Protein AF-A0A8B6ETT8-F1 (afdb_monomer_lite)

Sequence (1242 aa):
MSTMSLTVIFTLFSSFLASAVQCSPNITQTSPIQKQKSVGDTVWMLCQINDLNNEVVLWKFVDHNKFIARGDKLQVSDVNHYKIEVLQGETTDAPASYILHIFNLQTADQGFYECSVDKTNQTLTYQLQITEAPTLPPPPAVHSYNFTDCCVKEGVSSACQPVCDPFNQKLPASFDPLIACALDLPKLLKCGSDGKNHAPCCKRRLLPDICQDFCLGKVPSNLEDPHLECINKTMDIIECYEEGQNILPLPPTSISTVANANGFVVNWQPPIKNKDLIKGFYIHYRLSADSTYKTSQKIKREMTSSSIGGLLSNKIYVIYMSSFSEYGSSQPSELITQATLGGQAPIEQNYNIQVCCDKAKIPTNCKQSLCKSNVFEDLDPAVIFSCYGYLDEMMKCVTGERNHTGCCQRNGISDECLGFCSGNMPSLDNNLSKCMIKLPLIEACVREGLATIPGPPGNIKLTEVTTTTATLSWDPPSTSANVTQYIVSYLEHSLRDRVKTPNQNTTDNTTIQLTGLTPNTEYDLTIISANDAGQSLMSPDIAFLTFDISPSEPSITPSPGPVLPYNLTECCIQKSLRKDCLKLCNYDFIISAPTTELYTIALACSNDFDKVISCGADGRDHTQCCRERQIPDNCLNVCKGDMNNADILCAFQAPQITQCFVEGIVDQPRPPSNVRIGQITAHTVTVSWSPPTGGPKAESYYVYFNTPMKTELPQDNKIMTNKTTYILQNLDSGYTYDIYIVSANSEGFSIPSPSLSAFIAPDDHSFNCSDDFTKHSDNSIDLKSVLSVKKYTQTTVAICKEKCLSASQGDQCTGFSFNTSTCLLVIGKHGNIRQEDRTDFYSRNCDFKTLIQIPKPNITTNQSWTNQQECCTNHNISDSCMPFCQTGNAFSNPATCGNEFSTVVACASDGKNHSSCCQQAGVPRSCLPYCWGAVMDKDHPVAQLCLSYTRMFVTCFTKGARTIPSMIRGFSAIDIQATYVVLSWMKPDQNCNESDCRYDVQWLSNGQSNTEYALKTTTANITNLQPESDYHITVSATNQFGSSLPSPMLNVRTRPIYKFEVNFYIRPHKVIDSGSAVRLLCEVFGAPEATVSISFKTNVKTTDRELDIDIVSKDDAGEYTCTVKQTPNAVDTVVKTLQLMVRYKPEVLHVFGAHVEPDAAKTAYLKCIFNGLPLQVTWKKDEKPVPARYPTTAHVVFNADGSISDTLQIHNIRSEMFGTYQCNGTNKFGYDVGYLKLQSMI

pLDDT: mean 71.75, std 16.98, range [24.8, 93.94]

Organism: Mytilus galloprovincialis (NCBI:txid29158)

Structure (mmCIF, N/CA/C/O backbone):
data_AF-A0A8B6ETT8-F1
#
_entry.id   AF-A0A8B6ETT8-F1
#
loop_
_atom_site.group_PDB
_atom_site.id
_atom_site.type_symbol
_atom_site.label_atom_id
_atom_site.label_alt_id
_atom_site.label_comp_id
_atom_site.label_asym_id
_atom_site.label_entity_id
_atom_site.label_seq_id
_atom_site.pdbx_PDB_ins_code
_atom_site.Cartn_x
_atom_site.Cartn_y
_atom_site.Cartn_z
_atom_site.occupancy
_atom_site.B_iso_or_equiv
_atom_site.auth_seq_id
_atom_site.auth_comp_id
_atom_site.auth_asym_id
_atom_site.auth_atom_id
_atom_site.pdbx_PDB_model_num
ATOM 1 N N . MET A 1 1 ? -52.075 -49.818 20.348 1.00 34.38 1 MET A N 1
ATOM 2 C CA . MET A 1 1 ? -50.919 -50.592 19.843 1.00 34.38 1 MET A CA 1
ATOM 3 C C . MET A 1 1 ? -49.683 -50.075 20.573 1.00 34.38 1 MET A C 1
ATOM 5 O O . MET A 1 1 ? -49.471 -48.880 20.475 1.00 34.38 1 MET A O 1
ATOM 9 N N . SER A 1 2 ? -48.865 -50.784 21.353 1.00 33.62 2 SER A N 1
ATOM 10 C CA . SER A 1 2 ? -48.846 -52.147 21.905 1.00 33.62 2 SER A CA 1
ATOM 11 C C . SER A 1 2 ? -47.785 -52.180 23.039 1.00 33.62 2 SER A C 1
ATOM 13 O O . SER A 1 2 ? -46.687 -51.687 22.833 1.00 33.62 2 SER A O 1
ATOM 15 N N . THR A 1 3 ? -48.155 -52.715 24.214 1.00 39.94 3 THR A N 1
ATOM 16 C CA . THR A 1 3 ? -47.416 -53.598 25.167 1.00 39.94 3 THR A CA 1
ATOM 17 C C . THR A 1 3 ? -45.930 -53.420 25.590 1.00 39.94 3 THR A C 1
ATOM 19 O O . THR A 1 3 ? -45.042 -53.450 24.748 1.00 39.94 3 THR A O 1
ATOM 22 N N . MET A 1 4 ? -45.729 -53.571 26.925 1.00 33.72 4 MET A N 1
ATOM 23 C CA . MET A 1 4 ? -44.568 -54.103 27.706 1.00 33.72 4 MET A CA 1
ATOM 24 C C . MET A 1 4 ? -43.386 -53.157 28.040 1.00 33.72 4 MET A C 1
ATOM 26 O O . MET A 1 4 ? -42.953 -52.413 27.180 1.00 33.72 4 MET A O 1
ATOM 30 N N . SER A 1 5 ? -42.768 -53.124 29.237 1.00 38.25 5 SER A N 1
ATOM 31 C CA . SER A 1 5 ? -42.895 -53.890 30.496 1.00 38.25 5 SER A CA 1
ATOM 32 C C . SER A 1 5 ? -42.296 -53.102 31.685 1.00 38.25 5 SER A C 1
ATOM 34 O O . SER A 1 5 ? -41.288 -52.418 31.529 1.00 38.25 5 SER A O 1
ATOM 36 N N . LEU A 1 6 ? -42.898 -53.257 32.874 1.00 46.94 6 LEU A N 1
ATOM 37 C CA . LEU A 1 6 ? -42.294 -53.038 34.201 1.00 46.94 6 LEU A CA 1
ATOM 38 C C . LEU A 1 6 ? -41.126 -54.018 34.446 1.00 46.94 6 LEU A C 1
ATOM 40 O O . LEU A 1 6 ? -41.223 -55.129 33.932 1.00 46.94 6 LEU A O 1
ATOM 44 N N . THR A 1 7 ? -40.156 -53.610 35.296 1.00 32.22 7 THR A N 1
ATOM 45 C CA . THR A 1 7 ? -39.167 -54.348 36.153 1.00 32.22 7 THR A CA 1
ATOM 46 C C . THR A 1 7 ? -37.783 -53.680 36.015 1.00 32.22 7 THR A C 1
ATOM 48 O O . THR A 1 7 ? -37.290 -53.596 34.903 1.00 32.22 7 THR A O 1
ATOM 51 N N . VAL A 1 8 ? -37.076 -53.154 37.023 1.00 35.16 8 VAL A N 1
ATOM 52 C CA . VAL A 1 8 ? -36.895 -53.572 38.422 1.00 35.16 8 VAL A CA 1
ATOM 53 C C . VAL A 1 8 ? -36.565 -52.338 39.281 1.00 35.16 8 VAL A C 1
ATOM 55 O O . VAL A 1 8 ? -35.614 -51.611 39.009 1.00 35.16 8 VAL A O 1
ATOM 58 N N . ILE A 1 9 ? -37.351 -52.138 40.337 1.00 37.84 9 ILE A N 1
ATOM 59 C CA . ILE A 1 9 ? -37.077 -51.255 41.475 1.00 37.84 9 ILE A CA 1
ATOM 60 C C . ILE A 1 9 ? -36.532 -52.149 42.614 1.00 37.84 9 ILE A C 1
ATOM 62 O O . ILE A 1 9 ? -36.959 -53.296 42.721 1.00 37.84 9 ILE A O 1
ATOM 66 N N . PHE A 1 10 ? -35.675 -51.586 43.479 1.00 30.03 10 PHE A N 1
ATOM 67 C CA . PHE A 1 10 ? -35.282 -52.038 44.833 1.00 30.03 10 PHE A CA 1
ATOM 68 C C . PHE A 1 10 ? -34.090 -53.004 45.005 1.00 30.03 10 PHE A C 1
ATOM 70 O O . PHE A 1 10 ? -34.268 -54.181 45.290 1.00 30.03 10 PHE A O 1
ATOM 77 N N . THR A 1 11 ? -32.878 -52.436 45.074 1.00 31.84 11 THR A N 1
ATOM 78 C CA . THR A 1 11 ? -31.855 -52.824 46.074 1.00 31.84 11 THR A CA 1
ATOM 79 C C . THR A 1 11 ? -31.160 -51.566 46.618 1.00 31.84 11 THR A C 1
ATOM 81 O O . THR A 1 11 ? -29.995 -51.300 46.344 1.00 31.84 11 THR A O 1
ATOM 84 N N . LEU A 1 12 ? -31.909 -50.742 47.354 1.00 40.38 12 LEU A N 1
ATOM 85 C CA . LEU A 1 12 ? -31.383 -49.667 48.199 1.00 40.38 12 LEU A CA 1
ATOM 86 C C . LEU A 1 12 ? -31.536 -50.129 49.652 1.00 40.38 12 LEU A C 1
ATOM 88 O O . LEU A 1 12 ? -32.663 -50.159 50.134 1.00 40.38 12 LEU A O 1
ATOM 92 N N . PHE A 1 13 ? -30.440 -50.551 50.292 1.00 38.03 13 PHE A N 1
ATOM 93 C CA . PHE A 1 13 ? -29.994 -50.170 51.647 1.00 38.03 13 PHE A CA 1
ATOM 94 C C . PHE A 1 13 ? -28.931 -51.143 52.205 1.00 38.03 13 PHE A C 1
ATOM 96 O O . PHE A 1 13 ? -29.052 -52.356 52.091 1.00 38.03 13 PHE A O 1
ATOM 103 N N . SER A 1 14 ? -27.938 -50.529 52.864 1.00 31.97 14 SER A N 1
ATOM 104 C CA . SER A 1 14 ? -26.901 -51.048 53.774 1.00 31.97 14 SER A CA 1
ATOM 105 C C . SER A 1 14 ? -25.687 -51.811 53.216 1.00 31.97 14 SER A C 1
ATOM 107 O O . SER A 1 14 ? -25.635 -53.036 53.253 1.00 31.97 14 SER A O 1
ATOM 109 N N . SER A 1 15 ? -24.621 -51.063 52.918 1.00 30.61 15 SER A N 1
ATOM 110 C CA . SER A 1 15 ? -23.258 -51.433 53.335 1.00 30.61 15 SER A CA 1
ATOM 111 C C . SER A 1 15 ? -22.395 -50.171 53.472 1.00 30.61 15 SER A C 1
ATOM 113 O O . SER A 1 15 ? -21.808 -49.693 52.504 1.00 30.61 15 SER A O 1
ATOM 115 N N . PHE A 1 16 ? -22.369 -49.609 54.682 1.00 38.25 16 PHE A N 1
ATOM 116 C CA . PHE A 1 16 ? -21.410 -48.590 55.115 1.00 38.25 16 PHE A CA 1
ATOM 117 C C . PHE A 1 16 ? -20.460 -49.219 56.141 1.00 38.25 16 PHE A C 1
ATOM 119 O O . PHE A 1 16 ? -20.915 -50.013 56.965 1.00 38.25 16 PHE A O 1
ATOM 126 N N . LEU A 1 17 ? -19.203 -48.749 56.109 1.00 37.25 17 LEU A N 1
ATOM 127 C CA . LEU A 1 17 ? -18.008 -49.075 56.917 1.00 37.25 17 LEU A CA 1
ATOM 128 C C . LEU A 1 17 ? -17.122 -50.185 56.322 1.00 37.25 17 LEU A C 1
ATOM 130 O O . LEU A 1 17 ? -17.605 -51.266 56.021 1.00 37.25 17 LEU A O 1
ATOM 134 N N . ALA A 1 18 ? -15.803 -50.037 56.182 1.00 35.78 18 ALA A N 1
ATOM 135 C CA . ALA A 1 18 ? -14.870 -48.925 56.395 1.00 35.78 18 ALA A CA 1
ATOM 136 C C . ALA A 1 18 ? -13.491 -49.351 55.847 1.00 35.78 18 ALA A C 1
ATOM 138 O O . ALA A 1 18 ? -13.184 -50.541 55.900 1.00 35.78 18 ALA A O 1
ATOM 139 N N . SER A 1 19 ? -12.665 -48.396 55.395 1.00 33.94 19 SER A N 1
ATOM 140 C CA . SER A 1 19 ? -11.200 -48.306 55.614 1.00 33.94 19 SER A CA 1
ATOM 141 C C . SER A 1 19 ? -10.648 -47.087 54.859 1.00 33.94 19 SER A C 1
ATOM 143 O O . SER A 1 19 ? -10.451 -47.145 53.649 1.00 33.94 19 SER A O 1
ATOM 145 N N . ALA A 1 20 ? -10.423 -45.977 55.567 1.00 36.09 20 ALA A N 1
ATOM 146 C CA . ALA A 1 20 ? -9.673 -44.830 55.060 1.00 36.09 20 ALA A CA 1
ATOM 147 C C . ALA A 1 20 ? -8.171 -45.076 55.278 1.00 36.09 20 ALA A C 1
ATOM 149 O O . ALA A 1 20 ? -7.749 -45.335 56.405 1.00 36.09 20 ALA A O 1
ATOM 150 N N . VAL A 1 21 ? -7.382 -44.998 54.208 1.00 42.94 21 VAL A N 1
ATOM 151 C CA . VAL A 1 21 ? -5.916 -44.929 54.252 1.00 42.94 21 VAL A CA 1
ATOM 152 C C . VAL A 1 21 ? -5.537 -43.448 54.263 1.00 42.94 21 VAL A C 1
ATOM 154 O O . VAL A 1 21 ? -5.947 -42.705 53.378 1.00 42.94 21 VAL A O 1
ATOM 157 N N . GLN A 1 22 ? -4.798 -43.004 55.279 1.00 43.28 22 GLN A N 1
ATOM 158 C CA . GLN A 1 22 ? -4.239 -41.651 55.355 1.00 43.28 22 GLN A CA 1
ATOM 159 C C . GLN A 1 22 ? -2.884 -41.634 54.621 1.00 43.28 22 GLN A C 1
ATOM 161 O O . GLN A 1 22 ? -1.939 -42.277 55.078 1.00 43.28 22 GLN A O 1
ATOM 166 N N . CYS A 1 23 ? -2.789 -40.924 53.491 1.00 54.16 23 CYS A N 1
ATOM 167 C CA . CYS A 1 23 ? -1.532 -40.648 52.782 1.00 54.16 23 CYS A CA 1
ATOM 168 C C . CYS A 1 23 ? -0.807 -39.442 53.408 1.00 54.16 23 CYS A C 1
ATOM 170 O O . CYS A 1 23 ? -1.435 -38.441 53.757 1.00 54.16 23 CYS A O 1
ATOM 172 N N . SER A 1 24 ? 0.515 -39.539 53.576 1.00 61.44 24 SER A N 1
ATOM 173 C CA . SER A 1 24 ? 1.382 -38.451 54.057 1.00 61.44 24 SER A CA 1
ATOM 174 C C . SER A 1 24 ? 1.846 -37.543 52.905 1.00 61.44 24 SER A C 1
ATOM 176 O O . SER A 1 24 ? 2.162 -38.090 51.845 1.00 61.44 24 SER A O 1
ATOM 178 N N . PRO A 1 25 ? 1.978 -36.214 53.111 1.00 71.00 25 PRO A N 1
ATOM 179 C CA . PRO A 1 25 ? 2.421 -35.278 52.073 1.00 71.00 25 PRO A CA 1
ATOM 180 C C . PRO A 1 25 ? 3.799 -35.656 51.526 1.00 71.00 25 PRO A C 1
ATOM 182 O O . PRO A 1 25 ? 4.706 -35.956 52.307 1.00 71.00 25 PRO A O 1
ATOM 185 N N . ASN A 1 26 ? 3.951 -35.648 50.195 1.00 78.94 26 ASN A N 1
ATOM 186 C CA . ASN A 1 26 ? 5.187 -36.062 49.529 1.00 78.94 26 ASN A CA 1
ATOM 187 C C . ASN A 1 26 ? 5.650 -35.086 48.428 1.00 78.94 26 ASN A C 1
ATOM 189 O O . ASN A 1 26 ? 4.911 -34.869 47.467 1.00 78.94 26 ASN A O 1
ATOM 193 N N . ILE A 1 27 ? 6.876 -34.552 48.514 1.00 80.75 27 ILE A N 1
ATOM 194 C CA . ILE A 1 27 ? 7.536 -33.815 47.426 1.00 80.75 27 ILE A CA 1
ATOM 195 C C . ILE A 1 27 ? 7.892 -34.811 46.315 1.00 80.75 27 ILE A C 1
ATOM 197 O O . ILE A 1 27 ? 8.605 -35.789 46.540 1.00 80.75 27 ILE A O 1
ATOM 201 N N . THR A 1 28 ? 7.421 -34.561 45.094 1.00 76.88 28 THR A N 1
ATOM 202 C CA . THR A 1 28 ? 7.563 -35.502 43.967 1.00 76.88 28 THR A CA 1
ATOM 203 C C . THR A 1 28 ? 9.010 -35.674 43.491 1.00 76.88 28 THR A C 1
ATOM 205 O O . THR A 1 28 ? 9.347 -36.700 42.899 1.00 76.88 28 THR A O 1
ATOM 208 N N . GLN A 1 29 ? 9.881 -34.701 43.777 1.00 73.81 29 GLN A N 1
ATOM 209 C CA . GLN A 1 29 ? 11.297 -34.698 43.422 1.00 73.81 29 GLN A CA 1
ATOM 210 C C . GLN A 1 29 ? 12.150 -34.241 44.609 1.00 73.81 29 GLN A C 1
ATOM 212 O O . GLN A 1 29 ? 11.950 -33.156 45.137 1.00 73.81 29 GLN A O 1
ATOM 217 N N . THR A 1 30 ? 13.142 -35.045 44.992 1.00 71.94 30 THR A N 1
ATOM 218 C CA . THR A 1 30 ? 14.049 -34.751 46.122 1.00 71.94 30 THR A CA 1
ATOM 219 C C . THR A 1 30 ? 15.523 -34.666 45.713 1.00 71.94 30 THR A C 1
ATOM 221 O O . THR A 1 30 ? 16.392 -34.399 46.537 1.00 71.94 30 THR A O 1
ATOM 224 N N . SER A 1 31 ? 15.841 -34.886 44.432 1.00 76.75 31 SER A N 1
ATOM 225 C CA . SER A 1 31 ? 17.214 -34.761 43.926 1.00 76.75 31 SER A CA 1
ATOM 226 C C . SER A 1 31 ? 17.627 -33.290 43.777 1.00 76.75 31 SER A C 1
ATOM 228 O O . SER A 1 31 ? 16.833 -32.520 43.237 1.00 76.75 31 SER A O 1
ATOM 230 N N . PRO A 1 32 ? 18.856 -32.897 44.170 1.00 81.94 32 PRO A N 1
ATOM 231 C CA . PRO A 1 32 ? 19.328 -31.524 44.017 1.00 81.94 32 PRO A CA 1
ATOM 232 C C . PRO A 1 32 ? 19.354 -31.055 42.556 1.00 81.94 32 PRO A C 1
ATOM 234 O O . PRO A 1 32 ? 19.770 -31.802 41.669 1.00 81.94 32 PRO A O 1
ATOM 237 N N . ILE A 1 33 ? 18.958 -29.805 42.303 1.00 82.56 33 ILE A N 1
ATOM 238 C CA . ILE A 1 33 ? 18.860 -29.226 40.953 1.00 82.56 33 ILE A CA 1
ATOM 239 C C . ILE A 1 33 ? 19.824 -28.045 40.813 1.00 82.56 33 ILE A C 1
ATOM 241 O O . ILE A 1 33 ? 19.749 -27.080 41.567 1.00 82.56 33 ILE A O 1
ATOM 245 N N . GLN A 1 34 ? 20.701 -28.072 39.810 1.00 85.56 34 GLN A N 1
ATOM 246 C CA . GLN A 1 34 ? 21.603 -26.953 39.515 1.00 85.56 34 GLN A CA 1
ATOM 247 C C . GLN A 1 34 ? 20.981 -25.974 38.509 1.00 85.56 34 GLN A C 1
ATOM 249 O O . GLN A 1 34 ? 20.377 -26.377 37.512 1.00 85.56 34 GLN A O 1
ATOM 254 N N . LYS A 1 35 ? 21.140 -24.673 38.760 1.00 78.75 35 LYS A N 1
ATOM 255 C CA . LYS A 1 35 ? 20.715 -23.571 37.889 1.00 78.75 35 LYS A CA 1
ATOM 256 C C . LYS A 1 35 ? 21.882 -22.597 37.726 1.00 78.75 35 LYS A C 1
ATOM 258 O O . LYS A 1 35 ? 22.424 -22.125 38.716 1.00 78.75 35 LYS A O 1
ATOM 263 N N . GLN A 1 36 ? 22.252 -22.278 36.488 1.00 83.00 36 GLN A N 1
ATOM 264 C CA . GLN A 1 36 ? 23.283 -21.283 36.180 1.00 83.00 36 GLN A CA 1
ATOM 265 C C . GLN A 1 36 ? 22.655 -20.111 35.422 1.00 83.00 36 GLN A C 1
ATOM 267 O O . GLN A 1 36 ? 21.917 -20.331 34.457 1.00 83.00 36 GLN A O 1
ATOM 272 N N . LYS A 1 37 ? 22.904 -18.887 35.890 1.00 79.56 37 LYS A N 1
ATOM 273 C CA . LYS A 1 37 ? 22.316 -17.636 35.387 1.00 79.56 37 LYS A CA 1
ATOM 274 C C . LYS A 1 37 ? 23.327 -16.490 35.446 1.00 79.56 37 LYS A C 1
ATOM 276 O O . LYS A 1 37 ? 24.380 -16.645 36.049 1.00 79.56 37 LYS A O 1
ATOM 281 N N . SER A 1 38 ? 23.044 -15.363 34.808 1.00 74.75 38 SER A N 1
ATOM 282 C CA . SER A 1 38 ? 23.900 -14.170 34.846 1.00 74.75 38 SER A CA 1
ATOM 283 C C . SER A 1 38 ? 23.310 -13.084 35.746 1.00 74.75 38 SER A C 1
ATOM 285 O O . SER A 1 38 ? 22.120 -13.111 36.058 1.00 74.75 38 SER A O 1
ATOM 287 N N . VAL A 1 39 ? 24.134 -12.122 36.176 1.00 73.69 39 VAL A N 1
ATOM 288 C CA . VAL A 1 39 ? 23.652 -10.950 36.934 1.00 73.69 39 VAL A CA 1
ATOM 289 C C . VAL A 1 39 ? 22.578 -10.211 36.118 1.00 73.69 39 VAL A C 1
ATOM 291 O O . VAL A 1 39 ? 22.797 -9.919 34.944 1.00 73.69 39 VAL A O 1
ATOM 294 N N . GLY A 1 40 ? 21.428 -9.930 36.732 1.00 58.91 40 GLY A N 1
ATOM 295 C CA . GLY A 1 40 ? 20.247 -9.304 36.129 1.00 58.91 40 GLY A CA 1
ATOM 296 C C . GLY A 1 40 ? 19.181 -10.282 35.614 1.00 58.91 40 GLY A C 1
ATOM 297 O O . GLY A 1 40 ? 18.049 -9.866 35.375 1.00 58.91 40 GLY A O 1
ATOM 298 N N . ASP A 1 41 ? 19.492 -11.578 35.482 1.00 66.69 41 ASP A N 1
ATOM 299 C CA . ASP A 1 41 ? 18.516 -12.588 35.048 1.00 66.69 41 ASP A CA 1
ATOM 300 C C . ASP A 1 41 ? 17.388 -12.785 36.080 1.00 66.69 41 ASP A C 1
ATOM 302 O O . ASP A 1 41 ? 17.498 -12.414 37.245 1.00 66.69 41 ASP A O 1
ATOM 306 N N . THR A 1 42 ? 16.301 -13.441 35.669 1.00 70.44 42 THR A N 1
ATOM 307 C CA . THR A 1 42 ? 15.274 -13.979 36.577 1.00 70.44 42 THR A CA 1
ATOM 308 C C . THR A 1 42 ? 15.365 -15.505 36.613 1.00 70.44 42 THR A C 1
ATOM 310 O O . THR A 1 42 ? 15.568 -16.157 35.579 1.00 70.44 42 THR A O 1
ATOM 313 N N . VAL A 1 43 ? 15.205 -16.103 37.794 1.00 84.06 43 VAL A N 1
ATOM 314 C CA . VAL A 1 43 ? 15.162 -17.560 37.974 1.00 84.06 43 VAL A CA 1
ATOM 315 C C . VAL A 1 43 ? 13.913 -17.972 38.737 1.00 84.06 43 VAL A C 1
ATOM 317 O O . VAL A 1 43 ? 13.485 -17.292 39.663 1.00 84.06 43 VAL A O 1
ATOM 320 N N . TRP A 1 44 ? 13.350 -19.117 38.361 1.00 82.44 44 TRP A N 1
ATOM 321 C CA . TRP A 1 44 ? 12.255 -19.746 39.084 1.00 82.44 44 TRP A CA 1
ATOM 322 C C . TRP A 1 44 ? 12.608 -21.178 39.486 1.00 82.44 44 TRP A C 1
ATOM 324 O O . TRP A 1 44 ? 13.361 -21.881 38.797 1.00 82.44 44 TRP A O 1
ATOM 334 N N . MET A 1 45 ? 12.075 -21.595 40.628 1.00 90.25 45 MET A N 1
ATOM 335 C CA . MET A 1 45 ? 12.324 -22.885 41.264 1.00 90.25 45 MET A CA 1
ATOM 336 C C . MET A 1 45 ? 10.981 -23.502 41.654 1.00 90.25 45 MET A C 1
ATOM 338 O O . MET A 1 45 ? 10.157 -22.841 42.277 1.00 90.25 45 MET A O 1
ATOM 342 N N . LEU A 1 46 ? 10.741 -24.747 41.246 1.00 88.81 46 LEU A N 1
ATOM 343 C CA . LEU A 1 46 ? 9.438 -25.409 41.335 1.00 88.81 46 LEU A CA 1
ATOM 344 C C . LEU A 1 46 ? 9.456 -26.490 42.416 1.00 88.81 46 LEU A C 1
ATOM 346 O O . LEU A 1 46 ? 10.277 -27.396 42.382 1.00 88.81 46 LEU A O 1
ATOM 350 N N . CYS A 1 47 ? 8.486 -26.456 43.318 1.00 88.06 47 CYS A N 1
ATOM 351 C CA . CYS A 1 47 ? 8.288 -27.493 44.316 1.00 88.06 47 CYS A CA 1
ATOM 352 C C . CYS A 1 47 ? 6.900 -28.113 44.157 1.00 88.06 47 CYS A C 1
ATOM 354 O O . CYS A 1 47 ? 5.889 -27.445 44.368 1.00 88.06 47 CYS A O 1
ATOM 356 N N . GLN A 1 48 ? 6.851 -29.377 43.741 1.00 87.44 48 GLN A N 1
ATOM 357 C CA . GLN A 1 48 ? 5.607 -30.115 43.517 1.00 87.44 48 GLN A CA 1
ATOM 358 C C . GLN A 1 48 ? 5.346 -31.088 44.659 1.00 87.44 48 GLN A C 1
ATOM 360 O O . GLN A 1 48 ? 6.232 -31.866 45.018 1.00 87.44 48 GLN A O 1
ATOM 365 N N . ILE A 1 49 ? 4.137 -31.051 45.220 1.00 82.06 49 ILE A N 1
ATOM 366 C CA . ILE A 1 49 ? 3.761 -31.853 46.386 1.00 82.06 49 ILE A CA 1
ATOM 367 C C . ILE A 1 49 ? 2.439 -32.570 46.141 1.00 82.06 49 ILE A C 1
ATOM 369 O O . ILE A 1 49 ? 1.435 -31.950 45.788 1.00 82.06 49 ILE A O 1
ATOM 373 N N . ASN A 1 50 ? 2.444 -33.876 46.390 1.00 77.31 50 ASN A N 1
ATOM 374 C CA . ASN A 1 50 ? 1.246 -34.700 46.469 1.00 77.31 50 ASN A CA 1
ATOM 375 C C . ASN A 1 50 ? 0.680 -34.649 47.896 1.00 77.31 50 ASN A C 1
ATOM 377 O O . ASN A 1 50 ? 1.448 -34.729 48.857 1.00 77.31 50 ASN A O 1
ATOM 381 N N . ASP A 1 51 ? -0.647 -34.555 48.023 1.00 69.31 51 ASP A N 1
ATOM 382 C CA . ASP A 1 51 ? -1.391 -34.682 49.286 1.00 69.31 51 ASP A CA 1
ATOM 383 C C . ASP A 1 51 ? -0.897 -33.771 50.426 1.00 69.31 51 ASP A C 1
ATOM 385 O O . ASP A 1 51 ? -0.610 -34.232 51.531 1.00 69.31 51 ASP A O 1
ATOM 389 N N . LEU A 1 52 ? -0.818 -32.454 50.175 1.00 68.12 52 LEU A N 1
ATOM 390 C CA . LEU A 1 52 ? -0.330 -31.447 51.139 1.00 68.12 52 LEU A CA 1
ATOM 391 C C . LEU A 1 52 ? -1.069 -31.482 52.503 1.00 68.12 52 LEU A C 1
ATOM 393 O O . LEU A 1 52 ? -0.516 -31.065 53.524 1.00 68.12 52 LEU A O 1
ATOM 397 N N . ASN A 1 53 ? -2.293 -32.025 52.542 1.00 68.06 53 ASN A N 1
ATOM 398 C CA . ASN A 1 53 ? -3.159 -32.071 53.724 1.00 68.06 53 ASN A CA 1
ATOM 399 C C . ASN A 1 53 ? -3.248 -30.680 54.402 1.00 68.06 53 ASN A C 1
ATOM 401 O O . ASN A 1 53 ? -3.510 -29.687 53.728 1.00 68.06 53 ASN A O 1
ATOM 405 N N . ASN A 1 54 ? -3.036 -30.603 55.725 1.00 67.62 54 ASN A N 1
ATOM 406 C CA . ASN A 1 54 ? -3.007 -29.363 56.519 1.00 67.62 54 ASN A CA 1
ATOM 407 C C . ASN A 1 54 ? -1.586 -28.787 56.716 1.00 67.62 54 ASN A C 1
ATOM 409 O O . ASN A 1 54 ? -1.412 -27.871 57.524 1.00 67.62 54 ASN A O 1
ATOM 413 N N . GLU A 1 55 ? -0.563 -29.331 56.050 1.00 77.94 55 GLU A N 1
ATOM 414 C CA . GLU A 1 55 ? 0.809 -28.824 56.171 1.00 77.94 55 GLU A CA 1
ATOM 415 C C . GLU A 1 55 ? 1.090 -27.725 55.133 1.00 77.94 55 GLU A C 1
ATOM 417 O O . GLU A 1 55 ? 0.306 -27.474 54.219 1.00 77.94 55 GLU A O 1
ATOM 422 N N . VAL A 1 56 ? 2.195 -27.000 55.304 1.00 83.50 56 VAL A N 1
ATOM 423 C CA . VAL A 1 56 ? 2.536 -25.830 54.480 1.00 83.50 56 VAL A CA 1
ATOM 424 C C . VAL A 1 56 ? 3.947 -25.927 53.930 1.00 83.50 56 VAL A C 1
ATOM 426 O O . VAL A 1 56 ? 4.856 -26.428 54.585 1.00 83.50 56 VAL A O 1
ATOM 429 N N . VAL A 1 57 ? 4.130 -25.404 52.722 1.00 88.38 57 VAL A N 1
ATOM 430 C CA . VAL A 1 57 ? 5.422 -25.379 52.030 1.00 88.38 57 VAL A CA 1
ATOM 431 C C . VAL A 1 57 ? 6.259 -24.209 52.513 1.00 88.38 57 VAL A C 1
ATOM 433 O O . VAL A 1 57 ? 5.752 -23.095 52.655 1.00 88.38 57 VAL A O 1
ATOM 436 N N . LEU A 1 58 ? 7.541 -24.451 52.746 1.00 90.31 58 LEU A N 1
ATOM 437 C CA . LEU A 1 58 ? 8.513 -23.462 53.182 1.00 90.31 58 LEU A CA 1
ATOM 438 C C . LEU A 1 58 ? 9.596 -23.306 52.117 1.00 90.31 58 LEU A C 1
ATOM 440 O O . LEU A 1 58 ? 10.156 -24.295 51.652 1.00 90.31 58 LEU A O 1
ATOM 444 N N . TRP A 1 59 ? 9.919 -22.058 51.779 1.00 93.50 59 TRP A N 1
ATOM 445 C CA . TRP A 1 59 ? 11.067 -21.714 50.939 1.00 93.50 59 TRP A CA 1
ATOM 446 C C . TRP A 1 59 ? 12.126 -20.986 51.759 1.00 93.50 59 TRP A C 1
ATOM 448 O O . TRP A 1 59 ? 11.830 -19.993 52.435 1.00 93.50 59 TRP A O 1
ATOM 458 N N . LYS A 1 60 ? 13.374 -21.448 51.670 1.00 91.25 60 LYS A N 1
ATOM 459 C CA . LYS A 1 60 ? 14.507 -20.904 52.420 1.00 91.25 60 LYS A CA 1
ATOM 460 C C . LYS A 1 60 ? 15.731 -20.718 51.526 1.00 91.25 60 LYS A C 1
ATOM 462 O O . LYS A 1 60 ? 16.105 -21.624 50.793 1.00 91.25 60 LYS A O 1
ATOM 467 N N . PHE A 1 61 ? 16.396 -19.570 51.642 1.00 91.88 61 PHE A N 1
ATOM 468 C CA . PHE A 1 61 ? 17.762 -19.391 51.155 1.00 91.88 61 PHE A CA 1
ATOM 469 C C . PHE A 1 61 ? 18.726 -19.920 52.222 1.00 91.88 61 PHE A C 1
ATOM 471 O O . PHE A 1 61 ? 18.875 -19.318 53.291 1.00 91.88 61 PHE A O 1
ATOM 478 N N . VAL A 1 62 ? 19.318 -21.084 51.970 1.00 87.31 62 VAL A N 1
ATOM 479 C CA . VAL A 1 62 ? 20.081 -21.864 52.951 1.00 87.31 62 VAL A CA 1
ATOM 480 C C . VAL A 1 62 ? 21.367 -21.144 53.345 1.00 87.31 62 VAL A C 1
ATOM 482 O O . VAL A 1 62 ? 21.611 -20.971 54.538 1.00 87.31 62 VAL A O 1
ATOM 485 N N . ASP A 1 63 ? 22.123 -20.640 52.369 1.00 78.50 63 ASP A N 1
ATOM 486 C CA . ASP A 1 63 ? 23.450 -20.046 52.600 1.00 78.50 63 ASP A CA 1
ATOM 487 C C . ASP A 1 63 ? 23.404 -18.756 53.430 1.00 78.50 63 ASP A C 1
ATOM 489 O O . ASP A 1 63 ? 24.316 -18.476 54.205 1.00 78.50 63 ASP A O 1
ATOM 493 N N . HIS A 1 64 ? 22.304 -18.005 53.339 1.00 76.19 64 HIS A N 1
ATOM 494 C CA . HIS A 1 64 ? 22.075 -16.787 54.126 1.00 76.19 64 HIS A CA 1
ATOM 495 C C . HIS A 1 64 ? 21.093 -16.987 55.292 1.00 76.19 64 HIS A C 1
ATOM 497 O O . HIS A 1 64 ? 20.693 -16.017 55.935 1.00 76.19 64 HIS A O 1
ATOM 503 N N . ASN A 1 65 ? 20.682 -18.232 55.567 1.00 81.94 65 ASN A N 1
ATOM 504 C CA . ASN A 1 65 ? 19.691 -18.601 56.583 1.00 81.94 65 ASN A CA 1
ATOM 505 C C . ASN A 1 65 ? 18.401 -17.745 56.544 1.00 81.94 65 ASN A C 1
ATOM 507 O O . ASN A 1 65 ? 17.809 -17.441 57.582 1.00 81.94 65 ASN A O 1
ATOM 511 N N . LYS A 1 66 ? 17.964 -17.343 55.345 1.00 84.19 66 LYS A N 1
ATOM 512 C CA . LYS A 1 66 ? 16.852 -16.405 55.128 1.00 84.19 66 LYS A CA 1
ATOM 513 C C . LYS A 1 66 ? 15.594 -17.170 54.721 1.00 84.19 66 LYS A C 1
ATOM 515 O O . LYS A 1 66 ? 15.578 -17.833 53.688 1.00 84.19 66 LYS A O 1
ATOM 520 N N . PHE A 1 67 ? 14.530 -17.075 55.516 1.00 86.75 67 PHE A N 1
ATOM 521 C CA . PHE A 1 67 ? 13.220 -17.628 55.153 1.00 86.75 67 PHE A CA 1
ATOM 522 C C . PHE A 1 67 ? 12.522 -16.706 54.156 1.00 86.75 67 PHE A C 1
ATOM 524 O O . PHE A 1 67 ? 12.305 -15.535 54.454 1.00 86.75 67 PHE A O 1
ATOM 531 N N . ILE A 1 68 ? 12.191 -17.234 52.978 1.00 89.94 68 ILE A N 1
ATOM 532 C CA . ILE A 1 68 ? 11.644 -16.452 51.865 1.00 89.94 68 ILE A CA 1
ATOM 533 C C . ILE A 1 68 ? 10.121 -16.475 51.884 1.00 89.94 68 ILE A C 1
ATOM 535 O O . ILE A 1 68 ? 9.496 -15.426 51.745 1.00 89.94 68 ILE A O 1
ATOM 539 N N . ALA A 1 69 ? 9.513 -17.649 52.068 1.00 89.94 69 ALA A N 1
ATOM 540 C CA . ALA A 1 69 ? 8.062 -17.787 52.014 1.00 89.94 69 ALA A CA 1
ATOM 541 C C . ALA A 1 69 ? 7.514 -18.965 52.822 1.00 89.94 69 ALA A C 1
ATOM 543 O O . ALA A 1 69 ? 8.220 -19.942 53.084 1.00 89.94 69 ALA A O 1
ATOM 544 N N . ARG A 1 70 ? 6.226 -18.859 53.170 1.00 89.88 70 ARG A N 1
ATOM 545 C CA . ARG A 1 70 ? 5.411 -19.897 53.808 1.00 89.88 70 ARG A CA 1
ATOM 546 C C . ARG A 1 70 ? 4.056 -19.975 53.101 1.00 89.88 70 ARG A C 1
ATOM 548 O O . ARG A 1 70 ? 3.280 -19.024 53.164 1.00 89.88 70 ARG A O 1
ATOM 555 N N . GLY A 1 71 ? 3.768 -21.104 52.459 1.00 85.50 71 GLY A N 1
ATOM 556 C CA . GLY A 1 71 ? 2.586 -21.271 51.613 1.00 85.50 71 GLY A CA 1
ATOM 557 C C . GLY A 1 71 ? 2.614 -20.309 50.424 1.00 85.50 71 GLY A C 1
ATOM 558 O O . GLY A 1 71 ? 3.605 -20.245 49.707 1.00 85.50 71 GLY A O 1
ATOM 559 N N . ASP A 1 72 ? 1.541 -19.545 50.244 1.00 82.06 72 ASP A N 1
ATOM 560 C CA . ASP A 1 72 ? 1.374 -18.502 49.223 1.00 82.06 72 ASP A CA 1
ATOM 561 C C . ASP A 1 72 ? 1.893 -17.115 49.659 1.00 82.06 72 ASP A C 1
ATOM 563 O O . ASP A 1 72 ? 1.805 -16.150 48.902 1.00 82.06 72 ASP A O 1
ATOM 567 N N . LYS A 1 73 ? 2.449 -16.988 50.874 1.00 82.56 73 LYS A N 1
ATOM 568 C CA . LYS A 1 73 ? 2.869 -15.699 51.448 1.00 82.56 73 LYS A CA 1
ATOM 569 C C . LYS A 1 73 ? 4.382 -15.569 51.569 1.00 82.56 73 LYS A C 1
ATOM 571 O O . LYS A 1 73 ? 5.036 -16.346 52.274 1.00 82.56 73 LYS A O 1
ATOM 576 N N . LEU A 1 74 ? 4.919 -14.503 50.979 1.00 86.00 74 LEU A N 1
ATOM 577 C CA . LEU A 1 74 ? 6.292 -14.051 51.210 1.00 86.00 74 LEU A CA 1
ATOM 578 C C . LEU A 1 74 ? 6.481 -13.628 52.674 1.00 86.00 74 LEU A C 1
ATOM 580 O O . LEU A 1 74 ? 5.607 -13.011 53.278 1.00 86.00 74 LEU A O 1
ATOM 584 N N . GLN A 1 75 ? 7.636 -13.968 53.238 1.00 86.62 75 GLN A N 1
ATOM 585 C CA . GLN A 1 75 ? 8.064 -13.607 54.596 1.00 86.62 75 GLN A CA 1
ATOM 586 C C . GLN A 1 75 ? 9.189 -12.558 54.590 1.00 86.62 75 GLN A C 1
ATOM 588 O O . GLN A 1 75 ? 9.706 -12.182 55.639 1.00 86.62 75 GLN A O 1
ATOM 593 N N . VAL A 1 76 ? 9.575 -12.084 53.406 1.00 80.19 76 VAL A N 1
ATOM 594 C CA . VAL A 1 76 ? 10.628 -11.087 53.184 1.00 80.19 76 VAL A CA 1
ATOM 595 C C . VAL A 1 76 ? 10.012 -9.747 52.790 1.00 80.19 76 VAL A C 1
ATOM 597 O O . VAL A 1 76 ? 8.977 -9.706 52.134 1.00 80.19 76 VAL A O 1
ATOM 600 N N . SER A 1 77 ? 10.660 -8.646 53.174 1.00 72.81 77 SER A N 1
ATOM 601 C CA . SER A 1 77 ? 10.209 -7.282 52.852 1.00 72.81 77 SER A CA 1
ATOM 602 C C . SER A 1 77 ? 10.419 -6.893 51.386 1.00 72.81 77 SER A C 1
ATOM 604 O O . SER A 1 77 ? 9.818 -5.933 50.914 1.00 72.81 77 SER A O 1
ATOM 606 N N . ASP A 1 78 ? 11.282 -7.619 50.674 1.00 70.56 78 ASP A N 1
ATOM 607 C CA . ASP A 1 78 ? 11.660 -7.331 49.292 1.00 70.56 78 ASP A CA 1
ATOM 608 C C . ASP A 1 78 ? 10.713 -8.016 48.295 1.00 70.56 78 ASP A C 1
ATOM 610 O O . ASP A 1 78 ? 11.039 -9.017 47.654 1.00 70.56 78 ASP A O 1
ATOM 614 N N . VAL A 1 79 ? 9.486 -7.499 48.239 1.00 67.94 79 VAL A N 1
ATOM 615 C CA . VAL A 1 79 ? 8.378 -8.043 47.433 1.00 67.94 79 VAL A CA 1
ATOM 616 C C . VAL A 1 79 ? 8.547 -7.841 45.924 1.00 67.94 79 VAL A C 1
ATOM 618 O O . VAL A 1 79 ? 7.825 -8.458 45.148 1.00 67.94 79 VAL A O 1
ATOM 621 N N . ASN A 1 80 ? 9.496 -6.997 45.508 1.00 65.31 80 ASN A N 1
ATOM 622 C CA . ASN A 1 80 ? 9.826 -6.783 44.097 1.00 65.31 80 ASN A CA 1
ATOM 623 C C . ASN A 1 80 ? 10.915 -7.755 43.611 1.00 65.31 80 ASN A C 1
ATOM 625 O O . ASN A 1 80 ? 10.993 -8.029 42.416 1.00 65.31 80 ASN A O 1
ATOM 629 N N . HIS A 1 81 ? 11.737 -8.283 44.527 1.00 84.44 81 HIS A N 1
ATOM 630 C CA . HIS A 1 81 ? 12.821 -9.224 44.224 1.00 84.44 81 HIS A CA 1
ATOM 631 C C . HIS A 1 81 ? 12.378 -10.691 44.287 1.00 84.44 81 HIS A C 1
ATOM 633 O O . HIS A 1 81 ? 12.843 -11.503 43.493 1.00 84.44 81 HIS A O 1
ATOM 639 N N . TYR A 1 82 ? 11.444 -11.047 45.179 1.00 84.25 82 TYR A N 1
ATOM 640 C CA . TYR A 1 82 ? 10.903 -12.411 45.300 1.00 84.25 82 TYR A CA 1
ATOM 641 C C . TYR A 1 82 ? 9.390 -12.457 45.056 1.00 84.25 82 TYR A C 1
ATOM 643 O O . TYR A 1 82 ? 8.663 -11.599 45.546 1.00 84.25 82 TYR A O 1
ATOM 651 N N . LYS A 1 83 ? 8.890 -13.509 44.392 1.00 86.69 83 LYS A N 1
ATOM 652 C CA . LYS A 1 83 ? 7.447 -13.813 44.274 1.00 86.69 83 LYS A CA 1
ATOM 653 C C . LYS A 1 83 ? 7.183 -15.302 44.459 1.00 86.69 83 LYS A C 1
ATOM 655 O O . LYS A 1 83 ? 7.950 -16.129 43.976 1.00 86.69 83 LYS A O 1
ATOM 660 N N . ILE A 1 84 ? 6.077 -15.636 45.124 1.00 85.56 84 ILE A N 1
ATOM 661 C CA . ILE A 1 84 ? 5.554 -17.003 45.174 1.00 85.56 84 ILE A CA 1
ATOM 662 C C . ILE A 1 84 ? 4.316 -17.107 44.303 1.00 85.56 84 ILE A C 1
ATOM 664 O O . ILE A 1 84 ? 3.422 -16.266 44.366 1.00 85.56 84 ILE A O 1
ATOM 668 N N . GLU A 1 85 ? 4.271 -18.168 43.516 1.00 86.12 85 GLU A N 1
ATOM 669 C CA . GLU A 1 85 ? 3.118 -18.559 42.726 1.00 86.12 85 GLU A CA 1
ATOM 670 C C . GLU A 1 85 ? 2.686 -19.966 43.137 1.00 86.12 85 GLU A C 1
ATOM 672 O O . GLU A 1 85 ? 3.518 -20.861 43.299 1.00 86.12 85 GLU A O 1
ATOM 677 N N . VAL A 1 86 ? 1.381 -20.150 43.340 1.00 82.25 86 VAL A N 1
ATOM 678 C CA . VAL A 1 86 ? 0.797 -21.432 43.740 1.00 82.25 86 VAL A CA 1
ATOM 679 C C . VAL A 1 86 ? -0.225 -21.841 42.696 1.00 82.25 86 VAL A C 1
ATOM 681 O O . VAL A 1 86 ? -1.199 -21.127 42.467 1.00 82.25 86 VAL A O 1
ATOM 684 N N . LEU A 1 87 ? -0.011 -23.001 42.085 1.00 78.62 87 LEU A N 1
ATOM 685 C CA . LEU A 1 87 ? -0.930 -23.597 41.123 1.00 78.62 87 LEU A CA 1
ATOM 686 C C . LEU A 1 87 ? -1.574 -24.824 41.779 1.00 78.62 87 LEU A C 1
ATOM 688 O O . LEU A 1 87 ? -0.880 -25.777 42.146 1.00 78.62 87 LEU A O 1
ATOM 692 N N . GLN A 1 88 ? -2.895 -24.781 41.968 1.00 67.62 88 GLN A N 1
ATOM 693 C CA . GLN A 1 88 ? -3.678 -25.922 42.450 1.00 67.62 88 GLN A CA 1
ATOM 694 C C . GLN A 1 88 ? -4.066 -26.810 41.262 1.00 67.62 88 GLN A C 1
ATOM 696 O O . GLN A 1 88 ? -4.446 -26.299 40.211 1.00 67.62 88 GLN A O 1
ATOM 701 N N . GLY A 1 89 ? -3.947 -28.131 41.414 1.00 56.00 89 GLY A N 1
ATOM 702 C CA . GLY A 1 89 ? -4.315 -29.078 40.364 1.00 56.00 89 GLY A CA 1
ATOM 703 C C . GLY A 1 89 ? -5.826 -29.093 40.090 1.00 56.00 89 GLY A C 1
ATOM 704 O O . GLY A 1 89 ? -6.630 -28.933 41.003 1.00 56.00 89 GLY A O 1
ATOM 705 N N . GLU A 1 90 ? -6.220 -29.309 38.832 1.00 47.34 90 GLU A N 1
ATOM 706 C CA . GLU A 1 90 ? -7.620 -29.257 38.358 1.00 47.34 90 GLU A CA 1
ATOM 707 C C . GLU A 1 90 ? -8.527 -30.383 38.906 1.00 47.34 90 GLU A C 1
ATOM 709 O O . GLU A 1 90 ? -9.739 -30.373 38.693 1.00 47.34 90 GLU A O 1
ATOM 714 N N . THR A 1 91 ? -7.962 -31.363 39.621 1.00 52.06 91 THR A N 1
ATOM 715 C CA . THR A 1 91 ? -8.680 -32.498 40.226 1.00 52.06 91 THR A CA 1
ATOM 716 C C . THR A 1 91 ? -8.186 -32.742 41.654 1.00 52.06 91 THR A C 1
ATOM 718 O O . THR A 1 91 ? -7.067 -32.362 41.992 1.00 52.06 91 THR A O 1
ATOM 721 N N . THR A 1 92 ? -8.994 -33.398 42.497 1.00 51.34 92 THR A N 1
ATOM 722 C CA . THR A 1 92 ? -8.663 -33.672 43.913 1.00 51.34 92 THR A CA 1
ATOM 723 C C . THR A 1 92 ? -7.426 -34.556 44.122 1.00 51.34 92 THR A C 1
ATOM 725 O O . THR A 1 92 ? -6.951 -34.631 45.249 1.00 51.34 92 THR A O 1
ATOM 728 N N . ASP A 1 93 ? -6.891 -35.164 43.054 1.00 54.88 93 ASP A N 1
ATOM 729 C CA . ASP A 1 93 ? -5.747 -36.088 43.077 1.00 54.88 93 ASP A CA 1
ATOM 730 C C . ASP A 1 93 ? -4.472 -35.506 42.414 1.00 54.88 93 ASP A C 1
ATOM 732 O O . ASP A 1 93 ? -3.471 -36.208 42.261 1.00 54.88 93 ASP A O 1
ATOM 736 N N . ALA A 1 94 ? -4.484 -34.240 41.970 1.00 59.28 94 ALA A N 1
ATOM 737 C CA . ALA A 1 94 ? -3.364 -33.627 41.246 1.00 59.28 94 ALA A CA 1
ATOM 738 C C . ALA A 1 94 ? -2.395 -32.842 42.172 1.00 59.28 94 ALA A C 1
ATOM 740 O O . ALA A 1 94 ? -2.859 -32.083 43.028 1.00 59.28 94 ALA A O 1
ATOM 741 N N . PRO A 1 95 ? -1.055 -32.959 41.994 1.00 69.06 95 PRO A N 1
ATOM 742 C CA . PRO A 1 95 ? -0.063 -32.295 42.845 1.00 69.06 95 PRO A CA 1
ATOM 743 C C . PRO A 1 95 ? -0.188 -30.773 42.848 1.00 69.06 95 PRO A C 1
ATOM 745 O O . PRO A 1 95 ? -0.232 -30.137 41.792 1.00 69.06 95 PRO A O 1
ATOM 748 N N . ALA A 1 96 ? -0.120 -30.175 44.036 1.00 78.00 96 ALA A N 1
ATOM 749 C CA . ALA A 1 96 ? -0.000 -28.731 44.181 1.00 78.00 96 ALA A CA 1
ATOM 750 C C . ALA A 1 96 ? 1.430 -28.284 43.838 1.00 78.00 96 ALA A C 1
ATOM 752 O O . ALA A 1 96 ? 2.409 -28.886 44.288 1.00 78.00 96 ALA A O 1
ATOM 753 N N . SER A 1 97 ? 1.554 -27.217 43.046 1.00 86.06 97 SER A N 1
ATOM 754 C CA . SER A 1 97 ? 2.844 -26.669 42.613 1.00 86.06 97 SER A CA 1
ATOM 755 C C . SER A 1 97 ? 3.106 -25.316 43.271 1.00 86.06 97 SER A C 1
ATOM 757 O O . SER A 1 97 ? 2.316 -24.389 43.114 1.00 86.06 97 SER A O 1
ATOM 759 N N . TYR A 1 98 ? 4.230 -25.197 43.977 1.00 87.94 98 TYR A N 1
ATOM 760 C CA . TYR A 1 98 ? 4.697 -23.978 44.639 1.00 87.94 98 TYR A CA 1
ATOM 761 C C . TYR A 1 98 ? 5.977 -23.494 43.962 1.00 87.94 98 TYR A C 1
ATOM 763 O O . TYR A 1 98 ? 7.013 -24.156 44.040 1.00 87.94 98 TYR A O 1
ATOM 771 N N . ILE A 1 99 ? 5.912 -22.347 43.293 1.00 88.62 99 ILE A N 1
ATOM 772 C CA . ILE A 1 99 ? 7.002 -21.806 42.480 1.00 88.62 99 ILE A CA 1
ATOM 773 C C . ILE A 1 99 ? 7.561 -20.553 43.152 1.00 88.62 99 ILE A C 1
ATOM 775 O O . ILE A 1 99 ? 6.826 -19.596 43.395 1.00 88.62 99 ILE A O 1
ATOM 779 N N . LEU A 1 100 ? 8.865 -20.555 43.435 1.00 90.69 100 LEU A N 1
ATOM 780 C CA . LEU A 1 100 ? 9.603 -19.375 43.876 1.00 90.69 100 LEU A CA 1
ATOM 781 C C . LEU A 1 100 ? 10.269 -18.703 42.682 1.00 90.69 100 LEU A C 1
ATOM 783 O O . LEU A 1 100 ? 11.110 -19.313 42.028 1.00 90.69 100 LEU A O 1
ATOM 787 N N . HIS A 1 101 ? 9.936 -17.437 42.453 1.00 87.44 101 HIS A N 1
ATOM 788 C CA . HIS A 1 101 ? 10.579 -16.557 41.483 1.00 87.44 101 HIS A CA 1
ATOM 789 C C . HIS A 1 101 ? 11.534 -15.596 42.199 1.00 87.44 101 HIS A C 1
ATOM 791 O O . HIS A 1 101 ? 11.167 -15.013 43.222 1.00 87.44 101 HIS A O 1
ATOM 797 N N . ILE A 1 102 ? 12.736 -15.425 41.649 1.00 87.44 102 ILE A N 1
ATOM 798 C CA . ILE A 1 102 ? 13.739 -14.437 42.063 1.00 87.44 102 ILE A CA 1
ATOM 799 C C . ILE A 1 102 ? 14.064 -13.578 40.841 1.00 87.44 102 ILE A C 1
ATOM 801 O O . ILE A 1 102 ? 14.563 -14.097 39.838 1.00 87.44 102 ILE A O 1
ATOM 805 N N . PHE A 1 103 ? 13.748 -12.290 40.912 1.00 77.44 103 PHE A N 1
ATOM 806 C CA . PHE A 1 103 ? 13.917 -11.324 39.827 1.00 77.44 103 PHE A CA 1
ATOM 807 C C . PHE A 1 103 ? 15.242 -10.577 39.967 1.00 77.44 103 PHE A C 1
ATOM 809 O O . PHE A 1 103 ? 15.767 -10.481 41.062 1.00 77.44 103 PHE A O 1
ATOM 816 N N . ASN A 1 104 ? 15.783 -10.036 38.873 1.00 74.19 104 ASN A N 1
ATOM 817 C CA . ASN A 1 104 ? 16.971 -9.170 38.887 1.00 74.19 104 ASN A CA 1
ATOM 818 C C . ASN A 1 104 ? 18.161 -9.716 39.716 1.00 74.19 104 ASN A C 1
ATOM 820 O O . ASN A 1 104 ? 18.669 -9.048 40.622 1.00 74.19 104 ASN A O 1
ATOM 824 N N . LEU A 1 105 ? 18.597 -10.940 39.408 1.00 79.69 105 LEU A N 1
ATOM 825 C CA . LEU A 1 105 ? 19.618 -11.675 40.156 1.00 79.69 105 LEU A CA 1
ATOM 826 C C . LEU A 1 105 ? 20.899 -10.863 40.383 1.00 79.69 105 LEU A C 1
ATOM 828 O O . LEU A 1 105 ? 21.551 -10.421 39.442 1.00 79.69 105 LEU A O 1
ATOM 832 N N . GLN A 1 106 ? 21.308 -10.722 41.635 1.00 82.75 106 GLN A N 1
ATOM 833 C CA . GLN A 1 106 ? 22.574 -10.117 42.037 1.00 82.75 106 GLN A CA 1
ATOM 834 C C . GLN A 1 106 ? 23.589 -11.209 42.367 1.00 82.75 106 GLN A C 1
ATOM 836 O O . GLN A 1 106 ? 23.214 -12.323 42.716 1.00 82.75 106 GLN A O 1
ATOM 841 N N . THR A 1 107 ? 24.888 -10.908 42.352 1.00 77.44 107 THR A N 1
ATOM 842 C CA . THR A 1 107 ? 25.916 -11.879 42.788 1.00 77.44 107 THR A CA 1
ATOM 843 C C . THR A 1 107 ? 25.676 -12.400 44.213 1.00 77.44 107 THR A C 1
ATOM 845 O O . THR A 1 107 ? 26.025 -13.539 44.514 1.00 77.44 107 THR A O 1
ATOM 848 N N . ALA A 1 108 ? 25.013 -11.609 45.065 1.00 83.00 108 ALA A N 1
ATOM 849 C CA . ALA A 1 108 ? 24.592 -11.987 46.415 1.00 83.00 108 ALA A CA 1
ATOM 850 C C . ALA A 1 108 ? 23.434 -13.007 46.471 1.00 83.00 108 ALA A C 1
ATOM 852 O O . ALA A 1 108 ? 23.203 -13.593 47.524 1.00 83.00 108 ALA A O 1
ATOM 853 N N . ASP A 1 109 ? 22.712 -13.234 45.370 1.00 88.31 109 ASP A N 1
ATOM 854 C CA . ASP A 1 109 ? 21.648 -14.244 45.291 1.00 88.31 109 ASP A CA 1
ATOM 855 C C . ASP A 1 109 ? 22.192 -15.645 44.972 1.00 88.31 109 ASP A C 1
ATOM 857 O O . ASP A 1 109 ? 21.441 -16.623 45.008 1.00 88.31 109 ASP A O 1
ATOM 861 N N . GLN A 1 110 ? 23.488 -15.763 44.658 1.00 91.44 110 GLN A N 1
ATOM 862 C CA . GLN A 1 110 ? 24.151 -17.037 44.403 1.00 91.44 110 GLN A CA 1
ATOM 863 C C . GLN A 1 110 ? 24.143 -17.908 45.664 1.00 91.44 110 GLN A C 1
ATOM 865 O O . GLN A 1 110 ? 24.585 -17.471 46.723 1.00 91.44 110 GLN A O 1
ATOM 870 N N . GLY A 1 111 ? 23.721 -19.168 45.531 1.00 88.12 111 GLY A N 1
ATOM 871 C CA . GLY A 1 111 ? 23.767 -20.130 46.628 1.00 88.12 111 GLY A CA 1
ATOM 872 C C . GLY A 1 111 ? 22.667 -21.188 46.592 1.00 88.12 111 GLY A C 1
ATOM 873 O O . GLY A 1 111 ? 22.040 -21.428 45.557 1.00 88.12 111 GLY A O 1
ATOM 874 N N . PHE A 1 112 ? 22.452 -21.855 47.724 1.00 91.50 112 PHE A N 1
ATOM 875 C CA . PHE A 1 112 ? 21.515 -22.969 47.857 1.00 91.50 112 PHE A CA 1
ATOM 876 C C . PHE A 1 112 ? 20.137 -22.536 48.360 1.00 91.50 112 PHE A C 1
ATOM 878 O O . PHE A 1 112 ? 20.011 -21.941 49.427 1.00 91.50 112 PHE A O 1
ATOM 885 N N . TYR A 1 113 ? 19.088 -22.903 47.631 1.00 93.94 113 TYR A N 1
ATOM 886 C CA . TYR A 1 113 ? 17.692 -22.659 47.991 1.00 93.94 113 TYR A CA 1
ATOM 887 C C . TYR A 1 113 ? 16.999 -23.980 48.286 1.00 93.94 113 TYR A C 1
ATOM 889 O O . TYR A 1 113 ? 17.199 -24.959 47.578 1.00 93.94 113 TYR A O 1
ATOM 897 N N . GLU A 1 114 ? 16.174 -24.020 49.320 1.00 92.94 114 GLU A N 1
ATOM 898 C CA . GLU A 1 114 ? 15.497 -25.231 49.763 1.00 92.94 114 GLU A CA 1
ATOM 899 C C . GLU A 1 114 ? 13.988 -25.012 49.815 1.00 92.94 114 GLU A C 1
ATOM 901 O O . GLU A 1 114 ? 13.515 -24.047 50.422 1.00 92.94 114 GLU A O 1
ATOM 906 N N . CYS A 1 115 ? 13.254 -25.935 49.197 1.00 92.25 115 CYS A N 1
ATOM 907 C CA . CYS A 1 115 ? 11.839 -26.148 49.451 1.00 92.25 115 CYS A CA 1
ATOM 908 C C . CYS A 1 115 ? 11.670 -27.307 50.438 1.00 92.25 115 CYS A C 1
ATOM 910 O O . CYS A 1 115 ? 12.261 -28.367 50.238 1.00 92.25 115 CYS A O 1
ATOM 912 N N . SER A 1 116 ? 10.843 -27.139 51.466 1.00 89.25 116 SER A N 1
ATOM 913 C CA . SER A 1 116 ? 10.497 -28.199 52.417 1.00 89.25 116 SER A CA 1
ATOM 914 C C . SER A 1 116 ? 9.019 -28.157 52.800 1.00 89.25 116 SER A C 1
ATOM 916 O O . SER A 1 116 ? 8.368 -27.118 52.686 1.00 89.25 116 SER A O 1
ATOM 918 N N . VAL A 1 117 ? 8.467 -29.287 53.246 1.00 87.00 117 VAL A N 1
ATOM 919 C CA . VAL A 1 117 ? 7.109 -29.338 53.816 1.00 87.00 117 VAL A CA 1
ATOM 920 C C . VAL A 1 117 ? 7.212 -29.284 55.339 1.00 87.00 117 VAL A C 1
ATOM 922 O O . VAL A 1 117 ? 7.919 -30.102 55.935 1.00 87.00 117 VAL A O 1
ATOM 925 N N . ASP A 1 118 ? 6.519 -28.324 55.962 1.00 78.50 118 ASP A N 1
ATOM 926 C CA . ASP A 1 118 ? 6.556 -28.074 57.410 1.00 78.50 118 ASP A CA 1
ATOM 927 C C . ASP A 1 118 ? 6.292 -29.375 58.194 1.00 78.50 118 ASP A C 1
ATOM 929 O O . ASP A 1 118 ? 5.398 -30.151 57.859 1.00 78.50 118 ASP A O 1
ATOM 933 N N . LYS A 1 119 ? 7.116 -29.636 59.218 1.00 73.00 119 LYS A N 1
ATOM 934 C CA . LYS A 1 119 ? 7.102 -30.850 60.069 1.00 73.00 119 LYS A CA 1
ATOM 935 C C . LYS A 1 119 ? 7.367 -32.197 59.376 1.00 73.00 119 LYS A C 1
ATOM 937 O O . LYS A 1 119 ? 7.182 -33.240 60.006 1.00 73.00 119 LYS A O 1
ATOM 942 N N . THR A 1 120 ? 7.852 -32.210 58.136 1.00 77.25 120 THR A N 1
ATOM 943 C CA . THR A 1 120 ? 8.346 -33.428 57.472 1.00 77.25 120 THR A CA 1
ATOM 944 C C . THR A 1 120 ? 9.858 -33.357 57.243 1.00 77.25 120 THR A C 1
ATOM 946 O O . THR A 1 120 ? 10.442 -32.278 57.232 1.00 77.25 120 THR A O 1
ATOM 949 N N . ASN A 1 121 ? 10.504 -34.506 57.019 1.00 75.38 121 ASN A N 1
ATOM 950 C CA . ASN A 1 121 ? 11.928 -34.563 56.652 1.00 75.38 121 ASN A CA 1
ATOM 951 C C . ASN A 1 121 ? 12.160 -34.442 55.134 1.00 75.38 121 ASN A C 1
ATOM 953 O O . ASN A 1 121 ? 13.218 -34.834 54.643 1.00 75.38 121 ASN A O 1
ATOM 957 N N . GLN A 1 122 ? 11.168 -33.978 54.372 1.00 80.06 122 GLN A N 1
ATOM 958 C CA . GLN A 1 122 ? 11.265 -33.915 52.921 1.00 80.06 122 GLN A CA 1
ATOM 959 C C . GLN A 1 122 ? 11.698 -32.537 52.449 1.00 80.06 122 GLN A C 1
ATOM 961 O O . GLN A 1 122 ? 11.053 -31.533 52.760 1.00 80.06 122 GLN A O 1
ATOM 966 N N . THR A 1 123 ? 12.775 -32.513 51.667 1.00 86.56 123 THR A N 1
ATOM 967 C CA . THR A 1 123 ? 13.336 -31.288 51.107 1.00 86.56 123 THR A CA 1
ATOM 968 C C . THR A 1 123 ? 13.749 -31.478 49.645 1.00 86.56 123 THR A C 1
ATOM 970 O O . THR A 1 123 ? 14.097 -32.579 49.210 1.00 86.56 123 THR A O 1
ATOM 973 N N . LEU A 1 124 ? 13.697 -30.388 48.880 1.00 89.81 124 LEU A N 1
ATOM 974 C CA . LEU A 1 124 ? 14.242 -30.261 47.531 1.00 89.81 124 LEU A CA 1
ATOM 975 C C . LEU A 1 124 ? 15.184 -29.058 47.501 1.00 89.81 124 LEU A C 1
ATOM 977 O O . LEU A 1 124 ? 14.773 -27.936 47.800 1.00 89.81 124 LEU A O 1
ATOM 981 N N . THR A 1 125 ? 16.437 -29.286 47.115 1.00 90.56 125 THR A N 1
ATOM 982 C CA . THR A 1 125 ? 17.474 -28.248 47.099 1.00 90.56 125 THR A CA 1
ATOM 983 C C . THR A 1 125 ? 17.828 -27.820 45.675 1.00 90.56 125 THR A C 1
ATOM 985 O O . THR A 1 125 ? 18.067 -28.646 44.797 1.00 90.56 125 THR A O 1
ATOM 988 N N . TYR A 1 126 ? 17.939 -26.515 45.460 1.00 92.31 126 TYR A N 1
ATOM 989 C CA . TYR A 1 126 ? 18.432 -25.876 44.249 1.00 92.31 126 TYR A CA 1
ATOM 990 C C . TYR A 1 126 ? 19.788 -25.230 44.511 1.00 92.31 126 TYR A C 1
ATOM 992 O O . TYR A 1 126 ? 19.944 -24.530 45.502 1.00 92.31 126 TYR A O 1
ATOM 1000 N N . GLN A 1 127 ? 20.752 -25.405 43.613 1.00 90.75 127 GLN A N 1
ATOM 1001 C CA . GLN A 1 127 ? 22.020 -24.678 43.632 1.00 90.75 127 GLN A CA 1
ATOM 1002 C C . GLN A 1 127 ? 22.018 -23.642 42.508 1.00 90.75 127 GLN A C 1
ATOM 1004 O O . GLN A 1 127 ? 22.054 -24.014 41.334 1.00 90.75 127 GLN A O 1
ATOM 1009 N N . LEU A 1 128 ? 21.986 -22.357 42.857 1.00 90.62 128 LEU A N 1
ATOM 1010 C CA . LEU A 1 128 ? 22.059 -21.254 41.905 1.00 90.62 128 LEU A CA 1
ATOM 1011 C C . LEU A 1 128 ? 23.502 -20.758 41.787 1.00 90.62 128 LEU A C 1
ATOM 1013 O O . LEU A 1 128 ? 24.097 -20.397 42.797 1.00 90.62 128 LEU A O 1
ATOM 1017 N N . GLN A 1 129 ? 24.050 -20.723 40.572 1.00 84.69 129 GLN A N 1
ATOM 1018 C CA . GLN A 1 129 ? 25.341 -20.105 40.248 1.00 84.69 129 GLN A CA 1
ATOM 1019 C C . GLN A 1 129 ? 25.146 -18.893 39.336 1.00 84.69 129 GLN A C 1
ATOM 1021 O O . GLN A 1 129 ? 24.390 -18.980 38.366 1.00 84.69 129 GLN A O 1
ATOM 1026 N N . ILE A 1 130 ? 25.834 -17.787 39.638 1.00 85.19 130 ILE A N 1
ATOM 1027 C CA . ILE A 1 130 ? 25.681 -16.505 38.946 1.00 85.19 130 ILE A CA 1
ATOM 1028 C C . ILE A 1 130 ? 27.007 -16.092 38.300 1.00 85.19 130 ILE A C 1
ATOM 1030 O O . ILE A 1 130 ? 28.025 -15.968 38.975 1.00 85.19 130 ILE A O 1
ATOM 1034 N N . THR A 1 131 ? 27.008 -15.880 36.984 1.00 75.19 131 THR A N 1
ATOM 1035 C CA . THR A 1 131 ? 28.183 -15.425 36.222 1.00 75.19 131 THR A CA 1
ATOM 1036 C C . THR A 1 131 ? 28.124 -13.923 35.925 1.00 75.19 131 THR A C 1
ATOM 1038 O O . THR A 1 131 ? 27.103 -13.423 35.455 1.00 75.19 131 THR A O 1
ATOM 1041 N N . GLU A 1 132 ? 29.220 -13.194 36.169 1.00 52.47 132 GLU A N 1
ATOM 1042 C CA . GLU A 1 132 ? 29.363 -11.788 35.751 1.00 52.47 132 GLU A CA 1
ATOM 1043 C C . GLU A 1 132 ? 29.602 -11.686 34.233 1.00 52.47 132 GLU A C 1
ATOM 1045 O O . GLU A 1 132 ? 30.325 -12.493 33.643 1.00 52.47 132 GLU A O 1
ATOM 1050 N N . ALA A 1 133 ? 28.979 -10.696 33.588 1.00 43.09 133 ALA A N 1
ATOM 1051 C CA . ALA A 1 133 ? 29.111 -10.459 32.152 1.00 43.09 133 ALA A CA 1
ATOM 1052 C C . ALA A 1 133 ? 30.484 -9.844 31.791 1.00 43.09 133 ALA A C 1
ATOM 1054 O O . ALA A 1 133 ? 31.015 -9.043 32.562 1.00 43.09 133 ALA A O 1
ATOM 1055 N N . PRO A 1 134 ? 31.062 -10.157 30.611 1.00 39.22 134 PRO A N 1
ATOM 1056 C CA . PRO A 1 134 ? 32.322 -9.564 30.175 1.00 39.22 134 PRO A CA 1
ATOM 1057 C C . PRO A 1 134 ? 32.154 -8.065 29.896 1.00 39.22 134 PRO A C 1
ATOM 1059 O O . PRO A 1 134 ? 31.262 -7.649 29.156 1.00 39.22 134 PRO A O 1
ATOM 1062 N N . THR A 1 135 ? 33.035 -7.250 30.473 1.00 34.06 135 THR A N 1
ATOM 1063 C CA . THR A 1 135 ? 33.064 -5.800 30.271 1.00 34.06 135 THR A CA 1
ATOM 1064 C C . THR A 1 135 ? 33.635 -5.463 28.891 1.00 34.06 135 THR A C 1
ATOM 1066 O O . THR A 1 135 ? 34.776 -5.794 28.568 1.00 34.06 135 THR A O 1
ATOM 1069 N N . LEU A 1 136 ? 32.827 -4.806 28.055 1.00 31.92 136 LEU A N 1
ATOM 1070 C CA . LEU A 1 136 ? 33.232 -4.283 26.748 1.00 31.92 136 LEU A CA 1
ATOM 1071 C C . LEU A 1 136 ? 33.512 -2.769 26.825 1.00 31.92 136 LEU A C 1
ATOM 1073 O O . LEU A 1 136 ? 32.896 -2.075 27.636 1.00 31.92 136 LEU A O 1
ATOM 1077 N N . PRO A 1 137 ? 34.442 -2.251 26.000 1.00 36.38 137 PRO A N 1
ATOM 1078 C CA . PRO A 1 137 ? 34.806 -0.836 25.977 1.00 36.38 137 PRO A CA 1
ATOM 1079 C C . PRO A 1 137 ? 33.661 0.055 25.450 1.00 36.38 137 PRO A C 1
ATOM 1081 O O . PRO A 1 137 ? 32.794 -0.429 24.719 1.00 36.38 137 PRO A O 1
ATOM 1084 N N . PRO A 1 138 ? 33.654 1.360 25.792 1.00 34.75 138 PRO A N 1
ATOM 1085 C CA . PRO A 1 138 ? 32.591 2.283 25.402 1.00 34.75 138 PRO A CA 1
ATOM 1086 C C . PRO A 1 138 ? 32.561 2.520 23.880 1.00 34.75 138 PRO A C 1
ATOM 1088 O O . PRO A 1 138 ? 33.615 2.507 23.235 1.00 34.75 138 PRO A O 1
ATOM 1091 N N . PRO A 1 139 ? 31.371 2.748 23.292 1.00 33.56 139 PRO A N 1
ATOM 1092 C CA . PRO A 1 139 ? 31.203 2.825 21.846 1.00 33.56 139 PRO A CA 1
ATOM 1093 C C . PRO A 1 139 ? 31.762 4.135 21.249 1.00 33.56 139 PRO A C 1
ATOM 1095 O O . PRO A 1 139 ? 31.667 5.192 21.878 1.00 33.56 139 PRO A O 1
ATOM 1098 N N . PRO A 1 140 ? 32.325 4.094 20.025 1.00 37.38 140 PRO A N 1
ATOM 1099 C CA . PRO A 1 140 ? 32.682 5.287 19.258 1.00 37.38 140 PRO A CA 1
ATOM 1100 C C . PRO A 1 140 ? 31.443 6.022 18.708 1.00 37.38 140 PRO A C 1
ATOM 1102 O O . PRO A 1 140 ? 30.358 5.456 18.594 1.00 37.38 140 PRO A O 1
ATOM 1105 N N . ALA A 1 141 ? 31.629 7.307 18.388 1.00 37.56 141 ALA A N 1
ATOM 1106 C CA . ALA A 1 141 ? 30.581 8.282 18.081 1.00 37.56 141 ALA A CA 1
ATOM 1107 C C . ALA A 1 141 ? 29.674 7.950 16.872 1.00 37.56 141 ALA A C 1
ATOM 1109 O O . ALA A 1 141 ? 30.071 7.310 15.901 1.00 37.56 141 ALA A O 1
ATOM 1110 N N . VAL A 1 142 ? 28.450 8.470 16.989 1.00 39.62 142 VAL A N 1
ATOM 1111 C CA . VAL A 1 142 ? 27.215 8.283 16.210 1.00 39.62 142 VAL A CA 1
ATOM 1112 C C . VAL A 1 142 ? 27.360 8.484 14.690 1.00 39.62 142 VAL A C 1
ATOM 1114 O O . VAL A 1 142 ? 27.763 9.551 14.236 1.00 39.62 142 VAL A O 1
ATOM 1117 N N . HIS A 1 143 ? 26.889 7.503 13.907 1.00 43.97 143 HIS A N 1
ATOM 1118 C CA . HIS A 1 143 ? 26.419 7.688 12.527 1.00 43.97 143 HIS A CA 1
ATOM 1119 C C . HIS A 1 143 ? 24.903 7.431 12.471 1.00 43.97 143 HIS A C 1
ATOM 1121 O O . HIS A 1 143 ? 24.417 6.419 12.973 1.00 43.97 143 HIS A O 1
ATOM 1127 N N . SER A 1 144 ? 24.156 8.380 11.902 1.00 47.34 144 SER A N 1
ATOM 1128 C CA . SER A 1 144 ? 22.694 8.470 11.968 1.00 47.34 144 SER A CA 1
ATOM 1129 C C . SER A 1 144 ? 21.990 7.509 11.003 1.00 47.34 144 SER A C 1
ATOM 1131 O O . SER A 1 144 ? 21.999 7.714 9.787 1.00 47.34 144 SER A O 1
ATOM 1133 N N . TYR A 1 145 ? 21.322 6.487 11.541 1.00 60.31 145 TYR A N 1
ATOM 1134 C CA . TYR A 1 145 ? 20.223 5.823 10.841 1.00 60.31 145 TYR A CA 1
ATOM 1135 C C . TYR A 1 145 ? 19.076 6.827 10.687 1.00 60.31 145 TYR A C 1
ATOM 1137 O O . TYR A 1 145 ? 18.601 7.381 11.677 1.00 60.31 145 TYR A O 1
ATOM 1145 N N . ASN A 1 146 ? 18.654 7.092 9.449 1.00 63.44 146 ASN A N 1
ATOM 1146 C CA . ASN A 1 146 ? 17.575 8.037 9.182 1.00 63.44 146 ASN A CA 1
ATOM 1147 C C . ASN A 1 146 ? 16.213 7.339 9.321 1.00 63.44 146 ASN A C 1
ATOM 1149 O O . ASN A 1 146 ? 15.582 6.954 8.337 1.00 63.44 146 ASN A O 1
ATOM 1153 N N . PHE A 1 147 ? 15.795 7.134 10.571 1.00 71.81 147 PHE A N 1
ATOM 1154 C CA . PHE A 1 147 ? 14.485 6.581 10.925 1.00 71.81 147 PHE A CA 1
ATOM 1155 C C . PHE A 1 147 ? 13.333 7.386 10.296 1.00 71.81 147 PHE A C 1
ATOM 1157 O O . PHE A 1 147 ? 12.333 6.811 9.859 1.00 71.81 147 PHE A O 1
ATOM 1164 N N . THR A 1 148 ? 13.539 8.694 10.125 1.00 71.38 148 THR A N 1
ATOM 1165 C CA . THR A 1 148 ? 12.602 9.613 9.478 1.00 71.38 148 THR A CA 1
ATOM 1166 C C . THR A 1 148 ? 12.377 9.268 8.005 1.00 71.38 148 THR A C 1
ATOM 1168 O O . THR A 1 148 ? 11.228 9.178 7.572 1.00 71.38 148 THR A O 1
ATOM 1171 N N . ASP A 1 149 ? 13.432 8.962 7.240 1.00 74.44 149 ASP A N 1
ATOM 1172 C CA . ASP A 1 149 ? 13.297 8.562 5.827 1.00 74.44 149 ASP A CA 1
ATOM 1173 C C . ASP A 1 149 ? 12.502 7.257 5.665 1.00 74.44 149 ASP A C 1
ATOM 1175 O O . ASP A 1 149 ? 11.707 7.118 4.730 1.00 74.44 149 ASP A O 1
ATOM 1179 N N . CYS A 1 150 ? 12.697 6.293 6.574 1.00 77.75 150 CYS A N 1
ATOM 1180 C CA . CYS A 1 150 ? 11.934 5.045 6.557 1.00 77.75 150 CYS A CA 1
ATOM 1181 C C . CYS A 1 150 ? 10.442 5.308 6.783 1.00 77.75 150 CYS A C 1
ATOM 1183 O O . CYS A 1 150 ? 9.611 4.828 6.014 1.00 77.75 150 CYS A O 1
ATOM 1185 N N . CYS A 1 151 ? 10.098 6.121 7.783 1.00 77.12 151 CYS A N 1
ATOM 1186 C CA . CYS A 1 151 ? 8.712 6.481 8.064 1.00 77.12 151 CYS A CA 1
ATOM 1187 C C . CYS A 1 151 ? 8.019 7.195 6.900 1.00 77.12 151 CYS A C 1
ATOM 1189 O O . CYS A 1 151 ? 6.855 6.917 6.608 1.00 77.12 151 CYS A O 1
ATOM 1191 N N . VAL A 1 152 ? 8.726 8.112 6.233 1.00 78.38 152 VAL A N 1
ATOM 1192 C CA . VAL A 1 152 ? 8.217 8.803 5.041 1.00 78.38 152 VAL A CA 1
ATOM 1193 C C . VAL A 1 152 ? 7.958 7.797 3.920 1.00 78.38 152 VAL A C 1
ATOM 1195 O O . VAL A 1 152 ? 6.900 7.833 3.294 1.00 78.38 152 VAL A O 1
ATOM 1198 N N . LYS A 1 153 ? 8.880 6.852 3.701 1.00 80.44 153 LYS A N 1
ATOM 1199 C CA . LYS A 1 153 ? 8.746 5.813 2.673 1.00 80.44 153 LYS A CA 1
ATOM 1200 C C . LYS A 1 153 ? 7.604 4.829 2.952 1.00 80.44 153 LYS A C 1
ATOM 1202 O O . LYS A 1 153 ? 6.907 4.439 2.022 1.00 80.44 153 LYS A O 1
ATOM 1207 N N . GLU A 1 154 ? 7.414 4.424 4.204 1.00 80.94 154 GLU A N 1
ATOM 1208 C CA . GLU A 1 154 ? 6.339 3.507 4.618 1.00 80.94 154 GLU A CA 1
ATOM 1209 C C . GLU A 1 154 ? 4.974 4.211 4.749 1.00 80.94 154 GLU A C 1
ATOM 1211 O O . GLU A 1 154 ? 3.964 3.564 5.035 1.00 80.94 154 GLU A O 1
ATOM 1216 N N . GLY A 1 155 ? 4.920 5.531 4.534 1.00 83.25 155 GLY A N 1
ATOM 1217 C CA . GLY A 1 155 ? 3.686 6.308 4.597 1.00 83.25 155 GLY A CA 1
ATOM 1218 C C . GLY A 1 155 ? 3.091 6.346 6.003 1.00 83.25 155 GLY A C 1
ATOM 1219 O O . GLY A 1 155 ? 1.886 6.140 6.168 1.00 83.25 155 GLY A O 1
ATOM 1220 N N . VAL A 1 156 ? 3.927 6.546 7.027 1.00 79.12 156 VAL A N 1
ATOM 1221 C CA . VAL A 1 156 ? 3.466 6.826 8.397 1.00 79.12 156 VAL A CA 1
ATOM 1222 C C . VAL A 1 156 ? 2.652 8.120 8.386 1.00 79.12 156 VAL A C 1
ATOM 1224 O O . VAL A 1 156 ? 3.071 9.110 7.777 1.00 79.12 156 VAL A O 1
ATOM 1227 N N . SER A 1 157 ? 1.478 8.122 9.021 1.00 77.00 157 SER A N 1
ATOM 1228 C CA . SER A 1 157 ? 0.591 9.285 9.008 1.00 77.00 157 SER A CA 1
ATOM 1229 C C . SER A 1 157 ? 1.275 10.514 9.600 1.00 77.00 157 SER A C 1
ATOM 1231 O O . SER A 1 157 ? 2.151 10.425 10.463 1.00 77.00 157 SER A O 1
ATOM 1233 N N . SER A 1 158 ? 0.843 11.693 9.158 1.00 71.75 158 SER A N 1
ATOM 1234 C CA . SER A 1 158 ? 1.350 12.978 9.645 1.00 71.75 158 SER A CA 1
ATOM 1235 C C . SER A 1 158 ? 1.222 13.147 11.165 1.00 71.75 158 SER A C 1
ATOM 1237 O O . SER A 1 158 ? 2.057 13.825 11.758 1.00 71.75 158 SER A O 1
ATOM 1239 N N . ALA A 1 159 ? 0.237 12.496 11.799 1.00 65.00 159 ALA A N 1
ATOM 1240 C CA . ALA A 1 159 ? 0.062 12.466 13.254 1.00 65.00 159 ALA A CA 1
ATOM 1241 C C . ALA A 1 159 ? 1.198 11.724 13.985 1.00 65.00 159 ALA A C 1
ATOM 1243 O O . ALA A 1 159 ? 1.477 12.015 15.145 1.00 65.00 159 ALA A O 1
ATOM 1244 N N . CYS A 1 160 ? 1.879 10.811 13.289 1.00 70.19 160 CYS A N 1
ATOM 1245 C CA . CYS A 1 160 ? 2.912 9.926 13.826 1.00 70.19 160 CYS A CA 1
ATOM 1246 C C . CYS A 1 160 ? 4.321 10.236 13.339 1.00 70.19 160 CYS A C 1
ATOM 1248 O O . CYS A 1 160 ? 5.289 9.686 13.858 1.00 70.19 160 CYS A O 1
ATOM 1250 N N . GLN A 1 161 ? 4.457 11.178 12.407 1.00 73.12 161 GLN A N 1
ATOM 1251 C CA . GLN A 1 161 ? 5.745 11.722 11.980 1.00 73.12 161 GLN A CA 1
ATOM 1252 C C . GLN A 1 161 ? 6.610 12.277 13.133 1.00 73.12 161 GLN A C 1
ATOM 1254 O O . GLN A 1 161 ? 7.823 12.112 13.057 1.00 73.12 161 GLN A O 1
ATOM 1259 N N . PRO A 1 162 ? 6.069 12.856 14.228 1.00 68.19 162 PRO A N 1
ATOM 1260 C CA . PRO A 1 162 ? 6.892 13.249 15.379 1.00 68.19 162 PRO A CA 1
ATOM 1261 C C . PRO A 1 162 ? 7.582 12.072 16.080 1.00 68.19 162 PRO A C 1
ATOM 1263 O O . PRO A 1 162 ? 8.640 12.249 16.670 1.00 68.19 162 PRO A O 1
ATOM 1266 N N . VAL A 1 163 ? 7.007 10.866 15.999 1.00 69.19 163 VAL A N 1
ATOM 1267 C CA . VAL A 1 163 ? 7.631 9.640 16.525 1.00 69.19 163 VAL A CA 1
ATOM 1268 C C . VAL A 1 163 ? 8.792 9.207 15.634 1.00 69.19 163 VAL A C 1
ATOM 1270 O O . VAL A 1 163 ? 9.733 8.607 16.128 1.00 69.19 163 VAL A O 1
ATOM 1273 N N . CYS A 1 164 ? 8.767 9.561 14.346 1.00 69.62 164 CYS A N 1
ATOM 1274 C CA . CYS A 1 164 ? 9.754 9.186 13.333 1.00 69.62 164 CYS A CA 1
ATOM 1275 C C . CYS A 1 164 ? 11.097 9.925 13.418 1.00 69.62 164 CYS A C 1
ATOM 1277 O O . CYS A 1 164 ? 11.969 9.715 12.574 1.00 69.62 164 CYS A O 1
ATOM 1279 N N . ASP A 1 165 ? 11.288 10.761 14.434 1.00 67.19 165 ASP A N 1
ATOM 1280 C CA . ASP A 1 165 ? 12.566 11.382 14.772 1.00 67.19 165 ASP A CA 1
ATOM 1281 C C . ASP A 1 165 ? 12.766 11.357 16.302 1.00 67.19 165 ASP A C 1
ATOM 1283 O O . ASP A 1 165 ? 12.485 12.345 16.984 1.00 67.19 165 ASP A O 1
ATOM 1287 N N . PRO A 1 166 ? 13.235 10.231 16.877 1.00 51.94 166 PRO A N 1
ATOM 1288 C CA . PRO A 1 166 ? 13.432 10.083 18.319 1.00 51.94 166 PRO A CA 1
ATOM 1289 C C . PRO A 1 166 ? 14.492 11.043 18.884 1.00 51.94 166 PRO A C 1
ATOM 1291 O O . PRO A 1 166 ? 14.574 11.217 20.098 1.00 51.94 166 PRO A O 1
ATOM 1294 N N . PHE A 1 167 ? 15.281 11.707 18.028 1.00 49.00 167 PHE A N 1
ATOM 1295 C CA . PHE A 1 167 ? 16.288 12.686 18.436 1.00 49.00 167 PHE A CA 1
ATOM 1296 C C . PHE A 1 167 ? 15.739 14.119 18.529 1.00 49.00 167 PHE A C 1
ATOM 1298 O O . PHE A 1 167 ? 16.413 14.997 19.078 1.00 49.00 167 PHE A O 1
ATOM 1305 N N . ASN A 1 168 ? 14.511 14.372 18.067 1.00 49.06 168 ASN A N 1
ATOM 1306 C CA . ASN A 1 168 ? 13.851 15.665 18.218 1.00 49.06 168 ASN A CA 1
ATOM 1307 C C . ASN A 1 168 ? 13.139 15.723 19.581 1.00 49.06 168 ASN A C 1
ATOM 1309 O O . ASN A 1 168 ? 12.002 15.288 19.739 1.00 49.06 168 ASN A O 1
ATOM 1313 N N . GLN A 1 169 ? 13.832 16.238 20.600 1.00 47.00 169 GLN A N 1
ATOM 1314 C CA . GLN A 1 169 ? 13.426 16.253 22.019 1.00 47.00 169 GLN A CA 1
ATOM 1315 C C . GLN A 1 169 ? 12.197 17.130 22.369 1.00 47.00 169 GLN A C 1
ATOM 1317 O O . GLN A 1 169 ? 12.200 17.843 23.374 1.00 47.00 169 GLN A O 1
ATOM 1322 N N . LYS A 1 170 ? 11.116 17.108 21.585 1.00 47.44 170 LYS A N 1
ATOM 1323 C CA . LYS A 1 170 ? 9.858 17.793 21.924 1.00 47.44 170 LYS A CA 1
ATOM 1324 C C . LYS A 1 170 ? 8.632 16.977 21.522 1.00 47.44 170 LYS A C 1
ATOM 1326 O O . LYS A 1 170 ? 7.817 17.426 20.723 1.00 47.44 170 LYS A O 1
ATOM 1331 N N . LEU A 1 171 ? 8.461 15.807 22.134 1.00 48.50 171 LEU A N 1
ATOM 1332 C CA . LEU A 1 171 ? 7.118 15.249 22.287 1.00 48.50 171 LEU A CA 1
ATOM 1333 C C . LEU A 1 171 ? 6.439 15.972 23.468 1.00 48.50 171 LEU A C 1
ATOM 1335 O O . LEU A 1 171 ? 7.036 16.059 24.545 1.00 48.50 171 LEU A O 1
ATOM 1339 N N . PRO A 1 172 ? 5.239 16.555 23.292 1.00 47.66 172 PRO A N 1
ATOM 1340 C CA . PRO A 1 172 ? 4.490 17.130 24.402 1.00 47.66 172 PRO A CA 1
ATOM 1341 C C . PRO A 1 172 ? 4.219 16.059 25.467 1.00 47.66 172 PRO A C 1
ATOM 1343 O O . PRO A 1 172 ? 3.960 14.910 25.125 1.00 47.66 172 PRO A O 1
ATOM 1346 N N . ALA A 1 173 ? 4.204 16.431 26.751 1.00 46.91 173 ALA A N 1
ATOM 1347 C CA . ALA A 1 173 ? 3.961 15.497 27.862 1.00 46.91 173 ALA A CA 1
ATOM 1348 C C . ALA A 1 173 ? 2.601 14.757 27.790 1.00 46.91 173 ALA A C 1
ATOM 1350 O O . ALA A 1 173 ? 2.386 13.799 28.523 1.00 46.91 173 ALA A O 1
ATOM 1351 N N . SER A 1 174 ? 1.690 15.205 26.918 1.00 47.12 174 SER A N 1
ATOM 1352 C CA . SER A 1 174 ? 0.369 14.629 26.646 1.00 47.12 174 SER A CA 1
ATOM 1353 C C . SER A 1 174 ? 0.291 13.795 25.359 1.00 47.12 174 SER A C 1
ATOM 1355 O O . SER A 1 174 ? -0.790 13.314 25.018 1.00 47.12 174 SER A O 1
ATOM 1357 N N . PHE A 1 175 ? 1.384 13.666 24.600 1.00 50.41 175 PHE A N 1
ATOM 1358 C CA . PHE A 1 175 ? 1.408 12.842 23.396 1.00 50.41 175 PHE A CA 1
ATOM 1359 C C . PHE A 1 175 ? 1.528 11.378 23.806 1.00 50.41 175 PHE A C 1
ATOM 1361 O O . PHE A 1 175 ? 2.594 10.945 24.235 1.00 50.41 175 PHE A O 1
ATOM 1368 N N . ASP A 1 176 ? 0.427 10.638 23.681 1.00 54.06 176 ASP A N 1
ATOM 1369 C CA . ASP A 1 176 ? 0.408 9.189 23.849 1.00 54.06 176 ASP A CA 1
ATOM 1370 C C . ASP A 1 176 ? 0.618 8.519 22.476 1.00 54.06 176 ASP A C 1
ATOM 1372 O O . ASP A 1 176 ? -0.319 8.475 21.664 1.00 54.06 176 ASP A O 1
ATOM 1376 N N . PRO A 1 177 ? 1.826 7.994 22.183 1.00 51.22 177 PRO A N 1
ATOM 1377 C CA . PRO A 1 177 ? 2.120 7.342 20.910 1.00 51.22 177 PRO A CA 1
ATOM 1378 C C . PRO A 1 177 ? 1.229 6.117 20.670 1.00 51.22 177 PRO A C 1
ATOM 1380 O O . PRO A 1 177 ? 1.007 5.733 19.525 1.00 51.22 177 PRO A O 1
ATOM 1383 N N . LEU A 1 178 ? 0.695 5.508 21.731 1.00 49.72 178 LEU A N 1
ATOM 1384 C CA . LEU A 1 178 ? -0.097 4.282 21.666 1.00 49.72 178 LEU A CA 1
ATOM 1385 C C . LEU A 1 178 ? -1.497 4.548 21.126 1.00 49.72 178 LEU A C 1
ATOM 1387 O O . LEU A 1 178 ? -2.041 3.717 20.407 1.00 49.72 178 LEU A O 1
ATOM 1391 N N . ILE A 1 179 ? -2.052 5.726 21.416 1.00 52.81 179 ILE A N 1
ATOM 1392 C CA . ILE A 1 179 ? -3.368 6.157 20.931 1.00 52.81 179 ILE A CA 1
ATOM 1393 C C . ILE A 1 179 ? -3.226 6.923 19.614 1.00 52.81 179 ILE A C 1
ATOM 1395 O O . ILE A 1 179 ? -3.982 6.683 18.673 1.00 52.81 179 ILE A O 1
ATOM 1399 N N . ALA A 1 180 ? -2.238 7.818 19.517 1.00 55.09 180 ALA A N 1
ATOM 1400 C CA . ALA A 1 180 ? -2.026 8.644 18.330 1.00 55.09 180 ALA A CA 1
ATOM 1401 C C . ALA A 1 180 ? -1.532 7.830 17.124 1.00 55.09 180 ALA A C 1
ATOM 1403 O O . ALA A 1 180 ? -1.850 8.181 15.989 1.00 55.09 180 ALA A O 1
ATOM 1404 N N . CYS A 1 181 ? -0.790 6.742 17.372 1.00 62.62 181 CYS A N 1
ATOM 1405 C CA . CYS A 1 181 ? -0.116 5.964 16.334 1.00 62.62 181 CYS A CA 1
ATOM 1406 C C . CYS A 1 181 ? -0.493 4.496 16.272 1.00 62.62 181 CYS A C 1
ATOM 1408 O O . CYS A 1 181 ? 0.174 3.749 15.563 1.00 62.62 181 CYS A O 1
ATOM 1410 N N . ALA A 1 182 ? -1.586 4.081 16.915 1.00 62.09 182 ALA A N 1
ATOM 1411 C CA . ALA A 1 182 ? -2.070 2.700 16.873 1.00 62.09 182 ALA A CA 1
ATOM 1412 C C . ALA A 1 182 ? -2.142 2.127 15.442 1.00 62.09 182 ALA A C 1
ATOM 1414 O O . ALA A 1 182 ? -1.714 1.001 15.198 1.00 62.09 182 ALA A O 1
ATOM 1415 N N . LEU A 1 183 ? -2.632 2.921 14.479 1.00 64.94 183 LEU A N 1
ATOM 1416 C CA . LEU A 1 183 ? -2.771 2.514 13.073 1.00 64.94 183 LEU A CA 1
ATOM 1417 C C . LEU A 1 183 ? -1.438 2.479 12.305 1.00 64.94 183 LEU A C 1
ATOM 1419 O O . LEU A 1 183 ? -1.314 1.748 11.324 1.00 64.94 183 LEU A O 1
ATOM 1423 N N . ASP A 1 184 ? -0.437 3.240 12.750 1.00 77.31 184 ASP A N 1
ATOM 1424 C CA . ASP A 1 184 ? 0.905 3.269 12.155 1.00 77.31 184 ASP A CA 1
ATOM 1425 C C . ASP A 1 184 ? 1.933 2.453 12.945 1.00 77.31 184 ASP A C 1
ATOM 1427 O O . ASP A 1 184 ? 3.076 2.319 12.508 1.00 77.31 184 ASP A O 1
ATOM 1431 N N . LEU A 1 185 ? 1.540 1.859 14.073 1.00 74.00 185 LEU A N 1
ATOM 1432 C CA . LEU A 1 185 ? 2.401 1.074 14.952 1.00 74.00 185 LEU A CA 1
ATOM 1433 C C . LEU A 1 185 ? 3.164 -0.038 14.204 1.00 74.00 185 LEU A C 1
ATOM 1435 O O . LEU A 1 185 ? 4.372 -0.155 14.423 1.00 74.00 185 LEU A O 1
ATOM 1439 N N . PRO A 1 186 ? 2.560 -0.786 13.251 1.00 78.81 186 PRO A N 1
ATOM 1440 C CA . PRO A 1 186 ? 3.312 -1.743 12.439 1.00 78.81 186 PRO A CA 1
ATOM 1441 C C . PRO A 1 186 ? 4.422 -1.098 11.598 1.00 78.81 186 PRO A C 1
ATOM 1443 O O . PRO A 1 186 ? 5.509 -1.659 11.476 1.00 78.81 186 PRO A O 1
ATOM 1446 N N . LYS A 1 187 ? 4.178 0.093 11.038 1.00 82.81 187 LYS A N 1
ATOM 1447 C CA . LYS A 1 187 ? 5.152 0.828 10.216 1.00 82.81 187 LYS A CA 1
ATOM 1448 C C . LYS A 1 187 ? 6.280 1.397 11.080 1.00 82.81 187 LYS A C 1
ATOM 1450 O O . LYS A 1 187 ? 7.446 1.301 10.707 1.00 82.81 187 LYS A O 1
ATOM 1455 N N . LEU A 1 188 ? 5.937 1.930 12.254 1.00 77.50 188 LEU A N 1
ATOM 1456 C CA . LEU A 1 188 ? 6.887 2.472 13.227 1.00 77.50 188 LEU A CA 1
ATOM 1457 C C . LEU A 1 188 ? 7.824 1.387 13.767 1.00 77.50 188 LEU A C 1
ATOM 1459 O O . LEU A 1 188 ? 9.038 1.571 13.760 1.00 77.50 188 LEU A O 1
ATOM 1463 N N . LEU A 1 189 ? 7.289 0.229 14.168 1.00 79.38 189 LEU A N 1
ATOM 1464 C CA . LEU A 1 189 ? 8.090 -0.899 14.654 1.00 79.38 189 LEU A CA 1
ATOM 1465 C C . LEU A 1 189 ? 8.963 -1.501 13.544 1.00 79.38 189 LEU A C 1
ATOM 1467 O O . LEU A 1 189 ? 10.139 -1.794 13.779 1.00 79.38 189 LEU A O 1
ATOM 1471 N N . LYS A 1 190 ? 8.439 -1.610 12.316 1.00 80.75 190 LYS A N 1
ATOM 1472 C CA . LYS A 1 190 ? 9.210 -2.034 11.138 1.00 80.75 190 LYS A CA 1
ATOM 1473 C C . LYS A 1 190 ? 10.398 -1.106 10.891 1.00 80.75 190 LYS A C 1
ATOM 1475 O O . LYS A 1 190 ? 11.527 -1.582 10.783 1.00 80.75 190 LYS A O 1
ATOM 1480 N N . CYS A 1 191 ? 10.165 0.205 10.867 1.00 79.44 191 CYS A N 1
ATOM 1481 C CA . CYS A 1 191 ? 11.232 1.186 10.709 1.00 79.44 191 CYS A CA 1
ATOM 1482 C C . CYS A 1 191 ? 12.190 1.216 11.907 1.00 79.44 191 CYS A C 1
ATOM 1484 O O . CYS A 1 191 ? 13.380 1.452 11.715 1.00 79.44 191 CYS A O 1
ATOM 1486 N N . GLY A 1 192 ? 11.704 0.960 13.125 1.00 77.00 192 GLY A N 1
ATOM 1487 C CA . GLY A 1 192 ? 12.501 1.056 14.349 1.00 77.00 192 GLY A CA 1
ATOM 1488 C C . GLY A 1 192 ? 13.489 -0.096 14.442 1.00 77.00 192 GLY A C 1
ATOM 1489 O O . GLY A 1 192 ? 14.670 0.105 14.713 1.00 77.00 192 GLY A O 1
ATOM 1490 N N . SER A 1 193 ? 13.029 -1.298 14.095 1.00 79.56 193 SER A N 1
ATOM 1491 C CA . SER A 1 193 ? 13.882 -2.482 14.044 1.00 79.56 193 SER A CA 1
ATOM 1492 C C . SER A 1 193 ? 14.944 -2.428 12.933 1.00 79.56 193 SER A C 1
ATOM 1494 O O . SER A 1 193 ? 15.957 -3.118 13.054 1.00 79.56 193 SER A O 1
ATOM 1496 N N . ASP A 1 194 ? 14.739 -1.636 11.867 1.00 75.81 194 ASP A N 1
ATOM 1497 C CA . ASP A 1 194 ? 15.599 -1.554 10.664 1.00 75.81 194 ASP A CA 1
ATOM 1498 C C . ASP A 1 194 ? 15.948 -2.945 10.084 1.00 75.81 194 ASP A C 1
ATOM 1500 O O . ASP A 1 194 ? 17.056 -3.197 9.613 1.00 75.81 194 ASP A O 1
ATOM 1504 N N . GLY A 1 195 ? 15.033 -3.917 10.202 1.00 70.62 195 GLY A N 1
ATOM 1505 C CA . GLY A 1 195 ? 15.266 -5.296 9.752 1.00 70.62 195 GLY A CA 1
ATOM 1506 C C . GLY A 1 195 ? 16.366 -6.053 10.520 1.00 70.62 195 GLY A C 1
ATOM 1507 O O . GLY A 1 195 ? 16.856 -7.082 10.046 1.00 70.62 195 GLY A O 1
ATOM 1508 N N . LYS A 1 196 ? 16.768 -5.575 11.706 1.00 81.38 196 LYS A N 1
ATOM 1509 C CA . LYS A 1 196 ? 17.731 -6.226 12.617 1.00 81.38 196 LYS A CA 1
ATOM 1510 C C . LYS A 1 196 ? 16.995 -7.012 13.707 1.00 81.38 196 LYS A C 1
ATOM 1512 O O . LYS A 1 196 ? 15.848 -6.719 14.042 1.00 81.38 196 LYS A O 1
ATOM 1517 N N . ASN A 1 197 ? 17.612 -8.080 14.214 1.00 81.00 197 ASN A N 1
ATOM 1518 C CA . ASN A 1 197 ? 16.988 -8.959 15.207 1.00 81.00 197 ASN A CA 1
ATOM 1519 C C . ASN A 1 197 ? 17.336 -8.493 16.624 1.00 81.00 197 ASN A C 1
ATOM 1521 O O . ASN A 1 197 ? 18.378 -8.864 17.163 1.00 81.00 197 ASN A O 1
ATOM 1525 N N . HIS A 1 198 ? 16.443 -7.707 17.226 1.00 81.94 198 HIS A N 1
ATOM 1526 C CA . HIS A 1 198 ? 16.633 -7.159 18.574 1.00 81.94 198 HIS A CA 1
ATOM 1527 C C . HIS A 1 198 ? 16.081 -8.055 19.688 1.00 81.94 198 HIS A C 1
ATOM 1529 O O . HIS A 1 198 ? 16.228 -7.731 20.865 1.00 81.94 198 HIS A O 1
ATOM 1535 N N . ALA A 1 199 ? 15.523 -9.224 19.352 1.00 77.81 199 ALA A N 1
ATOM 1536 C CA . ALA A 1 199 ? 15.020 -10.187 20.333 1.00 77.81 199 ALA A CA 1
ATOM 1537 C C . ALA A 1 199 ? 16.056 -10.572 21.418 1.00 77.81 199 ALA A C 1
ATOM 1539 O O . ALA A 1 199 ? 15.671 -10.675 22.581 1.00 77.81 199 ALA A O 1
ATOM 1540 N N . PRO A 1 200 ? 17.370 -10.730 21.130 1.00 72.62 200 PRO A N 1
ATOM 1541 C CA . PRO A 1 200 ? 18.370 -10.968 22.175 1.00 72.62 200 PRO A CA 1
ATOM 1542 C C . PRO A 1 200 ? 18.473 -9.824 23.193 1.00 72.62 200 PRO A C 1
ATOM 1544 O O . PRO A 1 200 ? 18.577 -10.085 24.391 1.00 72.62 200 PRO A O 1
ATOM 1547 N N . CYS A 1 201 ? 18.401 -8.569 22.737 1.00 76.69 201 CYS A N 1
ATOM 1548 C CA . CYS A 1 201 ? 18.366 -7.415 23.631 1.00 76.69 201 CYS A CA 1
ATOM 1549 C C . CYS A 1 201 ? 17.076 -7.408 24.453 1.00 76.69 201 CYS A C 1
ATOM 1551 O O . CYS A 1 201 ? 17.128 -7.238 25.667 1.00 76.69 201 CYS A O 1
ATOM 1553 N N . CYS A 1 202 ? 15.936 -7.676 23.819 1.00 76.19 202 CYS A N 1
ATOM 1554 C CA . CYS A 1 202 ? 14.660 -7.683 24.515 1.00 76.19 202 CYS A CA 1
ATOM 1555 C C . CYS A 1 202 ? 14.561 -8.770 25.585 1.00 76.19 202 CYS A C 1
ATOM 1557 O O . CYS A 1 202 ? 14.055 -8.524 26.675 1.00 76.19 202 CYS A O 1
ATOM 1559 N N . LYS A 1 203 ? 15.102 -9.961 25.304 1.00 74.00 203 LYS A N 1
ATOM 1560 C CA . LYS A 1 203 ? 15.227 -11.041 26.290 1.00 74.00 203 LYS A CA 1
ATOM 1561 C C . LYS A 1 203 ? 16.137 -10.648 27.449 1.00 74.00 203 LYS A C 1
ATOM 1563 O O . LYS A 1 203 ? 15.796 -10.914 28.595 1.00 74.00 203 LYS A O 1
ATOM 1568 N N . ARG A 1 204 ? 17.256 -9.971 27.164 1.00 72.12 204 ARG A N 1
ATOM 1569 C CA . ARG A 1 204 ? 18.151 -9.413 28.192 1.00 72.12 204 ARG A CA 1
ATOM 1570 C C . ARG A 1 204 ? 17.459 -8.333 29.035 1.00 72.12 204 ARG A C 1
ATOM 1572 O O . ARG A 1 204 ? 17.750 -8.226 30.216 1.00 72.12 204 ARG A O 1
ATOM 1579 N N . ARG A 1 205 ? 16.529 -7.572 28.450 1.00 71.75 205 ARG A N 1
ATOM 1580 C CA . ARG A 1 205 ? 15.690 -6.577 29.140 1.00 71.75 205 ARG A CA 1
ATOM 1581 C C . ARG A 1 205 ? 14.411 -7.155 29.758 1.00 71.75 205 ARG A C 1
ATOM 1583 O O . ARG A 1 205 ? 13.584 -6.396 30.248 1.00 71.75 205 ARG A O 1
ATOM 1590 N N . LEU A 1 206 ? 14.261 -8.484 29.769 1.00 69.06 206 LEU A N 1
ATOM 1591 C CA . LEU A 1 206 ? 13.140 -9.200 30.392 1.00 69.06 206 LEU A CA 1
ATOM 1592 C C . LEU A 1 206 ? 11.758 -8.796 29.846 1.00 69.06 206 LEU A C 1
ATOM 1594 O O . LEU A 1 206 ? 10.759 -8.849 30.561 1.00 69.06 206 LEU A O 1
ATOM 1598 N N . LEU A 1 207 ? 11.688 -8.413 28.569 1.00 74.69 207 LEU A N 1
ATOM 1599 C CA . LEU A 1 207 ? 10.414 -8.206 27.886 1.00 74.69 207 LEU A CA 1
ATOM 1600 C C . LEU A 1 207 ? 9.658 -9.544 27.769 1.00 74.69 207 LEU A C 1
ATOM 1602 O O . LEU A 1 207 ? 10.287 -10.540 27.389 1.00 74.69 207 LEU A O 1
ATOM 1606 N N . PRO A 1 208 ? 8.337 -9.581 28.051 1.00 73.94 208 PRO A N 1
ATOM 1607 C CA . PRO A 1 208 ? 7.529 -10.794 27.942 1.00 73.94 208 PRO A CA 1
ATOM 1608 C C . PRO A 1 208 ? 7.705 -11.504 26.595 1.00 73.94 208 PRO A C 1
ATOM 1610 O O . PRO A 1 208 ? 7.902 -10.859 25.562 1.00 73.94 208 PRO A O 1
ATOM 1613 N N . ASP A 1 209 ? 7.594 -12.835 26.577 1.00 77.19 209 ASP A N 1
ATOM 1614 C CA . ASP A 1 209 ? 7.756 -13.617 25.341 1.00 77.19 209 ASP A CA 1
ATOM 1615 C C . ASP A 1 209 ? 6.733 -13.220 24.260 1.00 77.19 209 ASP A C 1
ATOM 1617 O O . ASP A 1 209 ? 7.039 -13.244 23.068 1.00 77.19 209 ASP A O 1
ATOM 1621 N N . ILE A 1 210 ? 5.554 -12.748 24.673 1.00 77.94 210 ILE A N 1
ATOM 1622 C CA . ILE A 1 210 ? 4.526 -12.212 23.773 1.00 77.94 210 ILE A CA 1
ATOM 1623 C C . ILE A 1 210 ? 4.963 -10.909 23.064 1.00 77.94 210 ILE A C 1
ATOM 1625 O O . ILE A 1 210 ? 4.451 -10.572 22.000 1.00 77.94 210 ILE A O 1
ATOM 1629 N N . CYS A 1 211 ? 5.974 -10.206 23.588 1.00 80.06 211 CYS A N 1
ATOM 1630 C CA . CYS A 1 211 ? 6.529 -8.975 23.013 1.00 80.06 211 CYS A CA 1
ATOM 1631 C C . CYS A 1 211 ? 7.699 -9.217 22.052 1.00 80.06 211 CYS A C 1
ATOM 1633 O O . CYS A 1 211 ? 8.249 -8.270 21.489 1.00 80.06 211 CYS A O 1
ATOM 1635 N N . GLN A 1 212 ? 8.106 -10.470 21.838 1.00 83.50 212 GLN A N 1
ATOM 1636 C CA . GLN A 1 212 ? 9.264 -10.777 20.994 1.00 83.50 212 GLN A CA 1
ATOM 1637 C C . GLN A 1 212 ? 9.017 -10.423 19.522 1.00 83.50 212 GLN A C 1
ATOM 1639 O O . GLN A 1 212 ? 9.951 -10.001 18.843 1.00 83.50 212 GLN A O 1
ATOM 1644 N N . ASP A 1 213 ? 7.774 -10.503 19.041 1.00 79.62 213 ASP A N 1
ATOM 1645 C CA . ASP A 1 213 ? 7.421 -10.028 17.698 1.00 79.62 213 ASP A CA 1
ATOM 1646 C C . ASP A 1 213 ? 7.591 -8.513 17.572 1.00 79.62 213 ASP A C 1
ATOM 1648 O O . ASP A 1 213 ? 8.160 -8.040 16.584 1.00 79.62 213 ASP A O 1
ATOM 1652 N N . PHE A 1 214 ? 7.224 -7.762 18.615 1.00 82.94 214 PHE A N 1
ATOM 1653 C CA . PHE A 1 214 ? 7.438 -6.319 18.655 1.00 82.94 214 PHE A CA 1
ATOM 1654 C C . PHE A 1 214 ? 8.927 -6.001 18.584 1.00 82.94 214 PHE A C 1
ATOM 1656 O O . PHE A 1 214 ? 9.289 -5.114 17.834 1.00 82.94 214 PHE A O 1
ATOM 1663 N N . CYS A 1 215 ? 9.795 -6.771 19.245 1.00 82.62 215 CYS A N 1
ATOM 1664 C CA . CYS A 1 215 ? 11.257 -6.648 19.157 1.00 82.62 215 CYS A CA 1
ATOM 1665 C C . CYS A 1 215 ? 11.860 -7.011 17.794 1.00 82.62 215 CYS A C 1
ATOM 1667 O O . CYS A 1 215 ? 13.006 -6.674 17.495 1.00 82.62 215 CYS A O 1
ATOM 1669 N N . LEU A 1 216 ? 11.109 -7.716 16.957 1.00 82.62 216 LEU A N 1
ATOM 1670 C CA . LEU A 1 216 ? 11.468 -7.996 15.570 1.00 82.62 216 LEU A CA 1
ATOM 1671 C C . LEU A 1 216 ? 10.864 -6.962 14.609 1.00 82.62 216 LEU A C 1
ATOM 1673 O O . LEU A 1 216 ? 10.941 -7.143 13.396 1.00 82.62 216 LEU A O 1
ATOM 1677 N N . GLY A 1 217 ? 10.251 -5.891 15.117 1.00 77.88 217 GLY A N 1
ATOM 1678 C CA . GLY A 1 217 ? 9.567 -4.904 14.289 1.00 77.88 217 GLY A CA 1
ATOM 1679 C C . GLY A 1 217 ? 8.273 -5.418 13.659 1.00 77.88 217 GLY A C 1
ATOM 1680 O O . GLY A 1 217 ? 7.850 -4.891 12.632 1.00 77.88 217 GLY A O 1
ATOM 1681 N N . LYS A 1 218 ? 7.669 -6.470 14.225 1.00 80.50 218 LYS A N 1
ATOM 1682 C CA . LYS A 1 218 ? 6.447 -7.109 13.728 1.00 80.50 218 LYS A CA 1
ATOM 1683 C C . LYS A 1 218 ? 5.291 -6.866 14.688 1.00 80.50 218 LYS A C 1
ATOM 1685 O O . LYS A 1 218 ? 5.472 -6.813 15.899 1.00 80.50 218 LYS A O 1
ATOM 1690 N N . VAL A 1 219 ? 4.089 -6.768 14.129 1.00 72.19 219 VAL A N 1
ATOM 1691 C CA . VAL A 1 219 ? 2.844 -6.736 14.902 1.00 72.19 219 VAL A CA 1
ATOM 1692 C C . VAL A 1 219 ? 2.099 -8.047 14.639 1.00 72.19 219 VAL A C 1
ATOM 1694 O O . VAL A 1 219 ? 1.879 -8.373 13.467 1.00 72.19 219 VAL A O 1
ATOM 1697 N N . PRO A 1 220 ? 1.754 -8.823 15.682 1.00 64.62 220 PRO A N 1
ATOM 1698 C CA . PRO A 1 220 ? 0.982 -10.053 15.544 1.00 64.62 220 PRO A CA 1
ATOM 1699 C C . PRO A 1 220 ? -0.351 -9.814 14.830 1.00 64.62 220 PRO A C 1
ATOM 1701 O O . PRO A 1 220 ? -0.969 -8.762 14.973 1.00 64.62 220 PRO A O 1
ATOM 1704 N N . SER A 1 221 ? -0.813 -10.808 14.069 1.00 53.72 221 SER A N 1
ATOM 1705 C CA . SER A 1 221 ? -2.055 -10.725 13.279 1.00 53.72 221 SER A CA 1
ATOM 1706 C C . SER A 1 221 ? -3.304 -10.540 14.146 1.00 53.72 221 SER A C 1
ATOM 1708 O O . SER A 1 221 ? -4.283 -9.962 13.685 1.00 53.72 221 SER A O 1
ATOM 1710 N N . ASN A 1 222 ? -3.248 -11.026 15.390 1.00 55.19 222 ASN A N 1
ATOM 1711 C CA . ASN A 1 222 ? -4.307 -10.946 16.387 1.00 55.19 222 ASN A CA 1
ATOM 1712 C C . ASN A 1 222 ? -3.725 -10.305 17.652 1.00 55.19 222 ASN A C 1
ATOM 1714 O O . ASN A 1 222 ? -2.965 -10.940 18.382 1.00 55.19 222 ASN A O 1
ATOM 1718 N N . LEU A 1 223 ? -4.061 -9.041 17.898 1.00 57.47 223 LEU A N 1
ATOM 1719 C CA . LEU A 1 223 ? -3.712 -8.354 19.139 1.00 57.47 223 LEU A CA 1
ATOM 1720 C C . LEU A 1 223 ? -4.690 -8.793 20.235 1.00 57.47 223 LEU A C 1
ATOM 1722 O O . LEU A 1 223 ? -5.832 -8.349 20.274 1.00 57.47 223 LEU A O 1
ATOM 1726 N N . GLU A 1 224 ? -4.245 -9.703 21.094 1.00 59.62 224 GLU A N 1
ATOM 1727 C CA . GLU A 1 224 ? -4.953 -10.096 22.321 1.00 59.62 224 GLU A CA 1
ATOM 1728 C C . GLU A 1 224 ? -4.625 -9.138 23.479 1.00 59.62 224 GLU A C 1
ATOM 1730 O O . GLU A 1 224 ? -3.544 -8.546 23.486 1.00 59.62 224 GLU A O 1
ATOM 1735 N N . ASP A 1 225 ? -5.496 -9.043 24.491 1.00 55.41 225 ASP A N 1
ATOM 1736 C CA . ASP A 1 225 ? -5.323 -8.181 25.678 1.00 55.41 225 ASP A CA 1
ATOM 1737 C C . ASP A 1 225 ? -3.921 -8.237 26.339 1.00 55.41 225 ASP A C 1
ATOM 1739 O O . ASP A 1 225 ? -3.426 -7.184 26.749 1.00 55.41 225 ASP A O 1
ATOM 1743 N N . PRO A 1 226 ? -3.203 -9.382 26.401 1.00 57.81 226 PRO A N 1
ATOM 1744 C CA . PRO A 1 226 ? -1.849 -9.427 26.963 1.00 57.81 226 PRO A CA 1
ATOM 1745 C C . PRO A 1 226 ? -0.788 -8.676 26.132 1.00 57.81 226 PRO A C 1
ATOM 1747 O O . PRO A 1 226 ? 0.257 -8.305 26.663 1.00 57.81 226 PRO A O 1
ATOM 1750 N N . HIS A 1 227 ? -1.042 -8.375 24.852 1.00 68.81 227 HIS A N 1
ATOM 1751 C CA . HIS A 1 227 ? -0.137 -7.561 24.024 1.00 68.81 227 HIS A CA 1
ATOM 1752 C C . HIS A 1 227 ? -0.125 -6.079 24.439 1.00 68.81 227 HIS A C 1
ATOM 1754 O O . HIS A 1 227 ? 0.814 -5.355 24.098 1.00 68.81 227 HIS A O 1
ATOM 1760 N N . LEU A 1 228 ? -1.119 -5.624 25.217 1.00 62.00 228 LEU A N 1
ATOM 1761 C CA . LEU A 1 228 ? -1.131 -4.285 25.820 1.00 62.00 228 LEU A CA 1
ATOM 1762 C C . LEU A 1 228 ? 0.036 -4.088 26.809 1.00 62.00 228 LEU A C 1
ATOM 1764 O O . LEU A 1 228 ? 0.471 -2.961 27.043 1.00 62.00 228 LEU A O 1
ATOM 1768 N N . GLU A 1 229 ? 0.604 -5.172 27.348 1.00 66.19 229 GLU A N 1
ATOM 1769 C CA . GLU A 1 229 ? 1.804 -5.106 28.189 1.00 66.19 229 GLU A CA 1
ATOM 1770 C C . GLU A 1 229 ? 3.049 -4.698 27.382 1.00 66.19 229 GLU A C 1
ATOM 1772 O O . GLU A 1 229 ? 3.862 -3.906 27.856 1.00 66.19 229 GLU A O 1
ATOM 1777 N N . CYS A 1 230 ? 3.164 -5.150 26.129 1.00 69.69 230 CYS A N 1
ATOM 1778 C CA . CYS A 1 230 ? 4.263 -4.784 25.226 1.00 69.69 230 CYS A CA 1
ATOM 1779 C C . CYS A 1 230 ? 4.238 -3.302 24.870 1.00 69.69 230 CYS A C 1
ATOM 1781 O O . CYS A 1 230 ? 5.274 -2.647 24.783 1.00 69.69 230 CYS A O 1
ATOM 1783 N N . ILE A 1 231 ? 3.026 -2.777 24.729 1.00 65.00 231 ILE A N 1
ATOM 1784 C CA . ILE A 1 231 ? 2.728 -1.368 24.524 1.00 65.00 231 ILE A CA 1
ATOM 1785 C C . ILE A 1 231 ? 3.263 -0.521 25.700 1.00 65.00 231 ILE A C 1
ATOM 1787 O O . ILE A 1 231 ? 3.966 0.465 25.477 1.00 65.00 231 ILE A O 1
ATOM 1791 N N . ASN A 1 232 ? 3.063 -0.956 26.946 1.00 59.91 232 ASN A N 1
ATOM 1792 C CA . ASN A 1 232 ? 3.614 -0.284 28.134 1.00 59.91 232 ASN A CA 1
ATOM 1793 C C . ASN A 1 232 ? 5.138 -0.446 28.294 1.00 59.91 232 ASN A C 1
ATOM 1795 O O . ASN A 1 232 ? 5.752 0.232 29.117 1.00 59.91 232 ASN A O 1
ATOM 1799 N N . LYS A 1 233 ? 5.756 -1.328 27.504 1.00 66.94 233 LYS A N 1
ATOM 1800 C CA . LYS A 1 233 ? 7.203 -1.573 27.458 1.00 66.94 233 LYS A CA 1
ATOM 1801 C C . LYS A 1 233 ? 7.853 -1.078 26.161 1.00 66.94 233 LYS A C 1
ATOM 1803 O O . LYS A 1 233 ? 8.989 -1.430 25.850 1.00 66.94 233 LYS A O 1
ATOM 1808 N N . THR A 1 234 ? 7.150 -0.223 25.416 1.00 68.00 234 THR A N 1
ATOM 1809 C CA . THR A 1 234 ? 7.613 0.321 24.130 1.00 68.00 234 THR A CA 1
ATOM 1810 C C . THR A 1 234 ? 8.968 1.024 24.247 1.00 68.00 234 THR A C 1
ATOM 1812 O O . THR A 1 234 ? 9.798 0.878 23.355 1.00 68.00 234 THR A O 1
ATOM 1815 N N . MET A 1 235 ? 9.242 1.718 25.357 1.00 59.16 235 MET A N 1
ATOM 1816 C CA . MET A 1 235 ? 10.540 2.374 25.570 1.00 59.16 235 MET A CA 1
ATOM 1817 C C . MET A 1 235 ? 11.697 1.372 25.694 1.00 59.16 235 MET A C 1
ATOM 1819 O O . MET A 1 235 ? 12.738 1.585 25.085 1.00 59.16 235 MET A O 1
ATOM 1823 N N . ASP A 1 236 ? 11.501 0.235 26.370 1.00 67.62 236 ASP A N 1
ATOM 1824 C CA . ASP A 1 236 ? 12.521 -0.823 26.463 1.00 67.62 236 ASP A CA 1
ATOM 1825 C C . ASP A 1 236 ? 12.820 -1.452 25.090 1.00 67.62 236 ASP A C 1
ATOM 1827 O O . ASP A 1 236 ? 13.956 -1.830 24.794 1.00 67.62 236 ASP A O 1
ATOM 1831 N N . ILE A 1 237 ? 11.798 -1.545 24.232 1.00 75.12 237 ILE A N 1
ATOM 1832 C CA . ILE A 1 237 ? 11.920 -2.040 22.855 1.00 75.12 237 ILE A CA 1
ATOM 1833 C C . ILE A 1 237 ? 12.675 -1.025 21.983 1.00 75.12 237 ILE A C 1
ATOM 1835 O O . ILE A 1 237 ? 13.557 -1.417 21.219 1.00 75.12 237 ILE A O 1
ATOM 1839 N N . ILE A 1 238 ? 12.374 0.272 22.119 1.00 70.31 238 ILE A N 1
ATOM 1840 C CA . ILE A 1 238 ? 13.071 1.355 21.408 1.00 70.31 238 ILE A CA 1
ATOM 1841 C C . ILE A 1 238 ? 14.538 1.430 21.836 1.00 70.31 238 ILE A C 1
ATOM 1843 O O . ILE A 1 238 ? 15.411 1.489 20.975 1.00 70.31 238 ILE A O 1
ATOM 1847 N N . GLU A 1 239 ? 14.839 1.338 23.130 1.00 66.69 239 GLU A N 1
ATOM 1848 C CA . GLU A 1 239 ? 16.226 1.303 23.604 1.00 66.69 239 GLU A CA 1
ATOM 1849 C C . GLU A 1 239 ? 16.980 0.089 23.041 1.00 66.69 239 GLU A C 1
ATOM 1851 O O . GLU A 1 239 ? 18.141 0.198 22.648 1.00 66.69 239 GLU A O 1
ATOM 1856 N N . CYS A 1 240 ? 16.315 -1.063 22.898 1.00 73.25 240 CYS A N 1
ATOM 1857 C CA . CYS A 1 240 ? 16.908 -2.198 22.197 1.00 73.25 240 CYS A CA 1
ATOM 1858 C C . CYS A 1 240 ? 17.188 -1.923 20.721 1.00 73.25 240 CYS A C 1
ATOM 1860 O O . CYS A 1 240 ? 18.223 -2.357 20.210 1.00 73.25 240 CYS A O 1
ATOM 1862 N N . TYR A 1 241 ? 16.300 -1.197 20.043 1.00 80.06 241 TYR A N 1
ATOM 1863 C CA . TYR A 1 241 ? 16.537 -0.764 18.673 1.00 80.06 241 TYR A CA 1
ATOM 1864 C C . TYR A 1 241 ? 17.763 0.127 18.577 1.00 80.06 241 TYR A C 1
ATOM 1866 O O . TYR A 1 241 ? 18.628 -0.144 17.744 1.00 80.06 241 TYR A O 1
ATOM 1874 N N . GLU A 1 242 ? 17.860 1.128 19.450 1.00 70.06 242 GLU A N 1
ATOM 1875 C CA . GLU A 1 242 ? 18.986 2.057 19.536 1.00 70.06 242 GLU A CA 1
ATOM 1876 C C . GLU A 1 242 ? 20.308 1.331 19.792 1.00 70.06 242 GLU A C 1
ATOM 1878 O O . GLU A 1 242 ? 21.273 1.529 19.049 1.00 70.06 242 GLU A O 1
ATOM 1883 N N . GLU A 1 243 ? 20.338 0.428 20.776 1.00 69.88 243 GLU A N 1
ATOM 1884 C CA . GLU A 1 243 ? 21.505 -0.402 21.070 1.00 69.88 243 GLU A CA 1
ATOM 1885 C C . GLU A 1 243 ? 21.929 -1.234 19.855 1.00 69.88 243 GLU A C 1
ATOM 1887 O O . GLU A 1 243 ? 23.115 -1.332 19.535 1.00 69.88 243 GLU A O 1
ATOM 1892 N N . GLY A 1 244 ? 20.960 -1.832 19.158 1.00 69.25 244 GLY A N 1
ATOM 1893 C CA . GLY A 1 244 ? 21.211 -2.727 18.038 1.00 69.25 244 GLY A CA 1
ATOM 1894 C C . GLY A 1 244 ? 21.578 -2.028 16.726 1.00 69.25 244 GLY A C 1
ATOM 1895 O O . GLY A 1 244 ? 22.142 -2.686 15.845 1.00 69.25 244 GLY A O 1
ATOM 1896 N N . GLN A 1 245 ? 21.316 -0.720 16.576 1.00 68.56 245 GLN A N 1
ATOM 1897 C CA . GLN A 1 245 ? 21.476 -0.008 15.298 1.00 68.56 245 GLN A CA 1
ATOM 1898 C C . GLN A 1 245 ? 22.894 -0.116 14.709 1.00 68.56 245 GLN A C 1
ATOM 1900 O O . GLN A 1 245 ? 23.034 -0.235 13.486 1.00 68.56 245 GLN A O 1
ATOM 1905 N N . ASN A 1 246 ? 23.926 -0.142 15.559 1.00 65.94 246 ASN A N 1
ATOM 1906 C CA . ASN A 1 246 ? 25.337 -0.097 15.149 1.00 65.94 246 ASN A CA 1
ATOM 1907 C C . ASN A 1 246 ? 26.143 -1.369 15.465 1.00 65.94 246 ASN A C 1
ATOM 1909 O O . ASN A 1 246 ? 27.339 -1.412 15.186 1.00 65.94 246 ASN A O 1
ATOM 1913 N N . ILE A 1 247 ? 25.514 -2.406 16.030 1.00 69.88 247 ILE A N 1
ATOM 1914 C CA . ILE A 1 247 ? 26.205 -3.644 16.448 1.00 69.88 247 ILE A CA 1
ATOM 1915 C C . ILE A 1 247 ? 25.593 -4.920 15.849 1.00 69.88 247 ILE A C 1
ATOM 1917 O O . ILE A 1 247 ? 26.270 -5.952 15.750 1.00 69.88 247 ILE A O 1
ATOM 1921 N N . LEU A 1 248 ? 24.331 -4.859 15.406 1.00 77.00 248 LEU A N 1
ATOM 1922 C CA . LEU A 1 248 ? 23.648 -5.984 14.774 1.00 77.00 248 LEU A CA 1
ATOM 1923 C C . LEU A 1 248 ? 23.785 -5.937 13.244 1.00 77.00 248 LEU A C 1
ATOM 1925 O O . LEU A 1 248 ? 23.672 -4.868 12.630 1.00 77.00 248 LEU A O 1
ATOM 1929 N N . PRO A 1 249 ? 24.034 -7.092 12.602 1.00 82.31 249 PRO A N 1
ATOM 1930 C CA . PRO A 1 249 ? 24.173 -7.161 11.159 1.00 82.31 249 PRO A CA 1
ATOM 1931 C C . PRO A 1 249 ? 22.799 -7.231 10.472 1.00 82.31 249 PRO A C 1
ATOM 1933 O O . PRO A 1 249 ? 21.815 -7.699 11.045 1.00 82.31 249 PRO A O 1
ATOM 1936 N N . LEU A 1 250 ? 22.742 -6.796 9.212 1.00 82.31 250 LEU A N 1
ATOM 1937 C CA . LEU A 1 250 ? 21.548 -6.892 8.364 1.00 82.31 250 LEU A CA 1
ATOM 1938 C C . LEU A 1 250 ? 21.446 -8.264 7.672 1.00 82.31 250 LEU A C 1
ATOM 1940 O O . LEU A 1 250 ? 22.476 -8.916 7.465 1.00 82.31 250 LEU A O 1
ATOM 1944 N N . PRO A 1 251 ? 20.238 -8.727 7.297 1.00 85.38 251 PRO A N 1
ATOM 1945 C CA . PRO A 1 251 ? 20.079 -9.983 6.571 1.00 85.38 251 PRO A CA 1
ATOM 1946 C C . PRO A 1 251 ? 20.670 -9.897 5.157 1.00 85.38 251 PRO A C 1
ATOM 1948 O O . PRO A 1 251 ? 20.592 -8.839 4.529 1.00 85.38 251 PRO A O 1
ATOM 1951 N N . PRO A 1 252 ? 21.257 -10.990 4.632 1.00 87.94 252 PRO A N 1
ATOM 1952 C CA . PRO A 1 252 ? 21.700 -11.040 3.242 1.00 87.94 252 PRO A CA 1
ATOM 1953 C C . PRO A 1 252 ? 20.518 -10.868 2.277 1.00 87.94 252 PRO A C 1
ATOM 1955 O O . PRO A 1 252 ? 19.397 -11.291 2.566 1.00 87.94 252 PRO A O 1
ATOM 1958 N N . THR A 1 253 ? 20.781 -10.253 1.125 1.00 84.56 253 THR A N 1
ATOM 1959 C CA . THR A 1 253 ? 19.776 -9.928 0.100 1.00 84.56 253 THR A CA 1
ATOM 1960 C C . THR A 1 253 ? 19.995 -10.757 -1.164 1.00 84.56 253 THR A C 1
ATOM 1962 O O . THR A 1 253 ? 21.018 -11.428 -1.307 1.00 84.56 253 THR A O 1
ATOM 1965 N N . SER A 1 254 ? 19.043 -10.720 -2.102 1.00 82.31 254 SER A N 1
ATOM 1966 C CA . SER A 1 254 ? 19.159 -11.394 -3.409 1.00 82.31 254 SER A CA 1
ATOM 1967 C C . SER A 1 254 ? 19.433 -12.899 -3.284 1.00 82.31 254 SER A C 1
ATOM 1969 O O . SER A 1 254 ? 20.306 -13.447 -3.962 1.00 82.31 254 SER A O 1
ATOM 1971 N N . ILE A 1 255 ? 18.735 -13.558 -2.357 1.00 83.19 255 ILE A N 1
ATOM 1972 C CA . ILE A 1 255 ? 18.940 -14.981 -2.099 1.00 83.19 255 ILE A CA 1
ATOM 1973 C C . ILE A 1 255 ? 18.273 -15.788 -3.206 1.00 83.19 255 ILE A C 1
ATOM 1975 O O . ILE A 1 255 ? 17.143 -15.518 -3.602 1.00 83.19 255 ILE A O 1
ATOM 1979 N N . SER A 1 256 ? 18.978 -16.791 -3.708 1.00 78.50 256 SER A N 1
ATOM 1980 C CA . SER A 1 256 ? 18.460 -17.737 -4.690 1.00 78.50 256 SER A CA 1
ATOM 1981 C C . SER A 1 256 ? 18.953 -19.140 -4.379 1.00 78.50 256 SER A C 1
ATOM 1983 O O . SER A 1 256 ? 20.042 -19.327 -3.836 1.00 78.50 256 SER A O 1
ATOM 1985 N N . THR A 1 257 ? 18.155 -20.144 -4.726 1.00 74.38 257 THR A N 1
ATOM 1986 C CA . THR A 1 257 ? 18.497 -21.548 -4.503 1.00 74.38 257 THR A CA 1
ATOM 1987 C C . THR A 1 257 ? 18.541 -22.301 -5.817 1.00 74.38 257 THR A C 1
ATOM 1989 O O . THR A 1 257 ? 17.680 -22.136 -6.672 1.00 74.38 257 THR A O 1
ATOM 1992 N N . VAL A 1 258 ? 19.548 -23.152 -5.964 1.00 73.12 258 VAL A N 1
ATOM 1993 C CA . VAL A 1 258 ? 19.663 -24.123 -7.048 1.00 73.12 258 VAL A CA 1
ATOM 1994 C C . VAL A 1 258 ? 19.535 -25.504 -6.427 1.00 73.12 258 VAL A C 1
ATOM 1996 O O . VAL A 1 258 ? 20.378 -25.902 -5.623 1.00 73.12 258 VAL A O 1
ATOM 1999 N N . ALA A 1 259 ? 18.462 -26.218 -6.750 1.00 65.94 259 ALA A N 1
ATOM 2000 C CA . ALA A 1 259 ? 18.233 -27.556 -6.225 1.00 65.94 259 ALA A CA 1
ATOM 2001 C C . ALA A 1 259 ? 19.014 -28.621 -6.985 1.00 65.94 259 ALA A C 1
ATOM 2003 O O . ALA A 1 259 ? 19.165 -28.563 -8.200 1.00 65.94 259 ALA A O 1
ATOM 2004 N N . ASN A 1 260 ? 19.473 -29.622 -6.243 1.00 70.50 260 ASN A N 1
ATOM 2005 C CA . ASN A 1 260 ? 19.919 -30.899 -6.775 1.00 70.50 260 ASN A CA 1
ATOM 2006 C C . ASN A 1 260 ? 19.094 -32.030 -6.129 1.00 70.50 260 ASN A C 1
ATOM 2008 O O . ASN A 1 260 ? 18.150 -31.770 -5.377 1.00 70.50 260 ASN A O 1
ATOM 2012 N N . ALA A 1 261 ? 19.415 -33.288 -6.440 1.00 64.19 261 ALA A N 1
ATOM 2013 C CA . ALA A 1 261 ? 18.638 -34.437 -5.970 1.00 64.19 261 ALA A CA 1
ATOM 2014 C C . ALA A 1 261 ? 18.621 -34.595 -4.435 1.00 64.19 261 ALA A C 1
ATOM 2016 O O . ALA A 1 261 ? 17.625 -35.046 -3.880 1.00 64.19 261 ALA A O 1
ATOM 2017 N N . ASN A 1 262 ? 19.694 -34.188 -3.744 1.00 75.38 262 ASN A N 1
ATOM 2018 C CA . ASN A 1 262 ? 19.896 -34.432 -2.308 1.00 75.38 262 ASN A CA 1
ATOM 2019 C C . ASN A 1 262 ? 20.239 -33.152 -1.521 1.00 75.38 262 ASN A C 1
ATOM 2021 O O . ASN A 1 262 ? 20.853 -33.222 -0.450 1.00 75.38 262 ASN A O 1
ATOM 2025 N N . GLY A 1 263 ? 19.903 -31.971 -2.044 1.00 77.50 263 GLY A N 1
ATOM 2026 C CA . GLY A 1 263 ? 20.426 -30.722 -1.508 1.00 77.50 263 GLY A CA 1
ATOM 2027 C C . GLY A 1 263 ? 20.103 -29.467 -2.313 1.00 77.50 263 GLY A C 1
ATOM 2028 O O . GLY A 1 263 ? 19.467 -29.513 -3.365 1.00 77.50 263 GLY A O 1
ATOM 2029 N N . PHE A 1 264 ? 20.595 -28.335 -1.812 1.00 80.25 264 PHE A N 1
ATOM 2030 C CA . PHE A 1 264 ? 20.496 -27.022 -2.451 1.00 80.25 264 PHE A CA 1
ATOM 2031 C C . PHE A 1 264 ? 21.854 -26.327 -2.445 1.00 80.25 264 PHE A C 1
ATOM 2033 O O . PHE A 1 264 ? 22.580 -26.404 -1.457 1.00 80.25 264 PHE A O 1
ATOM 2040 N N . VAL A 1 265 ? 22.173 -25.594 -3.506 1.00 81.25 265 VAL A N 1
ATOM 2041 C CA . VAL A 1 265 ? 23.181 -24.531 -3.479 1.00 81.25 265 VAL A CA 1
ATOM 2042 C C . VAL A 1 265 ? 22.443 -23.220 -3.274 1.00 81.25 265 VAL A C 1
ATOM 2044 O O . VAL A 1 265 ? 21.609 -22.838 -4.091 1.00 81.25 265 VAL A O 1
ATOM 2047 N N . VAL A 1 266 ? 22.725 -22.543 -2.171 1.00 83.06 266 VAL A N 1
ATOM 2048 C CA . VAL A 1 266 ? 22.145 -21.242 -1.846 1.00 83.06 266 VAL A CA 1
ATOM 2049 C C . VAL A 1 266 ? 23.149 -20.172 -2.247 1.00 83.06 266 VAL A C 1
ATOM 2051 O O . VAL A 1 266 ? 24.310 -20.266 -1.862 1.00 83.06 266 VAL A O 1
ATOM 2054 N N . ASN A 1 267 ? 22.716 -19.180 -3.020 1.00 83.75 267 ASN A N 1
ATOM 2055 C CA . ASN A 1 267 ? 23.501 -18.015 -3.430 1.00 83.75 267 ASN A CA 1
ATOM 2056 C C . ASN A 1 267 ? 22.879 -16.755 -2.829 1.00 83.75 267 ASN A C 1
ATOM 2058 O O . ASN A 1 267 ? 21.657 -16.680 -2.718 1.00 83.75 267 ASN A O 1
ATOM 2062 N N . TRP A 1 268 ? 23.692 -15.767 -2.467 1.00 90.88 268 TRP A N 1
ATOM 2063 C CA . TRP A 1 268 ? 23.220 -14.517 -1.871 1.00 90.88 268 TRP A CA 1
ATOM 2064 C C . TRP A 1 268 ? 24.175 -13.351 -2.132 1.00 90.88 268 TRP A C 1
ATOM 2066 O O . TRP A 1 268 ? 25.352 -13.529 -2.451 1.00 90.88 268 TRP A O 1
ATOM 2076 N N . GLN A 1 269 ? 23.674 -12.134 -1.932 1.00 85.69 269 GLN A N 1
ATOM 2077 C CA . GLN A 1 269 ? 24.479 -10.921 -1.860 1.00 85.69 269 GLN A CA 1
ATOM 2078 C C . GLN A 1 269 ? 24.666 -10.494 -0.394 1.00 85.69 269 GLN A C 1
ATOM 2080 O O . GLN A 1 269 ? 23.687 -10.373 0.350 1.00 85.69 269 GLN A O 1
ATOM 2085 N N . PRO A 1 270 ? 25.914 -10.267 0.060 1.00 81.12 270 PRO A N 1
ATOM 2086 C CA . PRO A 1 270 ? 26.171 -9.719 1.384 1.00 81.12 270 PRO A CA 1
ATOM 2087 C C . PRO A 1 270 ? 25.567 -8.312 1.539 1.00 81.12 270 PRO A C 1
ATOM 2089 O O . PRO A 1 270 ? 25.619 -7.526 0.589 1.00 81.12 270 PRO A O 1
ATOM 2092 N N . PRO A 1 271 ? 25.065 -7.953 2.731 1.00 78.50 271 PRO A N 1
ATOM 2093 C CA . PRO A 1 271 ? 24.577 -6.606 3.009 1.00 78.50 271 PRO A CA 1
ATOM 2094 C C . PRO A 1 271 ? 25.650 -5.542 2.744 1.00 78.50 271 PRO A C 1
ATOM 2096 O O . PRO A 1 271 ? 26.795 -5.673 3.183 1.00 78.50 271 PRO A O 1
ATOM 2099 N N . ILE A 1 272 ? 25.269 -4.472 2.039 1.00 68.81 272 ILE A N 1
ATOM 2100 C CA . ILE A 1 272 ? 26.165 -3.343 1.731 1.00 68.81 272 ILE A CA 1
ATOM 2101 C C . ILE A 1 272 ? 26.381 -2.475 2.980 1.00 68.81 272 ILE A C 1
ATOM 2103 O O . ILE A 1 272 ? 27.493 -2.021 3.243 1.00 68.81 272 ILE A O 1
ATOM 2107 N N . LYS A 1 273 ? 25.326 -2.275 3.777 1.00 60.84 273 LYS A N 1
ATOM 2108 C CA . LYS A 1 273 ? 25.375 -1.559 5.058 1.00 60.84 273 LYS A CA 1
ATOM 2109 C C . LYS A 1 273 ? 25.856 -2.496 6.172 1.00 60.84 273 LYS A C 1
ATOM 2111 O O . LYS A 1 273 ? 25.474 -3.663 6.201 1.00 60.84 273 LYS A O 1
ATOM 2116 N N . ASN A 1 274 ? 26.673 -1.982 7.093 1.00 65.06 274 ASN A N 1
ATOM 2117 C CA . ASN A 1 274 ? 27.231 -2.722 8.235 1.00 65.06 274 ASN A CA 1
ATOM 2118 C C . ASN A 1 274 ? 28.056 -3.971 7.853 1.00 65.06 274 ASN A C 1
ATOM 2120 O O . ASN A 1 274 ? 28.208 -4.891 8.659 1.00 65.06 274 ASN A O 1
ATOM 2124 N N . LYS A 1 275 ? 28.623 -3.999 6.637 1.00 67.19 275 LYS A N 1
ATOM 2125 C CA . LYS A 1 275 ? 29.414 -5.123 6.106 1.00 67.19 275 LYS A CA 1
ATOM 2126 C C . LYS A 1 275 ? 30.558 -5.542 7.039 1.00 67.19 275 LYS A C 1
ATOM 2128 O O . LYS A 1 275 ? 30.852 -6.730 7.154 1.00 67.19 275 LYS A O 1
ATOM 2133 N N . ASP A 1 276 ? 31.166 -4.584 7.736 1.00 71.94 276 ASP A N 1
ATOM 2134 C CA . ASP A 1 276 ? 32.302 -4.825 8.632 1.00 71.94 276 ASP A CA 1
ATOM 2135 C C . ASP A 1 276 ? 31.921 -5.537 9.939 1.00 71.94 276 ASP A C 1
ATOM 2137 O O . ASP A 1 276 ? 32.766 -6.206 10.537 1.00 71.94 276 ASP A O 1
ATOM 2141 N N . LEU A 1 277 ? 30.645 -5.479 10.343 1.00 73.31 277 LEU A N 1
ATOM 2142 C CA . LEU A 1 277 ? 30.129 -6.174 11.529 1.00 73.31 277 LEU A CA 1
ATOM 2143 C C . LEU A 1 277 ? 29.919 -7.676 11.283 1.00 73.31 277 LEU A C 1
ATOM 2145 O O . LEU A 1 277 ? 29.851 -8.460 12.230 1.00 73.31 277 LEU A O 1
ATOM 2149 N N . ILE A 1 278 ? 29.810 -8.097 10.020 1.00 83.56 278 ILE A N 1
ATOM 2150 C CA . ILE A 1 278 ? 29.453 -9.469 9.657 1.00 83.56 278 ILE A CA 1
ATOM 2151 C C . ILE A 1 278 ? 30.658 -10.392 9.844 1.00 83.56 278 ILE A C 1
ATOM 2153 O O . ILE A 1 278 ? 31.700 -10.252 9.199 1.00 83.56 278 ILE A O 1
ATOM 2157 N N . LYS A 1 279 ? 30.491 -11.393 10.708 1.00 84.88 279 LYS A N 1
ATOM 2158 C CA . LYS A 1 279 ? 31.466 -12.465 10.947 1.00 84.88 279 LYS A CA 1
ATOM 2159 C C . LYS A 1 279 ? 31.154 -13.717 10.120 1.00 84.88 279 LYS A C 1
ATOM 2161 O O . LYS A 1 279 ? 32.041 -14.545 9.924 1.00 84.88 279 LYS A O 1
ATOM 2166 N N . GLY A 1 280 ? 29.932 -13.843 9.600 1.00 86.00 280 GLY A N 1
ATOM 2167 C CA . GLY A 1 280 ? 29.534 -14.914 8.689 1.00 86.00 280 GLY A CA 1
ATOM 2168 C C . GLY A 1 280 ? 28.019 -15.065 8.546 1.00 86.00 280 GLY A C 1
ATOM 2169 O O . GLY A 1 280 ? 27.259 -14.179 8.941 1.00 86.00 280 GLY A O 1
ATOM 2170 N N . PHE A 1 281 ? 27.590 -16.205 7.999 1.00 91.50 281 PHE A N 1
ATOM 2171 C CA . PHE A 1 281 ? 26.189 -16.512 7.700 1.00 91.50 281 PHE A CA 1
ATOM 2172 C C . PHE A 1 281 ? 25.759 -17.899 8.197 1.00 91.50 281 PHE A C 1
ATOM 2174 O O . PHE A 1 281 ? 26.584 -18.796 8.381 1.00 91.50 281 PHE A O 1
ATOM 2181 N N . TYR A 1 282 ? 24.449 -18.072 8.357 1.00 90.38 282 TYR A N 1
ATOM 2182 C CA . TYR A 1 282 ? 23.773 -19.353 8.542 1.00 90.38 282 TYR A CA 1
ATOM 2183 C C . TYR A 1 282 ? 22.660 -19.504 7.509 1.00 90.38 282 TYR A C 1
ATOM 2185 O O . TYR A 1 282 ? 21.988 -18.525 7.175 1.00 90.38 282 TYR A O 1
ATOM 2193 N N . ILE A 1 283 ? 22.442 -20.735 7.050 1.00 90.12 283 ILE A N 1
ATOM 2194 C CA . ILE A 1 283 ? 21.270 -21.112 6.265 1.00 90.12 283 ILE A CA 1
ATOM 2195 C C . ILE A 1 283 ? 20.353 -21.952 7.151 1.00 90.12 283 ILE A C 1
ATOM 2197 O O . ILE A 1 283 ? 20.781 -22.938 7.751 1.00 90.12 283 ILE A O 1
ATOM 2201 N N . HIS A 1 284 ? 19.088 -21.569 7.214 1.00 89.62 284 HIS A N 1
ATOM 2202 C CA . HIS A 1 284 ? 18.041 -22.247 7.961 1.00 89.62 284 HIS A CA 1
ATOM 2203 C C . HIS A 1 284 ? 17.090 -22.913 6.981 1.00 89.62 284 HIS A C 1
ATOM 2205 O O . HIS A 1 284 ? 16.655 -22.278 6.025 1.00 89.62 284 HIS A O 1
ATOM 2211 N N . TYR A 1 285 ? 16.771 -24.185 7.196 1.00 90.25 285 TYR A N 1
ATOM 2212 C CA . TYR A 1 285 ? 15.921 -24.953 6.291 1.00 90.25 285 TYR A CA 1
ATOM 2213 C C . TYR A 1 285 ? 15.035 -25.949 7.044 1.00 90.25 285 TYR A C 1
ATOM 2215 O O . TYR A 1 285 ? 15.435 -26.521 8.056 1.00 90.25 285 TYR A O 1
ATOM 2223 N N . ARG A 1 286 ? 13.829 -26.189 6.534 1.00 91.06 286 ARG A N 1
ATOM 2224 C CA . ARG A 1 286 ? 12.901 -27.216 7.037 1.00 91.06 286 ARG A CA 1
ATOM 2225 C C . ARG A 1 286 ? 12.096 -27.821 5.903 1.00 91.06 286 ARG A C 1
ATOM 2227 O O . ARG A 1 286 ? 11.943 -27.177 4.868 1.00 91.06 286 ARG A O 1
ATOM 2234 N N . LEU A 1 287 ? 11.549 -29.019 6.096 1.00 81.75 287 LEU A N 1
ATOM 2235 C CA . LEU A 1 287 ? 10.503 -29.510 5.201 1.00 81.75 287 LEU A CA 1
ATOM 2236 C C . LEU A 1 287 ? 9.277 -28.606 5.334 1.00 81.75 287 LEU A C 1
ATOM 2238 O O . LEU A 1 287 ? 8.966 -28.137 6.427 1.00 81.75 287 LEU A O 1
ATOM 2242 N N . SER A 1 288 ? 8.563 -28.382 4.233 1.00 73.62 288 SER A N 1
ATOM 2243 C CA . SER A 1 288 ? 7.357 -27.543 4.230 1.00 73.62 288 SER A CA 1
ATOM 2244 C C . SER A 1 288 ? 6.320 -27.992 5.276 1.00 73.62 288 SER A C 1
ATOM 2246 O O . SER A 1 288 ? 5.672 -27.141 5.884 1.00 73.62 288 SER A O 1
ATOM 2248 N N . ALA A 1 289 ? 6.254 -29.300 5.560 1.00 71.06 289 ALA A N 1
ATOM 2249 C CA . ALA A 1 289 ? 5.379 -29.908 6.564 1.00 71.06 289 ALA A CA 1
ATOM 2250 C C . ALA A 1 289 ? 5.854 -29.771 8.030 1.00 71.06 289 ALA A C 1
ATOM 2252 O O . ALA A 1 289 ? 5.051 -29.976 8.936 1.00 71.06 289 ALA A O 1
ATOM 2253 N N . ASP A 1 290 ? 7.122 -29.432 8.281 1.00 78.62 290 ASP A N 1
ATOM 2254 C CA . ASP A 1 290 ? 7.690 -29.360 9.636 1.00 78.62 290 ASP A CA 1
ATOM 2255 C C . ASP A 1 290 ? 7.544 -27.950 10.226 1.00 78.62 290 ASP A C 1
ATOM 2257 O O . ASP A 1 290 ? 7.601 -26.967 9.493 1.00 78.62 290 ASP A O 1
ATOM 2261 N N . SER A 1 291 ? 7.433 -27.810 11.551 1.00 64.62 291 SER A N 1
ATOM 2262 C CA . SER A 1 291 ? 7.362 -26.496 12.219 1.00 64.62 291 SER A CA 1
ATOM 2263 C C . SER A 1 291 ? 8.726 -25.915 12.623 1.00 64.62 291 SER A C 1
ATOM 2265 O O . SER A 1 291 ? 8.833 -24.710 12.845 1.00 64.62 291 SER A O 1
ATOM 2267 N N . THR A 1 292 ? 9.783 -26.733 12.694 1.00 69.81 292 THR A N 1
ATOM 2268 C CA . THR A 1 292 ? 11.104 -26.335 13.210 1.00 69.81 292 THR A CA 1
ATOM 2269 C C . THR A 1 292 ? 12.173 -26.283 12.117 1.00 69.81 292 THR A C 1
ATOM 2271 O O . THR A 1 292 ? 12.253 -27.155 11.253 1.00 69.81 292 THR A O 1
ATOM 2274 N N . TYR A 1 293 ? 13.019 -25.246 12.149 1.00 85.25 293 TYR A N 1
ATOM 2275 C CA . TYR A 1 293 ? 14.138 -25.085 11.216 1.00 85.25 293 TYR A CA 1
ATOM 2276 C C . TYR A 1 293 ? 15.401 -25.794 11.709 1.00 85.25 293 TYR A C 1
ATOM 2278 O O . TYR A 1 293 ? 15.764 -25.715 12.881 1.00 85.25 293 TYR A O 1
ATOM 2286 N N . LYS A 1 294 ? 16.102 -26.446 10.780 1.00 84.56 294 LYS A N 1
ATOM 2287 C CA . LYS A 1 294 ? 17.484 -26.903 10.946 1.00 84.56 294 LYS A CA 1
ATOM 2288 C C . LYS A 1 294 ? 18.430 -25.796 10.498 1.00 84.56 294 LYS A C 1
ATOM 2290 O O . LYS A 1 294 ? 18.165 -25.130 9.501 1.00 84.56 294 LYS A O 1
ATOM 2295 N N . THR A 1 295 ? 19.553 -25.640 11.189 1.00 86.81 295 THR A N 1
ATOM 2296 C CA . THR A 1 295 ? 20.561 -24.616 10.878 1.00 86.81 295 THR A CA 1
ATOM 2297 C C . THR A 1 295 ? 21.823 -25.259 10.307 1.00 86.81 295 THR A C 1
ATOM 2299 O O . THR A 1 295 ? 22.285 -26.290 10.796 1.00 86.81 295 THR A O 1
ATOM 2302 N N . SER A 1 296 ? 22.379 -24.666 9.251 1.00 86.44 296 SER A N 1
ATOM 2303 C CA . SER A 1 296 ? 23.643 -25.086 8.645 1.00 86.44 296 SER A CA 1
ATOM 2304 C C . SER A 1 296 ? 24.832 -24.842 9.575 1.00 86.44 296 SER A C 1
ATOM 2306 O O . SER A 1 296 ? 24.756 -24.101 10.555 1.00 86.44 296 SER A O 1
ATOM 2308 N N . GLN A 1 297 ? 25.992 -25.389 9.210 1.00 83.88 297 GLN A N 1
ATOM 2309 C CA . GLN A 1 297 ? 27.252 -24.947 9.803 1.00 83.88 297 GLN A CA 1
ATOM 2310 C C . GLN A 1 297 ? 27.518 -23.464 9.495 1.00 83.88 297 GLN A C 1
ATOM 2312 O O . GLN A 1 297 ? 26.944 -22.887 8.566 1.00 83.88 297 GLN A O 1
ATOM 2317 N N . LYS A 1 298 ? 28.398 -22.858 10.294 1.00 86.50 298 LYS A N 1
ATOM 2318 C CA . LYS A 1 298 ? 28.801 -21.452 10.197 1.00 86.50 298 LYS A CA 1
ATOM 2319 C C . LYS A 1 298 ? 29.539 -21.198 8.878 1.00 86.50 298 LYS A C 1
ATOM 2321 O O . LYS A 1 298 ? 30.598 -21.775 8.641 1.00 86.50 298 LYS A O 1
ATOM 2326 N N . ILE A 1 299 ? 28.997 -20.320 8.039 1.00 90.69 299 ILE A N 1
ATOM 2327 C CA . ILE A 1 299 ? 29.573 -19.946 6.741 1.00 90.69 299 ILE A CA 1
ATOM 2328 C C . ILE A 1 299 ? 30.416 -18.681 6.922 1.00 90.69 299 ILE A C 1
ATOM 2330 O O . ILE A 1 299 ? 30.000 -17.758 7.621 1.00 90.69 299 ILE A O 1
ATOM 2334 N N . LYS A 1 300 ? 31.601 -18.622 6.306 1.00 85.56 300 LYS A N 1
ATOM 2335 C CA . LYS A 1 300 ? 32.509 -17.467 6.412 1.00 85.56 300 LYS A CA 1
ATOM 2336 C C . LYS A 1 300 ? 31.975 -16.235 5.667 1.00 85.56 300 LYS A C 1
ATOM 2338 O O . LYS A 1 300 ? 31.208 -16.367 4.716 1.00 85.56 300 LYS A O 1
ATOM 2343 N N . ARG A 1 301 ? 32.389 -15.035 6.090 1.00 85.31 301 ARG A N 1
ATOM 2344 C CA . ARG A 1 301 ? 31.832 -13.752 5.612 1.00 85.31 301 ARG A CA 1
ATOM 2345 C C . ARG A 1 301 ? 32.115 -13.434 4.137 1.00 85.31 301 ARG A C 1
ATOM 2347 O O . ARG A 1 301 ? 31.400 -12.641 3.539 1.00 85.31 301 ARG A O 1
ATOM 2354 N N . GLU A 1 302 ? 33.169 -14.010 3.572 1.00 83.50 302 GLU A N 1
ATOM 2355 C CA . GLU A 1 302 ? 33.610 -13.818 2.187 1.00 83.50 302 GLU A CA 1
ATOM 2356 C C . GLU A 1 302 ? 32.828 -14.660 1.170 1.00 83.50 302 GLU A C 1
ATOM 2358 O O . GLU A 1 302 ? 32.904 -14.400 -0.029 1.00 83.50 302 GLU A O 1
ATOM 2363 N N . MET A 1 303 ? 32.071 -15.654 1.637 1.00 78.94 303 MET A N 1
ATOM 2364 C CA . MET A 1 303 ? 31.298 -16.540 0.773 1.00 78.94 303 MET A CA 1
ATOM 2365 C C . MET A 1 303 ? 29.997 -15.860 0.334 1.00 78.94 303 MET A C 1
ATOM 2367 O O . MET A 1 303 ? 29.306 -15.231 1.137 1.00 78.94 303 MET A O 1
ATOM 2371 N N . THR A 1 304 ? 29.647 -16.041 -0.937 1.00 86.31 304 THR A N 1
ATOM 2372 C CA . THR A 1 304 ? 28.372 -15.611 -1.542 1.00 86.31 304 THR A CA 1
ATOM 2373 C C . THR A 1 304 ? 27.530 -16.792 -2.029 1.00 86.31 304 THR A C 1
ATOM 2375 O O . THR A 1 304 ? 26.448 -16.605 -2.580 1.00 86.31 304 THR A O 1
ATOM 2378 N N . SER A 1 305 ? 28.026 -18.016 -1.831 1.00 84.38 305 SER A N 1
ATOM 2379 C CA . SER A 1 305 ? 27.304 -19.258 -2.085 1.00 84.38 305 SER A CA 1
ATOM 2380 C C . SER A 1 305 ? 27.732 -20.359 -1.111 1.00 84.38 305 SER A C 1
ATOM 2382 O O . SER A 1 305 ? 28.846 -20.340 -0.585 1.00 84.38 305 SER A O 1
ATOM 2384 N N . SER A 1 306 ? 26.840 -21.307 -0.820 1.00 84.50 306 SER A N 1
ATOM 2385 C CA . SER A 1 306 ? 27.127 -22.496 -0.006 1.00 84.50 306 SER A CA 1
ATOM 2386 C C . SER A 1 306 ? 26.106 -23.598 -0.279 1.00 84.50 306 SER A C 1
ATOM 2388 O O . SER A 1 306 ? 24.966 -23.317 -0.645 1.00 84.50 306 SER A O 1
ATOM 2390 N N . SER A 1 307 ? 26.504 -24.858 -0.095 1.00 81.31 307 SER A N 1
ATOM 2391 C CA . SER A 1 307 ? 25.637 -26.014 -0.329 1.00 81.31 307 SER A CA 1
ATOM 2392 C C . SER A 1 307 ? 25.121 -26.633 0.972 1.00 81.31 307 SER A C 1
ATOM 2394 O O . SER A 1 307 ? 25.829 -26.707 1.976 1.00 81.31 307 SER A O 1
ATOM 2396 N N . ILE A 1 308 ? 23.872 -27.097 0.944 1.00 82.06 308 ILE A N 1
ATOM 2397 C CA . ILE A 1 308 ? 23.265 -27.947 1.970 1.00 82.06 308 ILE A CA 1
ATOM 2398 C C . ILE A 1 308 ? 22.995 -29.300 1.326 1.00 82.06 308 ILE A C 1
ATOM 2400 O O . ILE A 1 308 ? 22.234 -29.374 0.365 1.00 82.06 308 ILE A O 1
ATOM 2404 N N . GLY A 1 309 ? 23.609 -30.355 1.857 1.00 78.62 309 GLY A N 1
ATOM 2405 C CA . GLY A 1 309 ? 23.378 -31.738 1.435 1.00 78.62 309 GLY A CA 1
ATOM 2406 C C . GLY A 1 309 ? 22.584 -32.551 2.461 1.00 78.62 309 GLY A C 1
ATOM 2407 O O . GLY A 1 309 ? 22.283 -32.072 3.553 1.00 78.62 309 GLY A O 1
ATOM 2408 N N . GLY A 1 310 ? 22.279 -33.805 2.116 1.00 75.44 310 GLY A N 1
ATOM 2409 C CA . GLY A 1 310 ? 21.581 -34.750 2.999 1.00 75.44 310 GLY A CA 1
ATOM 2410 C C . GLY A 1 310 ? 20.070 -34.522 3.088 1.00 75.44 310 GLY A C 1
ATOM 2411 O O . GLY A 1 310 ? 19.442 -34.905 4.075 1.00 75.44 310 GLY A O 1
ATOM 2412 N N . LEU A 1 311 ? 19.493 -33.864 2.083 1.00 83.19 311 LEU A N 1
ATOM 2413 C CA . LEU A 1 311 ? 18.065 -33.581 2.003 1.00 83.19 311 LEU A CA 1
ATOM 2414 C C . LEU A 1 311 ? 17.333 -34.688 1.243 1.00 83.19 311 LEU A C 1
ATOM 2416 O O . LEU A 1 311 ? 17.910 -35.359 0.391 1.00 83.19 311 LEU A O 1
ATOM 2420 N N . LEU A 1 312 ? 16.056 -34.881 1.565 1.00 77.19 312 LEU A N 1
ATOM 2421 C CA . LEU A 1 312 ? 15.205 -35.871 0.912 1.00 77.19 312 LEU A CA 1
ATOM 2422 C C . LEU A 1 312 ? 14.878 -35.399 -0.505 1.00 77.19 312 LEU A C 1
ATOM 2424 O O . LEU A 1 312 ? 14.462 -34.255 -0.670 1.00 77.19 312 LEU A O 1
ATOM 2428 N N . SER A 1 313 ? 15.020 -36.268 -1.504 1.00 73.19 313 SER A N 1
ATOM 2429 C CA . SER A 1 313 ? 14.679 -35.986 -2.904 1.00 73.19 313 SER A CA 1
ATOM 2430 C C . SER A 1 313 ? 13.172 -35.809 -3.117 1.00 73.19 313 SER A C 1
ATOM 2432 O O . SER A 1 313 ? 12.376 -36.471 -2.444 1.00 73.19 313 SER A O 1
ATOM 2434 N N . ASN A 1 314 ? 12.776 -34.991 -4.096 1.00 70.81 314 ASN A N 1
ATOM 2435 C CA . ASN A 1 314 ? 11.376 -34.692 -4.425 1.00 70.81 314 ASN A CA 1
ATOM 2436 C C . ASN A 1 314 ? 10.547 -34.191 -3.220 1.00 70.81 314 ASN A C 1
ATOM 2438 O O . ASN A 1 314 ? 9.388 -34.570 -3.022 1.00 70.81 314 ASN A O 1
ATOM 2442 N N . LYS A 1 315 ? 11.163 -33.380 -2.354 1.00 76.50 315 LYS A N 1
ATOM 2443 C CA . LYS A 1 315 ? 10.515 -32.764 -1.191 1.00 76.50 315 LYS A CA 1
ATOM 2444 C C . LYS A 1 315 ? 10.678 -31.255 -1.224 1.00 76.50 315 LYS A C 1
ATOM 2446 O O . LYS A 1 315 ? 11.718 -30.735 -1.615 1.00 76.50 315 LYS A O 1
ATOM 2451 N N . ILE A 1 316 ? 9.634 -30.563 -0.780 1.00 76.94 316 ILE A N 1
ATOM 2452 C CA . ILE A 1 316 ? 9.606 -29.105 -0.700 1.00 76.94 316 ILE A CA 1
ATOM 2453 C C . ILE A 1 316 ? 10.199 -28.673 0.637 1.00 76.94 316 ILE A C 1
ATOM 2455 O O . ILE A 1 316 ? 9.729 -29.089 1.700 1.00 76.94 316 ILE A O 1
ATOM 2459 N N . TYR A 1 317 ? 11.200 -27.807 0.570 1.00 84.25 317 TYR A N 1
ATOM 2460 C CA . TYR A 1 317 ? 11.842 -27.185 1.713 1.00 84.25 317 TYR A CA 1
ATOM 2461 C C . TYR A 1 317 ? 11.571 -25.684 1.738 1.00 84.25 317 TYR A C 1
ATOM 2463 O O . TYR A 1 317 ? 11.504 -25.038 0.695 1.00 84.25 317 TYR A O 1
ATOM 2471 N N . VAL A 1 318 ? 11.445 -25.135 2.943 1.00 84.25 318 VAL A N 1
ATOM 2472 C CA . VAL A 1 318 ? 11.404 -23.692 3.202 1.00 84.25 318 VAL A CA 1
ATOM 2473 C C . VAL A 1 318 ? 12.756 -23.288 3.770 1.00 84.25 318 VAL A C 1
ATOM 2475 O O . VAL A 1 318 ? 13.227 -23.912 4.723 1.00 84.25 318 VAL A O 1
ATOM 2478 N N . ILE A 1 319 ? 13.386 -22.283 3.167 1.00 87.31 319 ILE A N 1
ATOM 2479 C CA . ILE A 1 319 ? 14.780 -21.903 3.394 1.00 87.31 319 ILE A CA 1
ATOM 2480 C C . ILE A 1 319 ? 14.864 -20.396 3.632 1.00 87.31 319 ILE A C 1
ATOM 2482 O O . ILE A 1 319 ? 14.230 -19.621 2.924 1.00 87.31 319 ILE A O 1
ATOM 2486 N N . TYR A 1 320 ? 15.679 -19.968 4.590 1.00 90.81 320 TYR A N 1
ATOM 2487 C CA . TYR A 1 320 ? 16.082 -18.569 4.739 1.00 90.81 320 TYR A CA 1
ATOM 2488 C C . TYR A 1 320 ? 17.514 -18.472 5.252 1.00 90.81 320 TYR A C 1
ATOM 2490 O O . TYR A 1 320 ? 18.091 -19.451 5.723 1.00 90.81 320 TYR A O 1
ATOM 2498 N N . MET A 1 321 ? 18.106 -17.286 5.182 1.00 90.06 321 MET A N 1
ATOM 2499 C CA . MET A 1 321 ? 19.444 -17.024 5.698 1.00 90.06 321 MET A CA 1
ATOM 2500 C C . MET A 1 321 ? 19.442 -15.940 6.767 1.00 90.06 321 MET A C 1
ATOM 2502 O O . MET A 1 321 ? 18.589 -15.056 6.790 1.00 90.06 321 MET A O 1
ATOM 2506 N N . SER A 1 322 ? 20.442 -15.996 7.639 1.00 88.19 322 SER A N 1
ATOM 2507 C CA . SER A 1 322 ? 20.741 -14.944 8.611 1.00 88.19 322 SER A CA 1
ATOM 2508 C C . SER A 1 322 ? 22.241 -14.673 8.628 1.00 88.19 322 SER A C 1
ATOM 2510 O O . SER A 1 322 ? 23.034 -15.617 8.589 1.00 88.19 322 SER A O 1
ATOM 2512 N N . SER A 1 323 ? 22.647 -13.414 8.738 1.00 88.62 323 SER A N 1
ATOM 2513 C CA . SER A 1 323 ? 24.033 -13.050 9.046 1.00 88.62 323 SER A CA 1
ATOM 2514 C C . SER A 1 323 ? 24.235 -12.986 10.566 1.00 88.62 323 SER A C 1
ATOM 2516 O O . SER A 1 323 ? 23.268 -12.918 11.327 1.00 88.62 323 SER A O 1
ATOM 2518 N N . PHE A 1 324 ? 25.480 -13.039 11.038 1.00 85.00 324 PHE A N 1
ATOM 2519 C CA . PHE A 1 324 ? 25.790 -12.846 12.459 1.00 85.00 324 PHE A CA 1
ATOM 2520 C C . PHE A 1 324 ? 27.057 -12.004 12.669 1.00 85.00 324 PHE A C 1
ATOM 2522 O O . PHE A 1 324 ? 27.972 -12.006 11.839 1.00 85.00 324 PHE A O 1
ATOM 2529 N N . SER A 1 325 ? 27.094 -11.292 13.795 1.00 79.69 325 SER A N 1
ATOM 2530 C CA . SER A 1 325 ? 28.213 -10.500 14.313 1.00 79.69 325 SER A CA 1
ATOM 2531 C C . SER A 1 325 ? 28.674 -11.060 15.667 1.00 79.69 325 SER A C 1
ATOM 2533 O O . SER A 1 325 ? 28.237 -12.131 16.091 1.00 79.69 325 SER A O 1
ATOM 2535 N N . GLU A 1 326 ? 29.574 -10.354 16.352 1.00 67.12 326 GLU A N 1
ATOM 2536 C CA . GLU A 1 326 ? 29.949 -10.658 17.745 1.00 67.12 326 GLU A CA 1
ATOM 2537 C C . GLU A 1 326 ? 28.829 -10.344 18.752 1.00 67.12 326 GLU A C 1
ATOM 2539 O O . GLU A 1 326 ? 28.864 -10.845 19.871 1.00 67.12 326 GLU A O 1
ATOM 2544 N N . TYR A 1 327 ? 27.817 -9.570 18.344 1.00 64.88 327 TYR A N 1
ATOM 2545 C CA . TYR A 1 327 ? 26.755 -9.055 19.215 1.00 64.88 327 TYR A CA 1
ATOM 2546 C C . TYR A 1 327 ? 25.390 -9.712 18.980 1.00 64.88 327 TYR A C 1
ATOM 2548 O O . TYR A 1 327 ? 24.486 -9.564 19.798 1.00 64.88 327 TYR A O 1
ATOM 2556 N N . GLY A 1 328 ? 25.212 -10.442 17.876 1.00 70.31 328 GLY A N 1
ATOM 2557 C CA . GLY A 1 328 ? 23.942 -11.093 17.571 1.00 70.31 328 GLY A CA 1
ATOM 2558 C C . GLY A 1 328 ? 23.809 -11.536 16.120 1.00 70.31 328 GLY A C 1
ATOM 2559 O O . GLY A 1 328 ? 24.785 -11.609 15.375 1.00 70.31 328 GLY A O 1
ATOM 2560 N N . SER A 1 329 ? 22.581 -11.855 15.718 1.00 77.25 329 SER A N 1
ATOM 2561 C CA . SER A 1 329 ? 22.236 -12.258 14.348 1.00 77.25 329 SER A CA 1
ATOM 2562 C C . SER A 1 329 ? 21.312 -11.236 13.694 1.00 77.25 329 SER A C 1
ATOM 2564 O O . SER A 1 329 ? 20.753 -10.382 14.375 1.00 77.25 329 SER A O 1
ATOM 2566 N N . SER A 1 330 ? 21.170 -11.296 12.373 1.00 82.56 330 SER A N 1
ATOM 2567 C CA . SER A 1 330 ? 20.154 -10.533 11.650 1.00 82.56 330 SER A CA 1
ATOM 2568 C C . SER A 1 330 ? 18.763 -11.150 11.812 1.00 82.56 330 SER A C 1
ATOM 2570 O O . SER A 1 330 ? 18.621 -12.277 12.296 1.00 82.56 330 SER A O 1
ATOM 2572 N N . GLN A 1 331 ? 17.724 -10.457 11.333 1.00 81.12 331 GLN A N 1
ATOM 2573 C CA . GLN A 1 331 ? 16.443 -11.118 11.061 1.00 81.12 331 GLN A CA 1
ATOM 2574 C C . GLN A 1 331 ? 16.587 -12.176 9.950 1.00 81.12 331 GLN A C 1
ATOM 2576 O O . GLN A 1 331 ? 17.610 -12.192 9.251 1.00 81.12 331 GLN A O 1
ATOM 2581 N N . PRO A 1 332 ? 15.596 -13.073 9.781 1.00 82.94 332 PRO A N 1
ATOM 2582 C CA . PRO A 1 332 ? 15.490 -13.904 8.591 1.00 82.94 332 PRO A CA 1
ATOM 2583 C C . PRO A 1 332 ? 15.470 -13.049 7.324 1.00 82.94 332 PRO A C 1
ATOM 2585 O O . PRO A 1 332 ? 14.800 -12.019 7.268 1.00 82.94 332 PRO A O 1
ATOM 2588 N N . SER A 1 333 ? 16.180 -13.498 6.299 1.00 86.12 333 SER A N 1
ATOM 2589 C CA . SER A 1 333 ? 15.975 -13.022 4.937 1.00 86.12 333 SER A CA 1
ATOM 2590 C C . SER A 1 333 ? 14.585 -13.390 4.406 1.00 86.12 333 SER A C 1
ATOM 2592 O O . SER A 1 333 ? 13.816 -14.094 5.064 1.00 86.12 333 SER A O 1
ATOM 2594 N N . GLU A 1 334 ? 14.302 -13.017 3.157 1.00 80.44 334 GLU A N 1
ATOM 2595 C CA . GLU A 1 334 ? 13.148 -13.556 2.435 1.00 80.44 334 GLU A CA 1
ATOM 2596 C C . GLU A 1 334 ? 13.146 -15.094 2.459 1.00 80.44 334 GLU A C 1
ATOM 2598 O O . GLU A 1 334 ? 14.199 -15.735 2.334 1.00 80.44 334 GLU A O 1
ATOM 2603 N N . LEU A 1 335 ? 11.958 -15.671 2.683 1.00 82.38 335 LEU A N 1
ATOM 2604 C CA . LEU A 1 335 ? 11.747 -17.116 2.700 1.00 82.38 335 LEU A CA 1
ATOM 2605 C C . LEU A 1 335 ? 11.697 -17.632 1.261 1.00 82.38 335 LEU A C 1
ATOM 2607 O O . LEU A 1 335 ? 10.878 -17.182 0.463 1.00 82.38 335 LEU A O 1
ATOM 2611 N N . ILE A 1 336 ? 12.510 -18.635 0.955 1.00 81.81 336 ILE A N 1
ATOM 2612 C CA . ILE A 1 336 ? 12.514 -19.325 -0.332 1.00 81.81 336 ILE A CA 1
ATOM 2613 C C . ILE A 1 336 ? 11.905 -20.705 -0.149 1.00 81.81 336 ILE A C 1
ATOM 2615 O O . ILE A 1 336 ? 12.297 -21.459 0.741 1.00 81.81 336 ILE A O 1
ATOM 2619 N N . THR A 1 337 ? 10.956 -21.050 -1.013 1.00 80.25 337 THR A N 1
ATOM 2620 C CA . THR A 1 337 ? 10.407 -22.405 -1.085 1.00 80.25 337 THR A CA 1
ATOM 2621 C C . THR A 1 337 ? 11.022 -23.119 -2.278 1.00 80.25 337 THR A C 1
ATOM 2623 O O . THR A 1 337 ? 10.875 -22.662 -3.407 1.00 80.25 337 THR A O 1
ATOM 2626 N N . GLN A 1 338 ? 11.710 -24.233 -2.035 1.00 79.44 338 GLN A N 1
ATOM 2627 C CA . GLN A 1 338 ? 12.441 -24.967 -3.062 1.00 79.44 338 GLN A CA 1
ATOM 2628 C C . GLN A 1 338 ? 12.183 -26.470 -2.950 1.00 79.44 338 GLN A C 1
ATOM 2630 O O . GLN A 1 338 ? 12.332 -27.060 -1.881 1.00 79.44 338 GLN A O 1
ATOM 2635 N N . ALA A 1 339 ? 11.836 -27.107 -4.069 1.00 74.00 339 ALA A N 1
ATOM 2636 C CA . ALA A 1 339 ? 11.787 -28.562 -4.168 1.00 74.00 339 ALA A CA 1
ATOM 2637 C C . ALA A 1 339 ? 13.177 -29.124 -4.497 1.00 74.00 339 ALA A C 1
ATOM 2639 O O . ALA A 1 339 ? 13.851 -28.603 -5.389 1.00 74.00 339 ALA A O 1
ATOM 2640 N N . THR A 1 340 ? 13.611 -30.166 -3.785 1.00 71.94 340 THR A N 1
ATOM 2641 C CA . THR A 1 340 ? 14.744 -31.005 -4.208 1.00 71.94 340 THR A CA 1
ATOM 2642 C C . THR A 1 340 ? 14.362 -31.782 -5.464 1.00 71.94 340 THR A C 1
ATOM 2644 O O . THR A 1 340 ? 13.213 -32.204 -5.615 1.00 71.94 340 THR A O 1
ATOM 2647 N N . LEU A 1 341 ? 15.322 -31.993 -6.365 1.00 69.50 341 LEU A N 1
ATOM 2648 C CA . LEU A 1 341 ? 15.069 -32.752 -7.591 1.00 69.50 341 LEU A CA 1
ATOM 2649 C C . LEU A 1 341 ? 14.836 -34.238 -7.265 1.00 69.50 341 LEU A C 1
ATOM 2651 O O . LEU A 1 341 ? 15.254 -34.738 -6.217 1.00 69.50 341 LEU A O 1
ATOM 2655 N N . GLY A 1 342 ? 14.123 -34.948 -8.140 1.00 51.22 342 GLY A N 1
ATOM 2656 C CA . GLY A 1 342 ? 13.910 -36.388 -7.997 1.00 51.22 342 GLY A CA 1
ATOM 2657 C C . GLY A 1 342 ? 15.233 -37.155 -8.050 1.00 51.22 342 GLY A C 1
ATOM 2658 O O . GLY A 1 342 ? 16.093 -36.870 -8.882 1.00 51.22 342 GLY A O 1
ATOM 2659 N N . GLY A 1 343 ? 15.412 -38.121 -7.147 1.00 44.66 343 GLY A N 1
ATOM 2660 C CA . GLY A 1 343 ? 16.532 -39.056 -7.206 1.00 44.66 343 GLY A CA 1
ATOM 2661 C C . GLY A 1 343 ? 16.476 -39.882 -8.493 1.00 44.66 343 GLY A C 1
ATOM 2662 O O . GLY A 1 343 ? 15.397 -40.310 -8.889 1.00 44.66 343 GLY A O 1
ATOM 2663 N N . GLN A 1 344 ? 17.644 -40.050 -9.125 1.00 42.56 344 GLN A N 1
ATOM 2664 C CA . GLN A 1 344 ? 17.952 -40.874 -10.306 1.00 42.56 344 GLN A CA 1
ATOM 2665 C C . GLN A 1 344 ? 16.775 -41.682 -10.891 1.00 42.56 344 GLN A C 1
ATOM 2667 O O . GLN A 1 344 ? 16.458 -42.769 -10.408 1.00 42.56 344 GLN A O 1
ATOM 2672 N N . ALA A 1 345 ? 16.210 -41.208 -12.005 1.00 37.47 345 ALA A N 1
ATOM 2673 C CA . ALA A 1 345 ? 15.578 -42.107 -12.965 1.00 37.47 345 ALA A CA 1
ATOM 2674 C C . ALA A 1 345 ? 16.686 -42.866 -13.732 1.00 37.47 345 ALA A C 1
ATOM 2676 O O . ALA A 1 345 ? 17.725 -42.266 -14.037 1.00 37.47 345 ALA A O 1
ATOM 2677 N N . PRO A 1 346 ? 16.524 -44.168 -14.030 1.00 37.91 346 PRO A N 1
ATOM 2678 C CA . PRO A 1 346 ? 17.500 -44.926 -14.808 1.00 37.91 346 PRO A CA 1
ATOM 2679 C C . PRO A 1 346 ? 17.681 -44.292 -16.193 1.00 37.91 346 PRO A C 1
ATOM 2681 O O . PRO A 1 346 ? 16.699 -43.986 -16.863 1.00 37.91 346 PRO A O 1
ATOM 2684 N N . ILE A 1 347 ? 18.931 -44.108 -16.624 1.00 42.22 347 ILE A N 1
ATOM 2685 C CA . ILE A 1 347 ? 19.268 -43.665 -17.984 1.00 42.22 347 ILE A CA 1
ATOM 2686 C C . ILE A 1 347 ? 18.693 -44.692 -18.973 1.00 42.22 347 ILE A C 1
ATOM 2688 O O . ILE A 1 347 ? 19.113 -45.851 -18.970 1.00 42.22 347 ILE A O 1
ATOM 2692 N N . GLU A 1 348 ? 17.745 -44.283 -19.815 1.00 40.94 348 GLU A N 1
ATOM 2693 C CA . GLU A 1 348 ? 17.253 -45.114 -20.915 1.00 40.94 348 GLU A CA 1
ATOM 2694 C C . GLU A 1 348 ? 18.336 -45.283 -21.994 1.00 40.94 348 GLU A C 1
ATOM 2696 O O . GLU A 1 348 ? 18.932 -44.322 -22.478 1.00 40.94 348 GLU A O 1
ATOM 2701 N N . GLN A 1 349 ? 18.593 -46.537 -22.373 1.00 50.53 349 GLN A N 1
ATOM 2702 C CA . GLN A 1 349 ? 19.755 -46.980 -23.153 1.00 50.53 349 GLN A CA 1
ATOM 2703 C C . GLN A 1 349 ? 19.679 -46.769 -24.681 1.00 50.53 349 GLN A C 1
ATOM 2705 O O . GLN A 1 349 ? 20.538 -47.289 -25.388 1.00 50.53 349 GLN A O 1
ATOM 2710 N N . ASN A 1 350 ? 18.713 -46.027 -25.234 1.00 53.47 350 ASN A N 1
ATOM 2711 C CA . ASN A 1 350 ? 18.453 -46.085 -26.687 1.00 53.47 350 ASN A CA 1
ATOM 2712 C C . ASN A 1 350 ? 18.809 -44.846 -27.523 1.00 53.47 350 ASN A C 1
ATOM 2714 O O . ASN A 1 350 ? 18.695 -44.911 -28.745 1.00 53.47 350 ASN A O 1
ATOM 2718 N N . TYR A 1 351 ? 19.293 -43.747 -26.938 1.00 68.88 351 TYR A N 1
ATOM 2719 C CA . TYR A 1 351 ? 19.823 -42.629 -27.729 1.00 68.88 351 TYR A CA 1
ATOM 2720 C C . TYR A 1 351 ? 21.357 -42.620 -27.712 1.00 68.88 351 TYR A C 1
ATOM 2722 O O . TYR A 1 351 ? 21.986 -42.354 -26.688 1.00 68.88 351 TYR A O 1
ATOM 2730 N N . ASN A 1 352 ? 21.968 -42.924 -28.859 1.00 76.62 352 ASN A N 1
ATOM 2731 C CA . ASN A 1 352 ? 23.419 -42.979 -28.995 1.00 76.62 352 ASN A CA 1
ATOM 2732 C C . ASN A 1 352 ? 23.966 -41.671 -29.588 1.00 76.62 352 ASN A C 1
ATOM 2734 O O . ASN A 1 352 ? 23.981 -41.486 -30.806 1.00 76.62 352 ASN A O 1
ATOM 2738 N N . ILE A 1 353 ? 24.478 -40.801 -28.711 1.00 81.62 353 ILE A N 1
ATOM 2739 C CA . ILE A 1 353 ? 25.107 -39.514 -29.065 1.00 81.62 353 ILE A CA 1
ATOM 2740 C C . ILE A 1 353 ? 26.209 -39.701 -30.125 1.00 81.62 353 ILE A C 1
ATOM 2742 O O . ILE A 1 353 ? 26.365 -38.861 -31.009 1.00 81.62 353 ILE A O 1
ATOM 2746 N N . GLN A 1 354 ? 26.938 -40.826 -30.103 1.00 82.38 354 GLN A N 1
ATOM 2747 C CA . GLN A 1 354 ? 28.002 -41.097 -31.077 1.00 82.38 354 GLN A CA 1
ATOM 2748 C C . GLN A 1 354 ? 27.457 -41.285 -32.494 1.00 82.38 354 GLN A C 1
ATOM 2750 O O . GLN A 1 354 ? 28.065 -40.789 -33.439 1.00 82.38 354 GLN A O 1
ATOM 2755 N N . VAL A 1 355 ? 26.311 -41.961 -32.635 1.00 83.75 355 VAL A N 1
ATOM 2756 C CA . VAL A 1 355 ? 25.659 -42.204 -33.933 1.00 83.75 355 VAL A CA 1
ATOM 2757 C C . VAL A 1 355 ? 25.111 -40.900 -34.512 1.00 83.75 355 VAL A C 1
ATOM 2759 O O . VAL A 1 355 ? 25.258 -40.659 -35.710 1.00 83.75 355 VAL A O 1
ATOM 2762 N N . CYS A 1 356 ? 24.540 -40.033 -33.669 1.00 85.00 356 CYS A N 1
ATOM 2763 C CA . CYS A 1 356 ? 24.134 -38.690 -34.090 1.00 85.00 356 CYS A CA 1
ATOM 2764 C C . CYS A 1 356 ? 25.336 -37.888 -34.601 1.00 85.00 356 CYS A C 1
ATOM 2766 O O . CYS A 1 356 ? 25.310 -37.375 -35.718 1.00 85.00 356 CYS A O 1
ATOM 2768 N N . CYS A 1 357 ? 26.433 -37.866 -33.841 1.00 87.38 357 CYS A N 1
ATOM 2769 C CA . CYS A 1 357 ? 27.639 -37.145 -34.235 1.00 87.38 357 CYS A CA 1
ATOM 2770 C C . CYS A 1 357 ? 28.276 -37.672 -35.532 1.00 87.38 357 CYS A C 1
ATOM 2772 O O . CYS A 1 357 ? 28.816 -36.884 -36.310 1.00 87.38 357 CYS A O 1
ATOM 2774 N N . ASP A 1 358 ? 28.192 -38.983 -35.789 1.00 86.25 358 ASP A N 1
ATOM 2775 C CA . ASP A 1 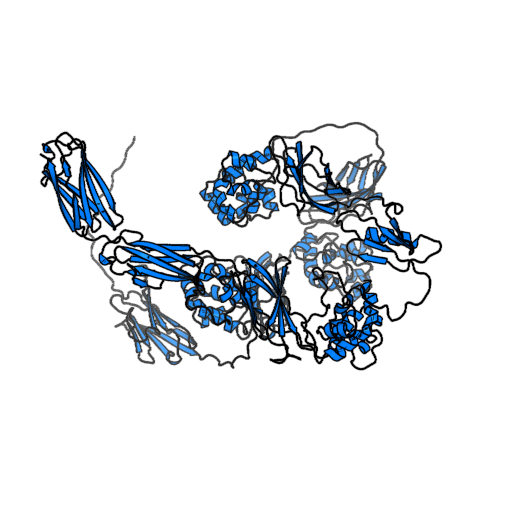358 ? 28.618 -39.583 -37.060 1.00 86.25 358 ASP A CA 1
ATOM 2776 C C . ASP A 1 358 ? 27.767 -39.094 -38.232 1.00 86.25 358 ASP A C 1
ATOM 2778 O O . ASP A 1 358 ? 28.298 -38.702 -39.274 1.00 86.25 358 ASP A O 1
ATOM 2782 N N . LYS A 1 359 ? 26.443 -39.063 -38.050 1.00 83.25 359 LYS A N 1
ATOM 2783 C CA . LYS A 1 359 ? 25.497 -38.557 -39.051 1.00 83.25 359 LYS A CA 1
ATOM 2784 C C . LYS A 1 359 ? 25.703 -37.062 -39.321 1.00 83.25 359 LYS A C 1
ATOM 2786 O O . LYS A 1 359 ? 25.647 -36.646 -40.477 1.00 83.25 359 LYS A O 1
ATOM 2791 N N . ALA A 1 360 ? 26.016 -36.289 -38.282 1.00 84.69 360 ALA A N 1
ATOM 2792 C CA . ALA A 1 360 ? 26.349 -34.866 -38.349 1.00 84.69 360 ALA A CA 1
ATOM 2793 C C . ALA A 1 360 ? 27.764 -34.575 -38.900 1.00 84.69 360 ALA A C 1
ATOM 2795 O O . ALA A 1 360 ? 28.149 -33.415 -39.029 1.00 84.69 360 ALA A O 1
ATOM 2796 N N . LYS A 1 361 ? 28.545 -35.610 -39.259 1.00 88.75 361 LYS A N 1
ATOM 2797 C CA . LYS A 1 361 ? 29.903 -35.503 -39.828 1.00 88.75 361 LYS A CA 1
ATOM 2798 C C . LYS A 1 361 ? 30.888 -34.725 -38.941 1.00 88.75 361 LYS A C 1
ATOM 2800 O O . LYS A 1 361 ? 31.774 -34.037 -39.451 1.00 88.75 361 LYS A O 1
ATOM 2805 N N . ILE A 1 362 ? 30.764 -34.851 -37.619 1.00 87.94 362 ILE A N 1
ATOM 2806 C CA . ILE A 1 362 ? 31.672 -34.191 -36.673 1.00 87.94 362 ILE A CA 1
ATOM 2807 C C . ILE A 1 362 ? 33.061 -34.861 -36.744 1.00 87.94 362 ILE A C 1
ATOM 2809 O O . ILE A 1 362 ? 33.150 -36.084 -36.596 1.00 87.94 362 ILE A O 1
ATOM 2813 N N . PRO A 1 363 ? 34.160 -34.101 -36.942 1.00 86.25 363 PRO A N 1
ATOM 2814 C CA . PRO A 1 363 ? 35.510 -34.656 -37.037 1.00 86.25 363 PRO A CA 1
ATOM 2815 C C . PRO A 1 363 ? 35.909 -35.484 -35.811 1.00 86.25 363 PRO A C 1
ATOM 2817 O O . PRO A 1 363 ? 35.586 -35.127 -34.679 1.00 86.25 363 PRO A O 1
ATOM 2820 N N . THR A 1 364 ? 36.671 -36.564 -36.012 1.00 84.44 364 THR A N 1
ATOM 2821 C CA . THR A 1 364 ? 37.026 -37.538 -34.960 1.00 84.44 364 THR A CA 1
ATOM 2822 C C . THR A 1 364 ? 37.676 -36.904 -33.724 1.00 84.44 364 THR A C 1
ATOM 2824 O O . THR A 1 364 ? 37.375 -37.307 -32.602 1.00 84.44 364 THR A O 1
ATOM 2827 N N . ASN A 1 365 ? 38.529 -35.891 -33.909 1.00 81.19 365 ASN A N 1
ATOM 2828 C CA . ASN A 1 365 ? 39.163 -35.136 -32.822 1.00 81.19 365 ASN A CA 1
ATOM 2829 C C . ASN A 1 365 ? 38.145 -34.347 -31.980 1.00 81.19 365 ASN A C 1
ATOM 2831 O O . ASN A 1 365 ? 38.280 -34.284 -30.764 1.00 81.19 365 ASN A O 1
ATOM 2835 N N . CYS A 1 366 ? 37.104 -33.798 -32.607 1.00 84.19 366 CYS A N 1
ATOM 2836 C CA . CYS A 1 366 ? 36.022 -33.101 -31.915 1.00 84.19 366 CYS A CA 1
ATOM 2837 C C . CYS A 1 366 ? 35.033 -34.085 -31.281 1.00 84.19 366 CYS A C 1
ATOM 2839 O O . CYS A 1 366 ? 34.613 -33.897 -30.142 1.00 84.19 366 CYS A O 1
ATOM 2841 N N . LYS A 1 367 ? 34.723 -35.188 -31.971 1.00 85.12 367 LYS A N 1
ATOM 2842 C CA . LYS A 1 367 ? 33.820 -36.245 -31.497 1.00 85.12 367 LYS A CA 1
ATOM 2843 C C . LYS A 1 367 ? 34.299 -36.871 -30.182 1.00 85.12 367 LYS A C 1
ATOM 2845 O O . LYS A 1 367 ? 33.500 -37.087 -29.275 1.00 85.12 367 LYS A O 1
ATOM 2850 N N . GLN A 1 368 ? 35.603 -37.121 -30.042 1.00 80.19 368 GLN A N 1
ATOM 2851 C CA . GLN A 1 368 ? 36.176 -37.718 -28.827 1.00 80.19 368 GLN A CA 1
ATOM 2852 C C . GLN A 1 368 ? 36.022 -36.846 -27.573 1.00 80.19 368 GLN A C 1
ATOM 2854 O O . GLN A 1 368 ? 35.929 -37.392 -26.471 1.00 80.19 368 GLN A O 1
ATOM 2859 N N . SER A 1 369 ? 35.973 -35.524 -27.729 1.00 77.19 369 SER A N 1
ATOM 2860 C CA . SER A 1 369 ? 35.868 -34.587 -26.607 1.00 77.19 369 SER A CA 1
ATOM 2861 C C . SER A 1 369 ? 34.445 -34.071 -26.392 1.00 77.19 369 SER A C 1
ATOM 2863 O O . SER A 1 369 ? 34.052 -33.868 -25.251 1.00 77.19 369 SER A O 1
ATOM 2865 N N . LEU A 1 370 ? 33.660 -33.904 -27.461 1.00 78.25 370 LEU A N 1
ATOM 2866 C CA . LEU A 1 370 ? 32.374 -33.203 -27.413 1.00 78.25 370 LEU A CA 1
ATOM 2867 C C . LEU A 1 370 ? 31.140 -34.102 -27.582 1.00 78.25 370 LEU A C 1
ATOM 2869 O O . LEU A 1 370 ? 30.040 -33.671 -27.272 1.00 78.25 370 LEU A O 1
ATOM 2873 N N . CYS A 1 371 ? 31.272 -35.346 -28.047 1.00 82.81 371 CYS A N 1
ATOM 2874 C CA . CYS A 1 371 ? 30.124 -36.236 -28.264 1.00 82.81 371 CYS A CA 1
ATOM 2875 C C . CYS A 1 371 ? 29.946 -37.238 -27.119 1.00 82.81 371 CYS A C 1
ATOM 2877 O O . CYS A 1 371 ? 29.966 -38.445 -27.338 1.00 82.81 371 CYS A O 1
ATOM 2879 N N . LYS A 1 372 ? 29.810 -36.765 -25.877 1.00 78.19 372 LYS A N 1
ATOM 2880 C CA . LYS A 1 372 ? 29.609 -37.606 -24.678 1.00 78.19 372 LYS A CA 1
ATOM 2881 C C . LYS A 1 372 ? 28.384 -37.141 -23.883 1.00 78.19 372 LYS A C 1
ATOM 2883 O O . LYS A 1 372 ? 27.854 -36.065 -24.119 1.00 78.19 372 LYS A O 1
ATOM 2888 N N . SER A 1 373 ? 27.908 -37.956 -22.946 1.00 65.62 373 SER A N 1
ATOM 2889 C CA . SER A 1 373 ? 26.709 -37.649 -22.148 1.00 65.62 373 SER A CA 1
ATOM 2890 C C . SER A 1 373 ? 26.944 -36.670 -20.990 1.00 65.62 373 SER A C 1
ATOM 2892 O O . SER A 1 373 ? 25.975 -36.204 -20.407 1.00 65.62 373 SER A O 1
ATOM 2894 N N . ASN A 1 374 ? 28.203 -36.384 -20.642 1.00 65.75 374 ASN A N 1
ATOM 2895 C CA . ASN A 1 374 ? 28.628 -35.526 -19.526 1.00 65.75 374 ASN A CA 1
ATOM 2896 C C . ASN A 1 374 ? 29.483 -34.332 -20.004 1.00 65.75 374 ASN A C 1
ATOM 2898 O O . ASN A 1 374 ? 30.374 -33.857 -19.307 1.00 65.75 374 ASN A O 1
ATOM 2902 N N . VAL A 1 375 ? 29.249 -33.869 -21.233 1.00 68.94 375 VAL A N 1
ATOM 2903 C CA . VAL A 1 375 ? 30.072 -32.849 -21.913 1.00 68.94 375 VAL A CA 1
ATOM 2904 C C . VAL A 1 375 ? 30.178 -31.541 -21.122 1.00 68.94 375 VAL A C 1
ATOM 2906 O O . VAL A 1 375 ? 31.178 -30.842 -21.237 1.00 68.94 375 VAL A O 1
ATOM 2909 N N . PHE A 1 376 ? 29.195 -31.230 -20.279 1.00 67.31 376 PHE A N 1
ATOM 2910 C CA . PHE A 1 376 ? 29.153 -30.001 -19.491 1.00 67.31 376 PHE A CA 1
ATOM 2911 C C . PHE A 1 376 ? 30.013 -30.021 -18.217 1.00 67.31 376 PHE A C 1
ATOM 2913 O O . PHE A 1 376 ? 30.297 -28.950 -17.681 1.00 67.31 376 PHE A O 1
ATOM 2920 N N . GLU A 1 377 ? 30.455 -31.195 -17.752 1.00 57.81 377 GLU A N 1
ATOM 2921 C CA . GLU A 1 377 ? 31.355 -31.329 -16.594 1.00 57.81 377 GLU A CA 1
ATOM 2922 C C . GLU A 1 377 ? 32.835 -31.124 -16.980 1.00 57.81 377 GLU A C 1
ATOM 2924 O O . GLU A 1 377 ? 33.601 -30.575 -16.190 1.00 57.81 377 GLU A O 1
ATOM 2929 N N . ASP A 1 378 ? 33.217 -31.493 -18.211 1.00 58.72 378 ASP A N 1
ATOM 2930 C CA . ASP A 1 378 ? 34.617 -31.610 -18.664 1.00 58.72 378 ASP A CA 1
ATOM 2931 C C . ASP A 1 378 ? 34.983 -30.657 -19.830 1.00 58.72 378 ASP A C 1
ATOM 2933 O O . ASP A 1 378 ? 35.943 -30.894 -20.572 1.00 58.72 378 ASP A O 1
ATOM 2937 N N . LEU A 1 379 ? 34.208 -29.589 -20.053 1.00 61.12 379 LEU A N 1
ATOM 2938 C CA . LEU A 1 379 ? 34.349 -28.736 -21.240 1.00 61.12 379 LEU A CA 1
ATOM 2939 C C . LEU A 1 379 ? 35.611 -27.844 -21.180 1.00 61.12 379 LEU A C 1
ATOM 2941 O O . LEU A 1 379 ? 35.596 -26.754 -20.607 1.00 61.12 379 LEU A O 1
ATOM 2945 N N . ASP A 1 380 ? 36.707 -28.287 -21.804 1.00 64.75 380 ASP A N 1
ATOM 2946 C CA . ASP A 1 380 ? 37.948 -27.507 -21.942 1.00 64.75 380 ASP A CA 1
ATOM 2947 C C . ASP A 1 380 ? 37.764 -26.348 -22.950 1.00 64.75 380 ASP A C 1
ATOM 2949 O O . ASP A 1 380 ? 37.468 -26.596 -24.128 1.00 64.75 380 ASP A O 1
ATOM 2953 N N . PRO A 1 381 ? 37.987 -25.080 -22.546 1.00 62.75 381 PRO A N 1
ATOM 2954 C CA . PRO A 1 381 ? 37.923 -23.925 -23.440 1.00 62.75 381 PRO A CA 1
ATOM 2955 C C . PRO A 1 381 ? 38.748 -24.070 -24.730 1.00 62.75 381 PRO A C 1
ATOM 2957 O O . PRO A 1 381 ? 38.322 -23.596 -25.782 1.00 62.75 381 PRO A O 1
ATOM 2960 N N . ALA A 1 382 ? 39.892 -24.761 -24.703 1.00 66.94 382 ALA A N 1
ATOM 2961 C CA . ALA A 1 382 ? 40.727 -24.986 -25.887 1.00 66.94 382 ALA A CA 1
ATOM 2962 C C . ALA A 1 382 ? 40.058 -25.910 -26.929 1.00 66.94 382 ALA A C 1
ATOM 2964 O O . ALA A 1 382 ? 40.259 -25.761 -28.141 1.00 66.94 382 ALA A O 1
ATOM 2965 N N . VAL A 1 383 ? 39.218 -26.843 -26.477 1.00 69.38 383 VAL A N 1
ATOM 2966 C CA . VAL A 1 383 ? 38.431 -27.735 -27.342 1.00 69.38 383 VAL A CA 1
ATOM 2967 C C . VAL A 1 383 ? 37.277 -26.969 -27.992 1.00 69.38 383 VAL A C 1
ATOM 2969 O O . VAL A 1 383 ? 37.013 -27.153 -29.178 1.00 69.38 383 VAL A O 1
ATOM 2972 N N . ILE A 1 384 ? 36.647 -26.041 -27.262 1.00 68.38 384 ILE A N 1
ATOM 2973 C CA . ILE A 1 384 ? 35.592 -25.160 -27.793 1.00 68.38 384 ILE A CA 1
ATOM 2974 C C . ILE A 1 384 ? 36.129 -24.330 -28.967 1.00 68.38 384 ILE A C 1
ATOM 2976 O O . ILE A 1 384 ? 35.501 -24.282 -30.022 1.00 68.38 384 ILE A O 1
ATOM 2980 N N . PHE A 1 385 ? 37.318 -23.731 -28.823 1.00 71.69 385 PHE A N 1
ATOM 2981 C CA . PHE A 1 385 ? 37.932 -22.927 -29.887 1.00 71.69 385 PHE A CA 1
ATOM 2982 C C . PHE A 1 385 ? 38.345 -23.754 -31.113 1.00 71.69 385 PHE A C 1
ATOM 2984 O O . PHE A 1 385 ? 38.156 -23.308 -32.243 1.00 71.69 385 PHE A O 1
ATOM 2991 N N . SER A 1 386 ? 38.887 -24.959 -30.918 1.00 76.88 386 SER A N 1
ATOM 2992 C CA . SER A 1 386 ? 39.336 -25.817 -32.030 1.00 76.88 386 SER A CA 1
ATOM 2993 C C . SER A 1 386 ? 38.195 -26.529 -32.768 1.00 76.88 386 SER A C 1
ATOM 2995 O O . SER A 1 386 ? 38.360 -26.903 -33.929 1.00 76.88 386 SER A O 1
ATOM 2997 N N . CYS A 1 387 ? 37.032 -26.673 -32.132 1.00 79.94 387 CYS A N 1
ATOM 2998 C CA . CYS A 1 387 ? 35.853 -27.343 -32.683 1.00 79.94 387 CYS A CA 1
ATOM 2999 C C . CYS A 1 387 ? 34.656 -26.404 -32.890 1.00 79.94 387 CYS A C 1
ATOM 3001 O O . CYS A 1 387 ? 33.544 -26.881 -33.114 1.00 79.94 387 CYS A O 1
ATOM 3003 N N . TYR A 1 388 ? 34.885 -25.086 -32.859 1.00 80.44 388 TYR A N 1
ATOM 3004 C CA . TYR A 1 388 ? 33.844 -24.055 -32.864 1.00 80.44 388 TYR A CA 1
ATOM 3005 C C . TYR A 1 388 ? 32.798 -24.232 -33.977 1.00 80.44 388 TYR A C 1
ATOM 3007 O O . TYR A 1 388 ? 31.599 -24.191 -33.719 1.00 80.44 388 TYR A O 1
ATOM 3015 N N . GLY A 1 389 ? 33.244 -24.524 -35.204 1.00 78.81 389 GLY A N 1
ATOM 3016 C CA . GLY A 1 389 ? 32.362 -24.705 -36.365 1.00 78.81 389 GLY A CA 1
ATOM 3017 C C . GLY A 1 389 ? 31.440 -25.931 -36.313 1.00 78.81 389 GLY A C 1
ATOM 3018 O O . GLY A 1 389 ? 30.607 -26.086 -37.198 1.00 78.81 389 GLY A O 1
ATOM 3019 N N . TYR A 1 390 ? 31.581 -26.797 -35.306 1.00 85.50 390 TYR A N 1
ATOM 3020 C CA . TYR A 1 390 ? 30.767 -28.002 -35.123 1.00 85.50 390 TYR A CA 1
ATOM 3021 C C . TYR A 1 390 ? 29.939 -27.966 -33.831 1.00 85.50 390 TYR A C 1
ATOM 3023 O O . TYR A 1 390 ? 29.287 -28.958 -33.507 1.00 85.50 390 TYR A O 1
ATOM 3031 N N . LEU A 1 391 ? 29.975 -26.861 -33.073 1.00 80.50 391 LEU A N 1
ATOM 3032 C CA . LEU A 1 391 ? 29.327 -26.787 -31.763 1.00 80.50 391 LEU A CA 1
ATOM 3033 C C . LEU A 1 391 ? 27.803 -26.848 -31.852 1.00 80.50 391 LEU A C 1
ATOM 3035 O O . LEU A 1 391 ? 27.210 -27.534 -31.033 1.00 80.50 391 LEU A O 1
ATOM 3039 N N . ASP A 1 392 ? 27.174 -26.217 -32.844 1.00 81.62 392 ASP A N 1
ATOM 3040 C CA . ASP A 1 392 ? 25.712 -26.269 -33.001 1.00 81.62 392 ASP A CA 1
ATOM 3041 C C . ASP A 1 392 ? 25.217 -27.689 -33.289 1.00 81.62 392 ASP A C 1
ATOM 3043 O O . ASP A 1 392 ? 24.343 -28.207 -32.599 1.00 81.62 392 ASP A O 1
ATOM 3047 N N . GLU A 1 393 ? 25.822 -28.367 -34.264 1.00 84.94 393 GLU A N 1
ATOM 3048 C CA . GLU A 1 393 ? 25.456 -29.747 -34.602 1.00 84.94 393 GLU A CA 1
ATOM 3049 C C . GLU A 1 393 ? 25.758 -30.722 -33.456 1.00 84.94 393 GLU A C 1
ATOM 3051 O O . GLU A 1 393 ? 25.001 -31.656 -33.192 1.00 84.94 393 GLU A O 1
ATOM 3056 N N . MET A 1 394 ? 26.826 -30.467 -32.700 1.00 85.19 394 MET A N 1
ATOM 3057 C CA . MET A 1 394 ? 27.128 -31.221 -31.491 1.00 85.19 394 MET A CA 1
ATOM 3058 C C . MET A 1 394 ? 26.091 -30.990 -30.389 1.00 85.19 394 MET A C 1
ATOM 3060 O O . MET A 1 394 ? 25.622 -31.956 -29.788 1.00 85.19 394 MET A O 1
ATOM 3064 N N . MET A 1 395 ? 25.704 -29.740 -30.133 1.00 84.50 395 MET A N 1
ATOM 3065 C CA . MET A 1 395 ? 24.737 -29.394 -29.095 1.00 84.50 395 MET A CA 1
ATOM 3066 C C . MET A 1 395 ? 23.358 -29.995 -29.391 1.00 84.50 395 MET A C 1
ATOM 3068 O O . MET A 1 395 ? 22.711 -30.500 -28.469 1.00 84.50 395 MET A O 1
ATOM 3072 N N . LYS A 1 396 ? 22.939 -30.060 -30.663 1.00 85.81 396 LYS A N 1
ATOM 3073 C CA . LYS A 1 396 ? 21.752 -30.826 -31.094 1.00 85.81 396 LYS A CA 1
ATOM 3074 C C . LYS A 1 396 ? 21.885 -32.313 -30.760 1.00 85.81 396 LYS A C 1
ATOM 3076 O O . LYS A 1 396 ? 20.951 -32.910 -30.226 1.00 85.81 396 LYS A O 1
ATOM 3081 N N . CYS A 1 397 ? 23.060 -32.902 -30.985 1.00 85.62 397 CYS A N 1
ATOM 3082 C CA . CYS A 1 397 ? 23.307 -34.298 -30.635 1.00 85.62 397 CYS A CA 1
ATOM 3083 C C . CYS A 1 397 ? 23.339 -34.547 -29.120 1.00 85.62 397 CYS A C 1
ATOM 3085 O O . CYS A 1 397 ? 22.799 -35.556 -28.675 1.00 85.62 397 CYS A O 1
ATOM 3087 N N . VAL A 1 398 ? 23.925 -33.664 -28.308 1.00 83.75 398 VAL A N 1
ATOM 3088 C CA . VAL A 1 398 ? 23.992 -33.822 -26.840 1.00 83.75 398 VAL A CA 1
ATOM 3089 C C . VAL A 1 398 ? 22.618 -33.638 -26.191 1.00 83.75 398 VAL A C 1
ATOM 3091 O O . VAL A 1 398 ? 22.262 -34.381 -25.279 1.00 83.75 398 VAL A O 1
ATOM 3094 N N . THR A 1 399 ? 21.809 -32.709 -26.703 1.00 83.19 399 THR A N 1
ATOM 3095 C CA . THR A 1 399 ? 20.407 -32.524 -26.281 1.00 83.19 399 THR A CA 1
ATOM 3096 C C . THR A 1 399 ? 19.465 -33.601 -26.825 1.00 83.19 399 THR A C 1
ATOM 3098 O O . THR A 1 399 ? 18.291 -33.655 -26.460 1.00 83.19 399 THR A O 1
ATOM 3101 N N . GLY A 1 400 ? 19.972 -34.498 -27.668 1.00 80.06 400 GLY A N 1
ATOM 3102 C CA . GLY A 1 400 ? 19.219 -35.606 -28.232 1.00 80.06 400 GLY A CA 1
ATOM 3103 C C . GLY A 1 400 ? 18.127 -35.205 -29.203 1.00 80.06 400 GLY A C 1
ATOM 3104 O O . GLY A 1 400 ? 17.091 -35.866 -29.219 1.00 80.06 400 GLY A O 1
ATOM 3105 N N . GLU A 1 401 ? 18.352 -34.129 -29.958 1.00 82.56 401 GLU A N 1
ATOM 3106 C CA . GLU A 1 401 ? 17.414 -33.554 -30.926 1.00 82.56 401 GLU A CA 1
ATOM 3107 C C . GLU A 1 401 ? 16.045 -33.193 -30.306 1.00 82.56 401 GLU A C 1
ATOM 3109 O O . GLU A 1 401 ? 14.995 -33.275 -30.946 1.00 82.56 401 GLU A O 1
ATOM 3114 N N . ARG A 1 402 ? 16.046 -32.786 -29.029 1.00 85.31 402 ARG A N 1
ATOM 3115 C CA . ARG A 1 402 ? 14.848 -32.443 -28.244 1.00 85.31 402 ARG A CA 1
ATOM 3116 C C . ARG A 1 402 ? 14.923 -31.020 -27.704 1.00 85.31 402 ARG A C 1
ATOM 3118 O O . ARG A 1 402 ? 16.008 -30.510 -27.432 1.00 85.31 402 ARG A O 1
ATOM 3125 N N . ASN A 1 403 ? 13.761 -30.398 -27.511 1.00 85.25 403 ASN A N 1
ATOM 3126 C CA . ASN A 1 403 ? 13.668 -29.047 -26.978 1.00 85.25 403 ASN A CA 1
ATOM 3127 C C . ASN A 1 403 ? 13.376 -29.059 -25.468 1.00 85.25 403 ASN A C 1
ATOM 3129 O O . ASN A 1 403 ? 12.238 -29.251 -25.041 1.00 85.25 403 ASN A O 1
ATOM 3133 N N . HIS A 1 404 ? 14.402 -28.814 -24.650 1.00 86.06 404 HIS A N 1
ATOM 3134 C CA . HIS A 1 404 ? 14.312 -28.851 -23.182 1.00 86.06 404 HIS A CA 1
ATOM 3135 C C . HIS A 1 404 ? 13.972 -27.494 -22.555 1.00 86.06 404 HIS A C 1
ATOM 3137 O O . HIS A 1 404 ? 14.022 -27.348 -21.331 1.00 86.06 404 HIS A O 1
ATOM 3143 N N . THR A 1 405 ? 13.636 -26.479 -23.361 1.00 84.31 405 THR A N 1
ATOM 3144 C CA . THR A 1 405 ? 13.390 -25.109 -22.875 1.00 84.31 405 THR A CA 1
ATOM 3145 C C . THR A 1 405 ? 12.290 -25.044 -21.826 1.00 84.31 405 THR A C 1
ATOM 3147 O O . THR A 1 405 ? 12.440 -24.294 -20.871 1.00 84.31 405 THR A O 1
ATOM 3150 N N . GLY A 1 406 ? 11.260 -25.891 -21.906 1.00 79.12 406 GLY A N 1
ATOM 3151 C CA . GLY A 1 406 ? 10.223 -25.978 -20.876 1.00 79.12 406 GLY A CA 1
ATOM 3152 C C . GLY A 1 406 ? 10.772 -26.371 -19.499 1.00 79.12 406 GLY A C 1
ATOM 3153 O O . GLY A 1 406 ? 10.433 -25.740 -18.500 1.00 79.12 406 GLY A O 1
ATOM 3154 N N . CYS A 1 407 ? 11.666 -27.364 -19.423 1.00 79.19 407 CYS A N 1
ATOM 3155 C CA . CYS A 1 407 ? 12.356 -27.693 -18.171 1.00 79.19 407 CYS A CA 1
ATOM 3156 C C . CYS A 1 407 ? 13.280 -26.553 -17.740 1.00 79.19 407 CYS A C 1
ATOM 3158 O O . CYS A 1 407 ? 13.292 -26.168 -16.572 1.00 79.19 407 CYS A O 1
ATOM 3160 N N . CYS A 1 408 ? 14.028 -25.979 -18.679 1.00 80.75 408 CYS A N 1
ATOM 3161 C CA . CYS A 1 408 ? 15.004 -24.946 -18.372 1.00 80.75 408 CYS A CA 1
ATOM 3162 C C . CYS A 1 408 ? 14.378 -23.643 -17.862 1.00 80.75 408 CYS A C 1
ATOM 3164 O O . CYS A 1 408 ? 14.859 -23.077 -16.883 1.00 80.75 408 CYS A O 1
ATOM 3166 N N . GLN A 1 409 ? 13.269 -23.207 -18.459 1.00 81.25 409 GLN A N 1
ATOM 3167 C CA . GLN A 1 409 ? 12.489 -22.057 -18.007 1.00 81.25 409 GLN A CA 1
ATOM 3168 C C . GLN A 1 409 ? 11.891 -22.316 -16.618 1.00 81.25 409 GLN A C 1
ATOM 3170 O O . GLN A 1 409 ? 12.013 -21.468 -15.736 1.00 81.25 409 GLN A O 1
ATOM 3175 N N . ARG A 1 410 ? 11.343 -23.521 -16.370 1.00 74.25 410 ARG A N 1
ATOM 3176 C CA . ARG A 1 410 ? 10.880 -23.929 -15.026 1.00 74.25 410 ARG A CA 1
ATOM 3177 C C . ARG A 1 410 ? 12.004 -23.932 -13.985 1.00 74.25 410 ARG A C 1
ATOM 3179 O O . ARG A 1 410 ? 11.740 -23.684 -12.813 1.00 74.25 410 ARG A O 1
ATOM 3186 N N . ASN A 1 411 ? 13.243 -24.183 -14.406 1.00 65.38 411 ASN A N 1
ATOM 3187 C CA . ASN A 1 411 ? 14.434 -24.190 -13.555 1.00 65.38 411 ASN A CA 1
ATOM 3188 C C . ASN A 1 411 ? 15.218 -22.857 -13.575 1.00 65.38 411 ASN A C 1
ATOM 3190 O O . ASN A 1 411 ? 16.358 -22.800 -13.108 1.00 65.38 411 ASN A O 1
ATOM 3194 N N . GLY A 1 412 ? 14.612 -21.770 -14.075 1.00 70.94 412 GLY A N 1
ATOM 3195 C CA . GLY A 1 412 ? 15.148 -20.409 -13.959 1.00 70.94 412 GLY A CA 1
ATOM 3196 C C . GLY A 1 412 ? 16.364 -20.114 -14.843 1.00 70.94 412 GLY A C 1
ATOM 3197 O O . GLY A 1 412 ? 17.203 -19.285 -14.481 1.00 70.94 412 GLY A O 1
ATOM 3198 N N . ILE A 1 413 ? 16.493 -20.805 -15.977 1.00 79.56 413 ILE A N 1
ATOM 3199 C CA . ILE A 1 413 ? 17.480 -20.486 -17.015 1.00 79.56 413 ILE A CA 1
ATOM 3200 C C . ILE A 1 413 ? 16.919 -19.338 -17.861 1.00 79.56 413 ILE A C 1
ATOM 3202 O O . ILE A 1 413 ? 15.808 -19.435 -18.378 1.00 79.56 413 ILE A O 1
ATOM 3206 N N . SER A 1 414 ? 17.676 -18.240 -17.961 1.00 78.50 414 SER A N 1
ATOM 3207 C CA . SER A 1 414 ? 17.284 -17.037 -18.705 1.00 78.50 414 SER A CA 1
ATOM 3208 C C . SER A 1 414 ? 17.184 -17.298 -20.206 1.00 78.50 414 SER A C 1
ATOM 3210 O O . SER A 1 414 ? 17.882 -18.167 -20.731 1.00 78.50 414 SER A O 1
ATOM 3212 N N . ASP A 1 415 ? 16.375 -16.493 -20.903 1.00 80.88 415 ASP A N 1
ATOM 3213 C CA . ASP A 1 415 ? 16.136 -16.613 -22.350 1.00 80.88 415 ASP A CA 1
ATOM 3214 C C . ASP A 1 415 ? 17.432 -16.606 -23.175 1.00 80.88 415 ASP A C 1
ATOM 3216 O O . ASP A 1 415 ? 17.584 -17.390 -24.109 1.00 80.88 415 ASP A O 1
ATOM 3220 N N . GLU A 1 416 ? 18.417 -15.806 -22.756 1.00 79.88 416 GLU A N 1
ATOM 3221 C CA . GLU A 1 416 ? 19.766 -15.739 -23.340 1.00 79.88 416 GLU A CA 1
ATOM 3222 C C . GLU A 1 416 ? 20.504 -17.095 -23.320 1.00 79.88 416 GLU A C 1
ATOM 3224 O O . GLU A 1 416 ? 21.320 -17.379 -24.193 1.00 79.88 416 GLU A O 1
ATOM 3229 N N . CYS A 1 417 ? 20.207 -17.955 -22.340 1.00 81.25 417 CYS A N 1
ATOM 3230 C CA . CYS A 1 417 ? 20.853 -19.254 -22.142 1.00 81.25 417 CYS A CA 1
ATOM 3231 C C . CYS A 1 417 ? 20.009 -20.439 -22.644 1.00 81.25 417 CYS A C 1
ATOM 3233 O O . CYS A 1 417 ? 20.488 -21.576 -22.631 1.00 81.25 417 CYS A O 1
ATOM 3235 N N . LEU A 1 418 ? 18.773 -20.208 -23.108 1.00 85.62 418 LEU A N 1
ATOM 3236 C CA . LEU A 1 418 ? 17.865 -21.266 -23.576 1.00 85.62 418 LEU A CA 1
ATOM 3237 C C . LEU A 1 418 ? 18.346 -21.977 -24.846 1.00 85.62 418 LEU A C 1
ATOM 3239 O O . LEU A 1 418 ? 17.903 -23.095 -25.124 1.00 85.62 418 LEU A O 1
ATOM 3243 N N . GLY A 1 419 ? 19.292 -21.383 -25.578 1.00 82.31 419 GLY A N 1
ATOM 3244 C CA . GLY A 1 419 ? 19.982 -22.053 -26.680 1.00 82.31 419 GLY A CA 1
ATOM 3245 C C . GLY A 1 419 ? 20.554 -23.407 -26.249 1.00 82.31 419 GLY A C 1
ATOM 3246 O O . GLY A 1 419 ? 20.256 -24.427 -26.868 1.00 82.31 419 GLY A O 1
ATOM 3247 N N . PHE A 1 420 ? 21.254 -23.462 -25.110 1.00 83.00 420 PHE A N 1
ATOM 3248 C CA . PHE A 1 420 ? 21.847 -24.706 -24.607 1.00 83.00 420 PHE A CA 1
ATOM 3249 C C . PHE A 1 420 ? 20.814 -25.808 -24.335 1.00 83.00 420 PHE A C 1
ATOM 3251 O O . PHE A 1 420 ? 21.116 -26.990 -24.476 1.00 83.00 420 PHE A O 1
ATOM 3258 N N . CYS A 1 421 ? 19.587 -25.424 -23.982 1.00 85.06 421 CYS A N 1
ATOM 3259 C CA . CYS A 1 421 ? 18.478 -26.339 -23.727 1.00 85.06 421 CYS A CA 1
ATOM 3260 C C . CYS A 1 421 ? 17.761 -26.798 -24.998 1.00 85.06 421 CYS A C 1
ATOM 3262 O O . CYS A 1 421 ? 17.103 -27.831 -24.990 1.00 85.06 421 CYS A O 1
ATOM 3264 N N . SER A 1 422 ? 17.861 -26.032 -26.081 1.00 82.81 422 SER A N 1
ATOM 3265 C CA . SER A 1 422 ? 17.257 -26.351 -27.381 1.00 82.81 422 SER A CA 1
ATOM 3266 C C . SER A 1 422 ? 18.270 -26.913 -28.384 1.00 82.81 422 SER A C 1
ATOM 3268 O O . SER A 1 422 ? 17.925 -27.145 -29.537 1.00 82.81 422 SER A O 1
ATOM 3270 N N . GLY A 1 423 ? 19.517 -27.138 -27.959 1.00 80.56 423 GLY A N 1
ATOM 3271 C CA . GLY A 1 423 ? 20.578 -27.673 -28.811 1.00 80.56 423 GLY A CA 1
ATOM 3272 C C . GLY A 1 423 ? 21.237 -26.642 -29.729 1.00 80.56 423 GLY A C 1
ATOM 3273 O O . GLY A 1 423 ? 21.989 -27.038 -30.609 1.00 80.56 423 GLY A O 1
ATOM 3274 N N . ASN A 1 424 ? 21.002 -25.343 -29.522 1.00 82.38 424 ASN A N 1
ATOM 3275 C CA . ASN A 1 424 ? 21.606 -24.258 -30.302 1.00 82.38 424 ASN A CA 1
ATOM 3276 C C . ASN A 1 424 ? 22.641 -23.507 -29.455 1.00 82.38 424 ASN A C 1
ATOM 3278 O O . ASN A 1 424 ? 22.348 -23.107 -28.330 1.00 82.38 424 ASN A O 1
ATOM 3282 N N . MET A 1 425 ? 23.851 -23.279 -29.958 1.00 75.38 425 MET A N 1
ATOM 3283 C CA . MET A 1 425 ? 24.868 -22.559 -29.194 1.00 75.38 425 MET A CA 1
ATOM 3284 C C . MET A 1 425 ? 24.527 -21.052 -29.148 1.00 75.38 425 MET A C 1
ATOM 3286 O O . MET A 1 425 ? 24.309 -20.444 -30.197 1.00 75.38 425 MET A O 1
ATOM 3290 N N . PRO A 1 426 ? 24.436 -20.414 -27.961 1.00 69.00 426 PRO A N 1
ATOM 3291 C CA . PRO A 1 426 ? 24.240 -18.964 -27.875 1.00 69.00 426 PRO A CA 1
ATOM 3292 C C . PRO A 1 426 ? 25.452 -18.196 -28.420 1.00 69.00 426 PRO A C 1
ATOM 3294 O O . PRO A 1 426 ? 26.578 -18.679 -28.340 1.00 69.00 426 PRO A O 1
ATOM 3297 N N . SER A 1 427 ? 25.251 -16.973 -28.922 1.00 64.50 427 SER A N 1
ATOM 3298 C CA . SER A 1 427 ? 26.342 -16.141 -29.453 1.00 64.50 427 SER A CA 1
ATOM 3299 C C . SER A 1 427 ? 27.487 -15.959 -28.445 1.00 64.50 427 SER A C 1
ATOM 3301 O O . SER A 1 427 ? 27.229 -15.675 -27.277 1.00 64.50 427 SER A O 1
ATOM 3303 N N . LEU A 1 428 ? 28.747 -16.055 -28.898 1.00 58.19 428 LEU A N 1
ATOM 3304 C CA . LEU A 1 428 ? 29.932 -15.727 -28.088 1.00 58.19 428 LEU A CA 1
ATOM 3305 C C . LEU A 1 428 ? 29.981 -14.231 -27.756 1.00 58.19 428 LEU A C 1
ATOM 3307 O O . LEU A 1 428 ? 30.624 -13.441 -28.447 1.00 58.19 428 LEU A O 1
ATOM 3311 N N . ASP A 1 429 ? 29.316 -13.848 -26.677 1.00 62.00 429 ASP A N 1
ATOM 3312 C CA . ASP A 1 429 ? 29.368 -12.520 -26.083 1.00 62.00 429 ASP A CA 1
ATOM 3313 C C . ASP A 1 429 ? 29.756 -12.601 -24.591 1.00 62.00 429 ASP A C 1
ATOM 3315 O O . ASP A 1 429 ? 30.035 -13.669 -24.034 1.00 62.00 429 ASP A O 1
ATOM 3319 N N . ASN A 1 430 ? 29.764 -11.454 -23.907 1.00 54.34 430 ASN A N 1
ATOM 3320 C CA . ASN A 1 430 ? 30.045 -11.382 -22.470 1.00 54.34 430 ASN A CA 1
ATOM 3321 C C . ASN A 1 430 ? 28.989 -12.099 -21.594 1.00 54.34 430 ASN A C 1
ATOM 3323 O O . ASN A 1 430 ? 29.198 -12.214 -20.384 1.00 54.34 430 ASN A O 1
ATOM 3327 N N . ASN A 1 431 ? 27.879 -12.587 -22.161 1.00 55.41 431 ASN A N 1
ATOM 3328 C CA . ASN A 1 431 ? 26.828 -13.323 -21.459 1.00 55.41 431 ASN A CA 1
ATOM 3329 C C . ASN A 1 431 ? 27.060 -14.843 -21.460 1.00 55.41 431 ASN A C 1
ATOM 3331 O O . ASN A 1 431 ? 26.525 -15.523 -20.584 1.00 55.41 431 ASN A O 1
ATOM 3335 N N . LEU A 1 432 ? 27.935 -15.380 -22.325 1.00 61.41 432 LEU A N 1
ATOM 3336 C CA . LEU A 1 432 ? 28.291 -16.808 -22.332 1.00 61.41 432 LEU A CA 1
ATOM 3337 C C . LEU A 1 432 ? 28.786 -17.281 -20.951 1.00 61.41 432 LEU A C 1
ATOM 3339 O O . LEU A 1 432 ? 28.371 -18.328 -20.461 1.00 61.41 432 LEU A O 1
ATOM 3343 N N . SER A 1 433 ? 29.587 -16.463 -20.262 1.00 61.00 433 SER A N 1
ATOM 3344 C CA . SER A 1 433 ? 30.079 -16.740 -18.902 1.00 61.00 433 SER A CA 1
ATOM 3345 C C . SER A 1 433 ? 28.964 -16.816 -17.843 1.00 61.00 433 SER A C 1
ATOM 3347 O O . SER A 1 433 ? 29.077 -17.593 -16.894 1.00 61.00 433 SER A O 1
ATOM 3349 N N . LYS A 1 434 ? 27.856 -16.080 -18.023 1.00 62.97 434 LYS A N 1
ATOM 3350 C CA . LYS A 1 434 ? 26.664 -16.160 -17.159 1.00 62.97 434 LYS A CA 1
ATOM 3351 C C . LYS A 1 434 ? 25.906 -17.474 -17.372 1.00 62.97 434 LYS A C 1
ATOM 3353 O O . LYS A 1 434 ? 25.400 -18.042 -16.405 1.00 62.97 434 LYS A O 1
ATOM 3358 N N . CYS A 1 435 ? 25.876 -17.979 -18.607 1.00 69.75 435 CYS A N 1
ATOM 3359 C CA . CYS A 1 435 ? 25.255 -19.262 -18.942 1.00 69.75 435 CYS A CA 1
ATOM 3360 C C . CYS A 1 435 ? 26.096 -20.463 -18.490 1.00 69.75 435 CYS A C 1
ATOM 3362 O O . CYS A 1 435 ? 25.528 -21.457 -18.039 1.00 69.75 435 CYS A O 1
ATOM 3364 N N . MET A 1 436 ? 27.432 -20.356 -18.516 1.00 65.38 436 MET A N 1
ATOM 3365 C CA . MET A 1 436 ? 28.341 -21.420 -18.057 1.00 65.38 436 MET A CA 1
ATOM 3366 C C . MET A 1 436 ? 28.054 -21.858 -16.606 1.00 65.38 436 MET A C 1
ATOM 3368 O O . MET A 1 436 ? 28.099 -23.043 -16.291 1.00 65.38 436 MET A O 1
ATOM 3372 N N . ILE A 1 437 ? 27.672 -20.924 -15.725 1.00 62.97 437 ILE A N 1
ATOM 3373 C CA . ILE A 1 437 ? 27.318 -21.203 -14.315 1.00 62.97 437 ILE A CA 1
ATOM 3374 C C . ILE A 1 437 ? 26.033 -22.050 -14.199 1.00 62.97 437 ILE A C 1
ATOM 3376 O O . ILE A 1 437 ? 25.804 -22.716 -13.189 1.00 62.97 437 ILE A O 1
ATOM 3380 N N . LYS A 1 438 ? 25.180 -22.037 -15.228 1.00 72.25 438 LYS A N 1
ATOM 3381 C CA . LYS A 1 438 ? 23.900 -22.755 -15.278 1.00 72.25 438 LYS A CA 1
ATOM 3382 C C . LYS A 1 438 ? 23.997 -24.109 -15.990 1.00 72.25 438 LYS A C 1
ATOM 3384 O O . LYS A 1 438 ? 22.999 -24.824 -16.033 1.00 72.25 438 LYS A O 1
ATOM 3389 N N . LEU A 1 439 ? 25.172 -24.497 -16.491 1.00 71.62 439 LEU A N 1
ATOM 3390 C CA . LEU A 1 439 ? 25.372 -25.758 -17.213 1.00 71.62 439 LEU A CA 1
ATOM 3391 C C . LEU A 1 439 ? 24.942 -27.024 -16.448 1.00 71.62 439 LEU A C 1
ATOM 3393 O O . LEU A 1 439 ? 24.305 -27.868 -17.070 1.00 71.62 439 LEU A O 1
ATOM 3397 N N . PRO A 1 440 ? 25.161 -27.162 -15.125 1.00 68.69 440 PRO A N 1
ATOM 3398 C CA . PRO A 1 440 ? 24.685 -28.343 -14.399 1.00 68.69 440 PRO A CA 1
ATOM 3399 C C . PRO A 1 440 ? 23.150 -28.469 -14.364 1.00 68.69 440 PRO A C 1
ATOM 3401 O O . PRO A 1 440 ? 22.610 -29.572 -14.387 1.00 68.69 440 PRO A O 1
ATOM 3404 N N . LEU A 1 441 ? 22.429 -27.338 -14.332 1.00 67.75 441 LEU A N 1
ATOM 3405 C CA . LEU A 1 441 ? 20.961 -27.305 -14.425 1.00 67.75 441 LEU A CA 1
ATOM 3406 C C . LEU A 1 441 ? 20.487 -27.658 -15.838 1.00 67.75 441 LEU A C 1
ATOM 3408 O O . LEU A 1 441 ? 19.513 -28.390 -15.996 1.00 67.75 441 LEU A O 1
ATOM 3412 N N . ILE A 1 442 ? 21.190 -27.153 -16.856 1.00 76.62 442 ILE A N 1
ATOM 3413 C CA . ILE A 1 442 ? 20.939 -27.495 -18.258 1.00 76.62 442 ILE A CA 1
ATOM 3414 C C . ILE A 1 442 ? 21.133 -29.002 -18.463 1.00 76.62 442 ILE A C 1
ATOM 3416 O O . ILE A 1 442 ? 20.253 -29.645 -19.024 1.00 76.62 442 ILE A O 1
ATOM 3420 N N . GLU A 1 443 ? 22.223 -29.590 -17.957 1.00 74.75 443 GLU A N 1
ATOM 3421 C CA . GLU A 1 443 ? 22.478 -31.033 -18.054 1.00 74.75 443 GLU A CA 1
ATOM 3422 C C . GLU A 1 443 ? 21.378 -31.858 -17.374 1.00 74.75 443 GLU A C 1
ATOM 3424 O O . GLU A 1 443 ? 20.923 -32.860 -17.931 1.00 74.75 443 GLU A O 1
ATOM 3429 N N . ALA A 1 444 ? 20.911 -31.427 -16.199 1.00 69.50 444 ALA A N 1
ATOM 3430 C CA . ALA A 1 444 ? 19.814 -32.088 -15.499 1.00 69.50 444 ALA A CA 1
ATOM 3431 C C . ALA A 1 444 ? 18.519 -32.071 -16.328 1.00 69.50 444 ALA A C 1
ATOM 3433 O O . ALA A 1 444 ? 17.886 -33.115 -16.488 1.00 69.50 444 ALA A O 1
ATOM 3434 N N . CYS A 1 445 ? 18.174 -30.922 -16.916 1.00 78.00 445 CYS A N 1
ATOM 3435 C CA . CYS A 1 445 ? 17.014 -30.798 -17.797 1.00 78.00 445 CYS A CA 1
ATOM 3436 C C . CYS A 1 445 ? 17.148 -31.625 -19.075 1.00 78.00 445 CYS A C 1
ATOM 3438 O O . CYS A 1 445 ? 16.191 -32.276 -19.484 1.00 78.00 445 CYS A O 1
ATOM 3440 N N . VAL A 1 446 ? 18.337 -31.644 -19.682 1.00 80.81 446 VAL A N 1
ATOM 3441 C CA . VAL A 1 446 ? 18.618 -32.474 -20.855 1.00 80.81 446 VAL A CA 1
ATOM 3442 C C . VAL A 1 446 ? 18.454 -33.953 -20.507 1.00 80.81 446 VAL A C 1
ATOM 3444 O O . VAL A 1 446 ? 17.781 -34.673 -21.236 1.00 80.81 446 VAL A O 1
ATOM 3447 N N . ARG A 1 447 ? 18.981 -34.425 -19.369 1.00 74.69 447 ARG A N 1
ATOM 3448 C CA . ARG A 1 447 ? 18.793 -35.821 -18.931 1.00 74.69 447 ARG A CA 1
ATOM 3449 C C . ARG A 1 447 ? 17.337 -36.175 -18.658 1.00 74.69 447 ARG A C 1
ATOM 3451 O O . ARG A 1 447 ? 16.908 -37.255 -19.053 1.00 74.69 447 ARG A O 1
ATOM 3458 N N . GLU A 1 448 ? 16.594 -35.295 -17.992 1.00 72.81 448 GLU A N 1
ATOM 3459 C CA . GLU A 1 448 ? 15.162 -35.486 -17.739 1.00 72.81 448 GLU A CA 1
ATOM 3460 C C . GLU A 1 448 ? 14.385 -35.591 -19.057 1.00 72.81 448 GLU A C 1
ATOM 3462 O O . GLU A 1 448 ? 13.603 -36.524 -19.260 1.00 72.81 448 GLU A O 1
ATOM 3467 N N . GLY A 1 449 ? 14.640 -34.670 -19.986 1.00 73.19 449 GLY A N 1
ATOM 3468 C CA . GLY A 1 449 ? 13.954 -34.635 -21.269 1.00 73.19 449 GLY A CA 1
ATOM 3469 C C . GLY A 1 449 ? 14.355 -35.770 -22.210 1.00 73.19 449 GLY A C 1
ATOM 3470 O O . GLY A 1 449 ? 13.519 -36.246 -22.969 1.00 73.19 449 GLY A O 1
ATOM 3471 N N . LEU A 1 450 ? 15.589 -36.283 -22.140 1.00 73.06 450 LEU A N 1
ATOM 3472 C CA . LEU A 1 450 ? 16.007 -37.456 -22.920 1.00 73.06 450 LEU A CA 1
ATOM 3473 C C . LEU A 1 450 ? 15.159 -38.705 -22.609 1.00 73.06 450 LEU A C 1
ATOM 3475 O O . LEU A 1 450 ? 14.963 -39.522 -23.509 1.00 73.06 450 LEU A O 1
ATOM 3479 N N . ALA A 1 451 ? 14.643 -38.830 -21.380 1.00 66.00 451 ALA A N 1
ATOM 3480 C CA . ALA A 1 451 ? 13.787 -39.939 -20.949 1.00 66.00 451 ALA A CA 1
ATOM 3481 C C . ALA A 1 451 ? 12.282 -39.686 -21.161 1.00 66.00 451 ALA A C 1
ATOM 3483 O O . ALA A 1 451 ? 11.489 -40.622 -21.128 1.00 66.00 451 ALA A O 1
ATOM 3484 N N . THR A 1 452 ? 11.864 -38.428 -21.332 1.00 71.56 452 THR A N 1
ATOM 3485 C CA . THR A 1 452 ? 10.440 -38.050 -21.273 1.00 71.56 452 THR A CA 1
ATOM 3486 C C . THR A 1 452 ? 9.913 -37.392 -22.546 1.00 71.56 452 THR A C 1
ATOM 3488 O O . THR A 1 452 ? 8.732 -37.547 -22.846 1.00 71.56 452 THR A O 1
ATOM 3491 N N . ILE A 1 453 ? 10.757 -36.718 -23.331 1.00 81.88 453 ILE A N 1
ATOM 3492 C CA . ILE A 1 453 ? 10.387 -36.007 -24.565 1.00 81.88 453 ILE A CA 1
ATOM 3493 C C . ILE A 1 453 ? 10.661 -36.912 -25.784 1.00 81.88 453 ILE A C 1
ATOM 3495 O O . ILE A 1 453 ? 11.739 -37.516 -25.864 1.00 81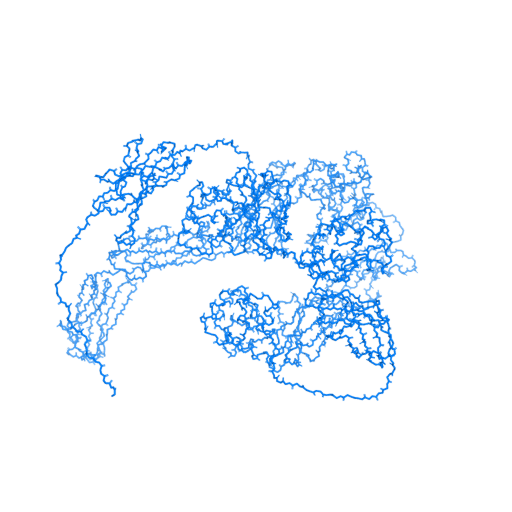.88 453 ILE A O 1
ATOM 3499 N N . PRO A 1 454 ? 9.740 -37.018 -26.761 1.00 84.56 454 PRO A N 1
ATOM 3500 C CA . PRO A 1 454 ? 9.969 -37.795 -27.976 1.00 84.56 454 PRO A CA 1
ATOM 3501 C C . PRO A 1 454 ? 11.003 -37.133 -28.898 1.00 84.56 454 PRO A C 1
ATOM 3503 O O . PRO A 1 454 ? 11.116 -35.910 -28.948 1.00 84.56 454 PRO A O 1
ATOM 3506 N N . GLY A 1 455 ? 11.754 -37.943 -29.651 1.00 82.94 455 GLY A N 1
ATOM 3507 C CA . GLY A 1 455 ? 12.614 -37.447 -30.734 1.00 82.94 455 GLY A CA 1
ATOM 3508 C C . GLY A 1 455 ? 11.820 -36.954 -31.959 1.00 82.94 455 GLY A C 1
ATOM 3509 O O . GLY A 1 455 ? 10.600 -37.139 -32.023 1.00 82.94 455 GLY A O 1
ATOM 3510 N N . PRO A 1 456 ? 12.481 -36.335 -32.954 1.00 84.25 456 PRO A N 1
ATOM 3511 C CA . PRO A 1 456 ? 11.824 -35.921 -34.192 1.00 84.25 456 PRO A CA 1
ATOM 3512 C C . PRO A 1 456 ? 11.348 -37.135 -35.018 1.00 84.25 456 PRO A C 1
ATOM 3514 O O . PRO A 1 456 ? 11.927 -38.223 -34.914 1.00 84.25 456 PRO A O 1
ATOM 3517 N N . PRO A 1 457 ? 10.287 -36.982 -35.831 1.00 86.62 457 PRO A N 1
ATOM 3518 C CA . PRO A 1 457 ? 9.781 -38.056 -36.682 1.00 86.62 457 PRO A CA 1
ATOM 3519 C C . PRO A 1 457 ? 10.749 -38.371 -37.833 1.00 86.62 457 PRO A C 1
ATOM 3521 O O . PRO A 1 457 ? 11.473 -37.501 -38.323 1.00 86.62 457 PRO A O 1
ATOM 3524 N N . GLY A 1 458 ? 10.761 -39.632 -38.272 1.00 82.44 458 GLY A N 1
ATOM 3525 C CA . GLY A 1 458 ? 11.643 -40.127 -39.333 1.00 82.44 458 GLY A CA 1
ATOM 3526 C C . GLY A 1 458 ? 10.923 -40.327 -40.669 1.00 82.44 458 GLY A C 1
ATOM 3527 O O . GLY A 1 458 ? 9.702 -40.389 -40.719 1.00 82.44 458 GLY A O 1
ATOM 3528 N N . ASN A 1 459 ? 11.682 -40.468 -41.764 1.00 82.38 459 ASN A N 1
ATOM 3529 C CA . ASN A 1 459 ? 11.193 -40.934 -43.076 1.00 82.38 459 ASN A CA 1
ATOM 3530 C C . ASN A 1 459 ? 9.882 -40.288 -43.565 1.00 82.38 459 ASN A C 1
ATOM 3532 O O . ASN A 1 459 ? 8.952 -40.979 -43.983 1.00 82.38 459 ASN A O 1
ATOM 3536 N N . ILE A 1 460 ? 9.814 -38.960 -43.528 1.00 86.56 460 ILE A N 1
ATOM 3537 C CA . ILE A 1 460 ? 8.640 -38.214 -43.980 1.00 86.56 460 ILE A CA 1
ATOM 3538 C C . ILE A 1 460 ? 8.477 -38.375 -45.503 1.00 86.56 460 ILE A C 1
ATOM 3540 O O . ILE A 1 460 ? 9.429 -38.222 -46.269 1.00 86.56 460 ILE A O 1
ATOM 3544 N N . LYS A 1 461 ? 7.258 -38.693 -45.939 1.00 83.00 461 LYS A N 1
ATOM 3545 C CA . LYS A 1 461 ? 6.864 -38.958 -47.326 1.00 83.00 461 LYS A CA 1
ATOM 3546 C C . LYS A 1 461 ? 5.621 -38.155 -47.684 1.00 83.00 461 LYS A C 1
ATOM 3548 O O . LYS A 1 461 ? 4.654 -38.115 -46.924 1.00 83.00 461 LYS A O 1
ATOM 3553 N N . LEU A 1 462 ? 5.633 -37.591 -48.885 1.00 83.56 462 LEU A N 1
ATOM 3554 C CA . LEU A 1 462 ? 4.471 -36.981 -49.517 1.00 83.56 462 LEU A CA 1
ATOM 3555 C C . LEU A 1 462 ? 3.736 -38.057 -50.323 1.00 83.56 462 LEU A C 1
ATOM 3557 O O . LEU A 1 462 ? 4.339 -38.704 -51.178 1.00 83.56 462 LEU A O 1
ATOM 3561 N N . THR A 1 463 ? 2.465 -38.290 -50.007 1.00 79.44 463 THR A N 1
ATOM 3562 C CA . THR A 1 463 ? 1.684 -39.406 -50.575 1.00 79.44 463 THR A CA 1
ATOM 3563 C C . THR A 1 463 ? 0.725 -38.953 -51.666 1.00 79.44 463 THR A C 1
ATOM 3565 O O . THR A 1 463 ? 0.617 -39.617 -52.692 1.00 79.44 463 THR A O 1
ATOM 3568 N N . GLU A 1 464 ? 0.079 -37.804 -51.482 1.00 77.62 464 GLU A N 1
ATOM 3569 C CA . GLU A 1 464 ? -0.863 -37.235 -52.444 1.00 77.62 464 GLU A CA 1
ATOM 3570 C C . GLU A 1 464 ? -0.810 -35.708 -52.372 1.00 77.62 464 GLU A C 1
ATOM 3572 O O . GLU A 1 464 ? -0.677 -35.140 -51.292 1.00 77.62 464 GLU A O 1
ATOM 3577 N N . VAL A 1 465 ? -0.916 -35.030 -53.510 1.00 85.00 465 VAL A N 1
ATOM 3578 C CA . VAL A 1 465 ? -1.034 -33.569 -53.586 1.00 85.00 465 VAL A CA 1
ATOM 3579 C C . VAL A 1 465 ? -2.178 -33.257 -54.535 1.00 85.00 465 VAL A C 1
ATOM 3581 O O . VAL A 1 465 ? -2.338 -33.938 -55.541 1.00 85.00 465 VAL A O 1
ATOM 3584 N N . THR A 1 466 ? -2.996 -32.264 -54.210 1.00 82.19 466 THR A N 1
ATOM 3585 C CA . THR A 1 466 ? -4.081 -31.761 -55.058 1.00 82.19 466 THR A CA 1
ATOM 3586 C C . THR A 1 466 ? -3.898 -30.261 -55.295 1.00 82.19 466 THR A C 1
ATOM 3588 O O . THR A 1 466 ? -2.833 -29.695 -55.043 1.00 82.19 466 THR A O 1
ATOM 3591 N N . THR A 1 467 ? -4.935 -29.590 -55.793 1.00 81.44 467 THR A N 1
ATOM 3592 C CA . THR A 1 467 ? -4.918 -28.147 -56.037 1.00 81.44 467 THR A CA 1
ATOM 3593 C C . THR A 1 467 ? -4.929 -27.328 -54.754 1.00 81.44 467 THR A C 1
ATOM 3595 O O . THR A 1 467 ? -4.459 -26.201 -54.738 1.00 81.44 467 THR A O 1
ATOM 3598 N N . THR A 1 468 ? -5.483 -27.878 -53.673 1.00 85.12 468 THR A N 1
ATOM 3599 C CA . THR A 1 468 ? -5.616 -27.175 -52.388 1.00 85.12 468 THR A CA 1
ATOM 3600 C C . THR A 1 468 ? -5.301 -28.060 -51.184 1.00 85.12 468 THR A C 1
ATOM 3602 O O . THR A 1 468 ? -5.491 -27.634 -50.042 1.00 85.12 468 THR A O 1
ATOM 3605 N N . THR A 1 469 ? -4.815 -29.288 -51.400 1.00 86.44 469 THR A N 1
ATOM 3606 C CA . THR A 1 469 ? -4.492 -30.227 -50.318 1.00 86.44 469 THR A CA 1
ATOM 3607 C C . THR A 1 469 ? -3.175 -30.963 -50.543 1.00 86.44 469 THR A C 1
ATOM 3609 O O . THR A 1 469 ? -2.761 -31.159 -51.681 1.00 86.44 469 THR A O 1
ATOM 3612 N N . ALA A 1 470 ? -2.548 -31.443 -49.471 1.00 88.31 470 ALA A N 1
ATOM 3613 C CA . ALA A 1 470 ? -1.389 -32.337 -49.528 1.00 88.31 470 ALA A CA 1
ATOM 3614 C C . ALA A 1 470 ? -1.403 -33.333 -48.365 1.00 88.31 470 ALA A C 1
ATOM 3616 O O . ALA A 1 470 ? -1.580 -32.938 -47.217 1.00 88.31 470 ALA A O 1
ATOM 3617 N N . THR A 1 471 ? -1.204 -34.616 -48.651 1.00 87.44 471 THR A N 1
ATOM 3618 C CA . THR A 1 471 ? -1.224 -35.709 -47.676 1.00 87.44 471 THR A CA 1
ATOM 3619 C C . THR A 1 471 ? 0.190 -36.192 -47.385 1.00 87.44 471 THR A C 1
ATOM 3621 O O . THR A 1 471 ? 0.934 -36.610 -48.279 1.00 87.44 471 THR A O 1
ATOM 3624 N N . LEU A 1 472 ? 0.551 -36.173 -46.109 1.00 91.00 472 LEU A N 1
ATOM 3625 C CA . LEU A 1 472 ? 1.865 -36.513 -45.579 1.00 91.00 472 LEU A CA 1
ATOM 3626 C C . LEU A 1 472 ? 1.779 -37.777 -44.725 1.00 91.00 472 LEU A C 1
ATOM 3628 O O . LEU A 1 472 ? 0.781 -38.000 -44.042 1.00 91.00 472 LEU A O 1
ATOM 3632 N N . SER A 1 473 ? 2.849 -38.566 -44.726 1.00 88.75 473 SER A N 1
ATOM 3633 C CA . SER A 1 473 ? 3.036 -39.716 -43.836 1.00 88.75 473 SER A CA 1
ATOM 3634 C C . SER A 1 473 ? 4.473 -39.760 -43.329 1.00 88.75 473 SER A C 1
ATOM 3636 O O . SER A 1 473 ? 5.379 -39.426 -44.087 1.00 88.75 473 SER A O 1
ATOM 3638 N N . TRP A 1 474 ? 4.706 -40.187 -42.095 1.00 91.75 474 TRP A N 1
ATOM 3639 C CA . TRP A 1 474 ? 6.049 -40.318 -41.523 1.00 91.75 474 TRP A CA 1
ATOM 3640 C C . TRP A 1 474 ? 6.155 -41.543 -40.620 1.00 91.75 474 TRP A C 1
ATOM 3642 O O . TRP A 1 474 ? 5.153 -42.136 -40.225 1.00 91.75 474 TRP A O 1
ATOM 3652 N N . ASP A 1 475 ? 7.384 -41.917 -40.286 1.00 86.38 475 ASP A N 1
ATOM 3653 C CA . ASP A 1 475 ? 7.648 -42.929 -39.275 1.00 86.38 475 ASP A CA 1
ATOM 3654 C C . ASP A 1 475 ? 7.687 -42.261 -37.886 1.00 86.38 475 ASP A C 1
ATOM 3656 O O . ASP A 1 475 ? 8.232 -41.156 -37.734 1.00 86.38 475 ASP A O 1
ATOM 3660 N N . PRO A 1 476 ? 7.131 -42.909 -36.847 1.00 81.00 476 PRO A N 1
ATOM 3661 C CA . PRO A 1 476 ? 7.244 -42.411 -35.485 1.00 81.00 476 PRO A CA 1
ATOM 3662 C C . PRO A 1 476 ? 8.720 -42.382 -35.030 1.00 81.00 476 PRO A C 1
ATOM 3664 O O . PRO A 1 476 ? 9.555 -43.106 -35.582 1.00 81.00 476 PRO A O 1
ATOM 3667 N N . PRO A 1 477 ? 9.067 -41.561 -34.022 1.00 80.25 477 PRO A N 1
ATOM 3668 C CA . PRO A 1 477 ? 10.436 -41.459 -33.521 1.00 80.25 477 PRO A CA 1
ATOM 3669 C C . PRO A 1 477 ? 10.973 -42.813 -33.047 1.00 80.25 477 PRO A C 1
ATOM 3671 O O . PRO A 1 477 ? 10.254 -43.595 -32.432 1.00 80.25 477 PRO A O 1
ATOM 3674 N N . SER A 1 478 ? 12.263 -43.077 -33.256 1.00 64.69 478 SER A N 1
ATOM 3675 C CA . SER A 1 478 ? 12.910 -44.347 -32.879 1.00 64.69 478 SER A CA 1
ATOM 3676 C C . SER A 1 478 ? 13.119 -44.540 -31.363 1.00 64.69 478 SER A C 1
ATOM 3678 O O . SER A 1 478 ? 13.854 -45.437 -30.954 1.00 64.69 478 SER A O 1
ATOM 3680 N N . THR A 1 479 ? 12.533 -43.684 -30.523 1.00 61.97 479 THR A N 1
ATOM 3681 C CA . THR A 1 479 ? 12.720 -43.624 -29.062 1.00 61.97 479 THR A CA 1
ATOM 3682 C C . THR A 1 479 ? 11.438 -44.007 -28.317 1.00 61.97 479 THR A C 1
ATOM 3684 O O . THR A 1 479 ? 10.348 -43.796 -28.830 1.00 61.97 479 THR A O 1
ATOM 3687 N N . SER A 1 480 ? 11.562 -44.514 -27.090 1.00 57.22 480 SER A N 1
ATOM 3688 C CA . SER A 1 480 ? 10.489 -45.074 -26.243 1.00 57.22 480 SER A CA 1
ATOM 3689 C C . SER A 1 480 ? 9.506 -44.067 -25.628 1.00 57.22 480 SER A C 1
ATOM 3691 O O . SER A 1 480 ? 8.486 -44.487 -25.083 1.00 57.22 480 SER A O 1
ATOM 3693 N N . ALA A 1 481 ? 9.769 -42.759 -25.700 1.00 63.34 481 ALA A N 1
ATOM 3694 C CA . ALA A 1 481 ? 8.830 -41.754 -25.209 1.00 63.34 481 ALA A CA 1
ATOM 3695 C C . ALA A 1 481 ? 7.579 -41.710 -26.108 1.00 63.34 481 ALA A C 1
ATOM 3697 O O . ALA A 1 481 ? 7.672 -41.387 -27.294 1.00 63.34 481 ALA A O 1
ATOM 3698 N N . ASN A 1 482 ? 6.411 -42.030 -25.538 1.00 76.25 482 ASN A N 1
ATOM 3699 C CA . ASN A 1 482 ? 5.140 -42.022 -26.264 1.00 76.25 482 ASN A CA 1
ATOM 3700 C C . ASN A 1 482 ? 4.842 -40.621 -26.810 1.00 76.25 482 ASN A C 1
ATOM 3702 O O . ASN A 1 482 ? 4.820 -39.648 -26.052 1.00 76.25 482 ASN A O 1
ATOM 3706 N N . VAL A 1 483 ? 4.589 -40.539 -28.115 1.00 81.75 483 VAL A N 1
ATOM 3707 C CA . VAL A 1 483 ? 4.099 -39.328 -28.781 1.00 81.75 483 VAL A CA 1
ATOM 3708 C C . VAL A 1 483 ? 2.590 -39.246 -28.572 1.00 81.75 483 VAL A C 1
ATOM 3710 O O . VAL A 1 483 ? 1.895 -40.228 -28.825 1.00 81.75 483 VAL A O 1
ATOM 3713 N N . THR A 1 484 ? 2.081 -38.100 -28.114 1.00 85.00 484 THR A N 1
ATOM 3714 C CA . THR A 1 484 ? 0.628 -37.858 -28.032 1.00 85.00 484 THR A CA 1
ATOM 3715 C C . THR A 1 484 ? 0.122 -37.014 -29.196 1.00 85.00 484 THR A C 1
ATOM 3717 O O . THR A 1 484 ? -1.048 -37.114 -29.549 1.00 85.00 484 THR A O 1
ATOM 3720 N N . GLN A 1 485 ? 0.990 -36.205 -29.812 1.00 89.44 485 GLN A N 1
ATOM 3721 C CA . GLN A 1 485 ? 0.647 -35.383 -30.970 1.00 89.44 485 GLN A CA 1
ATOM 3722 C C . GLN A 1 485 ? 1.875 -35.055 -31.834 1.00 89.44 485 GLN A C 1
ATOM 3724 O O . GLN A 1 485 ? 3.004 -34.992 -31.356 1.00 89.44 485 GLN A O 1
ATOM 3729 N N . TYR A 1 486 ? 1.637 -34.769 -33.105 1.00 91.31 486 TYR A N 1
ATOM 3730 C CA . TYR A 1 486 ? 2.571 -34.226 -34.077 1.00 91.31 486 TYR A CA 1
ATOM 3731 C C . TYR A 1 486 ? 2.103 -32.831 -34.487 1.00 91.31 486 TYR A C 1
ATOM 3733 O O . TYR A 1 486 ? 0.915 -32.617 -34.725 1.00 91.31 486 TYR A O 1
ATOM 3741 N N . ILE A 1 487 ? 3.037 -31.889 -34.585 1.00 91.12 487 ILE A N 1
ATOM 3742 C CA . ILE A 1 487 ? 2.797 -30.512 -35.017 1.00 91.12 487 ILE A CA 1
ATOM 3743 C C . ILE A 1 487 ? 3.464 -30.335 -36.375 1.00 91.12 487 ILE A C 1
ATOM 3745 O O . ILE A 1 487 ? 4.683 -30.435 -36.500 1.00 91.12 487 ILE A O 1
ATOM 3749 N N . VAL A 1 488 ? 2.658 -30.075 -37.394 1.00 91.50 488 VAL A N 1
ATOM 3750 C CA . VAL A 1 488 ? 3.080 -29.945 -38.785 1.00 91.50 488 VAL A CA 1
ATOM 3751 C C . VAL A 1 488 ? 3.069 -28.470 -39.156 1.00 91.50 488 VAL A C 1
ATOM 3753 O O . VAL A 1 488 ? 2.002 -27.863 -39.218 1.00 91.50 488 VAL A O 1
ATOM 3756 N N . SER A 1 489 ? 4.252 -27.896 -39.373 1.00 88.81 489 SER A N 1
ATOM 3757 C CA . SER A 1 489 ? 4.437 -26.489 -39.739 1.00 88.81 489 SER A CA 1
ATOM 3758 C C . SER A 1 489 ? 4.709 -26.361 -41.234 1.00 88.81 489 SER A C 1
ATOM 3760 O O . SER A 1 489 ? 5.584 -27.051 -41.746 1.00 88.81 489 SER A O 1
ATOM 3762 N N . TYR A 1 490 ? 3.990 -25.485 -41.936 1.00 90.94 490 TYR A N 1
ATOM 3763 C CA . TYR A 1 490 ? 4.157 -25.270 -43.375 1.00 90.94 490 TYR A CA 1
ATOM 3764 C C . TYR A 1 490 ? 3.989 -23.799 -43.775 1.00 90.94 490 TYR A C 1
ATOM 3766 O O . TYR A 1 490 ? 3.215 -23.049 -43.178 1.00 90.94 490 TYR A O 1
ATOM 3774 N N . LEU A 1 491 ? 4.724 -23.370 -44.796 1.00 89.56 491 LEU A N 1
ATOM 3775 C CA . LEU A 1 491 ? 4.761 -21.987 -45.274 1.00 89.56 491 LEU A CA 1
ATOM 3776 C C . LEU A 1 491 ? 5.005 -21.962 -46.781 1.00 89.56 491 LEU A C 1
ATOM 3778 O O . LEU A 1 491 ? 5.739 -22.794 -47.296 1.00 89.56 491 LEU A O 1
ATOM 3782 N N . GLU A 1 492 ? 4.403 -21.010 -47.489 1.00 88.38 492 GLU A N 1
ATOM 3783 C CA . GLU A 1 492 ? 4.706 -20.784 -48.904 1.00 88.38 492 GLU A CA 1
ATOM 3784 C C . GLU A 1 492 ? 6.184 -20.408 -49.075 1.00 88.38 492 GLU A C 1
ATOM 3786 O O . GLU A 1 492 ? 6.684 -19.507 -48.398 1.00 88.38 492 GLU A O 1
ATOM 3791 N N . HIS A 1 493 ? 6.877 -21.064 -50.002 1.00 84.75 493 HIS A N 1
ATOM 3792 C CA . HIS A 1 493 ? 8.323 -20.934 -50.175 1.00 84.75 493 HIS A CA 1
ATOM 3793 C C . HIS A 1 493 ? 8.757 -19.472 -50.393 1.00 84.75 493 HIS A C 1
ATOM 3795 O O . HIS A 1 493 ? 9.724 -19.001 -49.794 1.00 84.75 493 HIS A O 1
ATOM 3801 N N . SER A 1 494 ? 7.984 -18.684 -51.153 1.00 77.88 494 SER A N 1
ATOM 3802 C CA . SER A 1 494 ? 8.266 -17.256 -51.376 1.00 77.88 494 SER A CA 1
ATOM 3803 C C . SER A 1 494 ? 8.098 -16.368 -50.139 1.00 77.88 494 SER A C 1
ATOM 3805 O O . SER A 1 494 ? 8.528 -15.211 -50.140 1.00 77.88 494 SER A O 1
ATOM 3807 N N . LEU A 1 495 ? 7.449 -16.871 -49.089 1.00 80.75 495 LEU A N 1
ATOM 3808 C CA . LEU A 1 495 ? 7.197 -16.156 -47.841 1.00 80.75 495 LEU A CA 1
ATOM 3809 C C . LEU A 1 495 ? 8.190 -16.510 -46.726 1.00 80.75 495 LEU A C 1
ATOM 3811 O O . LEU A 1 495 ? 8.125 -15.876 -45.669 1.00 80.75 495 LEU A O 1
ATOM 3815 N N . ARG A 1 496 ? 9.130 -17.437 -46.973 1.00 74.00 496 ARG A N 1
ATOM 3816 C CA . ARG A 1 496 ? 10.149 -17.909 -46.016 1.00 74.00 496 ARG A CA 1
ATOM 3817 C C . ARG A 1 496 ? 10.866 -16.772 -45.272 1.00 74.00 496 ARG A C 1
ATOM 3819 O O . ARG A 1 496 ? 11.014 -16.846 -44.058 1.00 74.00 496 ARG A O 1
ATOM 3826 N N . ASP A 1 497 ? 11.207 -15.686 -45.968 1.00 70.62 497 ASP A N 1
ATOM 3827 C CA . ASP A 1 497 ? 11.936 -14.540 -45.391 1.00 70.62 497 ASP A CA 1
ATOM 3828 C C . ASP A 1 497 ? 11.036 -13.376 -44.924 1.00 70.62 497 ASP A C 1
ATOM 3830 O O . ASP A 1 497 ? 11.523 -12.382 -44.379 1.00 70.62 497 ASP A O 1
ATOM 3834 N N . ARG A 1 498 ? 9.720 -13.440 -45.174 1.00 66.62 498 ARG A N 1
ATOM 3835 C CA . ARG A 1 498 ? 8.783 -12.314 -44.965 1.00 66.62 498 ARG A CA 1
ATOM 3836 C C . ARG A 1 498 ? 7.777 -12.544 -43.843 1.00 66.62 498 ARG A C 1
ATOM 3838 O O . ARG A 1 498 ? 7.259 -11.573 -43.290 1.00 66.62 498 ARG A O 1
ATOM 3845 N N . VAL A 1 499 ? 7.485 -13.798 -43.508 1.00 66.00 499 VAL A N 1
ATOM 3846 C CA . VAL A 1 499 ? 6.476 -14.174 -42.510 1.00 66.00 499 VAL A CA 1
ATOM 3847 C C . VAL A 1 499 ? 7.161 -14.720 -41.257 1.00 66.00 499 VAL A C 1
ATOM 3849 O O . VAL A 1 499 ? 7.976 -15.628 -41.339 1.00 66.00 499 VAL A O 1
ATOM 3852 N N . LYS A 1 500 ? 6.825 -14.171 -40.078 1.00 57.91 500 LYS A N 1
ATOM 3853 C CA . LYS A 1 500 ? 7.438 -14.577 -38.795 1.00 57.91 500 LYS A CA 1
ATOM 3854 C C . LYS A 1 500 ? 6.915 -15.910 -38.236 1.00 57.91 500 LYS A C 1
ATOM 3856 O O . LYS A 1 500 ? 7.611 -16.509 -37.424 1.00 57.91 500 LYS A O 1
ATOM 3861 N N . THR A 1 501 ? 5.718 -16.362 -38.620 1.00 71.25 501 THR A N 1
ATOM 3862 C CA . THR A 1 501 ? 5.107 -17.606 -38.106 1.00 71.25 501 THR A CA 1
ATOM 3863 C C . THR A 1 501 ? 4.499 -18.449 -39.235 1.00 71.25 501 THR A C 1
ATOM 3865 O O . THR A 1 501 ? 3.590 -17.952 -39.904 1.00 71.25 501 THR A O 1
ATOM 3868 N N . PRO A 1 502 ? 4.958 -19.697 -39.448 1.00 81.00 502 PRO A N 1
ATOM 3869 C CA . PRO A 1 502 ? 4.373 -20.616 -40.425 1.00 81.00 502 PRO A CA 1
ATOM 3870 C C . PRO A 1 502 ? 2.974 -21.089 -39.992 1.00 81.00 502 PRO A C 1
ATOM 3872 O O . PRO A 1 502 ? 2.624 -21.013 -38.813 1.00 81.00 502 PRO A O 1
ATOM 3875 N N . ASN A 1 503 ? 2.179 -21.602 -40.935 1.00 83.00 503 ASN A N 1
ATOM 3876 C CA . ASN A 1 503 ? 0.904 -22.250 -40.618 1.00 83.00 503 ASN A CA 1
ATOM 3877 C C . ASN A 1 503 ? 1.165 -23.561 -39.868 1.00 83.00 503 ASN A C 1
ATOM 3879 O O . ASN A 1 503 ? 2.130 -24.254 -40.185 1.00 83.00 503 ASN A O 1
ATOM 3883 N N . GLN A 1 504 ? 0.313 -23.917 -38.902 1.00 88.38 504 GLN A N 1
ATOM 3884 C CA . GLN A 1 504 ? 0.482 -25.126 -38.090 1.00 88.38 504 GLN A CA 1
ATOM 3885 C C . GLN A 1 504 ? -0.808 -25.939 -37.994 1.00 88.38 504 GLN A C 1
ATOM 3887 O O . GLN A 1 504 ? -1.857 -25.400 -37.649 1.00 88.38 504 GLN A O 1
ATOM 3892 N N . ASN A 1 505 ? -0.698 -27.248 -38.225 1.00 87.62 505 ASN A N 1
ATOM 3893 C CA . ASN A 1 505 ? -1.756 -28.226 -37.973 1.00 87.62 505 ASN A CA 1
ATOM 3894 C C . ASN A 1 505 ? -1.252 -29.280 -36.978 1.00 87.62 505 ASN A C 1
ATOM 3896 O O . ASN A 1 505 ? -0.070 -29.621 -36.987 1.00 87.62 505 ASN A O 1
ATOM 3900 N N . THR A 1 506 ? -2.139 -29.835 -36.153 1.00 88.19 506 THR A N 1
ATOM 3901 C CA . THR A 1 506 ? -1.796 -30.899 -35.197 1.00 88.19 506 THR A CA 1
ATOM 3902 C C . THR A 1 506 ? -2.548 -32.196 -35.494 1.00 88.19 506 THR A C 1
ATOM 3904 O O . THR A 1 506 ? -3.673 -32.173 -35.992 1.00 88.19 506 THR A O 1
ATOM 3907 N N . THR A 1 507 ? -1.922 -33.343 -35.222 1.00 87.75 507 THR A N 1
ATOM 3908 C CA . THR A 1 507 ? -2.542 -34.674 -35.353 1.00 87.75 507 THR A CA 1
ATOM 3909 C C . THR A 1 507 ? -1.932 -35.662 -34.363 1.00 87.75 507 THR A C 1
ATOM 3911 O O . THR A 1 507 ? -0.766 -35.544 -34.024 1.00 87.75 507 THR A O 1
ATOM 3914 N N . ASP A 1 508 ? -2.688 -36.649 -33.901 1.00 86.88 508 ASP A N 1
ATOM 3915 C CA . ASP A 1 508 ? -2.213 -37.781 -33.094 1.00 86.88 508 ASP A CA 1
ATOM 3916 C C . ASP A 1 508 ? -1.748 -38.981 -33.946 1.00 86.88 508 ASP A C 1
ATOM 3918 O O . ASP A 1 508 ? -1.130 -39.912 -33.430 1.00 86.88 508 ASP A O 1
ATOM 3922 N N . ASN A 1 509 ? -1.989 -38.950 -35.262 1.00 87.25 509 ASN A N 1
ATOM 3923 C CA . ASN A 1 509 ? -1.603 -40.001 -36.203 1.00 87.25 509 ASN A CA 1
ATOM 3924 C C . ASN A 1 509 ? -0.281 -39.685 -36.918 1.00 87.25 509 ASN A C 1
ATOM 3926 O O . ASN A 1 509 ? 0.134 -38.536 -37.027 1.00 87.25 509 ASN A O 1
ATOM 3930 N N . THR A 1 510 ? 0.356 -40.702 -37.505 1.00 89.06 510 THR A N 1
ATOM 3931 C CA . THR A 1 510 ? 1.567 -40.534 -38.335 1.00 89.06 510 THR A CA 1
ATOM 3932 C C . THR A 1 510 ? 1.267 -40.137 -39.787 1.00 89.06 510 THR A C 1
ATOM 3934 O O . THR A 1 510 ? 2.103 -40.295 -40.681 1.00 89.06 510 THR A O 1
ATOM 3937 N N . THR A 1 511 ? 0.055 -39.637 -40.033 1.00 87.56 511 THR A N 1
ATOM 3938 C CA . THR A 1 511 ? -0.424 -39.171 -41.334 1.00 87.56 511 THR A CA 1
ATOM 3939 C C . THR A 1 511 ? -1.318 -37.952 -41.156 1.00 87.56 511 THR A C 1
ATOM 3941 O O . THR A 1 511 ? -2.199 -37.974 -40.297 1.00 87.56 511 THR A O 1
ATOM 3944 N N . ILE A 1 512 ? -1.163 -36.928 -41.996 1.00 90.06 512 ILE A N 1
ATOM 3945 C CA . ILE A 1 512 ? -2.055 -35.760 -42.009 1.00 90.06 512 ILE A CA 1
ATOM 3946 C C . ILE A 1 512 ? -2.349 -35.314 -43.438 1.00 90.06 512 ILE A C 1
ATOM 3948 O O . ILE A 1 512 ? -1.472 -35.363 -44.299 1.00 90.06 512 ILE A O 1
ATOM 3952 N N . GLN A 1 513 ? -3.564 -34.825 -43.673 1.00 90.69 513 GLN A N 1
ATOM 3953 C CA . GLN A 1 513 ? -3.910 -34.091 -44.884 1.00 90.69 513 GLN A CA 1
ATOM 3954 C C . GLN A 1 513 ? -3.954 -32.592 -44.568 1.00 90.69 513 GLN A C 1
ATOM 3956 O O . GLN A 1 513 ? -4.774 -32.131 -43.776 1.00 90.69 513 GLN A O 1
ATOM 3961 N N . LEU A 1 514 ? -3.058 -31.828 -45.184 1.00 90.44 514 LEU A N 1
ATOM 3962 C CA . LEU A 1 514 ? -3.089 -30.371 -45.200 1.00 90.44 514 LEU A CA 1
ATOM 3963 C C . LEU A 1 514 ? -4.161 -29.915 -46.189 1.00 90.44 514 LEU A C 1
ATOM 3965 O O . LEU A 1 514 ? -4.249 -30.455 -47.290 1.00 90.44 514 LEU A O 1
ATOM 3969 N N . THR A 1 515 ? -4.966 -28.925 -45.811 1.00 87.19 515 THR A N 1
ATOM 3970 C CA . THR A 1 515 ? -6.086 -28.401 -46.609 1.00 87.19 515 THR A CA 1
ATOM 3971 C C . THR A 1 515 ? -6.038 -26.880 -46.678 1.00 87.19 515 THR A C 1
ATOM 3973 O O . THR A 1 515 ? -5.534 -26.248 -45.755 1.00 87.19 515 THR A O 1
ATOM 3976 N N . GLY A 1 516 ? -6.624 -26.286 -47.719 1.00 82.75 516 GLY A N 1
ATOM 3977 C CA . GLY A 1 516 ? -6.652 -24.827 -47.889 1.00 82.75 516 GLY A CA 1
ATOM 3978 C C . GLY A 1 516 ? -5.345 -24.253 -48.436 1.00 82.75 516 GLY A C 1
ATOM 3979 O O . GLY A 1 516 ? -5.078 -23.068 -48.264 1.00 82.75 516 GLY A O 1
ATOM 3980 N N . LEU A 1 517 ? -4.530 -25.089 -49.082 1.00 89.12 517 LEU A N 1
ATOM 3981 C CA . LEU A 1 517 ? -3.323 -24.653 -49.768 1.00 89.12 517 LEU A CA 1
ATOM 3982 C C . LEU A 1 517 ? -3.688 -23.846 -51.014 1.00 89.12 517 LEU A C 1
ATOM 3984 O O . LEU A 1 517 ? -4.696 -24.108 -51.674 1.00 89.12 517 LEU A O 1
ATOM 3988 N N . THR A 1 518 ? -2.854 -22.870 -51.337 1.00 86.44 518 THR A N 1
ATOM 3989 C CA . THR A 1 518 ? -2.997 -22.071 -52.543 1.00 86.44 518 THR A CA 1
ATOM 3990 C C . THR A 1 518 ? -2.634 -22.952 -53.745 1.00 86.44 518 THR A C 1
ATOM 3992 O O . THR A 1 518 ? -1.634 -23.666 -53.679 1.00 86.44 518 THR A O 1
ATOM 3995 N N . PRO A 1 519 ? -3.416 -22.948 -54.831 1.00 82.44 519 PRO A N 1
ATOM 3996 C CA . PRO A 1 519 ? -3.104 -23.689 -56.054 1.00 82.44 519 PRO A CA 1
ATOM 3997 C C . PRO A 1 519 ? -1.828 -23.189 -56.724 1.00 82.44 519 PRO A C 1
ATOM 3999 O O . PRO A 1 519 ? -1.485 -22.014 -56.594 1.00 82.44 519 PRO A O 1
ATOM 4002 N N . ASN A 1 520 ? -1.144 -24.069 -57.457 1.00 83.81 520 ASN A N 1
ATOM 4003 C CA . ASN A 1 520 ? 0.102 -23.769 -58.169 1.00 83.81 520 ASN A CA 1
ATOM 4004 C C . ASN A 1 520 ? 1.153 -23.037 -57.301 1.00 83.81 520 ASN A C 1
ATOM 4006 O O . ASN A 1 520 ? 1.807 -22.097 -57.750 1.00 83.81 520 ASN A O 1
ATOM 4010 N N . THR A 1 521 ? 1.272 -23.438 -56.033 1.00 86.94 521 THR A N 1
ATOM 4011 C CA . THR A 1 521 ? 2.088 -22.755 -55.021 1.00 86.94 521 THR A CA 1
ATOM 4012 C C . THR A 1 521 ? 3.033 -23.740 -54.333 1.00 86.94 521 THR A C 1
ATOM 4014 O O . THR A 1 521 ? 2.625 -24.841 -53.955 1.00 86.94 521 THR A O 1
ATOM 4017 N N . GLU A 1 522 ? 4.307 -23.361 -54.202 1.00 89.44 522 GLU A N 1
ATOM 4018 C CA . GLU A 1 522 ? 5.344 -24.160 -53.540 1.00 89.44 522 GLU A CA 1
ATOM 4019 C C . GLU A 1 522 ? 5.349 -23.899 -52.029 1.00 89.44 522 GLU A C 1
ATOM 4021 O O . GLU A 1 522 ? 5.271 -22.752 -51.589 1.00 89.44 522 GLU A O 1
ATOM 4026 N N . TYR A 1 523 ? 5.456 -24.958 -51.232 1.00 88.00 523 TYR A N 1
ATOM 4027 C CA . TYR A 1 523 ? 5.425 -24.925 -49.773 1.00 88.00 523 TYR A CA 1
ATOM 4028 C C . TYR A 1 523 ? 6.639 -25.624 -49.170 1.00 88.00 523 TYR A C 1
ATOM 4030 O O . TYR A 1 523 ? 6.983 -26.720 -49.602 1.00 88.00 523 TYR A O 1
ATOM 4038 N N . ASP A 1 524 ? 7.206 -25.026 -48.123 1.00 88.25 524 ASP A N 1
ATOM 4039 C CA . ASP A 1 524 ? 8.174 -25.624 -47.205 1.00 88.25 524 ASP A CA 1
ATOM 4040 C C . ASP A 1 524 ? 7.466 -26.175 -45.961 1.00 88.25 524 ASP A C 1
ATOM 4042 O O . ASP A 1 524 ? 6.533 -25.554 -45.449 1.00 88.25 524 ASP A O 1
ATOM 4046 N N . LEU A 1 525 ? 7.925 -27.319 -45.457 1.00 89.38 525 LEU A N 1
ATOM 4047 C CA . LEU A 1 525 ? 7.284 -28.107 -44.404 1.00 89.38 525 LEU A CA 1
ATOM 4048 C C . LEU A 1 525 ? 8.306 -28.648 -43.393 1.00 89.38 525 LEU A C 1
ATOM 4050 O O . LEU A 1 525 ? 9.324 -29.213 -43.791 1.00 89.38 525 LEU A O 1
ATOM 4054 N N . THR A 1 526 ? 7.955 -28.610 -42.104 1.00 90.00 526 THR A N 1
ATOM 4055 C CA . THR A 1 526 ? 8.629 -29.337 -41.013 1.00 90.00 526 THR A CA 1
ATOM 4056 C C . THR A 1 526 ? 7.626 -29.983 -40.050 1.00 90.00 526 THR A C 1
ATOM 4058 O O . THR A 1 526 ? 6.475 -29.554 -39.939 1.00 90.00 526 THR A O 1
ATOM 4061 N N . ILE A 1 527 ? 8.044 -31.037 -39.342 1.00 91.06 527 ILE A N 1
ATOM 4062 C CA . ILE A 1 527 ? 7.208 -31.778 -38.385 1.00 91.06 527 ILE A CA 1
ATOM 4063 C C . ILE A 1 527 ? 7.923 -31.892 -37.034 1.00 91.06 527 ILE A C 1
ATOM 4065 O O . ILE A 1 527 ? 9.115 -32.193 -36.975 1.00 91.06 527 ILE A O 1
ATOM 4069 N N . ILE A 1 528 ? 7.182 -31.673 -35.949 1.00 90.00 528 ILE A N 1
ATOM 4070 C CA . ILE A 1 528 ? 7.623 -31.804 -34.555 1.00 90.00 528 ILE A CA 1
ATOM 4071 C C . ILE A 1 528 ? 6.799 -32.908 -33.885 1.00 90.00 528 ILE A C 1
ATOM 4073 O O . ILE A 1 528 ? 5.576 -32.921 -34.008 1.00 90.00 528 ILE A O 1
ATOM 4077 N N . SER A 1 529 ? 7.442 -33.809 -33.146 1.00 88.69 529 SER A N 1
ATOM 4078 C CA . SER A 1 529 ? 6.755 -34.748 -32.247 1.00 88.69 529 SER A CA 1
ATOM 4079 C C . SER A 1 529 ? 6.568 -34.101 -30.878 1.00 88.69 529 SER A C 1
ATOM 4081 O O . SER A 1 529 ? 7.476 -33.434 -30.384 1.00 88.69 529 SER A O 1
ATOM 4083 N N . ALA A 1 530 ? 5.438 -34.328 -30.219 1.00 87.56 530 ALA A N 1
ATOM 4084 C CA . ALA A 1 530 ? 5.174 -33.777 -28.899 1.00 87.56 530 ALA A CA 1
ATOM 4085 C C . ALA A 1 530 ? 4.408 -34.745 -27.995 1.00 87.56 530 ALA A C 1
ATOM 4087 O O . ALA A 1 530 ? 3.630 -35.594 -28.440 1.00 87.56 530 ALA A O 1
ATOM 4088 N N . ASN A 1 531 ? 4.638 -34.595 -26.697 1.00 83.88 531 ASN A N 1
ATOM 4089 C CA . ASN A 1 531 ? 3.844 -35.216 -25.650 1.00 83.88 531 ASN A CA 1
ATOM 4090 C C . ASN A 1 531 ? 3.662 -34.260 -24.463 1.00 83.88 531 ASN A C 1
ATOM 4092 O O . ASN A 1 531 ? 4.069 -33.100 -24.527 1.00 83.88 531 ASN A O 1
ATOM 4096 N N . ASP A 1 532 ? 3.070 -34.747 -23.373 1.00 79.00 532 ASP A N 1
ATOM 4097 C CA . ASP A 1 532 ? 2.819 -33.943 -22.170 1.00 79.00 532 ASP A CA 1
ATOM 4098 C C . ASP A 1 532 ? 4.110 -33.419 -21.505 1.00 79.00 532 ASP A C 1
ATOM 4100 O O . ASP A 1 532 ? 4.065 -32.453 -20.742 1.00 79.00 532 ASP A O 1
ATOM 4104 N N . ALA A 1 533 ? 5.266 -34.033 -21.788 1.00 71.69 533 ALA A N 1
ATOM 4105 C CA . ALA A 1 533 ? 6.559 -33.632 -21.238 1.00 71.69 533 ALA A CA 1
ATOM 4106 C C . ALA A 1 533 ? 7.265 -32.546 -22.070 1.00 71.69 533 ALA A C 1
ATOM 4108 O O . ALA A 1 533 ? 8.030 -31.754 -21.512 1.00 71.69 533 ALA A O 1
ATOM 4109 N N . GLY A 1 534 ? 7.019 -32.477 -23.383 1.00 77.75 534 GLY A N 1
ATOM 4110 C CA . GLY A 1 534 ? 7.636 -31.476 -24.252 1.00 77.75 534 GLY A CA 1
ATOM 4111 C C . GLY A 1 534 ? 7.593 -31.805 -25.744 1.00 77.75 534 GLY A C 1
ATOM 4112 O O . GLY A 1 534 ? 6.881 -32.703 -26.191 1.00 77.75 534 GLY A O 1
ATOM 4113 N N . GLN A 1 535 ? 8.374 -31.049 -26.520 1.00 84.94 535 GLN A N 1
ATOM 4114 C CA . GLN A 1 535 ? 8.427 -31.111 -27.984 1.00 84.94 535 GLN A CA 1
ATOM 4115 C C . GLN A 1 535 ? 9.829 -31.508 -28.478 1.00 84.94 535 GLN A C 1
ATOM 4117 O O . GLN A 1 535 ? 10.842 -31.124 -27.885 1.00 84.94 535 GLN A O 1
ATOM 4122 N N . SER A 1 536 ? 9.901 -32.246 -29.585 1.00 85.88 536 SER A N 1
ATOM 4123 C CA . SER A 1 536 ? 11.154 -32.503 -30.300 1.00 85.88 536 SER A CA 1
ATOM 4124 C C . SER A 1 536 ? 11.687 -31.231 -30.977 1.00 85.88 536 SER A C 1
ATOM 4126 O O . SER A 1 536 ? 10.991 -30.217 -31.065 1.00 85.88 536 SER A O 1
ATOM 4128 N N . LEU A 1 537 ? 12.911 -31.275 -31.512 1.00 83.88 537 LEU A N 1
ATOM 4129 C CA . LEU A 1 537 ? 13.316 -30.310 -32.541 1.00 83.88 537 LEU A CA 1
ATOM 4130 C C . LEU A 1 537 ? 12.568 -30.573 -33.862 1.00 83.88 537 LEU A C 1
ATOM 4132 O O . LEU A 1 537 ? 11.912 -31.608 -34.021 1.00 83.88 537 LEU A O 1
ATOM 4136 N N . MET A 1 538 ? 12.639 -29.613 -34.791 1.00 82.94 538 MET A N 1
ATOM 4137 C CA . MET A 1 538 ? 12.025 -29.721 -36.120 1.00 82.94 538 MET A CA 1
ATOM 4138 C C . MET A 1 538 ? 12.692 -30.829 -36.944 1.00 82.94 538 MET A C 1
ATOM 4140 O O . MET A 1 538 ? 13.912 -30.991 -36.907 1.00 82.94 538 MET A O 1
ATOM 4144 N N . SER A 1 539 ? 11.896 -31.564 -37.722 1.00 85.81 539 SER A N 1
ATOM 4145 C CA . SER A 1 539 ? 12.411 -32.436 -38.781 1.00 85.81 539 SER A CA 1
ATOM 4146 C C . SER A 1 539 ? 13.175 -31.639 -39.853 1.00 85.81 539 SER A C 1
ATOM 4148 O O . SER A 1 539 ? 13.011 -30.422 -39.937 1.00 85.81 539 SER A O 1
ATOM 4150 N N . PRO A 1 540 ? 13.945 -32.302 -40.739 1.00 79.81 540 PRO A N 1
ATOM 4151 C CA . PRO A 1 540 ? 14.462 -31.659 -41.947 1.00 79.81 540 PRO A CA 1
ATOM 4152 C C . PRO A 1 540 ? 13.347 -31.012 -42.789 1.00 79.81 540 PRO A C 1
ATOM 4154 O O . PRO A 1 540 ? 12.239 -31.557 -42.844 1.00 79.81 540 PRO A O 1
ATOM 4157 N N . ASP A 1 541 ? 13.667 -29.895 -43.452 1.00 78.38 541 ASP A N 1
ATOM 4158 C CA . ASP A 1 541 ? 12.773 -29.182 -44.377 1.00 78.38 541 ASP A CA 1
ATOM 4159 C C . ASP A 1 541 ? 12.395 -30.064 -45.578 1.00 78.38 541 ASP A C 1
ATOM 4161 O O . ASP A 1 541 ? 13.247 -30.720 -46.187 1.00 78.38 541 ASP A O 1
ATOM 4165 N N . ILE A 1 542 ? 11.119 -30.032 -45.961 1.00 83.25 542 ILE A N 1
ATOM 4166 C CA . ILE A 1 542 ? 10.585 -30.705 -47.150 1.00 83.25 542 ILE A CA 1
ATOM 4167 C C . ILE A 1 542 ? 9.821 -29.687 -47.985 1.00 83.25 542 ILE A C 1
ATOM 4169 O O . ILE A 1 542 ? 9.005 -28.950 -47.442 1.00 83.25 542 ILE A O 1
ATOM 4173 N N . ALA A 1 543 ? 10.048 -29.675 -49.298 1.00 84.31 543 ALA A N 1
ATOM 4174 C CA . ALA A 1 543 ? 9.351 -28.788 -50.226 1.00 84.31 543 ALA A CA 1
ATOM 4175 C C . ALA A 1 543 ? 8.384 -29.560 -51.146 1.00 84.31 543 ALA A C 1
ATOM 4177 O O . ALA A 1 543 ? 8.700 -30.678 -51.569 1.00 84.31 543 ALA A O 1
ATOM 4178 N N . PHE A 1 544 ? 7.218 -28.984 -51.467 1.00 85.19 544 PHE A N 1
ATOM 4179 C CA . PHE A 1 544 ? 6.259 -29.539 -52.440 1.00 85.19 544 PHE A CA 1
ATOM 4180 C C . PHE A 1 544 ? 5.407 -28.465 -53.148 1.00 85.19 544 PHE A C 1
ATOM 4182 O O . PHE A 1 544 ? 5.264 -27.361 -52.639 1.00 85.19 544 PHE A O 1
ATOM 4189 N N . LEU A 1 545 ? 4.809 -28.794 -54.304 1.00 82.56 545 LEU A N 1
ATOM 4190 C CA . LEU A 1 545 ? 4.033 -27.880 -55.168 1.00 82.56 545 LEU A CA 1
ATOM 4191 C C . LEU A 1 545 ? 2.592 -28.386 -55.387 1.00 82.56 545 LEU A C 1
ATOM 4193 O O . LEU A 1 545 ? 2.411 -29.547 -55.754 1.00 82.56 545 LEU A O 1
ATOM 4197 N N . THR A 1 546 ? 1.581 -27.529 -55.201 1.00 85.19 546 THR A N 1
ATOM 4198 C CA . THR A 1 546 ? 0.144 -27.834 -55.414 1.00 85.19 546 THR A CA 1
ATOM 4199 C C . THR A 1 546 ? -0.308 -27.723 -56.881 1.00 85.19 546 THR A C 1
ATOM 4201 O O . THR A 1 546 ? 0.310 -27.033 -57.688 1.00 85.19 546 THR A O 1
ATOM 4204 N N . PHE A 1 547 ? -1.413 -28.389 -57.246 1.00 71.25 547 PHE A N 1
ATOM 4205 C CA . PHE A 1 547 ? -2.016 -28.343 -58.599 1.00 71.25 547 PHE A CA 1
ATOM 4206 C C . PHE A 1 547 ? -2.934 -27.105 -58.816 1.00 71.25 547 PHE A C 1
ATOM 4208 O O . PHE A 1 547 ? -3.101 -26.309 -57.901 1.00 71.25 547 PHE A O 1
ATOM 4215 N N . ASP A 1 548 ? -3.541 -26.908 -59.997 1.00 65.69 548 ASP A N 1
ATOM 4216 C CA . ASP A 1 548 ? -4.354 -25.715 -60.371 1.00 65.69 548 ASP A CA 1
ATOM 4217 C C . ASP A 1 548 ? -5.896 -25.951 -60.350 1.00 65.69 548 ASP A C 1
ATOM 4219 O O . ASP A 1 548 ? -6.345 -27.055 -60.652 1.00 65.69 548 ASP A O 1
ATOM 4223 N N . ILE A 1 549 ? -6.721 -24.945 -59.999 1.00 61.69 549 ILE A N 1
ATOM 4224 C CA . ILE A 1 549 ? -8.169 -25.074 -59.664 1.00 61.69 549 ILE A CA 1
ATOM 4225 C C . ILE A 1 549 ? -9.053 -25.469 -60.861 1.00 61.69 549 ILE A C 1
ATOM 4227 O O . ILE A 1 549 ? -9.077 -24.797 -61.891 1.00 61.69 549 ILE A O 1
ATOM 4231 N N . SER A 1 550 ? -9.937 -26.455 -60.639 1.00 44.12 550 SER A N 1
ATOM 4232 C CA . SER A 1 550 ? -11.178 -26.681 -61.406 1.00 44.12 550 SER A CA 1
ATOM 4233 C C . SER A 1 550 ? -12.413 -26.627 -60.465 1.00 44.12 550 SER A C 1
ATOM 4235 O O . SER A 1 550 ? -12.283 -27.080 -59.327 1.00 44.12 550 SER A O 1
ATOM 4237 N N . PRO A 1 551 ? -13.585 -26.056 -60.841 1.00 39.66 551 PRO A N 1
ATOM 4238 C CA . PRO A 1 551 ? -14.560 -25.531 -59.864 1.00 39.66 551 PRO A CA 1
ATOM 4239 C C . PRO A 1 551 ? -15.814 -26.404 -59.592 1.00 39.66 551 PRO A C 1
ATOM 4241 O O . PRO A 1 551 ? -16.500 -26.778 -60.541 1.00 39.66 551 PRO A O 1
ATOM 4244 N N . SER A 1 552 ? -16.194 -26.601 -58.309 1.00 30.89 552 SER A N 1
ATOM 4245 C CA . SER A 1 552 ? -17.604 -26.739 -57.832 1.00 30.89 552 SER A CA 1
ATOM 4246 C C . SER A 1 552 ? -17.782 -26.711 -56.281 1.00 30.89 552 SER A C 1
ATOM 4248 O O . SER A 1 552 ? -16.855 -27.042 -55.552 1.00 30.89 552 SER A O 1
ATOM 4250 N N . GLU A 1 553 ? -18.988 -26.305 -55.836 1.00 30.69 553 GLU A N 1
ATOM 4251 C CA . GLU A 1 553 ? -19.509 -25.688 -54.573 1.00 30.69 553 GLU A CA 1
ATOM 4252 C C . GLU A 1 553 ? -19.753 -26.526 -53.258 1.00 30.69 553 GLU A C 1
ATOM 4254 O O . GLU A 1 553 ? -19.616 -27.747 -53.290 1.00 30.69 553 GLU A O 1
ATOM 4259 N N . PRO A 1 554 ? -20.148 -25.881 -52.106 1.00 42.53 554 PRO A N 1
ATOM 4260 C CA . PRO A 1 554 ? -20.086 -26.382 -50.704 1.00 42.53 554 PRO A CA 1
ATOM 4261 C C . PRO A 1 554 ? -21.435 -26.684 -49.971 1.00 42.53 554 PRO A C 1
ATOM 4263 O O . PRO A 1 554 ? -22.508 -26.334 -50.459 1.00 42.53 554 PRO A O 1
ATOM 4266 N N . SER A 1 555 ? -21.390 -27.233 -48.730 1.00 28.45 555 SER A N 1
ATOM 4267 C CA . SER A 1 555 ? -22.574 -27.434 -47.841 1.00 28.45 555 SER A CA 1
ATOM 4268 C C . SER A 1 555 ? -22.327 -27.474 -46.293 1.00 28.45 555 SER A C 1
ATOM 4270 O O . SER A 1 555 ? -21.742 -28.422 -45.783 1.00 28.45 555 SER A O 1
ATOM 4272 N N . ILE A 1 556 ? -22.774 -26.424 -45.574 1.00 32.12 556 ILE A N 1
ATOM 4273 C CA . ILE A 1 556 ? -23.698 -26.259 -44.394 1.00 32.12 556 ILE A CA 1
ATOM 4274 C C . ILE A 1 556 ? -23.789 -27.263 -43.171 1.00 32.12 556 ILE A C 1
ATOM 4276 O O . ILE A 1 556 ? -24.328 -28.348 -43.337 1.00 32.12 556 ILE A O 1
ATOM 4280 N N . THR A 1 557 ? -23.422 -26.765 -41.946 1.00 33.03 557 THR A N 1
ATOM 4281 C CA . THR A 1 557 ? -23.948 -26.798 -40.500 1.00 33.03 557 THR A CA 1
ATOM 4282 C C . THR A 1 557 ? -24.542 -28.081 -39.816 1.00 33.03 557 THR A C 1
ATOM 4284 O O . THR A 1 557 ? -24.909 -28.958 -40.589 1.00 33.03 557 THR A O 1
ATOM 4287 N N . PRO A 1 558 ? -24.749 -28.248 -38.447 1.00 39.91 558 PRO A N 1
ATOM 4288 C CA . PRO A 1 558 ? -25.194 -27.281 -37.382 1.00 39.91 558 PRO A CA 1
ATOM 4289 C C . PRO A 1 558 ? -24.772 -27.475 -35.872 1.00 39.91 558 PRO A C 1
ATOM 4291 O O . PRO A 1 558 ? -23.964 -28.329 -35.529 1.00 39.91 558 PRO A O 1
ATOM 4294 N N . SER A 1 559 ? -25.336 -26.625 -34.979 1.00 28.41 559 SER A N 1
ATOM 4295 C CA . SER A 1 559 ? -25.057 -26.334 -33.536 1.00 28.41 559 SER A CA 1
ATOM 4296 C C . SER A 1 559 ? -26.207 -26.732 -32.558 1.00 28.41 559 SER A C 1
ATOM 4298 O O . SER A 1 559 ? -27.333 -26.905 -33.029 1.00 28.41 559 SER A O 1
ATOM 4300 N N . PRO A 1 560 ? -25.982 -26.788 -31.212 1.00 38.12 560 PRO A N 1
ATOM 4301 C CA . PRO A 1 560 ? -27.043 -26.666 -30.188 1.00 38.12 560 PRO A CA 1
ATOM 4302 C C . PRO A 1 560 ? -26.816 -25.603 -29.060 1.00 38.12 560 PRO A C 1
ATOM 4304 O O . PRO A 1 560 ? -25.726 -25.520 -28.505 1.00 38.12 560 PRO A O 1
ATOM 4307 N N . GLY A 1 561 ? -27.895 -24.897 -28.650 1.00 30.28 561 GLY A N 1
ATOM 4308 C CA . GLY A 1 561 ? -28.183 -24.343 -27.292 1.00 30.28 561 GLY A CA 1
ATOM 4309 C C . GLY A 1 561 ? -27.599 -22.970 -26.849 1.00 30.28 561 GLY A C 1
ATOM 4310 O O . GLY A 1 561 ? -26.434 -22.704 -27.126 1.00 30.28 561 GLY A O 1
ATOM 4311 N N . PRO A 1 562 ? -28.353 -22.094 -26.124 1.00 41.84 562 PRO A N 1
ATOM 4312 C CA . PRO A 1 562 ? -27.895 -20.750 -25.747 1.00 41.84 562 PRO A CA 1
ATOM 4313 C C . PRO A 1 562 ? -26.976 -20.783 -24.515 1.00 41.84 562 PRO A C 1
ATOM 4315 O O . PRO A 1 562 ? -27.419 -20.932 -23.379 1.00 41.84 562 PRO A O 1
ATOM 4318 N N . VAL A 1 563 ? -25.679 -20.628 -24.759 1.00 46.03 563 VAL A N 1
ATOM 4319 C CA . VAL A 1 563 ? -24.651 -20.353 -23.750 1.00 46.03 563 VAL A CA 1
ATOM 4320 C C . VAL A 1 563 ? -24.629 -18.838 -23.509 1.00 46.03 563 VAL A C 1
ATOM 4322 O O . VAL A 1 563 ? -24.625 -18.075 -24.477 1.00 46.03 563 VAL A O 1
ATOM 4325 N N . LEU A 1 564 ? -24.625 -18.383 -22.247 1.00 53.78 564 LEU A N 1
ATOM 4326 C CA . LEU A 1 564 ? -24.387 -16.967 -21.938 1.00 53.78 564 LEU A CA 1
ATOM 4327 C C . LEU A 1 564 ? -23.043 -16.547 -22.568 1.00 53.78 564 LEU A C 1
ATOM 4329 O O . LEU A 1 564 ? -22.038 -17.220 -22.344 1.00 53.78 564 LEU A O 1
ATOM 4333 N N . PRO A 1 565 ? -22.985 -15.457 -23.351 1.00 57.81 565 PRO A N 1
ATOM 4334 C CA . PRO A 1 565 ? -21.813 -15.127 -24.164 1.00 57.81 565 PRO A CA 1
ATOM 4335 C C . PRO A 1 565 ? -20.583 -14.678 -23.354 1.00 57.81 565 PRO A C 1
ATOM 4337 O O . PRO A 1 565 ? -19.518 -14.495 -23.940 1.00 57.81 565 PRO A O 1
ATOM 4340 N N . TYR A 1 566 ? -20.712 -14.482 -22.035 1.00 75.25 566 TYR A N 1
ATOM 4341 C CA . TYR A 1 566 ? -19.648 -14.006 -21.150 1.00 75.25 566 TYR A CA 1
ATOM 4342 C C . TYR A 1 566 ? -19.398 -14.958 -19.975 1.00 75.25 566 TYR A C 1
ATOM 4344 O O . TYR A 1 566 ? -20.318 -15.307 -19.235 1.00 75.25 566 TYR A O 1
ATOM 4352 N N . ASN A 1 567 ? -18.133 -15.332 -19.779 1.00 79.88 567 ASN A N 1
ATOM 4353 C CA . ASN A 1 567 ? -17.686 -16.172 -18.675 1.00 79.88 567 ASN A CA 1
ATOM 4354 C C . ASN A 1 567 ? -17.049 -15.314 -17.566 1.00 79.88 567 ASN A C 1
ATOM 4356 O O . ASN A 1 567 ? -15.864 -14.975 -17.621 1.00 79.88 567 ASN A O 1
ATOM 4360 N N . LEU A 1 568 ? -17.841 -14.986 -16.538 1.00 84.94 568 LEU A N 1
ATOM 4361 C CA . LEU A 1 568 ? -17.391 -14.207 -15.376 1.00 84.94 568 LEU A CA 1
ATOM 4362 C C . LEU A 1 568 ? -16.196 -14.859 -14.662 1.00 84.94 568 LEU A C 1
ATOM 4364 O O . LEU A 1 568 ? -15.245 -14.180 -14.270 1.00 84.94 568 LEU A O 1
ATOM 4368 N N . THR A 1 569 ? -16.225 -16.183 -14.513 1.00 84.75 569 THR A N 1
ATOM 4369 C CA . THR A 1 569 ? -15.171 -16.934 -13.825 1.00 84.75 569 THR A CA 1
ATOM 4370 C C . THR A 1 569 ? -13.839 -16.829 -14.566 1.00 84.75 569 THR A C 1
ATOM 4372 O O . THR A 1 569 ? -12.796 -16.651 -13.938 1.00 84.75 569 THR A O 1
ATOM 4375 N N . GLU A 1 570 ? -13.863 -16.866 -15.897 1.00 85.19 570 GLU A N 1
ATOM 4376 C CA . GLU A 1 570 ? -12.665 -16.700 -16.721 1.00 85.19 570 GLU A CA 1
ATOM 4377 C C . GLU A 1 570 ? -12.055 -15.297 -16.580 1.00 85.19 570 GLU A C 1
ATOM 4379 O O . GLU A 1 570 ? -10.843 -15.181 -16.398 1.00 85.19 570 GLU A O 1
ATOM 4384 N N . CYS A 1 571 ? -12.875 -14.238 -16.551 1.00 86.81 571 CYS A N 1
ATOM 4385 C CA . CYS A 1 571 ? -12.388 -12.874 -16.305 1.00 86.81 571 CYS A CA 1
ATOM 4386 C C . CYS A 1 571 ? -11.703 -12.743 -14.941 1.00 86.81 571 CYS A C 1
ATOM 4388 O O . CYS A 1 571 ? -10.612 -12.177 -14.838 1.00 86.81 571 CYS A O 1
ATOM 4390 N N . CYS A 1 572 ? -12.303 -13.305 -13.890 1.00 89.31 572 CYS A N 1
ATOM 4391 C CA . CYS A 1 572 ? -11.704 -13.283 -12.560 1.00 89.31 572 CYS A CA 1
ATOM 4392 C C . CYS A 1 572 ? -10.370 -14.032 -12.495 1.00 89.31 572 CYS A C 1
ATOM 4394 O O . CYS A 1 572 ? -9.440 -13.581 -11.822 1.00 89.31 572 CYS A O 1
ATOM 4396 N N . ILE A 1 573 ? -10.253 -15.158 -13.207 1.00 85.50 573 ILE A N 1
ATOM 4397 C CA . ILE A 1 573 ? -8.994 -15.903 -13.308 1.00 85.50 573 ILE A CA 1
ATOM 4398 C C . ILE A 1 573 ? -7.940 -15.060 -14.038 1.00 85.50 573 ILE A C 1
ATOM 4400 O O . ILE A 1 573 ? -6.820 -14.934 -13.545 1.00 85.50 573 ILE A O 1
ATOM 4404 N N . GLN A 1 574 ? -8.301 -14.411 -15.150 1.00 87.69 574 GLN A N 1
ATOM 4405 C CA . GLN A 1 574 ? -7.398 -13.520 -15.889 1.00 87.69 574 GLN A CA 1
ATOM 4406 C C . GLN A 1 574 ? -6.933 -12.325 -15.040 1.00 87.69 574 GLN A C 1
ATOM 4408 O O . GLN A 1 574 ? -5.756 -11.969 -15.069 1.00 87.69 574 GLN A O 1
ATOM 4413 N N . LYS A 1 575 ? -7.816 -11.743 -14.216 1.00 87.56 575 LYS A N 1
ATOM 4414 C CA . LYS A 1 575 ? -7.466 -10.682 -13.251 1.00 87.56 575 LYS A CA 1
ATOM 4415 C C . LYS A 1 575 ? -6.779 -11.189 -11.973 1.00 87.56 575 LYS A C 1
ATOM 4417 O O . LYS A 1 575 ? -6.548 -10.401 -11.055 1.00 87.56 575 LYS A O 1
ATOM 4422 N N . SER A 1 576 ? -6.396 -12.469 -11.922 1.00 88.12 576 SER A N 1
ATOM 4423 C CA . SER A 1 576 ? -5.610 -13.073 -10.836 1.00 88.12 576 SER A CA 1
ATOM 4424 C C . SER A 1 576 ? -6.282 -12.961 -9.463 1.00 88.12 576 SER A C 1
ATOM 4426 O O . SER A 1 576 ? -5.652 -12.587 -8.472 1.00 88.12 576 SER A O 1
ATOM 4428 N N . LEU A 1 577 ? -7.581 -13.267 -9.396 1.00 86.06 577 LEU A N 1
ATOM 4429 C CA . LEU A 1 577 ? -8.311 -13.327 -8.132 1.00 86.06 577 LEU A CA 1
ATOM 4430 C C . LEU A 1 577 ? -7.807 -14.481 -7.248 1.00 86.06 577 LEU A C 1
ATOM 4432 O O . LEU A 1 577 ? -7.522 -15.578 -7.738 1.00 86.06 577 LEU A O 1
ATOM 4436 N N . ARG A 1 578 ? -7.737 -14.265 -5.927 1.00 85.75 578 ARG A N 1
ATOM 4437 C CA . ARG A 1 578 ? -7.401 -15.335 -4.973 1.00 85.75 578 ARG A CA 1
ATOM 4438 C C . ARG A 1 578 ? -8.401 -16.488 -5.080 1.00 85.75 578 ARG A C 1
ATOM 4440 O O . ARG A 1 578 ? -9.606 -16.266 -5.178 1.00 85.75 578 ARG A O 1
ATOM 4447 N N . LYS A 1 579 ? -7.903 -17.728 -4.997 1.00 79.81 579 LYS A N 1
ATOM 4448 C CA . LYS A 1 579 ? -8.715 -18.949 -5.166 1.00 79.81 579 LYS A CA 1
ATOM 4449 C C . LYS A 1 579 ? -9.897 -19.024 -4.197 1.00 79.81 579 LYS A C 1
ATOM 4451 O O . LYS A 1 579 ? -10.986 -19.405 -4.612 1.00 79.81 579 LYS A O 1
ATOM 4456 N N . ASP A 1 580 ? -9.708 -18.589 -2.954 1.00 80.75 580 ASP A N 1
ATOM 4457 C CA . ASP A 1 580 ? -10.770 -18.572 -1.939 1.00 80.75 580 ASP A CA 1
ATOM 4458 C C . ASP A 1 580 ? -11.877 -17.546 -2.252 1.00 80.75 580 ASP A C 1
ATOM 4460 O O . ASP A 1 580 ? -13.014 -17.705 -1.814 1.00 80.75 580 ASP A O 1
ATOM 4464 N N . CYS A 1 581 ? -11.570 -16.537 -3.075 1.00 84.94 581 CYS A N 1
ATOM 4465 C CA . CYS A 1 581 ? -12.492 -15.487 -3.507 1.00 84.94 581 CYS A CA 1
ATOM 4466 C C . CYS A 1 581 ? -13.203 -15.806 -4.834 1.00 84.94 581 CYS A C 1
ATOM 4468 O O . CYS A 1 581 ? -14.164 -15.124 -5.181 1.00 84.94 581 CYS A O 1
ATOM 4470 N N . LEU A 1 582 ? -12.803 -16.862 -5.563 1.00 85.75 582 LEU A N 1
ATOM 4471 C CA . LEU A 1 582 ? -13.413 -17.244 -6.850 1.00 85.75 582 LEU A CA 1
ATOM 4472 C C . LEU A 1 582 ? -14.896 -17.614 -6.741 1.00 85.75 582 LEU A C 1
ATOM 4474 O O . LEU A 1 582 ? -15.607 -17.559 -7.740 1.00 85.75 582 LEU A O 1
ATOM 4478 N N . LYS A 1 583 ? -15.384 -17.944 -5.540 1.00 83.00 583 LYS A N 1
ATOM 4479 C CA . LYS A 1 583 ? -16.816 -18.166 -5.293 1.00 83.00 583 LYS A CA 1
ATOM 4480 C C . LYS A 1 583 ? -17.661 -16.930 -5.609 1.00 83.00 583 LYS A C 1
ATOM 4482 O O . LYS A 1 583 ? -18.792 -17.079 -6.049 1.00 83.00 583 LYS A O 1
ATOM 4487 N N . LEU A 1 584 ? -17.095 -15.729 -5.454 1.00 85.38 584 LEU A N 1
ATOM 4488 C CA . LEU A 1 584 ? -17.745 -14.474 -5.833 1.00 85.38 584 LEU A CA 1
ATOM 4489 C C . LEU A 1 584 ? -17.796 -14.265 -7.359 1.00 85.38 584 LEU A C 1
ATOM 4491 O O . LEU A 1 584 ? -18.498 -13.384 -7.829 1.00 85.38 584 LEU A O 1
ATOM 4495 N N . CYS A 1 585 ? -17.106 -15.077 -8.164 1.00 88.00 585 CYS A N 1
ATOM 4496 C CA . CYS A 1 585 ? -17.115 -14.981 -9.629 1.00 88.00 585 CYS A CA 1
ATOM 4497 C C . CYS A 1 585 ? -18.158 -15.891 -10.269 1.00 88.00 585 CYS A C 1
ATOM 4499 O O . CYS A 1 585 ? -17.896 -16.583 -11.258 1.00 88.00 585 CYS A O 1
ATOM 4501 N N . ASN A 1 586 ? -19.339 -15.896 -9.661 1.00 87.50 586 ASN A N 1
ATOM 4502 C CA . ASN A 1 586 ? -20.508 -16.630 -10.094 1.00 87.50 586 ASN A CA 1
ATOM 4503 C C . ASN A 1 586 ? -21.749 -15.778 -9.778 1.00 87.50 586 ASN A C 1
ATOM 4505 O O . ASN A 1 586 ? -22.016 -15.480 -8.612 1.00 87.50 586 ASN A O 1
ATOM 4509 N N . TYR A 1 587 ? -22.481 -15.373 -10.821 1.00 85.69 587 TYR A N 1
ATOM 4510 C CA . TYR A 1 587 ? -23.667 -14.525 -10.674 1.00 85.69 587 TYR A CA 1
ATOM 4511 C C . TYR A 1 587 ? -24.738 -15.193 -9.802 1.00 85.69 587 TYR A C 1
ATOM 4513 O O . TYR A 1 587 ? -25.257 -14.557 -8.886 1.00 85.69 587 TYR A O 1
ATOM 4521 N N . ASP A 1 588 ? -25.002 -16.486 -10.015 1.00 82.50 588 ASP A N 1
ATOM 4522 C CA . ASP A 1 588 ? -26.002 -17.240 -9.254 1.00 82.50 588 ASP A CA 1
ATOM 4523 C C . ASP A 1 588 ? -25.649 -17.293 -7.767 1.00 82.50 588 ASP A C 1
ATOM 4525 O O . ASP A 1 588 ? -26.527 -17.145 -6.919 1.00 82.50 588 ASP A O 1
ATOM 4529 N N . PHE A 1 589 ? -24.366 -17.449 -7.427 1.00 83.94 589 PHE A N 1
ATOM 4530 C CA . PHE A 1 589 ? -23.908 -17.430 -6.038 1.00 83.94 589 PHE A CA 1
ATOM 4531 C C . PHE A 1 589 ? -24.167 -16.073 -5.373 1.00 83.94 589 PHE A C 1
ATOM 4533 O O . PHE A 1 589 ? -24.734 -16.037 -4.285 1.00 83.94 589 PHE A O 1
ATOM 4540 N N . ILE A 1 590 ? -23.815 -14.954 -6.018 1.00 80.94 590 ILE A N 1
ATOM 4541 C CA . ILE A 1 590 ? -24.035 -13.619 -5.435 1.00 80.94 590 ILE A CA 1
ATOM 4542 C C . ILE A 1 590 ? -25.531 -13.292 -5.301 1.00 80.94 590 ILE A C 1
ATOM 4544 O O . ILE A 1 590 ? -25.935 -12.644 -4.337 1.00 80.94 590 ILE A O 1
ATOM 4548 N N . ILE A 1 591 ? -26.361 -13.749 -6.241 1.00 81.00 591 ILE A N 1
ATOM 4549 C CA . ILE A 1 591 ? -27.811 -13.513 -6.218 1.00 81.00 591 ILE A CA 1
ATOM 4550 C C . ILE A 1 591 ? -28.507 -14.383 -5.155 1.00 81.00 591 ILE A C 1
ATOM 4552 O O . ILE A 1 591 ? -29.469 -13.930 -4.535 1.00 81.00 591 ILE A O 1
ATOM 4556 N N . SER A 1 592 ? -28.041 -15.618 -4.933 1.00 75.56 592 SER A N 1
ATOM 4557 C CA . SER A 1 592 ? -28.735 -16.613 -4.094 1.00 75.56 592 SER A CA 1
ATOM 4558 C C . SER A 1 592 ? -28.168 -16.805 -2.684 1.00 75.56 592 SER A C 1
ATOM 4560 O O . SER A 1 592 ? -28.856 -17.377 -1.834 1.00 75.56 592 SER A O 1
ATOM 4562 N N . ALA A 1 593 ? -26.942 -16.353 -2.406 1.00 73.62 593 ALA A N 1
ATOM 4563 C CA . ALA A 1 593 ? -26.314 -16.559 -1.106 1.00 73.62 593 ALA A CA 1
ATOM 4564 C C . ALA A 1 593 ? -26.950 -15.692 0.007 1.00 73.62 593 ALA A C 1
ATOM 4566 O O . ALA A 1 593 ? -27.371 -14.556 -0.235 1.00 73.62 593 ALA A O 1
ATOM 4567 N N . PRO A 1 594 ? -27.001 -16.183 1.261 1.00 73.50 594 PRO A N 1
ATOM 4568 C CA . PRO A 1 594 ? -27.446 -15.390 2.404 1.00 73.50 594 PRO A CA 1
ATOM 4569 C C . PRO A 1 594 ? -26.573 -14.142 2.602 1.00 73.50 594 PRO A C 1
ATOM 4571 O O . PRO A 1 594 ? -25.345 -14.212 2.525 1.00 73.50 594 PRO A O 1
ATOM 4574 N N . THR A 1 595 ? -27.185 -13.006 2.952 1.00 64.19 595 THR A N 1
ATOM 4575 C CA . THR A 1 595 ? -26.484 -11.719 3.149 1.00 64.19 595 THR A CA 1
ATOM 4576 C C . THR A 1 595 ? -25.332 -11.797 4.154 1.00 64.19 595 THR A C 1
ATOM 4578 O O . THR A 1 595 ? -24.311 -11.142 3.964 1.00 64.19 595 THR A O 1
ATOM 4581 N N . THR A 1 596 ? -25.450 -12.625 5.195 1.00 63.06 596 THR A N 1
ATOM 4582 C CA . THR A 1 596 ? -24.384 -12.847 6.185 1.00 63.06 596 THR A CA 1
ATOM 4583 C C . THR A 1 596 ? -23.169 -13.563 5.588 1.00 63.06 596 THR A C 1
ATOM 4585 O O . THR A 1 596 ? -22.041 -13.171 5.867 1.00 63.06 596 THR A O 1
ATOM 4588 N N . GLU A 1 597 ? -23.381 -14.567 4.735 1.00 68.19 597 GLU A N 1
ATOM 4589 C CA . GLU A 1 597 ? -22.309 -15.339 4.091 1.00 68.19 597 GLU A CA 1
ATOM 4590 C C . GLU A 1 597 ? -21.585 -14.502 3.027 1.00 68.19 597 GLU A C 1
ATOM 4592 O O . GLU A 1 597 ? -20.353 -14.468 2.991 1.00 68.19 597 GLU A O 1
ATOM 4597 N N . LEU A 1 598 ? -22.343 -13.735 2.235 1.00 66.31 598 LEU A N 1
ATOM 4598 C CA . LEU A 1 598 ? -21.798 -12.768 1.278 1.00 66.31 598 LEU A CA 1
ATOM 4599 C C . LEU A 1 598 ? -20.940 -11.706 1.962 1.00 66.31 598 LEU A C 1
ATOM 4601 O O . LEU A 1 598 ? -19.852 -11.404 1.481 1.00 66.31 598 LEU A O 1
ATOM 4605 N N . TYR A 1 599 ? -21.391 -11.175 3.098 1.00 65.94 599 TYR A N 1
ATOM 4606 C CA . TYR A 1 599 ? -20.660 -10.155 3.846 1.00 65.94 599 TYR A CA 1
ATOM 4607 C C . TYR A 1 599 ? -19.346 -10.691 4.432 1.00 65.94 599 TYR A C 1
ATOM 4609 O O . TYR A 1 599 ? -18.311 -10.034 4.335 1.00 65.94 599 TYR A O 1
ATOM 4617 N N . THR A 1 600 ? -19.348 -11.907 4.988 1.00 69.56 600 THR A N 1
ATOM 4618 C CA . THR A 1 600 ? -18.129 -12.544 5.513 1.00 69.56 600 THR A CA 1
ATOM 4619 C C . THR A 1 600 ? -17.098 -12.795 4.412 1.00 69.56 600 THR A C 1
ATOM 4621 O O . THR A 1 600 ? -15.917 -12.495 4.597 1.00 69.56 600 THR A O 1
ATOM 4624 N N . ILE A 1 601 ? -17.534 -13.299 3.254 1.00 67.44 601 ILE A N 1
ATOM 4625 C CA . ILE A 1 601 ? -16.641 -13.548 2.116 1.00 67.44 601 ILE A CA 1
ATOM 4626 C C . ILE A 1 601 ? -16.162 -12.217 1.514 1.00 67.44 601 ILE A C 1
ATOM 4628 O O . ILE A 1 601 ? -14.974 -12.078 1.238 1.00 67.44 601 ILE A O 1
ATOM 4632 N N . ALA A 1 602 ? -17.034 -11.211 1.383 1.00 65.56 602 ALA A N 1
ATOM 4633 C CA . ALA A 1 602 ? -16.672 -9.883 0.883 1.00 65.56 602 ALA A CA 1
ATOM 4634 C C . ALA A 1 602 ? -15.650 -9.168 1.786 1.00 65.56 602 ALA A C 1
ATOM 4636 O O . ALA A 1 602 ? -14.724 -8.548 1.274 1.00 65.56 602 ALA A O 1
ATOM 4637 N N . LEU A 1 603 ? -15.746 -9.305 3.114 1.00 66.38 603 LEU A N 1
ATOM 4638 C CA . LEU A 1 603 ? -14.753 -8.760 4.048 1.00 66.38 603 LEU A CA 1
ATOM 4639 C C . LEU A 1 603 ? -13.401 -9.483 3.961 1.00 66.38 603 LEU A C 1
ATOM 4641 O O . LEU A 1 603 ? -12.357 -8.830 3.949 1.00 66.38 603 LEU A O 1
ATOM 4645 N N . ALA A 1 604 ? -13.406 -10.815 3.851 1.00 75.25 604 ALA A N 1
ATOM 4646 C CA . ALA A 1 604 ? -12.187 -11.608 3.661 1.00 75.25 604 ALA A CA 1
ATOM 4647 C C . ALA A 1 604 ? -11.522 -11.361 2.286 1.00 75.25 604 ALA A C 1
ATOM 4649 O O . ALA A 1 604 ? -10.303 -11.511 2.123 1.00 75.25 604 ALA A O 1
ATOM 4650 N N . CYS A 1 605 ? -12.325 -10.957 1.299 1.00 76.31 605 CYS A N 1
ATOM 4651 C CA . CYS A 1 605 ? -11.934 -10.687 -0.084 1.00 76.31 605 CYS A CA 1
ATOM 4652 C C . CYS A 1 605 ? -11.895 -9.193 -0.443 1.00 76.31 605 CYS A C 1
ATOM 4654 O O . CYS A 1 605 ? -11.829 -8.863 -1.623 1.00 76.31 605 CYS A O 1
ATOM 4656 N N . SER A 1 606 ? -11.888 -8.296 0.548 1.00 75.31 606 SER A N 1
ATOM 4657 C CA . SER A 1 606 ? -12.047 -6.844 0.362 1.00 75.31 606 SER A CA 1
ATOM 4658 C C . SER A 1 606 ? -11.034 -6.219 -0.607 1.00 75.31 606 SER A C 1
ATOM 4660 O O . SER A 1 606 ? -11.418 -5.411 -1.445 1.00 75.31 606 SER A O 1
ATOM 4662 N N . ASN A 1 607 ? -9.773 -6.661 -0.568 1.00 77.62 607 ASN A N 1
ATOM 4663 C CA . ASN A 1 607 ? -8.701 -6.195 -1.463 1.00 77.62 607 ASN A CA 1
ATOM 4664 C C . ASN A 1 607 ? -8.821 -6.675 -2.924 1.00 77.62 607 ASN A C 1
ATOM 4666 O O . ASN A 1 607 ? -8.019 -6.270 -3.760 1.00 77.62 607 ASN A O 1
ATOM 4670 N N . ASP A 1 608 ? -9.746 -7.589 -3.216 1.00 82.88 608 ASP A N 1
ATOM 4671 C CA . ASP A 1 608 ? -9.956 -8.176 -4.544 1.00 82.88 608 ASP A CA 1
ATOM 4672 C C . ASP A 1 608 ? -11.378 -7.915 -5.078 1.00 82.88 608 ASP A C 1
ATOM 4674 O O . ASP A 1 608 ? -11.759 -8.416 -6.137 1.00 82.88 608 ASP A O 1
ATOM 4678 N N . PHE A 1 609 ? -12.203 -7.179 -4.331 1.00 82.50 609 PHE A N 1
ATOM 4679 C CA . PHE A 1 609 ? -13.625 -7.022 -4.626 1.00 82.50 609 PHE A CA 1
ATOM 4680 C C . PHE A 1 609 ? -13.881 -6.090 -5.827 1.00 82.50 609 PHE A C 1
ATOM 4682 O O . PHE A 1 609 ? -14.802 -6.327 -6.608 1.00 82.50 609 PHE A O 1
ATOM 4689 N N . ASP A 1 610 ? -12.998 -5.117 -6.060 1.00 85.38 610 ASP A N 1
ATOM 4690 C CA . ASP A 1 610 ? -12.938 -4.278 -7.266 1.00 85.38 610 ASP A CA 1
ATOM 4691 C C . ASP A 1 610 ? -12.819 -5.117 -8.557 1.00 85.38 610 ASP A C 1
ATOM 4693 O O . ASP A 1 610 ? -13.468 -4.844 -9.573 1.00 85.38 610 ASP A O 1
ATOM 4697 N N . LYS A 1 611 ? -12.048 -6.210 -8.518 1.00 89.31 611 LYS A N 1
ATOM 4698 C CA . LYS A 1 611 ? -11.890 -7.143 -9.646 1.00 89.31 611 LYS A CA 1
ATOM 4699 C C . LYS A 1 611 ? -13.168 -7.938 -9.913 1.00 89.31 611 LYS A C 1
ATOM 4701 O O . LYS A 1 611 ? -13.518 -8.144 -11.073 1.00 89.31 611 LYS A O 1
ATOM 4706 N N . VAL A 1 612 ? -13.867 -8.369 -8.859 1.00 88.44 612 VAL A N 1
ATOM 4707 C CA . VAL A 1 612 ? -15.145 -9.096 -8.972 1.00 88.44 612 VAL A CA 1
ATOM 4708 C C . VAL A 1 612 ? -16.215 -8.197 -9.583 1.00 88.44 612 VAL A C 1
ATOM 4710 O O . VAL A 1 612 ? -16.891 -8.605 -10.521 1.00 88.44 612 VAL A O 1
ATOM 4713 N N . ILE A 1 613 ? -16.337 -6.965 -9.089 1.00 89.56 613 ILE A N 1
ATOM 4714 C CA . ILE A 1 613 ? -17.327 -5.991 -9.558 1.00 89.56 613 ILE A CA 1
ATOM 4715 C C . ILE A 1 613 ? -17.038 -5.543 -10.999 1.00 89.56 613 ILE A C 1
ATOM 4717 O O . ILE A 1 613 ? -17.954 -5.518 -11.822 1.00 89.56 613 ILE A O 1
ATOM 4721 N N . SER A 1 614 ? -15.776 -5.272 -11.348 1.00 88.69 614 SER A N 1
ATOM 4722 C CA . SER A 1 614 ? -15.399 -4.890 -12.719 1.00 88.69 614 SER A CA 1
ATOM 4723 C C . SER A 1 614 ? -15.589 -6.020 -13.738 1.00 88.69 614 SER A C 1
ATOM 4725 O O . SER A 1 614 ? -16.059 -5.764 -14.848 1.00 88.69 614 SER A O 1
ATOM 4727 N N . CYS A 1 615 ? -15.287 -7.273 -13.377 1.00 89.06 615 CYS A N 1
ATOM 4728 C CA . CYS A 1 615 ? -15.640 -8.428 -14.207 1.00 89.06 615 CYS A CA 1
ATOM 4729 C C . CYS A 1 615 ? -17.164 -8.636 -14.255 1.00 89.06 615 CYS A C 1
ATOM 4731 O O . CYS A 1 615 ? -17.715 -8.895 -15.318 1.00 89.06 615 CYS A O 1
ATOM 4733 N N . GLY A 1 616 ? -17.867 -8.450 -13.134 1.00 88.38 616 GLY A N 1
ATOM 4734 C CA . GLY A 1 616 ? -19.322 -8.558 -13.041 1.00 88.38 616 GLY A CA 1
ATOM 4735 C C . GLY A 1 616 ? -20.051 -7.640 -14.023 1.00 88.38 616 GLY A C 1
ATOM 4736 O O . GLY A 1 616 ? -20.924 -8.105 -14.750 1.00 88.38 616 GLY A O 1
ATOM 4737 N N . ALA A 1 617 ? -19.654 -6.368 -14.092 1.00 88.56 617 ALA A N 1
ATOM 4738 C CA . ALA A 1 617 ? -20.260 -5.382 -14.985 1.00 88.56 617 ALA A CA 1
ATOM 4739 C C . ALA A 1 617 ? -19.901 -5.589 -16.471 1.00 88.56 617 ALA A C 1
ATOM 4741 O O . ALA A 1 617 ? -20.605 -5.088 -17.352 1.00 88.56 617 ALA A O 1
ATOM 4742 N N . ASP A 1 618 ? -18.809 -6.307 -16.755 1.00 86.94 618 ASP A N 1
ATOM 4743 C CA . ASP A 1 618 ? -18.324 -6.665 -18.091 1.00 86.94 618 ASP A CA 1
ATOM 4744 C C . ASP A 1 618 ? -18.246 -5.492 -19.096 1.00 86.94 618 ASP A C 1
ATOM 4746 O O . ASP A 1 618 ? -18.557 -5.614 -20.286 1.00 86.94 618 ASP A O 1
ATOM 4750 N N . GLY A 1 619 ? -17.871 -4.310 -18.601 1.00 81.88 619 GLY A N 1
ATOM 4751 C CA . GLY A 1 619 ? -17.747 -3.098 -19.411 1.00 81.88 619 GLY A CA 1
ATOM 4752 C C . GLY A 1 619 ? -19.074 -2.476 -19.871 1.00 81.88 619 GLY A C 1
ATOM 4753 O O . GLY A 1 619 ? -19.088 -1.686 -20.814 1.00 81.88 619 GLY A O 1
ATOM 4754 N N . ARG A 1 620 ? -20.206 -2.812 -19.254 1.00 87.56 620 ARG A N 1
ATOM 4755 C CA . ARG A 1 620 ? -21.518 -2.216 -19.567 1.00 87.56 620 ARG A CA 1
ATOM 4756 C C . ARG A 1 620 ? -21.951 -1.227 -18.484 1.00 87.56 620 ARG A C 1
ATOM 4758 O O . ARG A 1 620 ? -21.532 -1.350 -17.334 1.00 87.56 620 ARG A O 1
ATOM 4765 N N . ASP A 1 621 ? -22.759 -0.234 -18.856 1.00 87.38 621 ASP A N 1
ATOM 4766 C CA . ASP A 1 621 ? -23.284 0.756 -17.910 1.00 87.38 621 ASP A CA 1
ATOM 4767 C C . ASP A 1 621 ? -24.674 0.334 -17.407 1.00 87.38 621 ASP A C 1
ATOM 4769 O O . ASP A 1 621 ? -25.699 0.596 -18.039 1.00 87.38 621 ASP A O 1
ATOM 4773 N N . HIS A 1 622 ? -24.713 -0.286 -16.224 1.00 89.50 622 HIS A N 1
ATOM 4774 C CA . HIS A 1 622 ? -25.957 -0.775 -15.617 1.00 89.50 622 HIS A CA 1
ATOM 4775 C C . HIS A 1 622 ? -26.664 0.271 -14.747 1.00 89.50 622 HIS A C 1
ATOM 4777 O O . HIS A 1 622 ? -27.612 -0.050 -14.027 1.00 89.50 622 HIS A O 1
ATOM 4783 N N . THR A 1 623 ? -26.239 1.539 -14.795 1.00 88.56 623 THR A N 1
ATOM 4784 C CA . THR A 1 623 ? -26.781 2.608 -13.937 1.00 88.56 623 THR A CA 1
ATOM 4785 C C . THR A 1 623 ? -28.291 2.770 -14.106 1.00 88.56 623 THR A C 1
ATOM 4787 O O . THR A 1 623 ? -28.987 3.038 -13.128 1.00 88.56 623 THR A O 1
ATOM 4790 N N . GLN A 1 624 ? -28.820 2.593 -15.321 1.00 84.81 624 GLN A N 1
ATOM 4791 C CA . GLN A 1 624 ? -30.261 2.679 -15.571 1.00 84.81 624 GLN A CA 1
ATOM 4792 C C . GLN A 1 624 ? -31.027 1.584 -14.815 1.00 84.81 624 GLN A C 1
ATOM 4794 O O . GLN A 1 624 ? -31.918 1.901 -14.028 1.00 84.81 624 GLN A O 1
ATOM 4799 N N . CYS A 1 625 ? -30.611 0.325 -14.969 1.00 88.50 625 CYS A N 1
ATOM 4800 C CA . CYS A 1 625 ? -31.187 -0.811 -14.250 1.00 88.50 625 CYS A CA 1
ATOM 4801 C C . CYS A 1 625 ? -31.103 -0.630 -12.723 1.00 88.50 625 CYS A C 1
ATOM 4803 O O . CYS A 1 625 ? -32.070 -0.890 -12.002 1.00 88.50 625 CYS A O 1
ATOM 4805 N N . CYS A 1 626 ? -29.970 -0.125 -12.223 1.00 90.81 626 CYS A N 1
ATOM 4806 C CA . CYS A 1 626 ? -29.777 0.158 -10.802 1.00 90.81 626 CYS A CA 1
ATOM 4807 C C . CYS A 1 626 ? -30.698 1.270 -10.276 1.00 90.81 626 CYS A C 1
ATOM 4809 O O . CYS A 1 626 ? -31.252 1.138 -9.184 1.00 90.81 626 CYS A O 1
ATOM 4811 N N . ARG A 1 627 ? -30.903 2.354 -11.037 1.00 89.38 627 ARG A N 1
ATOM 4812 C CA . ARG A 1 627 ? -31.835 3.430 -10.654 1.00 89.38 627 ARG A CA 1
ATOM 4813 C C . ARG A 1 627 ? -33.278 2.945 -10.624 1.00 89.38 627 ARG A C 1
ATOM 4815 O O . ARG A 1 627 ? -34.007 3.277 -9.694 1.00 89.38 627 ARG A O 1
ATOM 4822 N N . GLU A 1 628 ? -33.679 2.137 -11.603 1.00 87.50 628 GLU A N 1
ATOM 4823 C CA . GLU A 1 628 ? -35.013 1.523 -11.642 1.00 87.50 628 GLU A CA 1
ATOM 4824 C C . GLU A 1 628 ? -35.257 0.614 -10.425 1.00 87.50 628 GLU A C 1
ATOM 4826 O O . GLU A 1 628 ? -36.369 0.560 -9.901 1.00 87.50 628 GLU A O 1
ATOM 4831 N N . ARG A 1 629 ? -34.197 -0.023 -9.912 1.00 86.81 629 ARG A N 1
ATOM 4832 C CA . ARG A 1 629 ? -34.205 -0.839 -8.685 1.00 86.81 629 ARG A CA 1
ATOM 4833 C C . ARG A 1 629 ? -33.930 -0.058 -7.396 1.00 86.81 629 ARG A C 1
ATOM 4835 O O . ARG A 1 629 ? -33.799 -0.672 -6.344 1.00 86.81 629 ARG A O 1
ATOM 4842 N N . GLN A 1 630 ? -33.899 1.276 -7.455 1.00 88.62 630 GLN A N 1
ATOM 4843 C CA . GLN A 1 630 ? -33.733 2.167 -6.298 1.00 88.62 630 GLN A CA 1
ATOM 4844 C C . GLN A 1 630 ? -32.417 1.962 -5.527 1.00 88.62 630 GLN A C 1
ATOM 4846 O O . GLN A 1 630 ? -32.354 2.187 -4.316 1.00 88.62 630 GLN A O 1
ATOM 4851 N N . ILE A 1 631 ? -31.348 1.569 -6.226 1.00 87.50 631 ILE A N 1
ATOM 4852 C CA . ILE A 1 631 ? -30.002 1.547 -5.646 1.00 87.50 631 ILE A CA 1
ATOM 4853 C C . ILE A 1 631 ? -29.584 2.987 -5.291 1.00 87.50 631 ILE A C 1
ATOM 4855 O O . ILE A 1 631 ? -29.721 3.870 -6.142 1.00 87.50 631 ILE A O 1
ATOM 4859 N N . PRO A 1 632 ? -29.075 3.246 -4.067 1.00 82.88 632 PRO A N 1
ATOM 4860 C CA . PRO A 1 632 ? -28.659 4.581 -3.640 1.00 82.88 632 PRO A CA 1
ATOM 4861 C C . PRO A 1 632 ? -27.647 5.239 -4.585 1.00 82.88 632 PRO A C 1
ATOM 4863 O O . PRO A 1 632 ? -26.754 4.570 -5.105 1.00 82.88 632 PRO A O 1
ATOM 4866 N N . ASP A 1 633 ? -27.735 6.564 -4.742 1.00 84.75 633 ASP A N 1
ATOM 4867 C CA . ASP A 1 633 ? -26.885 7.328 -5.668 1.00 84.75 633 ASP A CA 1
ATOM 4868 C C . ASP A 1 633 ? -25.383 7.144 -5.400 1.00 84.75 633 ASP A C 1
ATOM 4870 O O . ASP A 1 633 ? -24.586 7.053 -6.334 1.00 84.75 633 ASP A O 1
ATOM 4874 N N . ASN A 1 634 ? -24.992 7.012 -4.129 1.00 81.44 634 ASN A N 1
ATOM 4875 C CA . ASN A 1 634 ? -23.607 6.758 -3.730 1.00 81.44 634 ASN A CA 1
ATOM 4876 C C . ASN A 1 634 ? -23.097 5.357 -4.120 1.00 81.44 634 ASN A C 1
ATOM 4878 O O . ASN A 1 634 ? -21.899 5.125 -4.055 1.00 81.44 634 ASN A O 1
ATOM 4882 N N . CYS A 1 635 ? -23.975 4.443 -4.543 1.00 85.00 635 CYS A N 1
ATOM 4883 C CA . CYS A 1 635 ? -23.626 3.100 -5.009 1.00 85.00 635 CYS A CA 1
ATOM 4884 C C . CYS A 1 635 ? -23.688 2.951 -6.539 1.00 85.00 635 CYS A C 1
ATOM 4886 O O . CYS A 1 635 ? -23.392 1.877 -7.061 1.00 85.00 635 CYS A O 1
ATOM 4888 N N . LEU A 1 636 ? -24.037 4.005 -7.288 1.00 87.25 636 LEU A N 1
ATOM 4889 C CA . LEU A 1 636 ? -24.172 3.926 -8.749 1.00 87.25 636 LEU A CA 1
ATOM 4890 C C . LEU A 1 636 ? -22.839 3.726 -9.484 1.00 87.25 636 LEU A C 1
ATOM 4892 O O . LEU A 1 636 ? -22.846 3.213 -10.601 1.00 87.25 636 LEU A O 1
ATOM 4896 N N . ASN A 1 637 ? -21.700 4.072 -8.878 1.00 84.12 637 ASN A N 1
ATOM 4897 C CA . ASN A 1 637 ? -20.385 3.775 -9.461 1.00 84.12 637 ASN A CA 1
ATOM 4898 C C . ASN A 1 637 ? -20.139 2.258 -9.537 1.00 84.12 637 ASN A C 1
ATOM 4900 O O . ASN A 1 637 ? -19.707 1.752 -10.574 1.00 84.12 637 ASN A O 1
ATOM 4904 N N . VAL A 1 638 ? -20.565 1.513 -8.509 1.00 88.88 638 VAL A N 1
ATOM 4905 C CA . VAL A 1 638 ? -20.488 0.043 -8.468 1.00 88.88 638 VAL A CA 1
ATOM 4906 C C . VAL A 1 638 ? -21.289 -0.577 -9.619 1.00 88.88 638 VAL A C 1
ATOM 4908 O O . VAL A 1 638 ? -20.846 -1.546 -10.230 1.00 88.88 638 VAL A O 1
ATOM 4911 N N . CYS A 1 639 ? -22.420 0.028 -10.000 1.00 89.38 639 CYS A N 1
ATOM 4912 C CA . CYS A 1 639 ? -23.230 -0.398 -11.149 1.00 89.38 639 CYS A CA 1
ATOM 4913 C C . CYS A 1 639 ? -22.533 -0.234 -12.510 1.00 89.38 639 CYS A C 1
ATOM 4915 O O . CYS A 1 639 ? -22.972 -0.818 -13.498 1.00 89.38 639 CYS A O 1
ATOM 4917 N N . LYS A 1 640 ? -21.441 0.531 -12.581 1.00 87.12 640 LYS A N 1
ATOM 4918 C CA . LYS A 1 640 ? -20.596 0.661 -13.778 1.00 87.12 640 LYS A CA 1
ATOM 4919 C C . LYS A 1 640 ? -19.376 -0.257 -13.751 1.00 87.12 640 LYS A C 1
ATOM 4921 O O . LYS A 1 640 ? -18.584 -0.241 -14.690 1.00 87.12 640 LYS A O 1
ATOM 4926 N N . GLY A 1 641 ? -19.208 -1.037 -12.683 1.00 84.62 641 GLY A N 1
ATOM 4927 C CA . GLY A 1 641 ? -18.011 -1.840 -12.462 1.00 84.62 641 GLY A CA 1
ATOM 4928 C C . GLY A 1 641 ? -16.827 -1.056 -11.885 1.00 84.62 641 GLY A C 1
ATOM 4929 O O . GLY A 1 641 ? -15.714 -1.572 -11.932 1.00 84.62 641 GLY A O 1
ATOM 4930 N N . ASP A 1 642 ? -17.047 0.164 -11.377 1.00 83.62 642 ASP A N 1
ATOM 4931 C CA . ASP A 1 642 ? -16.015 1.046 -10.817 1.00 83.62 642 ASP A CA 1
ATOM 4932 C C . ASP A 1 642 ? -16.227 1.208 -9.305 1.00 83.62 642 ASP A C 1
ATOM 4934 O O . ASP A 1 642 ? -17.300 1.620 -8.861 1.00 83.62 642 ASP A O 1
ATOM 4938 N N . MET A 1 643 ? -15.240 0.817 -8.501 1.00 77.25 643 MET A N 1
ATOM 4939 C CA . MET A 1 643 ? -15.397 0.698 -7.053 1.00 77.25 643 MET A CA 1
ATOM 4940 C C . MET A 1 643 ? -14.151 1.166 -6.299 1.00 77.25 643 MET A C 1
ATOM 4942 O O . MET A 1 643 ? -13.050 0.678 -6.544 1.00 77.25 643 MET A O 1
ATOM 4946 N N . ASN A 1 644 ? -14.353 2.045 -5.313 1.00 72.12 644 ASN A N 1
ATOM 4947 C CA . ASN A 1 644 ? -13.326 2.549 -4.402 1.00 72.12 644 ASN A CA 1
ATOM 4948 C C . ASN A 1 644 ? -13.507 2.000 -2.972 1.00 72.12 644 ASN A C 1
ATOM 4950 O O . ASN A 1 644 ? -14.555 1.464 -2.614 1.00 72.12 644 ASN A O 1
ATOM 4954 N N . ASN A 1 645 ? -12.519 2.212 -2.093 1.00 61.00 645 ASN A N 1
ATOM 4955 C CA . ASN A 1 645 ? -12.565 1.735 -0.697 1.00 61.00 645 ASN A CA 1
ATOM 4956 C C . ASN A 1 645 ? -13.773 2.257 0.112 1.00 61.00 645 ASN A C 1
ATOM 4958 O O . ASN A 1 645 ? -14.217 1.589 1.043 1.00 61.00 645 ASN A O 1
ATOM 4962 N N . ALA A 1 646 ? -14.318 3.429 -0.234 1.00 57.94 646 ALA A N 1
ATOM 4963 C CA . ALA A 1 646 ? -15.513 3.990 0.406 1.00 57.94 646 ALA A CA 1
ATOM 4964 C C . ALA A 1 646 ? -16.818 3.278 -0.014 1.00 57.94 646 ALA A C 1
ATOM 4966 O O . ALA A 1 646 ? -17.806 3.319 0.720 1.00 57.94 646 ALA A O 1
ATOM 4967 N N . ASP A 1 647 ? -16.807 2.580 -1.153 1.00 66.19 647 ASP A N 1
ATOM 4968 C CA . ASP A 1 647 ? -17.983 1.945 -1.755 1.00 66.19 647 ASP A CA 1
ATOM 4969 C C . ASP A 1 647 ? -18.223 0.528 -1.210 1.00 66.19 647 ASP A C 1
ATOM 4971 O O . ASP A 1 647 ? -19.217 -0.114 -1.545 1.00 66.19 647 ASP A O 1
ATOM 4975 N N . ILE A 1 648 ? -17.351 0.021 -0.325 1.00 67.12 648 ILE A N 1
ATOM 4976 C CA . ILE A 1 648 ? -17.496 -1.306 0.305 1.00 67.12 648 ILE A CA 1
ATOM 4977 C C . ILE A 1 648 ? -18.802 -1.440 1.101 1.00 67.12 648 ILE A C 1
ATOM 4979 O O . ILE A 1 648 ? -19.358 -2.530 1.229 1.00 67.12 648 ILE A O 1
ATOM 4983 N N . LEU A 1 649 ? -19.353 -0.313 1.562 1.00 65.50 649 LEU A N 1
ATOM 4984 C CA . LEU A 1 649 ? -20.655 -0.233 2.224 1.00 65.50 649 LEU A CA 1
ATOM 4985 C C . LEU A 1 649 ? -21.832 -0.547 1.277 1.00 65.50 649 LEU A C 1
ATOM 4987 O O . LEU A 1 649 ? -22.921 -0.871 1.746 1.00 65.50 649 LEU A O 1
ATOM 4991 N N . CYS A 1 650 ? -21.621 -0.523 -0.043 1.00 76.19 650 CYS A N 1
ATOM 4992 C CA . CYS A 1 650 ? -22.606 -0.918 -1.052 1.00 76.19 650 CYS A CA 1
ATOM 4993 C C . CYS A 1 650 ? -22.709 -2.441 -1.237 1.00 76.19 650 CYS A C 1
ATOM 4995 O O . CYS A 1 650 ? -23.575 -2.903 -1.979 1.00 76.19 650 CYS A O 1
ATOM 4997 N N . ALA A 1 651 ? -21.896 -3.241 -0.532 1.00 69.06 651 ALA A N 1
ATOM 4998 C CA . ALA A 1 651 ? -21.962 -4.705 -0.571 1.00 69.06 651 ALA A CA 1
ATOM 4999 C C . ALA A 1 651 ? -23.346 -5.261 -0.177 1.00 69.06 651 ALA A C 1
ATOM 5001 O O . ALA A 1 651 ? -23.754 -6.307 -0.676 1.00 69.06 651 ALA A O 1
ATOM 5002 N N . PHE A 1 652 ? -24.119 -4.540 0.647 1.00 69.69 652 PHE A N 1
ATOM 5003 C CA . PHE A 1 652 ? -25.502 -4.914 0.977 1.00 69.69 652 PHE A CA 1
ATOM 5004 C C . PHE A 1 652 ? -26.454 -4.880 -0.230 1.00 69.69 652 PHE A C 1
ATOM 5006 O O . PHE A 1 652 ? -27.485 -5.545 -0.209 1.00 69.69 652 PHE A O 1
ATOM 5013 N N . GLN A 1 653 ? -26.100 -4.141 -1.284 1.00 82.81 653 GLN A N 1
ATOM 5014 C CA . GLN A 1 653 ? -26.853 -4.052 -2.537 1.00 82.81 653 GLN A CA 1
ATOM 5015 C C . GLN A 1 653 ? -26.340 -5.028 -3.610 1.00 82.81 653 GLN A C 1
ATOM 5017 O O . GLN A 1 653 ? -26.886 -5.077 -4.714 1.00 82.81 653 GLN A O 1
ATOM 5022 N N . ALA A 1 654 ? -25.310 -5.829 -3.302 1.00 82.00 654 ALA A N 1
ATOM 5023 C CA . ALA A 1 654 ? -24.639 -6.694 -4.270 1.00 82.00 654 ALA A CA 1
ATOM 5024 C C . ALA A 1 654 ? -25.585 -7.646 -5.030 1.00 82.00 654 ALA A C 1
ATOM 5026 O O . ALA A 1 654 ? -25.434 -7.721 -6.248 1.00 82.00 654 ALA A O 1
ATOM 5027 N N . PRO A 1 655 ? -26.592 -8.307 -4.420 1.00 83.56 655 PRO A N 1
ATOM 5028 C CA . PRO A 1 655 ? -27.508 -9.177 -5.168 1.00 83.56 655 PRO A CA 1
ATOM 5029 C C . PRO A 1 655 ? -28.315 -8.428 -6.238 1.00 83.56 655 PRO A C 1
ATOM 5031 O O . PRO A 1 655 ? -28.475 -8.909 -7.355 1.00 83.56 655 PRO A O 1
ATOM 5034 N N . GLN A 1 656 ? -28.783 -7.218 -5.923 1.00 84.81 656 GLN A N 1
ATOM 5035 C CA . GLN A 1 656 ? -29.610 -6.403 -6.819 1.00 84.81 656 GLN A CA 1
ATOM 5036 C C . GLN A 1 656 ? -28.779 -5.789 -7.954 1.00 84.81 656 GLN A C 1
ATOM 5038 O O . GLN A 1 656 ? -29.223 -5.758 -9.099 1.00 84.81 656 GLN A O 1
ATOM 5043 N N . ILE A 1 657 ? -27.549 -5.363 -7.650 1.00 90.50 657 ILE A N 1
ATOM 5044 C CA . ILE A 1 657 ? -26.580 -4.885 -8.646 1.00 90.50 657 ILE A CA 1
ATOM 5045 C C . ILE A 1 657 ? -26.156 -6.036 -9.573 1.00 90.50 657 ILE A C 1
ATOM 5047 O O . ILE A 1 657 ? -26.111 -5.881 -10.790 1.00 90.50 657 ILE A O 1
ATOM 5051 N N . THR A 1 658 ? -25.916 -7.222 -9.015 1.00 89.62 658 THR A N 1
ATOM 5052 C CA . THR A 1 658 ? -25.540 -8.428 -9.771 1.00 89.62 658 THR A CA 1
ATOM 5053 C C . THR A 1 658 ? -26.668 -8.895 -10.690 1.00 89.62 658 THR A C 1
ATOM 5055 O O . THR A 1 658 ? -26.413 -9.302 -11.819 1.00 89.62 658 THR A O 1
ATOM 5058 N N . GLN A 1 659 ? -27.922 -8.774 -10.254 1.00 86.69 659 GLN A N 1
ATOM 5059 C CA . GLN A 1 659 ? -29.081 -9.037 -11.103 1.00 86.69 659 GLN A CA 1
ATOM 5060 C C . GLN A 1 659 ? -29.112 -8.102 -12.324 1.00 86.69 659 GLN A C 1
ATOM 5062 O O . GLN A 1 659 ? -29.355 -8.560 -13.439 1.00 86.69 659 GLN A O 1
ATOM 5067 N N . CYS A 1 660 ? -28.782 -6.818 -12.141 1.00 88.69 660 CYS A N 1
ATOM 5068 C CA . CYS A 1 660 ? -28.618 -5.894 -13.263 1.00 88.69 660 CYS A CA 1
ATOM 5069 C C . CYS A 1 660 ? -27.494 -6.310 -14.214 1.00 88.69 660 CYS A C 1
ATOM 5071 O O . CYS A 1 660 ? -27.664 -6.210 -15.425 1.00 88.69 660 CYS A O 1
ATOM 5073 N N . PHE A 1 661 ? -26.380 -6.830 -13.692 1.00 91.00 661 PHE A N 1
ATOM 5074 C CA . PHE A 1 661 ? -25.282 -7.317 -14.527 1.00 91.00 661 PHE A CA 1
ATOM 5075 C C . PHE A 1 661 ? -25.711 -8.454 -15.454 1.00 91.00 661 PHE A C 1
ATOM 5077 O O . PHE A 1 661 ? -25.397 -8.422 -16.644 1.00 91.00 661 PHE A O 1
ATOM 5084 N N . VAL A 1 662 ? -26.454 -9.430 -14.928 1.00 86.31 662 VAL A N 1
ATOM 5085 C CA . VAL A 1 662 ? -26.958 -10.568 -15.712 1.00 86.31 662 VAL A CA 1
ATOM 5086 C C . VAL A 1 662 ? -27.899 -10.099 -16.821 1.00 86.31 662 VAL A C 1
ATOM 5088 O O . VAL A 1 662 ? -27.743 -10.523 -17.964 1.00 86.31 662 VAL A O 1
ATOM 5091 N N . GLU A 1 663 ? -28.827 -9.197 -16.502 1.00 83.06 663 GLU A N 1
ATOM 5092 C CA . GLU A 1 663 ? -29.769 -8.625 -17.473 1.00 83.06 663 GLU A CA 1
ATOM 5093 C C . GLU A 1 663 ? -29.027 -7.838 -18.566 1.00 83.06 663 GLU A C 1
ATOM 5095 O O . GLU A 1 663 ? -29.189 -8.100 -19.758 1.00 83.06 663 GLU A O 1
ATOM 5100 N N . GLY A 1 664 ? -28.100 -6.954 -18.187 1.00 80.62 664 GLY A N 1
ATOM 5101 C CA . GLY A 1 664 ? -27.356 -6.157 -19.160 1.00 80.62 664 GLY A CA 1
ATOM 5102 C C . GLY A 1 664 ? -26.401 -6.973 -20.041 1.00 80.62 664 GLY A C 1
ATOM 5103 O O . GLY A 1 664 ? -26.133 -6.572 -21.172 1.00 80.62 664 GLY A O 1
ATOM 5104 N N . ILE A 1 665 ? -25.900 -8.134 -19.596 1.00 79.62 665 ILE A N 1
ATOM 5105 C CA . ILE A 1 665 ? -25.034 -8.999 -20.425 1.00 79.62 665 ILE A CA 1
ATOM 5106 C C . ILE A 1 665 ? -25.757 -9.530 -21.663 1.00 79.62 665 ILE A C 1
ATOM 5108 O O . ILE A 1 665 ? -25.126 -9.679 -22.720 1.00 79.62 665 ILE A O 1
ATOM 5112 N N . VAL A 1 666 ? -27.053 -9.808 -21.523 1.00 72.12 666 VAL A N 1
ATOM 5113 C CA . VAL A 1 666 ? -27.898 -10.375 -22.577 1.00 72.12 666 VAL A CA 1
ATOM 5114 C C . VAL A 1 666 ? -28.394 -9.304 -23.539 1.00 72.12 666 VAL A C 1
ATOM 5116 O O . VAL A 1 666 ? -28.541 -9.608 -24.718 1.00 72.12 666 VAL A O 1
ATOM 5119 N N . ASP A 1 667 ? -28.566 -8.069 -23.066 1.00 76.88 667 ASP A N 1
ATOM 5120 C CA . ASP A 1 667 ? -29.323 -7.053 -23.801 1.00 76.88 667 ASP A CA 1
ATOM 5121 C C . ASP A 1 667 ? -28.483 -5.842 -24.244 1.00 76.88 667 ASP A C 1
ATOM 5123 O O . ASP A 1 667 ? -28.728 -5.287 -25.313 1.00 76.88 667 ASP A O 1
ATOM 5127 N N . GLN A 1 668 ? -27.424 -5.463 -23.518 1.00 83.44 668 GLN A N 1
ATOM 5128 C CA . GLN A 1 668 ? -26.635 -4.253 -23.798 1.00 83.44 668 GLN A CA 1
ATOM 5129 C C . GLN A 1 668 ? -25.294 -4.545 -24.503 1.00 83.44 668 GLN A C 1
ATOM 5131 O O . GLN A 1 668 ? -24.664 -5.585 -24.262 1.00 83.44 668 GLN A O 1
ATOM 5136 N N . PRO A 1 669 ? -24.792 -3.624 -25.350 1.00 86.81 669 PRO A N 1
ATOM 5137 C CA . PRO A 1 669 ? -23.560 -3.829 -26.094 1.00 86.81 669 PRO A CA 1
ATOM 5138 C C . PRO A 1 669 ? -22.327 -3.526 -25.237 1.00 86.81 669 PRO A C 1
ATOM 5140 O O . PRO A 1 669 ? -22.328 -2.661 -24.362 1.00 86.81 669 PRO A O 1
ATOM 5143 N N . ARG A 1 670 ? -21.222 -4.202 -25.549 1.00 85.38 670 ARG A N 1
ATOM 5144 C CA . ARG A 1 670 ? -19.894 -3.924 -24.983 1.00 85.38 670 ARG A CA 1
ATOM 5145 C C . ARG A 1 670 ? -19.262 -2.644 -25.560 1.00 85.38 670 ARG A C 1
ATOM 5147 O O . ARG A 1 670 ? -19.704 -2.160 -26.608 1.00 85.38 670 ARG A O 1
ATOM 5154 N N . PRO A 1 671 ? -18.205 -2.092 -24.933 1.00 85.69 671 PRO A N 1
ATOM 5155 C CA . PRO A 1 671 ? -17.487 -0.953 -25.490 1.00 85.69 671 PRO A CA 1
ATOM 5156 C C . PRO A 1 671 ? -16.781 -1.345 -26.798 1.00 85.69 671 PRO A C 1
ATOM 5158 O O . PRO A 1 671 ? -16.415 -2.511 -26.987 1.00 85.69 671 PRO A O 1
ATOM 5161 N N . PRO A 1 672 ? -16.607 -0.398 -27.733 1.00 86.94 672 PRO A N 1
ATOM 5162 C CA . PRO A 1 672 ? -15.916 -0.663 -28.987 1.00 86.94 672 PRO A CA 1
ATOM 5163 C C . PRO A 1 672 ? -14.423 -0.919 -28.737 1.00 86.94 672 PRO A C 1
ATOM 5165 O O . PRO A 1 672 ? -13.826 -0.363 -27.814 1.00 86.94 672 PRO A O 1
ATOM 5168 N N . SER A 1 673 ? -13.805 -1.753 -29.573 1.00 84.38 673 SER A N 1
ATOM 5169 C CA . SER A 1 673 ? -12.389 -2.130 -29.459 1.00 84.38 673 SER A CA 1
ATOM 5170 C C . SER A 1 673 ? -11.541 -1.452 -30.540 1.00 84.38 673 SER A C 1
ATOM 5172 O O . SER A 1 673 ? -12.069 -0.918 -31.515 1.00 84.38 673 SER A O 1
ATOM 5174 N N . ASN A 1 674 ? -10.212 -1.451 -30.387 1.00 82.88 674 ASN A N 1
ATOM 5175 C CA . ASN A 1 674 ? -9.267 -0.900 -31.373 1.00 82.88 674 ASN A CA 1
ATOM 5176 C C . ASN A 1 674 ? -9.591 0.533 -31.829 1.00 82.88 674 ASN A C 1
ATOM 5178 O O . ASN A 1 674 ? -9.548 0.840 -33.025 1.00 82.88 674 ASN A O 1
ATOM 5182 N N . VAL A 1 675 ? -9.936 1.407 -30.881 1.00 83.62 675 VAL A N 1
ATOM 5183 C CA . VAL A 1 675 ? -10.096 2.836 -31.160 1.00 83.62 675 VAL A CA 1
ATOM 5184 C C . VAL A 1 675 ? -8.756 3.395 -31.638 1.00 83.62 675 VAL A C 1
ATOM 5186 O O . VAL A 1 675 ? -7.722 3.152 -31.019 1.00 83.62 675 VAL A O 1
ATOM 5189 N N . ARG A 1 676 ? -8.762 4.118 -32.758 1.00 79.88 676 ARG A N 1
ATOM 5190 C CA . ARG A 1 676 ? -7.560 4.665 -33.391 1.00 79.88 676 ARG A CA 1
ATOM 5191 C C . ARG A 1 676 ? -7.821 6.026 -34.025 1.00 79.88 676 ARG A C 1
ATOM 5193 O O . ARG A 1 676 ? -8.873 6.258 -34.631 1.00 79.88 676 ARG A O 1
ATOM 5200 N N . ILE A 1 677 ? -6.817 6.891 -33.925 1.00 77.88 677 ILE A N 1
ATOM 5201 C CA . ILE A 1 677 ? -6.766 8.183 -34.608 1.00 77.88 677 ILE A CA 1
ATOM 5202 C C . ILE A 1 677 ? -6.144 7.983 -35.994 1.00 77.88 677 ILE A C 1
ATOM 5204 O O . ILE A 1 677 ? -5.089 7.370 -36.133 1.00 77.88 677 ILE A O 1
ATOM 5208 N N . GLY A 1 678 ? -6.843 8.454 -37.020 1.00 72.06 678 GLY A N 1
ATOM 5209 C CA . GLY A 1 678 ? -6.424 8.448 -38.417 1.00 72.06 678 GLY A CA 1
ATOM 5210 C C . GLY A 1 678 ? -5.919 9.820 -38.863 1.00 72.06 678 GLY A C 1
ATOM 5211 O O . GLY A 1 678 ? -5.206 10.502 -38.132 1.00 72.06 678 GLY A O 1
ATOM 5212 N N . GLN A 1 679 ? -6.286 10.235 -40.078 1.00 68.19 679 GLN A N 1
ATOM 5213 C CA . GLN A 1 679 ? -5.857 11.512 -40.650 1.00 68.19 679 GLN A CA 1
ATOM 5214 C C . GLN A 1 679 ? -6.355 12.707 -39.818 1.00 68.19 679 GLN A C 1
ATOM 5216 O O . GLN A 1 679 ? -7.544 12.796 -39.499 1.00 68.19 679 GLN A O 1
ATOM 5221 N N . ILE A 1 680 ? -5.438 13.631 -39.520 1.00 70.62 680 ILE A N 1
ATOM 5222 C CA . ILE A 1 680 ? -5.682 14.896 -38.818 1.00 70.62 680 ILE A CA 1
ATOM 5223 C C . ILE A 1 680 ? -5.475 16.049 -39.811 1.00 70.62 680 ILE A C 1
ATOM 5225 O O . ILE A 1 680 ? -4.485 16.064 -40.542 1.00 70.62 680 ILE A O 1
ATOM 5229 N N . THR A 1 681 ? -6.397 17.011 -39.842 1.00 68.88 681 THR A N 1
ATOM 5230 C CA . THR A 1 681 ? -6.280 18.270 -40.600 1.00 68.88 681 THR A CA 1
ATOM 5231 C C . THR A 1 681 ? -6.389 19.473 -39.664 1.00 68.88 681 THR A C 1
ATOM 5233 O O . THR A 1 681 ? -6.408 19.310 -38.444 1.00 68.88 681 THR A O 1
ATOM 5236 N N . ALA A 1 682 ? -6.468 20.684 -40.225 1.00 66.44 682 ALA A N 1
ATOM 5237 C CA . ALA A 1 682 ? -6.572 21.915 -39.449 1.00 66.44 682 ALA A CA 1
ATOM 5238 C C . ALA A 1 682 ? -7.839 22.031 -38.581 1.00 66.44 682 ALA A C 1
ATOM 5240 O O . ALA A 1 682 ? -7.859 22.750 -37.586 1.00 66.44 682 ALA A O 1
ATOM 5241 N N . HIS A 1 683 ? -8.888 21.294 -38.952 1.00 73.56 683 HIS A N 1
ATOM 5242 C CA . HIS A 1 683 ? -10.199 21.355 -38.302 1.00 73.56 683 HIS A CA 1
ATOM 5243 C C . HIS A 1 683 ? -10.887 20.002 -38.170 1.00 73.56 683 HIS A C 1
ATOM 5245 O O . HIS A 1 683 ? -12.052 19.935 -37.769 1.00 73.56 683 HIS A O 1
ATOM 5251 N N . THR A 1 684 ? -10.218 18.919 -38.563 1.00 72.50 684 THR A N 1
ATOM 5252 C CA . THR A 1 684 ? -10.838 17.597 -38.558 1.00 72.50 684 THR A CA 1
ATOM 5253 C C . THR A 1 684 ? -9.899 16.534 -38.020 1.00 72.50 684 THR A C 1
ATOM 5255 O O . THR A 1 684 ? -8.686 16.611 -38.213 1.00 72.50 684 THR A O 1
ATOM 5258 N N . VAL A 1 685 ? -10.462 15.517 -37.374 1.00 81.50 685 VAL A N 1
ATOM 5259 C CA . VAL A 1 685 ? -9.748 14.281 -37.045 1.00 81.50 685 VAL A CA 1
ATOM 5260 C C . VAL A 1 685 ? -10.612 13.086 -37.401 1.00 81.50 685 VAL A C 1
ATOM 5262 O O . VAL A 1 685 ? -11.788 13.010 -37.047 1.00 81.50 685 VAL A O 1
ATOM 5265 N N . THR A 1 686 ? -10.025 12.138 -38.122 1.00 79.25 686 THR A N 1
ATOM 5266 C CA . THR A 1 686 ? -10.678 10.863 -38.411 1.00 79.25 686 THR A CA 1
ATOM 5267 C C . THR A 1 686 ? -10.453 9.918 -37.244 1.00 79.25 686 THR A C 1
ATOM 5269 O O . THR A 1 686 ? -9.315 9.646 -36.879 1.00 79.25 686 THR A O 1
ATOM 5272 N N . VAL A 1 687 ? -11.524 9.379 -36.681 1.00 84.50 687 VAL A N 1
ATOM 5273 C CA . VAL A 1 687 ? -11.486 8.388 -35.605 1.00 84.50 687 VAL A CA 1
ATOM 5274 C C . VAL A 1 687 ? -12.140 7.123 -36.125 1.00 84.50 687 VAL A C 1
ATOM 5276 O O . VAL A 1 687 ? -13.194 7.175 -36.754 1.00 84.50 687 VAL A O 1
ATOM 5279 N N . SER A 1 688 ? -11.514 5.976 -35.897 1.00 84.94 688 SER A N 1
ATOM 5280 C CA . SER A 1 688 ? -12.084 4.684 -36.278 1.00 84.94 688 SER A CA 1
ATOM 5281 C C . SER A 1 688 ? -11.929 3.671 -35.161 1.00 84.94 688 SER A C 1
ATOM 5283 O O . SER A 1 688 ? -11.064 3.812 -34.305 1.00 84.94 688 SER A O 1
ATOM 5285 N N . TRP A 1 689 ? -12.802 2.677 -35.145 1.00 92.00 689 TRP A N 1
ATOM 5286 C CA . TRP A 1 689 ? -12.826 1.619 -34.146 1.00 92.00 689 TRP A CA 1
ATOM 5287 C C . TRP A 1 689 ? -13.324 0.322 -34.774 1.00 92.00 689 TRP A C 1
ATOM 5289 O O . TRP A 1 689 ? -13.750 0.281 -35.929 1.00 92.00 689 TRP A O 1
ATOM 5299 N N . SER A 1 690 ? -13.239 -0.760 -34.018 1.00 88.44 690 SER A N 1
ATOM 5300 C CA . SER A 1 690 ? -13.867 -2.036 -34.338 1.00 88.44 690 SER A CA 1
ATOM 5301 C C . SER A 1 690 ? -15.159 -2.182 -33.525 1.00 88.44 690 SER A C 1
ATOM 5303 O O . SER A 1 690 ? -15.220 -1.708 -32.385 1.00 88.44 690 SER A O 1
ATOM 5305 N N . PRO A 1 691 ? -16.213 -2.811 -34.081 1.00 85.00 691 PRO A N 1
ATOM 5306 C CA . PRO A 1 691 ? -17.394 -3.165 -33.306 1.00 85.00 691 PRO A CA 1
ATOM 5307 C C . PRO A 1 691 ? -17.036 -3.982 -32.055 1.00 85.00 691 PRO A C 1
ATOM 5309 O O . PRO A 1 691 ? -16.012 -4.671 -32.054 1.00 85.00 691 PRO A O 1
ATOM 5312 N N . PRO A 1 692 ? -17.880 -3.953 -31.011 1.00 82.56 692 PRO A N 1
ATOM 5313 C CA . PRO A 1 692 ? -17.655 -4.743 -29.807 1.00 82.56 692 PRO A CA 1
ATOM 5314 C C . PRO A 1 692 ? -17.549 -6.236 -30.129 1.00 82.56 692 PRO A C 1
ATOM 5316 O O . PRO A 1 692 ? -18.350 -6.780 -30.891 1.00 82.56 692 PRO A O 1
ATOM 5319 N N . THR A 1 693 ? -16.551 -6.899 -29.551 1.00 74.62 693 THR A N 1
ATOM 5320 C CA . THR A 1 693 ? -16.341 -8.343 -29.685 1.00 74.62 693 THR A CA 1
ATOM 5321 C C . THR A 1 693 ? -17.063 -9.074 -28.551 1.00 74.62 693 THR A C 1
ATOM 5323 O O . THR A 1 693 ? -16.652 -8.974 -27.391 1.00 74.62 693 THR A O 1
ATOM 5326 N N . GLY A 1 694 ? -18.125 -9.809 -28.895 1.00 67.00 694 GLY A N 1
ATOM 5327 C CA . GLY A 1 694 ? -18.969 -10.554 -27.952 1.00 67.00 694 GLY A CA 1
ATOM 5328 C C . GLY A 1 694 ? -20.151 -9.744 -27.397 1.00 67.00 694 GLY A C 1
ATOM 5329 O O . GLY A 1 694 ? -20.055 -8.531 -27.216 1.00 67.00 694 GLY A O 1
ATOM 5330 N N . GLY A 1 695 ? -21.263 -10.434 -27.116 1.00 70.31 695 GLY A N 1
ATOM 5331 C CA . GLY A 1 695 ? -22.523 -9.836 -26.652 1.00 70.31 695 GLY A CA 1
ATOM 5332 C C . GLY A 1 695 ? -23.419 -9.280 -27.776 1.00 70.31 695 GLY A C 1
ATOM 5333 O O . GLY A 1 695 ? -23.118 -9.463 -28.959 1.00 70.31 695 GLY A O 1
ATOM 5334 N N . PRO A 1 696 ? -24.536 -8.624 -27.417 1.00 77.50 696 PRO A N 1
ATOM 5335 C CA . PRO A 1 696 ? -25.455 -7.983 -28.357 1.00 77.50 696 PRO A CA 1
ATOM 5336 C C . PRO A 1 696 ? -24.772 -6.944 -29.240 1.00 77.50 696 PRO A C 1
ATOM 5338 O O . PRO A 1 696 ? -23.887 -6.199 -28.810 1.00 77.50 696 PRO A O 1
ATOM 5341 N N . LYS A 1 697 ? -25.195 -6.883 -30.504 1.00 81.00 697 LYS A N 1
ATOM 5342 C CA . LYS A 1 697 ? -24.606 -5.981 -31.492 1.00 81.00 697 LYS A CA 1
ATOM 5343 C C . LYS A 1 697 ? -24.958 -4.529 -31.159 1.00 81.00 697 LYS A C 1
ATOM 5345 O O . LYS A 1 697 ? -26.125 -4.193 -30.988 1.00 81.00 697 LYS A O 1
ATOM 5350 N N . ALA A 1 698 ? -23.947 -3.663 -31.146 1.00 84.56 698 ALA A N 1
ATOM 5351 C CA . ALA A 1 698 ? -24.158 -2.221 -31.098 1.00 84.56 698 ALA A CA 1
ATOM 5352 C C . ALA A 1 698 ? -24.840 -1.743 -32.391 1.00 84.56 698 ALA A C 1
ATOM 5354 O O . ALA A 1 698 ? -24.364 -2.021 -33.495 1.00 84.56 698 ALA A O 1
ATOM 5355 N N . GLU A 1 699 ? -25.943 -1.017 -32.248 1.00 88.00 699 GLU A N 1
ATOM 5356 C CA . GLU A 1 699 ? -26.694 -0.427 -33.363 1.00 88.00 699 GLU A CA 1
ATOM 5357 C C . GLU A 1 699 ? -26.203 0.990 -33.681 1.00 88.00 699 GLU A C 1
ATOM 5359 O O . GLU A 1 699 ? -26.292 1.456 -34.819 1.00 88.00 699 GLU A O 1
ATOM 5364 N N . SER A 1 700 ? -25.647 1.669 -32.677 1.00 85.81 700 SER A N 1
ATOM 5365 C CA . SER A 1 700 ? -25.107 3.019 -32.770 1.00 85.81 700 SER A CA 1
ATOM 5366 C C . SER A 1 700 ? -23.886 3.200 -31.864 1.00 85.81 700 SER A C 1
ATOM 5368 O O . SER A 1 700 ? -23.629 2.419 -30.949 1.00 85.81 700 SER A O 1
ATOM 5370 N N . TYR A 1 701 ? -23.111 4.239 -32.145 1.00 90.06 701 TYR A N 1
ATOM 5371 C CA . TYR A 1 701 ? -21.924 4.642 -31.409 1.00 90.06 701 TYR A CA 1
ATOM 5372 C C . TYR A 1 701 ? -21.997 6.133 -31.119 1.00 90.06 701 TYR A C 1
ATOM 5374 O O . TYR A 1 701 ? -22.381 6.923 -31.981 1.00 90.06 701 TYR A O 1
ATOM 5382 N N . TYR A 1 702 ? -21.571 6.514 -29.925 1.00 88.06 702 TYR A N 1
ATOM 5383 C CA . TYR A 1 702 ? -21.493 7.889 -29.472 1.00 88.06 702 TYR A CA 1
ATOM 5384 C C . TYR A 1 702 ? -20.034 8.281 -29.276 1.00 88.06 702 TYR A C 1
ATOM 5386 O O . TYR A 1 702 ? -19.359 7.734 -28.409 1.00 88.06 702 TYR A O 1
ATOM 5394 N N . VAL A 1 703 ? -19.553 9.218 -30.086 1.00 87.44 703 VAL A N 1
ATOM 5395 C CA . VAL A 1 703 ? -18.192 9.757 -30.039 1.00 87.44 703 VAL A CA 1
ATOM 5396 C C . VAL A 1 703 ? -18.203 11.042 -29.224 1.00 87.44 703 VAL A C 1
ATOM 5398 O O . VAL A 1 703 ? -18.897 11.993 -29.581 1.00 87.44 703 VAL A O 1
ATOM 5401 N N . TYR A 1 704 ? -17.430 11.068 -28.148 1.00 85.44 704 TYR A N 1
ATOM 5402 C CA . TYR A 1 704 ? -17.255 12.222 -27.272 1.00 85.44 704 TYR A CA 1
ATOM 5403 C C . TYR A 1 704 ? -15.879 12.842 -27.499 1.00 85.44 704 TYR A C 1
ATOM 5405 O O . TYR A 1 704 ? -14.918 12.101 -27.704 1.00 85.44 704 TYR A O 1
ATOM 5413 N N . PHE A 1 705 ? -15.775 14.175 -27.469 1.00 82.94 705 PHE A N 1
ATOM 5414 C CA . PHE A 1 705 ? -14.509 14.885 -27.694 1.00 82.94 705 PHE A CA 1
ATOM 5415 C C . PHE A 1 705 ? -14.438 16.218 -26.927 1.00 82.94 705 PHE A C 1
ATOM 5417 O O . PHE A 1 705 ? -15.282 17.082 -27.126 1.00 82.94 705 PHE A O 1
ATOM 5424 N N . ASN A 1 706 ? -13.425 16.421 -26.074 1.00 76.94 706 ASN A N 1
ATOM 5425 C CA . ASN A 1 706 ? -13.305 17.623 -25.221 1.00 76.94 706 ASN A CA 1
ATOM 5426 C C . ASN A 1 706 ? -11.887 18.226 -25.221 1.00 76.94 706 ASN A C 1
ATOM 5428 O O . ASN A 1 706 ? -10.920 17.499 -25.425 1.00 76.94 706 ASN A O 1
ATOM 5432 N N . THR A 1 707 ? -11.755 19.537 -24.947 1.00 67.06 707 THR A N 1
ATOM 5433 C CA . THR A 1 707 ? -10.452 20.208 -24.742 1.00 67.06 707 THR A CA 1
ATOM 5434 C C . THR A 1 707 ? -10.197 20.522 -23.259 1.00 67.06 707 THR A C 1
ATOM 5436 O O . THR A 1 707 ? -11.132 20.914 -22.558 1.00 67.06 707 THR A O 1
ATOM 5439 N N . PRO A 1 708 ? -8.944 20.452 -22.763 1.00 54.09 708 PRO A N 1
ATOM 5440 C CA . PRO A 1 708 ? -8.624 20.693 -21.347 1.00 54.09 708 PRO A CA 1
ATOM 5441 C C . PRO A 1 708 ? -8.888 22.122 -20.829 1.00 54.09 708 PRO A C 1
ATOM 5443 O O . PRO A 1 708 ? -8.807 22.354 -19.627 1.00 54.09 708 PRO A O 1
ATOM 5446 N N . MET A 1 709 ? -9.143 23.101 -21.710 1.00 49.56 709 MET A N 1
ATOM 5447 C CA . MET A 1 709 ? -9.198 24.536 -21.368 1.00 49.56 709 MET A CA 1
ATOM 5448 C C . MET A 1 709 ? -10.607 25.163 -21.364 1.00 49.56 709 MET A C 1
ATOM 5450 O O . MET A 1 709 ? -10.717 26.357 -21.091 1.00 49.56 709 MET A O 1
ATOM 5454 N N . LYS A 1 710 ? -11.684 24.420 -21.659 1.00 50.31 710 LYS A N 1
ATOM 5455 C CA . LYS A 1 710 ? -13.068 24.938 -21.584 1.00 50.31 710 LYS A CA 1
ATOM 5456 C C . LYS A 1 710 ? -13.741 24.431 -20.297 1.00 50.31 710 LYS A C 1
ATOM 5458 O O . LYS A 1 710 ? -13.970 23.238 -20.148 1.00 50.31 710 LYS A O 1
ATOM 5463 N N . THR A 1 711 ? -14.030 25.341 -19.363 1.00 38.22 711 THR A N 1
ATOM 5464 C CA . THR A 1 711 ? -14.601 25.069 -18.024 1.00 38.22 711 THR A CA 1
ATOM 5465 C C . THR A 1 711 ? -16.127 24.910 -17.986 1.00 38.22 711 THR A C 1
ATOM 5467 O O . THR A 1 711 ? -16.672 24.629 -16.923 1.00 38.22 711 THR A O 1
ATOM 5470 N N . GLU A 1 712 ? -16.826 25.029 -19.115 1.00 38.81 712 GLU A N 1
ATOM 5471 C CA . GLU A 1 712 ? -18.251 24.693 -19.229 1.00 38.81 712 GLU A CA 1
ATOM 5472 C C . GLU A 1 712 ? -18.424 23.511 -20.190 1.00 38.81 712 GLU A C 1
ATOM 5474 O O . GLU A 1 712 ? -17.874 23.536 -21.290 1.00 38.81 712 GLU A O 1
ATOM 5479 N N . LEU A 1 713 ? -19.174 22.480 -19.774 1.00 38.03 713 LEU A N 1
ATOM 5480 C CA . LEU A 1 713 ? -19.575 21.345 -20.615 1.00 38.03 713 LEU A CA 1
ATOM 5481 C C . LEU A 1 713 ? -20.662 21.805 -21.604 1.00 38.03 713 LEU A C 1
ATOM 5483 O O . LEU A 1 713 ? -21.796 22.020 -21.170 1.00 38.03 713 LEU A O 1
ATOM 5487 N N . PRO A 1 714 ? -20.398 21.908 -22.920 1.00 42.81 714 PRO A N 1
ATOM 5488 C CA . PRO A 1 714 ? -21.468 22.067 -23.890 1.00 42.81 714 PRO A CA 1
ATOM 5489 C C . PRO A 1 714 ? -22.115 20.693 -24.095 1.00 42.81 714 PRO A C 1
ATOM 5491 O O . PRO A 1 714 ? -21.421 19.696 -24.302 1.00 42.81 714 PRO A O 1
ATOM 5494 N N . GLN A 1 715 ? -23.446 20.631 -24.098 1.00 44.62 715 GLN A N 1
ATOM 5495 C CA . GLN A 1 715 ? -24.204 19.424 -24.461 1.00 44.62 715 GLN A CA 1
ATOM 5496 C C . GLN A 1 715 ? -23.907 18.916 -25.898 1.00 44.62 715 GLN A C 1
ATOM 5498 O O . GLN A 1 715 ? -24.325 17.812 -26.239 1.00 44.62 715 GLN A O 1
ATOM 5503 N N . ASP A 1 716 ? -23.136 19.670 -26.696 1.00 49.06 716 ASP A N 1
ATOM 5504 C CA . ASP A 1 716 ? -22.871 19.457 -28.128 1.00 49.06 716 ASP A CA 1
ATOM 5505 C C . ASP A 1 716 ? -21.571 18.690 -28.472 1.00 49.06 716 ASP A C 1
ATOM 5507 O O . ASP A 1 716 ? -21.334 18.373 -29.637 1.00 49.06 716 ASP A O 1
ATOM 5511 N N . ASN A 1 717 ? -20.736 18.312 -27.497 1.00 66.25 717 ASN A N 1
ATOM 5512 C CA . ASN A 1 717 ? -19.486 17.562 -27.740 1.00 66.25 717 ASN A CA 1
ATOM 5513 C C . ASN A 1 717 ? -19.695 16.032 -27.818 1.00 66.25 717 ASN A C 1
ATOM 5515 O O . ASN A 1 717 ? -18.892 15.236 -27.318 1.00 66.25 717 ASN A O 1
ATOM 5519 N N . LYS A 1 718 ? -20.816 15.612 -28.412 1.00 74.75 718 LYS A N 1
ATOM 5520 C CA . LYS A 1 718 ? -21.243 14.214 -28.538 1.00 74.75 718 LYS A CA 1
ATOM 5521 C C . LYS A 1 718 ? -21.853 13.990 -29.916 1.00 74.75 718 LYS A C 1
ATOM 5523 O O . LYS A 1 718 ? -22.819 14.648 -30.286 1.00 74.75 718 LYS A O 1
ATOM 5528 N N . ILE A 1 719 ? -21.341 13.011 -30.653 1.00 81.81 719 ILE A N 1
ATOM 5529 C CA . ILE A 1 719 ? -21.820 12.675 -31.997 1.00 81.81 719 ILE A CA 1
ATOM 5530 C C . ILE A 1 719 ? -22.304 11.234 -32.037 1.00 81.81 719 ILE A C 1
ATOM 5532 O O . ILE A 1 719 ? -21.570 10.330 -31.655 1.00 81.81 719 ILE A O 1
ATOM 5536 N N . MET A 1 720 ? -23.514 11.010 -32.548 1.00 85.56 720 MET A N 1
ATOM 5537 C CA . MET A 1 720 ? -24.055 9.671 -32.785 1.00 85.56 720 MET A CA 1
ATOM 5538 C C . MET A 1 720 ? -23.800 9.226 -34.232 1.00 85.56 720 MET A C 1
ATOM 5540 O O . MET A 1 720 ? -24.070 9.968 -35.174 1.00 85.56 720 MET A O 1
ATOM 5544 N N . THR A 1 721 ? -23.318 8.001 -34.425 1.00 83.19 721 THR A N 1
ATOM 5545 C CA . THR A 1 721 ? -23.085 7.393 -35.742 1.00 83.19 721 THR A CA 1
ATOM 5546 C C . THR A 1 721 ? -23.345 5.889 -35.702 1.00 83.19 721 THR A C 1
ATOM 5548 O O . THR A 1 721 ? -23.118 5.245 -34.688 1.00 83.19 721 THR A O 1
ATOM 5551 N N . ASN A 1 722 ? -23.791 5.298 -36.808 1.00 84.19 722 ASN A N 1
ATOM 5552 C CA . ASN A 1 722 ? -23.910 3.841 -36.970 1.00 84.19 722 ASN A CA 1
ATOM 5553 C C . ASN A 1 722 ? -22.720 3.223 -37.732 1.00 84.19 722 ASN A C 1
ATOM 5555 O O . ASN A 1 722 ? -22.702 2.026 -38.013 1.00 84.19 722 ASN A O 1
ATOM 5559 N N . LYS A 1 723 ? -21.724 4.042 -38.090 1.00 80.94 723 LYS A N 1
ATOM 5560 C CA . LYS A 1 723 ? -20.480 3.619 -38.744 1.00 80.94 723 LYS A CA 1
ATOM 5561 C C . LYS A 1 723 ? -19.365 3.487 -37.716 1.00 80.94 723 LYS A C 1
ATOM 5563 O O . LYS A 1 723 ? -19.331 4.230 -36.745 1.00 80.94 723 LYS A O 1
ATOM 5568 N N . THR A 1 724 ? -18.397 2.619 -37.989 1.00 85.81 724 THR A N 1
ATOM 5569 C CA . THR A 1 724 ? -17.211 2.390 -37.141 1.00 85.81 724 THR A CA 1
ATOM 5570 C C . THR A 1 724 ? -16.045 3.331 -37.456 1.00 85.81 724 THR A C 1
ATOM 5572 O O . THR A 1 724 ? -14.892 3.099 -37.095 1.00 85.81 724 THR A O 1
ATOM 5575 N N . THR A 1 725 ? -16.314 4.384 -38.219 1.00 81.81 725 THR A N 1
ATOM 5576 C CA . THR A 1 725 ? -15.366 5.443 -38.550 1.00 81.81 725 THR A CA 1
ATOM 5577 C C . THR A 1 725 ? -16.144 6.735 -38.678 1.00 81.81 725 THR A C 1
ATOM 5579 O O . THR A 1 725 ? -17.212 6.764 -39.296 1.00 81.81 725 THR A O 1
ATOM 5582 N N . TYR A 1 726 ? -15.609 7.797 -38.092 1.00 83.06 726 TYR A N 1
ATOM 5583 C CA . TYR A 1 726 ? -16.211 9.113 -38.111 1.00 83.06 726 TYR A CA 1
ATOM 5584 C C . TYR A 1 726 ? -15.139 10.192 -38.241 1.00 83.06 726 TYR A C 1
ATOM 5586 O O . TYR A 1 726 ? -14.063 10.084 -37.659 1.00 83.06 726 TYR A O 1
ATOM 5594 N N . ILE A 1 727 ? -15.434 11.235 -39.012 1.00 80.69 727 ILE A N 1
ATOM 5595 C CA . ILE A 1 727 ? -14.566 12.404 -39.147 1.00 80.69 727 ILE A CA 1
ATOM 5596 C C . ILE A 1 727 ? -15.154 13.480 -38.242 1.00 80.69 727 ILE A C 1
ATOM 5598 O O . ILE A 1 727 ? -16.191 14.052 -38.568 1.00 80.69 727 ILE A O 1
ATOM 5602 N N . LEU A 1 728 ? -14.520 13.726 -37.096 1.00 80.62 728 LEU A N 1
ATOM 5603 C CA . LEU A 1 728 ? -14.835 14.883 -36.262 1.00 80.62 728 LEU A CA 1
ATOM 5604 C C . LEU A 1 728 ? -14.449 16.135 -37.048 1.00 80.62 728 LEU A C 1
ATOM 5606 O O . LEU A 1 728 ? -13.354 16.188 -37.600 1.00 80.62 728 LEU A O 1
ATOM 5610 N N . GLN A 1 729 ? -15.354 17.103 -37.141 1.00 77.06 729 GLN A N 1
ATOM 5611 C CA . GLN A 1 729 ? -15.201 18.323 -37.938 1.00 77.06 729 GLN A CA 1
ATOM 5612 C C . GLN A 1 729 ? -15.422 19.555 -37.057 1.00 77.06 729 GLN A C 1
ATOM 5614 O O . GLN A 1 729 ? -15.931 19.428 -35.945 1.00 77.06 729 GLN A O 1
ATOM 5619 N N . ASN A 1 730 ? -15.074 20.741 -37.567 1.00 72.00 730 ASN A N 1
ATOM 5620 C CA . ASN A 1 730 ? -15.182 22.024 -36.858 1.00 72.00 730 ASN A CA 1
ATOM 5621 C C . ASN A 1 730 ? -14.376 22.071 -35.551 1.00 72.00 730 ASN A C 1
ATOM 5623 O O . ASN A 1 730 ? -14.795 22.690 -34.575 1.00 72.00 730 ASN A O 1
ATOM 5627 N N . LEU A 1 731 ? -13.229 21.391 -35.520 1.00 75.94 731 LEU A N 1
ATOM 5628 C CA . LEU A 1 731 ? -12.333 21.420 -34.372 1.00 75.94 731 LEU A CA 1
ATOM 5629 C C . LEU A 1 731 ? -11.441 22.660 -34.412 1.00 75.94 731 LEU A C 1
ATOM 5631 O O . LEU A 1 731 ? -10.973 23.080 -35.473 1.00 75.94 731 LEU A O 1
ATOM 5635 N N . ASP A 1 732 ? -11.186 23.231 -33.239 1.00 75.81 732 ASP A N 1
ATOM 5636 C CA . ASP A 1 732 ? -10.341 24.404 -33.082 1.00 75.81 732 ASP A CA 1
ATOM 5637 C C . ASP A 1 732 ? -8.885 24.020 -33.409 1.00 75.81 732 ASP A C 1
ATOM 5639 O O . ASP A 1 732 ? -8.274 23.163 -32.761 1.00 75.81 732 ASP A O 1
ATOM 5643 N N . SER A 1 733 ? -8.325 24.664 -34.434 1.00 69.94 733 SER A N 1
ATOM 5644 C CA . SER A 1 733 ? -6.962 24.425 -34.917 1.00 69.94 733 SER A CA 1
ATOM 5645 C C . SER A 1 733 ? -5.929 24.691 -33.808 1.00 69.94 733 SER A C 1
ATOM 5647 O O . SER A 1 733 ? -5.980 25.755 -33.183 1.00 69.94 733 SER A O 1
ATOM 5649 N N . GLY A 1 734 ? -4.960 23.796 -33.593 1.00 61.03 734 GLY A N 1
ATOM 5650 C CA . GLY A 1 734 ? -3.891 23.971 -32.598 1.00 61.03 734 GLY A CA 1
ATOM 5651 C C . GLY A 1 734 ? -4.252 23.597 -31.153 1.00 61.03 734 GLY A C 1
ATOM 5652 O O . GLY A 1 734 ? -3.495 23.936 -30.241 1.00 61.03 734 GLY A O 1
ATOM 5653 N N . TYR A 1 735 ? -5.374 22.904 -30.935 1.00 70.12 735 TYR A N 1
ATOM 5654 C CA . TYR A 1 735 ? -5.778 22.359 -29.634 1.00 70.12 735 TYR A CA 1
ATOM 5655 C C . TYR A 1 735 ? -5.661 20.830 -29.587 1.00 70.12 735 TYR A C 1
ATOM 5657 O O . TYR A 1 735 ? -5.792 20.147 -30.603 1.00 70.12 735 TYR A O 1
ATOM 5665 N N . THR A 1 736 ? -5.445 20.294 -28.382 1.00 76.75 736 THR A N 1
ATOM 5666 C CA . THR A 1 736 ? -5.526 18.854 -28.102 1.00 76.75 736 THR A CA 1
ATOM 5667 C C . THR A 1 736 ? -6.932 18.499 -27.629 1.00 76.75 736 THR A C 1
ATOM 5669 O O . THR A 1 736 ? -7.452 19.141 -26.714 1.00 76.75 736 THR A O 1
ATOM 5672 N N . TYR A 1 737 ? -7.523 17.475 -28.242 1.00 77.62 737 TYR A N 1
ATOM 5673 C CA . TYR A 1 737 ? -8.836 16.934 -27.902 1.00 77.62 737 TYR A CA 1
ATOM 5674 C C . TYR A 1 737 ? -8.713 15.512 -27.356 1.00 77.62 737 TYR A C 1
ATOM 5676 O O . TYR A 1 737 ? -8.061 14.683 -27.988 1.00 77.62 737 TYR A O 1
ATOM 5684 N N . ASP A 1 738 ? -9.378 15.222 -26.240 1.00 81.19 738 ASP A N 1
ATOM 5685 C CA . ASP A 1 738 ? -9.520 13.874 -25.682 1.00 81.19 738 ASP A CA 1
ATOM 5686 C C . ASP A 1 738 ? -10.804 13.230 -26.198 1.00 81.19 738 ASP A C 1
ATOM 5688 O O . ASP A 1 738 ? -11.882 13.813 -26.065 1.00 81.19 738 ASP A O 1
ATOM 5692 N N . ILE A 1 739 ? -10.681 12.049 -26.806 1.00 83.62 739 ILE A N 1
ATOM 5693 C CA . ILE A 1 739 ? -11.740 11.396 -27.575 1.00 83.62 739 ILE A CA 1
ATOM 5694 C C . ILE A 1 739 ? -11.996 9.983 -27.048 1.00 83.62 739 ILE A C 1
ATOM 5696 O O . ILE A 1 739 ? -11.074 9.172 -26.972 1.00 83.62 739 ILE A O 1
ATOM 5700 N N . TYR A 1 740 ? -13.259 9.652 -26.779 1.00 87.06 740 TYR A N 1
ATOM 5701 C CA . TYR A 1 740 ? -13.693 8.297 -26.422 1.00 87.06 740 TYR A CA 1
ATOM 5702 C C . TYR A 1 740 ? -15.030 7.943 -27.084 1.00 87.06 740 TYR A C 1
ATOM 5704 O O . TYR A 1 740 ? -15.790 8.822 -27.494 1.00 87.06 740 TYR A O 1
ATOM 5712 N N . ILE A 1 741 ? -15.320 6.645 -27.211 1.00 88.94 741 ILE A N 1
ATOM 5713 C CA . ILE A 1 741 ? -16.516 6.139 -27.892 1.00 88.94 741 ILE A CA 1
ATOM 5714 C C . ILE A 1 741 ? -17.307 5.218 -26.965 1.00 88.94 741 ILE A C 1
ATOM 5716 O O . ILE A 1 741 ? -16.742 4.372 -26.275 1.00 88.94 741 ILE A O 1
ATOM 5720 N N . VAL A 1 742 ? -18.626 5.374 -26.983 1.00 89.50 742 VAL A N 1
ATOM 5721 C CA . VAL A 1 742 ? -19.602 4.540 -26.275 1.00 89.50 742 VAL A CA 1
ATOM 5722 C C . VAL A 1 742 ? -20.456 3.800 -27.304 1.00 89.50 742 VAL A C 1
ATOM 5724 O O . VAL A 1 742 ? -20.966 4.417 -28.235 1.00 89.50 742 VAL A O 1
ATOM 5727 N N . SER A 1 743 ? -20.626 2.490 -27.157 1.00 89.56 743 SER A N 1
ATOM 5728 C CA . SER A 1 743 ? -21.567 1.705 -27.967 1.00 89.56 743 SER A CA 1
ATOM 5729 C C . SER A 1 743 ? -22.980 1.809 -27.403 1.00 89.56 743 SER A C 1
ATOM 5731 O O . SER A 1 743 ? -23.147 1.916 -26.191 1.00 89.56 743 SER A O 1
ATOM 5733 N N . ALA A 1 744 ? -23.996 1.706 -28.255 1.00 87.00 744 ALA A N 1
ATOM 5734 C CA . ALA A 1 744 ? -25.388 1.664 -27.824 1.00 87.00 744 ALA A CA 1
ATOM 5735 C C . ALA A 1 744 ? -26.285 0.848 -28.763 1.00 87.00 744 ALA A C 1
ATOM 5737 O O . ALA A 1 744 ? -26.041 0.758 -29.969 1.00 87.00 744 ALA A O 1
ATOM 5738 N N . ASN A 1 745 ? -27.344 0.277 -28.203 1.00 84.94 745 ASN A N 1
ATOM 5739 C CA . ASN A 1 745 ? -28.472 -0.329 -28.914 1.00 84.94 745 ASN A CA 1
ATOM 5740 C C . ASN A 1 745 ? -29.790 0.123 -28.254 1.00 84.94 745 ASN A C 1
ATOM 5742 O O . ASN A 1 745 ? -29.769 1.026 -27.415 1.00 84.94 745 ASN A O 1
ATOM 5746 N N . SER A 1 746 ? -30.923 -0.472 -28.632 1.00 81.81 746 SER A N 1
ATOM 5747 C CA . SER A 1 746 ? -32.234 -0.163 -28.040 1.00 81.81 746 SER A CA 1
ATOM 5748 C C . SER A 1 746 ? -32.307 -0.336 -26.516 1.00 81.81 746 SER A C 1
ATOM 5750 O O . SER A 1 746 ? -33.093 0.360 -25.879 1.00 81.81 746 SER A O 1
ATOM 5752 N N . GLU A 1 747 ? -31.474 -1.206 -25.937 1.00 80.94 747 GLU A N 1
ATOM 5753 C CA . GLU A 1 747 ? -31.549 -1.624 -24.530 1.00 80.94 747 GLU A CA 1
ATOM 5754 C C . GLU A 1 747 ? -30.562 -0.885 -23.610 1.00 80.94 747 GLU A C 1
ATOM 5756 O O . GLU A 1 747 ? -30.670 -0.949 -22.383 1.00 80.94 747 GLU A O 1
ATOM 5761 N N . GLY A 1 748 ? -29.579 -0.168 -24.163 1.00 79.75 748 GLY A N 1
ATOM 5762 C CA . GLY A 1 748 ? -28.690 0.663 -23.353 1.00 79.75 748 GLY A CA 1
ATOM 5763 C C . GLY A 1 748 ? -27.325 0.964 -23.958 1.00 79.75 748 GLY A C 1
ATOM 5764 O O . GLY A 1 748 ? -27.096 0.847 -25.164 1.00 79.75 748 GLY A O 1
ATOM 5765 N N . PHE A 1 749 ? -26.412 1.394 -23.083 1.00 83.56 749 PHE A N 1
ATOM 5766 C CA . PHE A 1 749 ? -25.091 1.919 -23.425 1.00 83.56 749 PHE A CA 1
ATOM 5767 C C . PHE A 1 749 ? -23.973 1.076 -22.802 1.00 83.56 749 PHE A C 1
ATOM 5769 O O . PHE A 1 749 ? -24.106 0.545 -21.700 1.00 83.56 749 PHE A O 1
ATOM 5776 N N . SER A 1 750 ? -22.828 1.010 -23.479 1.00 86.12 750 SER A N 1
ATOM 5777 C CA . SER A 1 750 ? -21.590 0.525 -22.866 1.00 86.12 750 SER A CA 1
ATOM 5778 C C . SER A 1 750 ? -20.973 1.580 -21.940 1.00 86.12 750 SER A C 1
ATOM 5780 O O . SER A 1 750 ? -21.328 2.758 -21.999 1.00 86.12 750 SER A O 1
ATOM 5782 N N . ILE A 1 751 ? -19.950 1.206 -21.166 1.00 84.50 751 ILE A N 1
ATOM 5783 C CA . ILE A 1 751 ? -19.039 2.215 -20.598 1.00 84.50 751 ILE A CA 1
ATOM 5784 C C . ILE A 1 751 ? -18.204 2.890 -21.715 1.00 84.50 751 ILE A C 1
ATOM 5786 O O . ILE A 1 751 ? -18.147 2.367 -22.839 1.00 84.50 751 ILE A O 1
ATOM 5790 N N . PRO A 1 752 ? -17.545 4.036 -21.446 1.00 85.44 752 PRO A N 1
ATOM 5791 C CA . PRO A 1 752 ? -16.596 4.657 -22.373 1.00 85.44 752 PRO A CA 1
ATOM 5792 C C . PRO A 1 752 ? -15.417 3.751 -22.754 1.00 85.44 752 PRO A C 1
ATOM 5794 O O . PRO A 1 752 ? -14.851 3.064 -21.907 1.00 85.44 752 PRO A O 1
ATOM 5797 N N . SER A 1 753 ? -14.991 3.796 -24.020 1.00 84.56 753 SER A N 1
ATOM 5798 C CA . SER A 1 753 ? -13.687 3.260 -24.430 1.00 84.56 753 SER A CA 1
ATOM 5799 C C . SER A 1 753 ? -12.532 4.002 -23.736 1.00 84.56 753 SER A C 1
ATOM 5801 O O . SER A 1 753 ? -12.725 5.129 -23.270 1.00 84.56 753 SER A O 1
ATOM 5803 N N . PRO A 1 754 ? -11.297 3.460 -23.750 1.00 82.19 754 PRO A N 1
ATOM 5804 C CA . PRO A 1 754 ? -10.114 4.245 -23.407 1.00 82.19 754 PRO A CA 1
ATOM 5805 C C . PRO A 1 754 ? -10.069 5.555 -24.207 1.00 82.19 754 PRO A C 1
ATOM 5807 O O . PRO A 1 754 ? -10.374 5.558 -25.404 1.00 82.19 754 PRO A O 1
ATOM 5810 N N . SER A 1 755 ? -9.715 6.653 -23.536 1.00 80.94 755 SER A N 1
ATOM 5811 C CA . SER A 1 755 ? -9.618 7.978 -24.156 1.00 80.94 755 SER A CA 1
ATOM 5812 C C . SER A 1 755 ? -8.316 8.115 -24.950 1.00 80.94 755 SER A C 1
ATOM 5814 O O . SER A 1 755 ? -7.256 7.704 -24.474 1.00 80.94 755 SER A O 1
ATOM 5816 N N . LEU A 1 756 ? -8.383 8.702 -26.146 1.00 79.19 756 LEU A N 1
ATOM 5817 C CA . LEU A 1 756 ? -7.229 9.037 -26.982 1.00 79.19 756 LEU A CA 1
ATOM 5818 C C . LEU A 1 756 ? -7.124 10.547 -27.183 1.00 79.19 756 LEU A C 1
ATOM 5820 O O . LEU A 1 756 ? -8.102 11.188 -27.560 1.00 79.19 756 LEU A O 1
ATOM 5824 N N . SER A 1 757 ? -5.920 11.094 -27.021 1.00 80.06 757 SER A N 1
ATOM 5825 C CA . SER A 1 757 ? -5.649 12.514 -27.255 1.00 80.06 757 SER A CA 1
ATOM 5826 C C . SER A 1 757 ? -5.183 12.768 -28.696 1.00 80.06 757 SER A C 1
ATOM 5828 O O . SER A 1 757 ? -4.234 12.138 -29.168 1.00 80.06 757 SER A O 1
ATOM 5830 N N . ALA A 1 758 ? -5.811 13.717 -29.395 1.00 72.56 758 ALA A N 1
ATOM 5831 C CA . ALA A 1 758 ? -5.453 14.136 -30.752 1.00 72.56 758 ALA A CA 1
ATOM 5832 C C . ALA A 1 758 ? -5.182 15.649 -30.821 1.00 72.56 758 ALA A C 1
ATOM 5834 O O . ALA A 1 758 ? -6.038 16.455 -30.463 1.00 72.56 758 ALA A O 1
ATOM 5835 N N . PHE A 1 759 ? -3.999 16.039 -31.305 1.00 75.44 759 PHE A N 1
ATOM 5836 C CA . PHE A 1 759 ? -3.636 17.442 -31.547 1.00 75.44 759 PHE A CA 1
ATOM 5837 C C . PHE A 1 759 ? -4.053 17.870 -32.960 1.00 75.44 759 PHE A C 1
ATOM 5839 O O . PHE A 1 759 ? -3.564 17.299 -33.932 1.00 75.44 759 PHE A O 1
ATOM 5846 N N . ILE A 1 760 ? -4.938 18.863 -33.079 1.00 75.75 760 ILE A N 1
ATOM 5847 C CA . ILE A 1 760 ? -5.486 19.335 -34.361 1.00 75.75 760 ILE A CA 1
ATOM 5848 C C . ILE A 1 760 ? -4.503 20.284 -35.043 1.00 75.75 760 ILE A C 1
ATOM 5850 O O . ILE A 1 760 ? -3.955 21.186 -34.404 1.00 75.75 760 ILE A O 1
ATOM 5854 N N . ALA A 1 761 ? -4.274 20.088 -36.344 1.00 55.03 761 ALA A N 1
ATOM 5855 C CA . ALA A 1 761 ? -3.300 20.888 -37.077 1.00 55.03 761 ALA A CA 1
ATOM 5856 C C . ALA A 1 761 ? -3.712 22.384 -37.109 1.00 55.03 761 ALA A C 1
ATOM 5858 O O . ALA A 1 761 ? -4.877 22.713 -36.904 1.00 55.03 761 ALA A O 1
ATOM 5859 N N . PRO A 1 762 ? -2.787 23.329 -37.317 1.00 58.06 762 PRO A N 1
ATOM 5860 C CA . PRO A 1 762 ? -3.123 24.733 -37.580 1.00 58.06 762 PRO A CA 1
ATOM 5861 C C . PRO A 1 762 ? -3.683 24.931 -39.006 1.00 58.06 762 PRO A C 1
A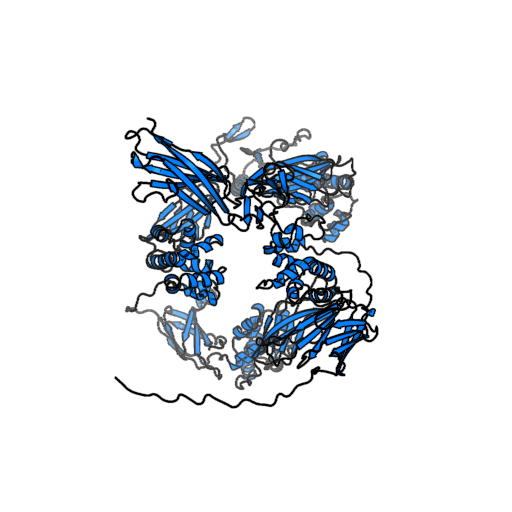TOM 5863 O O . PRO A 1 762 ? -3.320 24.168 -39.899 1.00 58.06 762 PRO A O 1
ATOM 5866 N N . ASP A 1 763 ? -4.510 25.960 -39.242 1.00 46.25 763 ASP A N 1
ATOM 5867 C CA . ASP A 1 763 ? -4.991 26.319 -40.591 1.00 46.25 763 ASP A CA 1
ATOM 5868 C C . ASP A 1 763 ? -3.865 26.679 -41.558 1.00 46.25 763 ASP A C 1
ATOM 5870 O O . ASP A 1 763 ? -3.074 27.592 -41.310 1.00 46.25 763 ASP A O 1
ATOM 5874 N N . ASP A 1 764 ? -3.849 25.982 -42.693 1.00 42.28 764 ASP A N 1
ATOM 5875 C CA . ASP A 1 764 ? -2.909 26.189 -43.788 1.00 42.28 764 ASP A CA 1
ATOM 5876 C C . ASP A 1 764 ? -3.480 27.262 -44.732 1.00 42.28 764 ASP A C 1
ATOM 5878 O O . ASP A 1 764 ? -4.117 26.978 -45.749 1.00 42.28 764 ASP A O 1
ATOM 5882 N N . HIS A 1 765 ? -3.319 28.538 -44.372 1.00 39.09 765 HIS A N 1
ATOM 5883 C CA . HIS A 1 765 ? -3.538 29.621 -45.326 1.00 39.09 765 HIS A CA 1
ATOM 5884 C C . HIS A 1 765 ? -2.311 29.768 -46.229 1.00 39.09 765 HIS A C 1
ATOM 5886 O O . HIS A 1 765 ? -1.216 30.113 -45.786 1.00 39.09 765 HIS A O 1
ATOM 5892 N N . SER A 1 766 ? -2.525 29.552 -47.528 1.00 35.16 766 SER A N 1
ATOM 5893 C CA . SER A 1 766 ? -1.618 29.934 -48.606 1.00 35.16 766 SER A CA 1
ATOM 5894 C C . SER A 1 766 ? -1.296 31.433 -48.524 1.00 35.16 766 SER A C 1
ATOM 5896 O O . SER A 1 766 ? -2.068 32.270 -48.991 1.00 35.16 766 SER A O 1
ATOM 5898 N N . PHE A 1 767 ? -0.161 31.788 -47.924 1.00 33.22 767 PHE A N 1
ATOM 5899 C CA . PHE A 1 767 ? 0.303 33.172 -47.851 1.00 33.22 767 PHE A CA 1
ATOM 5900 C C . PHE A 1 767 ? 0.873 33.620 -49.207 1.00 33.22 767 PHE A C 1
ATOM 5902 O O . PHE A 1 767 ? 1.920 33.137 -49.646 1.00 33.22 767 PHE A O 1
ATOM 5909 N N . ASN A 1 768 ? 0.195 34.566 -49.865 1.00 31.39 768 ASN A N 1
ATOM 5910 C CA . ASN A 1 768 ? 0.737 35.324 -50.991 1.00 31.39 768 ASN A CA 1
ATOM 5911 C C . ASN A 1 768 ? 1.347 36.631 -50.455 1.00 31.39 768 ASN A C 1
ATOM 5913 O O . ASN A 1 768 ? 0.636 37.494 -49.953 1.00 31.39 768 ASN A O 1
ATOM 5917 N N . CYS A 1 769 ? 2.672 36.771 -50.525 1.00 31.92 769 CYS A N 1
ATOM 5918 C CA . CYS A 1 769 ? 3.428 37.818 -49.825 1.00 31.92 769 CYS A CA 1
ATOM 5919 C C . CYS A 1 769 ? 3.340 39.234 -50.436 1.00 31.92 769 CYS A C 1
ATOM 5921 O O . CYS A 1 769 ? 4.138 40.082 -50.051 1.00 31.92 769 CYS A O 1
ATOM 5923 N N . SER A 1 770 ? 2.455 39.511 -51.400 1.00 36.00 770 SER A N 1
ATOM 5924 C CA . SER A 1 770 ? 2.536 40.761 -52.178 1.00 36.00 770 SER A CA 1
ATOM 5925 C C . SER A 1 770 ? 1.591 41.886 -51.734 1.00 36.00 770 SER A C 1
ATOM 5927 O O . SER A 1 770 ? 1.897 43.039 -52.027 1.00 36.00 770 SER A O 1
ATOM 5929 N N . ASP A 1 771 ? 0.488 41.600 -51.032 1.00 37.06 771 ASP A N 1
ATOM 5930 C CA . ASP A 1 771 ? -0.599 42.587 -50.854 1.00 37.06 771 ASP A CA 1
ATOM 5931 C C . ASP A 1 771 ? -0.687 43.235 -49.453 1.00 37.06 771 ASP A C 1
ATOM 5933 O O . ASP A 1 771 ? -1.400 44.226 -49.278 1.00 37.06 771 ASP A O 1
ATOM 5937 N N . ASP A 1 772 ? 0.082 42.757 -48.468 1.00 34.59 772 ASP A N 1
ATOM 5938 C CA . ASP A 1 772 ? -0.025 43.190 -47.057 1.00 34.59 772 ASP A CA 1
ATOM 5939 C C . ASP A 1 772 ? 1.047 44.188 -46.587 1.00 34.59 772 ASP A C 1
ATOM 5941 O O . ASP A 1 772 ? 1.153 44.510 -45.399 1.00 34.59 772 ASP A O 1
ATOM 5945 N N . PHE A 1 773 ? 1.824 44.724 -47.523 1.00 37.62 773 PHE A N 1
ATOM 5946 C CA . PHE A 1 773 ? 2.993 45.542 -47.236 1.00 37.62 773 PHE A CA 1
ATOM 5947 C C . PHE A 1 773 ? 2.824 46.992 -47.699 1.00 37.62 773 PHE A C 1
ATOM 5949 O O . PHE A 1 773 ? 2.453 47.260 -48.842 1.00 37.62 773 PHE A O 1
ATOM 5956 N N . THR A 1 774 ? 3.157 47.949 -46.831 1.00 38.84 774 THR A N 1
ATOM 5957 C CA . THR A 1 774 ? 3.228 49.373 -47.192 1.00 38.84 774 THR A CA 1
ATOM 5958 C C . THR A 1 774 ? 4.687 49.811 -47.209 1.00 38.84 774 THR A C 1
ATOM 5960 O O . THR A 1 774 ? 5.406 49.621 -46.232 1.00 38.84 774 THR A O 1
ATOM 5963 N N . LYS A 1 775 ? 5.141 50.371 -4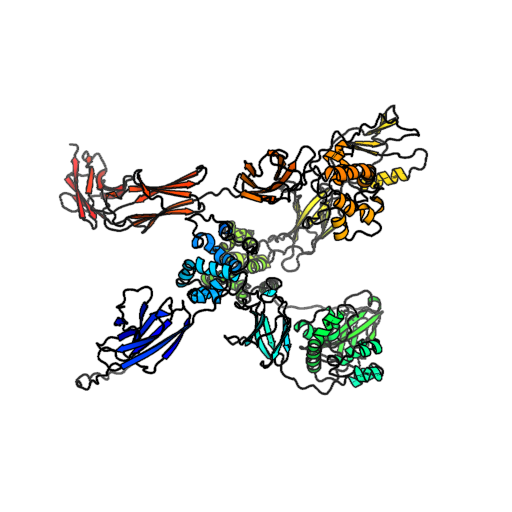8.334 1.00 36.66 775 LYS A N 1
ATOM 5964 C CA . LYS A 1 775 ? 6.528 50.815 -48.522 1.00 36.66 775 LYS A CA 1
ATOM 5965 C C . LYS A 1 775 ? 6.684 52.273 -48.088 1.00 36.66 775 LYS A C 1
ATOM 5967 O O . LYS A 1 775 ? 6.005 53.147 -48.627 1.00 36.66 775 LYS A O 1
ATOM 5972 N N . HIS A 1 776 ? 7.585 52.531 -47.146 1.00 42.34 776 HIS A N 1
ATOM 5973 C CA . HIS A 1 776 ? 7.939 53.874 -46.694 1.00 42.34 776 HIS A CA 1
ATOM 5974 C C . HIS A 1 776 ? 9.104 54.462 -47.513 1.00 42.34 776 HIS A C 1
ATOM 5976 O O . HIS A 1 776 ? 9.822 53.765 -48.233 1.00 42.34 776 HIS A O 1
ATOM 5982 N N . SER A 1 777 ? 9.267 55.787 -47.446 1.00 36.81 777 SER A N 1
ATOM 5983 C CA . SER A 1 777 ? 10.211 56.572 -48.262 1.00 36.81 777 SER A CA 1
ATOM 5984 C C . SER A 1 777 ? 11.694 56.299 -47.980 1.00 36.81 777 SER A C 1
ATOM 5986 O O . SER A 1 777 ? 12.548 56.726 -48.750 1.00 36.81 777 SER A O 1
ATOM 5988 N N . ASP A 1 778 ? 12.001 55.595 -46.894 1.00 39.66 778 ASP A N 1
ATOM 5989 C CA . ASP A 1 778 ? 13.338 55.139 -46.496 1.00 39.66 778 ASP A CA 1
ATOM 5990 C C . ASP A 1 778 ? 13.652 53.709 -46.980 1.00 39.66 778 ASP A C 1
ATOM 5992 O O . ASP A 1 778 ? 14.645 53.114 -46.567 1.00 39.66 778 ASP A O 1
ATOM 5996 N N . ASN A 1 779 ? 12.819 53.168 -47.880 1.00 39.34 779 ASN A N 1
ATOM 5997 C CA . ASN A 1 779 ? 12.850 51.786 -48.366 1.00 39.34 779 ASN A CA 1
ATOM 5998 C C . ASN A 1 779 ? 12.575 50.709 -47.297 1.00 39.34 779 ASN A C 1
ATOM 6000 O O . ASN A 1 779 ? 12.772 49.527 -47.587 1.00 39.34 779 ASN A O 1
ATOM 6004 N N . SER A 1 780 ? 12.052 51.067 -46.120 1.00 34.84 780 SER A N 1
ATOM 6005 C CA . SER A 1 780 ? 11.457 50.091 -45.200 1.00 34.84 780 SER A CA 1
ATOM 6006 C C . SER A 1 780 ? 10.053 49.680 -45.666 1.00 34.84 780 SER A C 1
ATOM 6008 O O . SER A 1 780 ? 9.350 50.431 -46.352 1.00 34.84 780 SER A O 1
ATOM 6010 N N . ILE A 1 781 ? 9.657 48.446 -45.357 1.00 37.56 781 ILE A N 1
ATOM 6011 C CA . ILE A 1 781 ? 8.359 47.877 -45.728 1.00 37.56 781 ILE A CA 1
ATOM 6012 C C . ILE A 1 781 ? 7.702 47.331 -44.454 1.00 37.56 781 ILE A C 1
ATOM 6014 O O . ILE A 1 781 ? 8.313 46.503 -43.782 1.00 37.56 781 ILE A O 1
ATOM 6018 N N . ASP A 1 782 ? 6.477 47.771 -44.146 1.00 38.03 782 ASP A N 1
ATOM 6019 C CA . ASP A 1 782 ? 5.745 47.410 -42.918 1.00 38.03 782 ASP A CA 1
ATOM 6020 C C . ASP A 1 782 ? 4.419 46.682 -43.210 1.00 38.03 782 ASP A C 1
ATOM 6022 O O . ASP A 1 782 ? 3.744 46.965 -44.206 1.00 38.03 782 ASP A O 1
ATOM 6026 N N . LEU A 1 783 ? 4.038 45.754 -42.325 1.00 36.81 783 LEU A N 1
ATOM 6027 C CA . LEU A 1 783 ? 2.792 44.974 -42.392 1.00 36.81 783 LEU A CA 1
ATOM 6028 C C . LEU A 1 783 ? 1.592 45.791 -41.889 1.00 36.81 783 LEU A C 1
ATOM 6030 O O . LEU A 1 783 ? 1.656 46.400 -40.819 1.00 36.81 783 LEU A O 1
ATOM 6034 N N . LYS A 1 784 ? 0.468 45.778 -42.618 1.00 38.09 784 LYS A N 1
ATOM 6035 C CA . LYS A 1 784 ? -0.759 46.464 -42.170 1.00 38.09 784 LYS A CA 1
ATOM 6036 C C . LYS A 1 784 ? -1.310 45.828 -40.886 1.00 38.09 784 LYS A C 1
ATOM 6038 O O . LYS A 1 784 ? -1.643 44.650 -40.833 1.00 38.09 784 LYS A O 1
ATOM 6043 N N . SER A 1 785 ? -1.422 46.632 -39.833 1.00 41.59 785 SER A N 1
ATOM 6044 C CA . SER A 1 785 ? -1.792 46.214 -38.480 1.00 41.59 785 SER A CA 1
ATOM 6045 C C . SER A 1 785 ? -3.277 45.832 -38.344 1.00 41.59 785 SER A C 1
ATOM 6047 O O . SER A 1 785 ? -4.100 46.719 -38.114 1.00 41.59 785 SER A O 1
ATOM 6049 N N . VAL A 1 786 ? -3.634 44.540 -38.420 1.00 28.30 786 VAL A N 1
ATOM 6050 C CA . VAL A 1 786 ? -4.963 44.036 -37.998 1.00 28.30 786 VAL A CA 1
ATOM 6051 C C . VAL A 1 786 ? -4.899 42.638 -37.323 1.00 28.30 786 VAL A C 1
ATOM 6053 O O . VAL A 1 786 ? -4.772 41.622 -37.987 1.00 28.30 786 VAL A O 1
ATOM 6056 N N . LEU A 1 787 ? -5.050 42.644 -35.984 1.00 27.67 787 LEU A N 1
ATOM 6057 C CA . LEU A 1 787 ? -5.725 41.698 -35.053 1.00 27.67 787 LEU A CA 1
ATOM 6058 C C . LEU A 1 787 ? -5.252 40.228 -34.784 1.00 27.67 787 LEU A C 1
ATOM 6060 O O . LEU A 1 787 ? -5.511 39.305 -35.541 1.00 27.67 787 LEU A O 1
ATOM 6064 N N . SER A 1 788 ? -4.805 40.044 -33.523 1.00 26.28 788 SER A N 1
ATOM 6065 C CA . SER A 1 788 ? -5.000 38.933 -32.541 1.00 26.28 788 SER A CA 1
ATOM 6066 C C . SER A 1 788 ? -4.299 37.558 -32.672 1.00 26.28 788 SER A C 1
ATOM 6068 O O . SER A 1 788 ? -4.785 36.635 -33.310 1.00 26.28 788 SER A O 1
ATOM 6070 N N . VAL A 1 789 ? -3.212 37.411 -31.897 1.00 31.47 789 VAL A N 1
ATOM 6071 C CA . VAL A 1 789 ? -2.684 36.224 -31.172 1.00 31.47 789 VAL A CA 1
ATOM 6072 C C . VAL A 1 789 ? -2.993 34.813 -31.737 1.00 31.47 789 VAL A C 1
ATOM 6074 O O . VAL A 1 789 ? -3.903 34.131 -31.273 1.00 31.47 789 VAL A O 1
ATOM 6077 N N . LYS A 1 790 ? -2.111 34.296 -32.606 1.00 27.52 790 LYS A N 1
ATOM 6078 C CA . LYS A 1 790 ? -1.814 32.852 -32.771 1.00 27.52 790 LYS A CA 1
ATOM 6079 C C . LYS A 1 790 ? -0.283 32.646 -32.763 1.00 27.52 790 LYS A C 1
ATOM 6081 O O . LYS A 1 790 ? 0.453 33.457 -33.319 1.00 27.52 790 LYS A O 1
ATOM 6086 N N . LYS A 1 791 ? 0.207 31.593 -32.088 1.00 29.91 791 LYS A N 1
ATOM 6087 C CA . LYS A 1 791 ? 1.635 31.202 -32.021 1.00 29.91 791 LYS A CA 1
ATOM 6088 C C . LYS A 1 791 ? 2.079 30.578 -33.353 1.00 29.91 791 LYS A C 1
ATOM 6090 O O . LYS A 1 791 ? 1.461 29.620 -33.803 1.00 29.91 791 LYS A O 1
ATOM 6095 N N . TYR A 1 792 ? 3.171 31.072 -33.933 1.00 33.75 792 TYR A N 1
ATOM 6096 C CA . TYR A 1 792 ? 3.794 30.512 -35.141 1.00 33.75 792 TYR A CA 1
ATOM 6097 C C . TYR A 1 792 ? 4.712 29.318 -34.808 1.00 33.75 792 TYR A C 1
ATOM 6099 O O . TYR A 1 792 ? 5.370 29.315 -33.766 1.00 33.75 792 TYR A O 1
ATOM 6107 N N . THR A 1 793 ? 4.781 28.311 -35.687 1.00 34.28 793 THR A N 1
ATOM 6108 C CA . THR A 1 793 ? 5.656 27.128 -35.551 1.00 34.28 793 THR A CA 1
ATOM 6109 C C . THR A 1 793 ? 6.989 27.305 -36.296 1.00 34.28 793 THR A C 1
ATOM 6111 O O . THR A 1 793 ? 7.111 28.123 -37.210 1.00 34.28 793 THR A O 1
ATOM 6114 N N . GLN A 1 794 ? 8.008 26.511 -35.927 1.00 33.19 794 GLN A N 1
ATOM 6115 C CA . GLN A 1 794 ? 9.335 26.476 -36.578 1.00 33.19 794 GLN A CA 1
ATOM 6116 C C . GLN A 1 794 ? 9.267 26.250 -38.104 1.00 33.19 794 GLN A C 1
ATOM 6118 O O . GLN A 1 794 ? 10.157 26.688 -38.833 1.00 33.19 794 GLN A O 1
ATOM 6123 N N . THR A 1 795 ? 8.196 25.625 -38.597 1.00 34.94 795 THR A N 1
ATOM 6124 C CA . THR A 1 795 ? 7.970 25.310 -40.013 1.00 34.94 795 THR A CA 1
ATOM 6125 C C . THR A 1 795 ? 7.741 26.564 -40.867 1.00 34.94 795 THR A C 1
ATOM 6127 O O . THR A 1 795 ? 8.279 26.663 -41.967 1.00 34.94 795 THR A O 1
ATOM 6130 N N . THR A 1 796 ? 7.037 27.580 -40.349 1.00 37.19 796 THR A N 1
ATOM 6131 C CA . THR A 1 796 ? 6.797 28.855 -41.057 1.00 37.19 796 THR A CA 1
ATOM 6132 C C . THR A 1 796 ? 8.090 29.661 -41.232 1.00 37.19 796 THR A C 1
ATOM 6134 O O . THR A 1 796 ? 8.325 30.276 -42.272 1.00 37.19 796 THR A O 1
ATOM 6137 N N . VAL A 1 797 ? 8.980 29.605 -40.236 1.00 40.44 797 VAL A N 1
ATOM 6138 C CA . VAL A 1 797 ? 10.301 30.255 -40.270 1.00 40.44 797 VAL A CA 1
ATOM 6139 C C . VAL A 1 797 ? 11.238 29.553 -41.261 1.00 40.44 797 VAL A C 1
ATOM 6141 O O . VAL A 1 797 ? 12.001 30.219 -41.960 1.00 40.44 797 VAL A O 1
ATOM 6144 N N . ALA A 1 798 ? 11.154 28.223 -41.370 1.00 40.34 798 ALA A N 1
ATOM 6145 C CA . ALA A 1 798 ? 11.934 27.438 -42.325 1.00 40.34 798 ALA A CA 1
ATOM 6146 C C . ALA A 1 798 ? 11.551 27.738 -43.788 1.00 40.34 798 ALA A C 1
ATOM 6148 O O . ALA A 1 798 ? 12.439 27.938 -44.614 1.00 40.34 798 ALA A O 1
ATOM 6149 N N . ILE A 1 799 ? 10.254 27.881 -44.085 1.00 40.81 799 ILE A N 1
ATOM 6150 C CA . ILE A 1 799 ? 9.741 28.171 -45.438 1.00 40.81 799 ILE A CA 1
ATOM 6151 C C . ILE A 1 799 ? 10.121 29.593 -45.905 1.00 40.81 799 ILE A C 1
ATOM 6153 O O . ILE A 1 799 ? 10.531 29.790 -47.051 1.00 40.81 799 ILE A O 1
ATOM 6157 N N . CYS A 1 800 ? 10.063 30.597 -45.018 1.00 39.47 800 CYS A N 1
ATOM 6158 C CA . CYS A 1 800 ? 10.518 31.963 -45.329 1.00 39.47 800 CYS A CA 1
ATOM 6159 C C . CYS A 1 800 ? 12.043 32.052 -45.515 1.00 39.47 800 CYS A C 1
ATOM 6161 O O . CYS A 1 800 ? 12.530 32.809 -46.359 1.00 39.47 800 CYS A O 1
ATOM 6163 N N . LYS A 1 801 ? 12.802 31.246 -44.762 1.00 42.94 801 LYS A N 1
ATOM 6164 C CA . LYS A 1 801 ? 14.260 31.122 -44.892 1.00 42.94 801 LYS A CA 1
ATOM 6165 C C . LYS A 1 801 ? 14.652 30.480 -46.227 1.00 42.94 801 LYS A C 1
ATOM 6167 O O . LYS A 1 801 ? 15.560 30.981 -46.883 1.00 42.94 801 LYS A O 1
ATOM 6172 N N . GLU A 1 802 ? 13.940 29.442 -46.664 1.00 42.22 802 GLU A N 1
ATOM 6173 C CA . GLU A 1 802 ? 14.147 28.801 -47.971 1.00 42.22 802 GLU A CA 1
ATOM 6174 C C . GLU A 1 802 ? 13.867 29.755 -49.141 1.00 42.22 802 GLU A C 1
ATOM 6176 O O . GLU A 1 802 ? 14.653 29.822 -50.087 1.00 42.22 802 GLU A O 1
ATOM 6181 N N . LYS A 1 803 ? 12.812 30.579 -49.053 1.00 40.91 803 LYS A N 1
ATOM 6182 C CA . LYS A 1 803 ? 12.508 31.562 -50.103 1.00 40.91 803 LYS A CA 1
ATOM 6183 C C . LYS A 1 803 ? 13.500 32.740 -50.163 1.00 40.91 803 LYS A C 1
ATOM 6185 O O . LYS A 1 803 ? 13.868 33.086 -51.287 1.00 40.91 803 LYS A O 1
ATOM 6190 N N . CYS A 1 804 ? 14.015 33.292 -49.040 1.00 41.00 804 CYS A N 1
ATOM 6191 C CA . CYS A 1 804 ? 15.097 34.319 -49.098 1.00 41.00 804 CYS A CA 1
ATOM 6192 C C . CYS A 1 804 ? 16.395 33.736 -49.694 1.00 41.00 804 CYS A C 1
ATOM 6194 O O . CYS A 1 804 ? 17.141 34.453 -50.353 1.00 41.00 804 CYS A O 1
ATOM 6196 N N . LEU A 1 805 ? 16.652 32.434 -49.512 1.00 41.91 805 LEU A N 1
ATOM 6197 C CA . LEU A 1 805 ? 17.823 31.747 -50.075 1.00 41.91 805 LEU A CA 1
ATOM 6198 C C . LEU A 1 805 ? 17.682 31.420 -51.576 1.00 41.91 805 LEU A C 1
ATOM 6200 O O . LEU A 1 805 ? 18.693 31.260 -52.255 1.00 41.91 805 LEU A O 1
ATOM 6204 N N . SER A 1 806 ? 16.454 31.347 -52.103 1.00 38.78 806 SER A N 1
ATOM 6205 C CA . SER A 1 806 ? 16.172 30.991 -53.507 1.00 38.78 806 SER A CA 1
ATOM 6206 C C . SER A 1 806 ? 16.064 32.177 -54.483 1.00 38.78 806 SER A C 1
ATOM 6208 O O . SER A 1 806 ? 16.052 31.975 -55.697 1.00 38.78 806 SER A O 1
ATOM 6210 N N . ALA A 1 807 ? 16.005 33.421 -53.992 1.00 39.12 807 ALA A N 1
ATOM 6211 C CA . ALA A 1 807 ? 15.894 34.617 -54.828 1.00 39.12 807 ALA A CA 1
ATOM 6212 C C . ALA A 1 807 ? 17.267 35.053 -55.375 1.00 39.12 807 ALA A C 1
ATOM 6214 O O . ALA A 1 807 ? 17.942 35.931 -54.842 1.00 39.12 807 ALA A O 1
ATOM 6215 N N . SER A 1 808 ? 17.701 34.436 -56.471 1.00 43.00 808 SER A N 1
ATOM 6216 C CA . SER A 1 808 ? 18.883 34.870 -57.213 1.00 43.00 808 SER A CA 1
ATOM 6217 C C . SER A 1 808 ? 18.568 36.104 -58.068 1.00 43.00 808 SER A C 1
ATOM 6219 O O . SER A 1 808 ? 18.144 35.952 -59.210 1.00 43.00 808 SER A O 1
ATOM 6221 N N . GLN A 1 809 ? 18.775 37.308 -57.520 1.00 40.81 809 GLN A N 1
ATOM 6222 C CA . GLN A 1 809 ? 19.283 38.503 -58.222 1.00 40.81 809 GLN A CA 1
ATOM 6223 C C . GLN A 1 809 ? 19.373 39.704 -57.255 1.00 40.81 809 GLN A C 1
ATOM 6225 O O . GLN A 1 809 ? 18.362 40.258 -56.840 1.00 40.81 809 GLN A O 1
ATOM 6230 N N . GLY A 1 810 ? 20.595 40.157 -56.956 1.00 43.94 810 GLY A N 1
ATOM 6231 C CA . GLY A 1 810 ? 20.860 41.584 -56.721 1.00 43.94 810 GLY A CA 1
ATOM 6232 C C . GLY A 1 810 ? 21.210 42.062 -55.310 1.00 43.94 810 GLY A C 1
ATOM 6233 O O . GLY A 1 810 ? 22.183 42.799 -55.199 1.00 43.94 810 GLY A O 1
ATOM 6234 N N . ASP A 1 811 ? 20.505 41.663 -54.249 1.00 40.12 811 ASP A N 1
ATOM 6235 C CA . ASP A 1 811 ? 20.721 42.225 -52.901 1.00 40.12 811 ASP A CA 1
ATOM 6236 C C . ASP A 1 811 ? 20.757 41.122 -51.821 1.00 40.12 811 ASP A C 1
ATOM 6238 O O . ASP A 1 811 ? 19.874 40.269 -51.748 1.00 40.12 811 ASP A O 1
ATOM 6242 N N . GLN A 1 812 ? 21.809 41.102 -50.992 1.00 42.03 812 GLN A N 1
ATOM 6243 C CA . GLN A 1 812 ? 22.019 40.077 -49.960 1.00 42.03 812 GLN A CA 1
ATOM 6244 C C . GLN A 1 812 ? 21.217 40.386 -48.678 1.00 42.03 812 GLN A C 1
ATOM 6246 O O . GLN A 1 812 ? 21.351 41.456 -48.090 1.00 42.03 812 GLN A O 1
ATOM 6251 N N . CYS A 1 813 ? 20.408 39.417 -48.238 1.00 37.81 813 CYS A N 1
ATOM 6252 C CA . CYS A 1 813 ? 19.628 39.385 -46.987 1.00 37.81 813 CYS A CA 1
ATOM 6253 C C . CYS A 1 813 ? 20.609 39.539 -45.778 1.00 37.81 813 CYS A C 1
ATOM 6255 O O . CYS A 1 813 ? 21.320 38.588 -45.459 1.00 37.81 813 CYS A O 1
ATOM 6257 N N . THR A 1 814 ? 20.708 40.711 -45.120 1.00 39.88 814 THR A N 1
ATOM 6258 C CA . THR A 1 814 ? 21.696 40.969 -44.031 1.00 39.88 814 THR A CA 1
ATOM 6259 C C . THR A 1 814 ? 21.202 40.682 -42.606 1.00 39.88 814 THR A C 1
ATOM 6261 O O . THR A 1 814 ? 22.013 40.643 -41.682 1.00 39.88 814 THR A O 1
ATOM 6264 N N . GLY A 1 815 ? 19.902 40.450 -42.397 1.00 39.66 815 GLY A N 1
ATOM 6265 C CA . GLY A 1 815 ? 19.358 40.041 -41.095 1.00 39.66 815 GLY A CA 1
ATOM 6266 C C . GLY A 1 815 ? 17.856 40.298 -40.930 1.00 39.66 815 GLY A C 1
ATOM 6267 O O . GLY A 1 815 ? 17.248 41.011 -41.725 1.00 39.66 815 GLY A O 1
ATOM 6268 N N . PHE A 1 816 ? 17.266 39.712 -39.882 1.00 35.81 816 PHE A N 1
ATOM 6269 C CA . PHE A 1 816 ? 15.854 39.852 -39.492 1.00 35.81 816 PHE A CA 1
ATOM 6270 C C . PHE A 1 816 ? 15.722 40.361 -38.047 1.00 35.81 816 PHE A C 1
ATOM 6272 O O . PHE A 1 816 ? 16.570 40.061 -37.206 1.00 35.81 816 PHE A O 1
ATOM 6279 N N . SER A 1 817 ? 14.649 41.107 -37.754 1.00 36.91 817 SER A N 1
ATOM 6280 C CA . SER A 1 817 ? 14.282 41.562 -36.402 1.00 36.91 817 SER A CA 1
ATOM 6281 C C . SER A 1 817 ? 12.844 41.153 -36.055 1.00 36.91 817 SER A C 1
ATOM 6283 O O . SER A 1 817 ? 11.963 41.175 -36.919 1.00 36.91 817 SER A O 1
ATOM 6285 N N . PHE A 1 818 ? 12.602 40.792 -34.789 1.00 34.22 818 PHE A N 1
ATOM 6286 C CA . PHE A 1 818 ? 11.289 40.394 -34.271 1.00 34.22 818 PHE A CA 1
ATOM 6287 C C . PHE A 1 818 ? 10.881 41.224 -33.048 1.00 34.22 818 PHE A C 1
ATOM 6289 O O . PHE A 1 818 ? 11.687 41.477 -32.154 1.00 34.22 818 PHE A O 1
ATOM 6296 N N . ASN A 1 819 ? 9.592 41.552 -32.975 1.00 34.16 819 ASN A N 1
ATOM 6297 C CA . ASN A 1 819 ? 8.868 41.952 -31.765 1.00 34.16 819 ASN A CA 1
ATOM 6298 C C . ASN A 1 819 ? 7.676 40.984 -31.578 1.00 34.16 819 ASN A C 1
ATOM 6300 O O . ASN A 1 819 ? 7.270 40.301 -32.512 1.00 34.16 819 ASN A O 1
ATOM 6304 N N . THR A 1 820 ? 7.083 40.955 -30.385 1.00 30.17 820 THR A N 1
ATOM 6305 C CA . THR A 1 820 ? 5.850 40.249 -29.986 1.00 30.17 820 THR A CA 1
ATOM 6306 C C . THR A 1 820 ? 4.646 40.379 -30.935 1.00 30.17 820 THR A C 1
ATOM 6308 O O . THR A 1 820 ? 3.685 39.634 -30.762 1.00 30.17 820 THR A O 1
ATOM 6311 N N . SER A 1 821 ? 4.653 41.287 -31.920 1.00 30.94 821 SER A N 1
ATOM 6312 C CA . SER A 1 821 ? 3.522 41.482 -32.846 1.00 30.94 821 SER A CA 1
ATOM 6313 C C . SER A 1 821 ? 3.857 41.889 -34.296 1.00 30.94 821 SER A C 1
ATOM 6315 O O . SER A 1 821 ? 2.929 41.968 -35.095 1.00 30.94 821 SER A O 1
ATOM 6317 N N . THR A 1 822 ? 5.124 42.080 -34.697 1.00 31.22 822 THR A N 1
ATOM 6318 C CA . THR A 1 822 ? 5.503 42.388 -36.101 1.00 31.22 822 THR A CA 1
ATOM 6319 C C . THR A 1 822 ? 6.896 41.855 -36.473 1.00 31.22 822 THR A C 1
ATOM 6321 O O . THR A 1 822 ? 7.756 41.669 -35.606 1.00 31.22 822 THR A O 1
ATOM 6324 N N . CYS A 1 823 ? 7.119 41.606 -37.772 1.00 34.03 823 CYS A N 1
ATOM 6325 C CA . CYS A 1 823 ? 8.401 41.178 -38.348 1.00 34.03 823 CYS A CA 1
ATOM 6326 C C . CYS A 1 823 ? 8.903 42.232 -39.348 1.00 34.03 823 CYS A C 1
ATOM 6328 O O . CYS A 1 823 ? 8.149 42.628 -40.234 1.00 34.03 823 CYS A O 1
ATOM 6330 N N . LEU A 1 824 ? 10.158 42.676 -39.204 1.00 35.66 824 LEU A N 1
ATOM 6331 C CA . LEU A 1 824 ? 10.772 43.712 -40.047 1.00 35.66 824 LEU A CA 1
ATOM 6332 C C . LEU A 1 824 ? 12.011 43.162 -40.770 1.00 35.66 824 LEU A C 1
ATOM 6334 O O . LEU A 1 824 ? 12.902 42.575 -40.146 1.00 35.66 824 LEU A O 1
ATOM 6338 N N . LEU A 1 825 ? 12.063 43.379 -42.089 1.00 34.50 825 LEU A N 1
ATOM 6339 C CA . LEU A 1 825 ? 13.173 43.009 -42.972 1.00 34.50 825 LEU A CA 1
ATOM 6340 C C . LEU A 1 825 ? 14.038 44.248 -43.257 1.00 34.50 825 LEU A C 1
ATOM 6342 O O . LEU A 1 825 ? 13.518 45.258 -43.725 1.00 34.50 825 LEU A O 1
ATOM 6346 N N . VAL A 1 826 ? 15.352 44.176 -43.012 1.00 38.47 826 VAL A N 1
ATOM 6347 C CA . VAL A 1 826 ? 16.286 45.284 -43.295 1.00 38.47 826 VAL A CA 1
ATOM 6348 C C . VAL A 1 826 ? 17.339 44.839 -44.310 1.00 38.47 826 VAL A C 1
ATOM 6350 O O . VAL A 1 826 ? 18.072 43.876 -44.077 1.00 38.47 826 VAL A O 1
ATOM 6353 N N . ILE A 1 827 ? 17.435 45.565 -45.428 1.00 36.00 827 ILE A N 1
ATOM 6354 C CA . ILE A 1 827 ? 18.426 45.342 -46.490 1.00 36.00 827 ILE A CA 1
ATOM 6355 C C . ILE A 1 827 ? 19.442 46.491 -46.452 1.00 36.00 827 ILE A C 1
ATOM 6357 O O . ILE A 1 827 ? 19.072 47.645 -46.665 1.00 36.00 827 ILE A O 1
ATOM 6361 N N . GLY A 1 828 ? 20.719 46.197 -46.182 1.00 35.44 828 GLY A N 1
ATOM 6362 C CA . GLY A 1 828 ? 21.791 47.200 -46.146 1.00 35.44 828 GLY A CA 1
ATOM 6363 C C . GLY A 1 828 ? 22.825 47.025 -47.264 1.00 35.44 828 GLY A C 1
ATOM 6364 O O . GLY A 1 828 ? 23.384 45.943 -47.424 1.00 35.44 828 GLY A O 1
ATOM 6365 N N . LYS A 1 829 ? 23.144 48.103 -48.000 1.00 35.22 829 LYS A N 1
ATOM 6366 C CA . LYS A 1 829 ? 24.309 48.174 -48.906 1.00 35.22 829 LYS A CA 1
ATOM 6367 C C . LYS A 1 829 ? 25.537 48.721 -48.170 1.00 35.22 829 LYS A C 1
ATOM 6369 O O . LYS A 1 829 ? 25.450 49.764 -47.537 1.00 35.22 829 LYS A O 1
ATOM 6374 N N . HIS A 1 830 ? 26.657 48.004 -48.304 1.00 39.94 830 HIS A N 1
ATOM 6375 C CA . HIS A 1 830 ? 28.052 48.351 -47.978 1.00 39.94 830 HIS A CA 1
ATOM 6376 C C . HIS A 1 830 ? 28.327 49.646 -47.178 1.00 39.94 830 HIS A C 1
ATOM 6378 O O . HIS A 1 830 ? 28.238 50.743 -47.721 1.00 39.94 830 HIS A O 1
ATOM 6384 N N . GLY A 1 831 ? 28.869 49.508 -45.960 1.00 32.91 831 GLY A N 1
ATOM 6385 C CA . GLY A 1 831 ? 29.649 50.572 -45.307 1.00 32.91 831 GLY A CA 1
ATOM 6386 C C . GLY A 1 831 ? 29.562 50.590 -43.778 1.00 32.91 831 GLY A C 1
ATOM 6387 O O . GLY A 1 831 ? 28.479 50.525 -43.215 1.00 32.91 831 GLY A O 1
ATOM 6388 N N . ASN A 1 832 ? 30.724 50.681 -43.124 1.00 38.53 832 ASN A N 1
ATOM 6389 C CA . ASN A 1 832 ? 30.958 50.724 -41.672 1.00 38.53 832 ASN A CA 1
ATOM 6390 C C . ASN A 1 832 ? 29.927 51.526 -40.847 1.00 38.53 832 ASN A C 1
ATOM 6392 O O . ASN A 1 832 ? 29.776 52.731 -41.049 1.00 38.53 832 ASN A O 1
ATOM 6396 N N . ILE A 1 833 ? 29.340 50.892 -39.824 1.00 29.52 833 ILE A N 1
ATOM 6397 C CA . ILE A 1 833 ? 28.550 51.562 -38.776 1.00 29.52 833 ILE A CA 1
ATOM 6398 C C . ILE A 1 833 ? 29.504 52.043 -37.665 1.00 29.52 833 ILE A C 1
ATOM 6400 O O . ILE A 1 833 ? 30.369 51.291 -37.210 1.00 29.52 833 ILE A O 1
ATOM 6404 N N . ARG A 1 834 ? 29.388 53.319 -37.270 1.00 30.19 834 ARG A N 1
ATOM 6405 C CA . ARG A 1 834 ? 30.270 54.004 -36.305 1.00 30.19 834 ARG A CA 1
ATOM 6406 C C . ARG A 1 834 ? 30.028 53.546 -34.860 1.00 30.19 834 ARG A C 1
ATOM 6408 O O . ARG A 1 834 ? 28.952 53.089 -34.496 1.00 30.19 834 ARG A O 1
ATOM 6415 N N . GLN A 1 835 ? 31.055 53.715 -34.026 1.00 31.78 835 GLN A N 1
ATOM 6416 C CA . GLN A 1 835 ? 31.184 53.208 -32.650 1.00 31.78 835 GLN A CA 1
ATOM 6417 C C . GLN A 1 835 ? 30.223 53.852 -31.621 1.00 31.78 835 GLN A C 1
ATOM 6419 O O . GLN A 1 835 ? 30.255 53.490 -30.448 1.00 31.78 835 GLN A O 1
ATOM 6424 N N . GLU A 1 836 ? 29.357 54.766 -32.057 1.00 30.75 836 GLU A N 1
ATOM 6425 C CA . GLU A 1 836 ? 28.509 55.621 -31.213 1.00 30.75 836 GLU A CA 1
ATOM 6426 C C . GLU A 1 836 ? 27.026 55.192 -31.235 1.00 30.75 836 GLU A C 1
ATOM 6428 O O . GLU A 1 836 ? 26.269 55.562 -30.345 1.00 30.75 836 GLU A O 1
ATOM 6433 N N . ASP A 1 837 ? 26.636 54.303 -32.162 1.00 30.97 837 ASP A N 1
ATOM 6434 C CA . ASP A 1 837 ? 25.271 53.759 -32.284 1.00 30.97 837 ASP A CA 1
ATOM 6435 C C . ASP A 1 837 ? 25.080 52.394 -31.584 1.00 30.97 837 ASP A C 1
ATOM 6437 O O . ASP A 1 837 ? 24.081 51.705 -31.787 1.00 30.97 837 ASP A O 1
ATOM 6441 N N . ARG A 1 838 ? 26.010 51.977 -30.708 1.00 32.50 838 ARG A N 1
ATOM 6442 C CA . ARG A 1 838 ? 25.866 50.767 -29.864 1.00 32.50 838 ARG A CA 1
ATOM 6443 C C . ARG A 1 838 ? 24.924 50.995 -28.675 1.00 32.50 838 ARG A C 1
ATOM 6445 O O . ARG A 1 838 ? 25.307 50.805 -27.522 1.00 32.50 838 ARG A O 1
ATOM 6452 N N . THR A 1 839 ? 23.683 51.389 -28.938 1.00 29.91 839 THR A N 1
ATOM 6453 C CA . THR A 1 839 ? 22.622 51.312 -27.927 1.00 29.91 839 THR A CA 1
ATOM 6454 C C . THR A 1 839 ? 21.793 50.052 -28.168 1.00 29.91 839 THR A C 1
ATOM 6456 O O . THR A 1 839 ? 20.974 49.972 -29.077 1.00 29.91 839 THR A O 1
ATOM 6459 N N . ASP A 1 840 ? 22.066 49.022 -27.362 1.00 30.52 840 ASP A N 1
ATOM 6460 C CA . ASP A 1 840 ? 21.405 47.717 -27.415 1.00 30.52 840 ASP A CA 1
ATOM 6461 C C . ASP A 1 840 ? 19.878 47.836 -27.251 1.00 30.52 840 ASP A C 1
ATOM 6463 O O . ASP A 1 840 ? 19.350 48.208 -26.195 1.00 30.52 840 ASP A O 1
ATOM 6467 N N . PHE A 1 841 ? 19.159 47.422 -28.296 1.00 29.95 841 PHE A N 1
ATOM 6468 C CA . PHE A 1 841 ? 17.694 47.376 -28.360 1.00 29.95 841 PHE A CA 1
ATOM 6469 C C . PHE A 1 841 ? 17.072 46.304 -27.432 1.00 29.95 841 PHE A C 1
ATOM 6471 O O . PHE A 1 841 ? 15.866 46.299 -27.197 1.00 29.95 841 PHE A O 1
ATOM 6478 N N . TYR A 1 842 ? 17.881 45.427 -26.821 1.00 31.38 842 TYR A N 1
ATOM 6479 C CA . TYR A 1 842 ? 17.420 44.385 -25.887 1.00 31.38 842 TYR A CA 1
ATOM 6480 C C . TYR A 1 842 ? 17.112 44.885 -24.466 1.00 31.38 842 TYR A C 1
ATOM 6482 O O . TYR A 1 842 ? 16.721 44.096 -23.603 1.00 31.38 842 TYR A O 1
ATOM 6490 N N . SER A 1 843 ? 17.272 46.181 -24.179 1.00 30.42 843 SER A N 1
ATOM 6491 C CA . SER A 1 843 ? 17.062 46.688 -22.816 1.00 30.42 843 SER A CA 1
ATOM 6492 C C . SER A 1 843 ? 15.601 46.941 -22.430 1.00 30.42 843 SER A C 1
ATOM 6494 O O . SER A 1 843 ? 15.369 47.179 -21.244 1.00 30.42 843 SER A O 1
ATOM 6496 N N . ARG A 1 844 ? 14.618 46.893 -23.354 1.00 30.22 844 ARG A N 1
ATOM 6497 C CA . ARG A 1 844 ? 13.302 47.489 -23.049 1.00 30.22 844 ARG A CA 1
ATOM 6498 C C . ARG A 1 844 ? 12.039 46.646 -23.004 1.00 30.22 844 ARG A C 1
ATOM 6500 O O . ARG A 1 844 ? 11.154 47.158 -22.347 1.00 30.22 844 ARG A O 1
ATOM 6507 N N . ASN A 1 845 ? 11.888 45.443 -23.565 1.00 28.95 845 ASN A N 1
ATOM 6508 C CA . ASN A 1 845 ? 10.609 44.711 -23.394 1.00 28.95 845 ASN A CA 1
ATOM 6509 C C . ASN A 1 845 ? 10.683 43.209 -23.732 1.00 28.95 845 ASN A C 1
ATOM 6511 O O . ASN A 1 845 ? 10.141 42.746 -24.730 1.00 28.95 845 ASN A O 1
ATOM 6515 N N . CYS A 1 846 ? 11.312 42.420 -22.865 1.00 24.80 846 CYS A N 1
ATOM 6516 C CA . CYS A 1 846 ? 10.977 41.002 -22.732 1.00 24.80 846 CYS A CA 1
ATOM 6517 C C . CYS A 1 846 ? 10.647 40.757 -21.262 1.00 24.80 846 CYS A C 1
ATOM 6519 O O . CYS A 1 846 ? 11.494 40.970 -20.396 1.00 24.80 846 CYS A O 1
ATOM 6521 N N . ASP A 1 847 ? 9.404 40.370 -20.985 1.00 28.20 847 ASP A N 1
ATOM 6522 C CA . ASP A 1 847 ? 8.978 39.943 -19.658 1.00 28.20 847 ASP A CA 1
ATOM 6523 C C . ASP A 1 847 ? 9.565 38.545 -19.401 1.00 28.20 847 ASP A C 1
ATOM 6525 O O . ASP A 1 847 ? 9.184 37.557 -20.027 1.00 28.20 847 ASP A O 1
ATOM 6529 N N . PHE A 1 848 ? 10.572 38.473 -18.529 1.00 30.92 848 PHE A N 1
ATOM 6530 C CA . PHE A 1 848 ? 11.412 37.292 -18.280 1.00 30.92 848 PHE A CA 1
ATOM 6531 C C . PHE A 1 848 ? 10.724 36.192 -17.441 1.00 30.92 848 PHE A C 1
ATOM 6533 O O . PHE A 1 848 ? 11.386 35.282 -16.945 1.00 30.92 848 PHE A O 1
ATOM 6540 N N . LYS A 1 849 ? 9.397 36.232 -17.273 1.00 29.75 849 LYS A N 1
ATOM 6541 C CA . LYS A 1 849 ? 8.664 35.362 -16.334 1.00 29.75 849 LYS A CA 1
ATOM 6542 C C . LYS A 1 849 ? 8.495 33.892 -16.747 1.00 29.75 849 LYS A C 1
ATOM 6544 O O . LYS A 1 849 ? 8.038 33.108 -15.924 1.00 29.75 849 LYS A O 1
ATOM 6549 N N . THR A 1 850 ? 8.867 33.476 -17.961 1.00 29.38 850 THR A N 1
ATOM 6550 C CA . THR A 1 850 ? 8.607 32.099 -18.457 1.00 29.38 850 THR A CA 1
ATOM 6551 C C . THR A 1 850 ? 9.842 31.252 -18.794 1.00 29.38 850 THR A C 1
ATOM 6553 O O . THR A 1 850 ? 9.696 30.169 -19.348 1.00 29.38 850 THR A O 1
ATOM 6556 N N . LEU A 1 851 ? 11.054 31.653 -18.391 1.00 30.16 851 LEU A N 1
ATOM 6557 C CA . LEU A 1 851 ? 12.277 30.844 -18.568 1.00 30.16 851 LEU A CA 1
ATOM 6558 C C . LEU A 1 851 ? 12.823 30.263 -17.247 1.00 30.16 851 LEU A C 1
ATOM 6560 O O . LEU A 1 851 ? 14.016 30.348 -16.971 1.00 30.16 851 LEU A O 1
ATOM 6564 N N . ILE A 1 852 ? 11.972 29.619 -16.438 1.00 29.45 852 ILE A N 1
ATOM 6565 C CA . ILE A 1 852 ? 12.399 28.850 -15.241 1.00 29.45 852 ILE A CA 1
ATOM 6566 C C . ILE A 1 852 ? 12.738 27.389 -15.607 1.00 29.45 852 ILE A C 1
ATOM 6568 O O . ILE A 1 852 ? 12.555 26.476 -14.816 1.00 29.45 852 ILE A O 1
ATOM 6572 N N . GLN A 1 853 ? 13.250 27.133 -16.813 1.00 32.78 853 GLN A N 1
ATOM 6573 C CA . GLN A 1 853 ? 13.941 25.875 -17.127 1.00 32.78 853 GLN A CA 1
ATOM 6574 C C . GLN A 1 853 ? 15.130 26.147 -18.052 1.00 32.78 853 GLN A C 1
ATOM 6576 O O . GLN A 1 853 ? 15.150 25.767 -19.216 1.00 32.78 853 GLN A O 1
ATOM 6581 N N . ILE A 1 854 ? 16.140 26.839 -17.520 1.00 37.72 854 ILE A N 1
ATOM 6582 C CA . ILE A 1 854 ? 17.505 26.730 -18.045 1.00 37.72 854 ILE A CA 1
ATOM 6583 C C . ILE A 1 854 ? 18.146 25.548 -17.297 1.00 37.72 854 ILE A C 1
ATOM 6585 O O . ILE A 1 854 ? 18.099 25.549 -16.062 1.00 37.72 854 ILE A O 1
ATOM 6589 N N . PRO A 1 855 ? 18.712 24.535 -17.981 1.00 35.97 855 PRO A N 1
ATOM 6590 C CA . PRO A 1 855 ? 19.380 23.422 -17.313 1.00 35.97 855 PRO A CA 1
ATOM 6591 C C . PRO A 1 855 ? 20.478 23.941 -16.377 1.00 35.97 855 PRO A C 1
ATOM 6593 O O . PRO A 1 855 ? 21.304 24.767 -16.774 1.00 35.97 855 PRO A O 1
ATOM 6596 N N . LYS A 1 856 ? 20.493 23.467 -15.124 1.00 39.38 856 LYS A N 1
ATOM 6597 C CA . LYS A 1 856 ? 21.638 23.676 -14.226 1.00 39.38 856 LYS A CA 1
ATOM 6598 C C . LYS A 1 856 ? 22.881 23.034 -14.863 1.00 39.38 856 LYS A C 1
ATOM 6600 O O . LYS A 1 856 ? 22.727 22.022 -15.551 1.00 39.38 856 LYS A O 1
ATOM 6605 N N . PRO A 1 857 ? 24.094 23.581 -14.654 1.00 42.44 857 PRO A N 1
ATOM 6606 C CA . PRO A 1 857 ? 25.315 22.921 -15.105 1.00 42.44 857 PRO A CA 1
ATOM 6607 C C . PRO A 1 857 ? 25.314 21.466 -14.630 1.00 42.44 857 PRO A C 1
ATOM 6609 O O . PRO A 1 857 ? 25.012 21.190 -13.469 1.00 42.44 857 PRO A O 1
ATOM 6612 N N . ASN A 1 858 ? 25.615 20.541 -15.542 1.00 42.62 858 ASN A N 1
ATOM 6613 C CA . ASN A 1 858 ? 25.547 19.091 -15.333 1.00 42.62 858 ASN A CA 1
ATOM 6614 C C . ASN A 1 858 ? 26.747 18.578 -14.505 1.00 42.62 858 ASN A C 1
ATOM 6616 O O . ASN A 1 858 ? 27.371 17.571 -14.826 1.00 42.62 858 ASN A O 1
ATOM 6620 N N . ILE A 1 859 ? 27.109 19.331 -13.467 1.00 48.09 859 ILE A N 1
ATOM 6621 C CA . ILE A 1 859 ? 28.099 18.993 -12.455 1.00 48.09 859 ILE A CA 1
ATOM 6622 C C . ILE A 1 859 ? 27.316 18.861 -11.149 1.00 48.09 859 ILE A C 1
ATOM 6624 O O . ILE A 1 859 ? 26.802 19.839 -10.608 1.00 48.09 859 ILE A O 1
ATOM 6628 N N . THR A 1 860 ? 27.163 17.634 -10.659 1.00 38.62 860 THR A N 1
ATOM 6629 C CA . THR A 1 860 ? 26.478 17.348 -9.395 1.00 38.62 860 THR A CA 1
ATOM 6630 C C . THR A 1 860 ? 27.182 18.057 -8.235 1.00 38.62 860 THR A C 1
ATOM 6632 O O . THR A 1 860 ? 28.315 17.725 -7.899 1.00 38.62 860 THR A O 1
ATOM 6635 N N . THR A 1 861 ? 26.494 18.991 -7.577 1.00 41.88 861 THR A N 1
ATOM 6636 C CA . THR A 1 861 ? 26.982 19.836 -6.464 1.00 41.88 861 THR A CA 1
ATOM 6637 C C . THR A 1 861 ? 27.238 19.092 -5.142 1.00 41.88 861 THR A C 1
ATOM 6639 O O . THR A 1 861 ? 27.300 19.718 -4.089 1.00 41.88 861 THR A O 1
ATOM 6642 N N . ASN A 1 862 ? 27.381 17.763 -5.164 1.00 37.91 862 ASN A N 1
ATOM 6643 C CA . ASN A 1 862 ? 27.671 16.950 -3.974 1.00 37.91 862 ASN A CA 1
ATOM 6644 C C . ASN A 1 862 ? 29.169 16.714 -3.737 1.00 37.91 862 ASN A C 1
ATOM 6646 O O . ASN A 1 862 ? 29.532 16.007 -2.801 1.00 37.91 862 ASN A O 1
ATOM 6650 N N . GLN A 1 863 ? 30.046 17.310 -4.546 1.00 43.06 863 GLN A N 1
ATOM 6651 C CA . GLN A 1 863 ? 31.481 17.331 -4.281 1.00 43.06 863 GLN A CA 1
ATOM 6652 C C . GLN A 1 863 ? 31.938 18.776 -4.105 1.00 43.06 863 GLN A C 1
ATOM 6654 O O . GLN A 1 863 ? 31.837 19.587 -5.017 1.00 43.06 863 GLN A O 1
ATOM 6659 N N . SER A 1 864 ? 32.422 19.110 -2.911 1.00 44.62 864 SER A N 1
ATOM 6660 C CA . SER A 1 864 ? 33.116 20.369 -2.656 1.00 44.62 864 SER A CA 1
ATOM 6661 C C . SER A 1 864 ? 34.502 20.305 -3.297 1.00 44.62 864 SER A C 1
ATOM 6663 O O . SER A 1 864 ? 35.351 19.569 -2.799 1.00 44.62 864 SER A O 1
ATOM 6665 N N . TRP A 1 865 ? 34.749 21.057 -4.368 1.00 52.44 865 TRP A N 1
ATOM 6666 C CA . TRP A 1 865 ? 36.108 21.257 -4.882 1.00 52.44 865 TRP A CA 1
ATOM 6667 C C . TRP A 1 865 ? 36.643 22.613 -4.426 1.00 52.44 865 TRP A C 1
ATOM 6669 O O . TRP A 1 865 ? 35.928 23.615 -4.385 1.00 52.44 865 TRP A O 1
ATOM 6679 N N . THR A 1 866 ? 37.916 22.644 -4.052 1.00 50.84 866 THR A N 1
ATOM 6680 C CA . THR A 1 866 ? 38.559 23.837 -3.483 1.00 50.84 866 THR A CA 1
ATOM 6681 C C . THR A 1 866 ? 39.143 24.766 -4.543 1.00 50.84 866 THR A C 1
ATOM 6683 O O . THR A 1 866 ? 39.401 25.937 -4.260 1.00 50.84 866 THR A O 1
ATOM 6686 N N . ASN A 1 867 ? 39.346 24.274 -5.769 1.00 60.03 867 ASN A N 1
ATOM 6687 C CA . ASN A 1 867 ? 39.849 25.057 -6.895 1.00 60.03 867 ASN A CA 1
ATOM 6688 C C . ASN A 1 867 ? 39.398 24.477 -8.254 1.00 60.03 867 ASN A C 1
ATOM 6690 O O . ASN A 1 867 ? 38.969 23.330 -8.356 1.00 60.03 867 ASN A O 1
ATOM 6694 N N . GLN A 1 868 ? 39.494 25.291 -9.310 1.00 67.94 868 GLN A N 1
ATOM 6695 C CA . GLN A 1 868 ? 39.051 24.958 -10.673 1.00 67.94 868 GLN A CA 1
ATOM 6696 C C . GLN A 1 868 ? 39.769 23.730 -11.270 1.00 67.94 868 GLN A C 1
ATOM 6698 O O . GLN A 1 868 ? 39.166 22.970 -12.028 1.00 67.94 868 GLN A O 1
ATOM 6703 N N . GLN A 1 869 ? 41.040 23.514 -10.921 1.00 71.50 869 GLN A N 1
ATOM 6704 C CA . GLN A 1 869 ? 41.852 22.417 -11.452 1.00 71.50 869 GLN A CA 1
ATOM 6705 C C . GLN A 1 869 ? 41.409 21.056 -10.896 1.00 71.50 869 GLN A C 1
ATOM 6707 O O . GLN A 1 869 ? 41.334 20.077 -11.638 1.00 71.50 869 GLN A O 1
ATOM 6712 N N . GLU A 1 870 ? 41.042 21.011 -9.616 1.00 73.75 870 GLU A N 1
ATOM 6713 C CA . GLU A 1 870 ? 40.432 19.844 -8.972 1.00 73.75 870 GLU A CA 1
ATOM 6714 C C . GLU A 1 870 ? 39.086 19.477 -9.625 1.00 73.75 870 GLU A C 1
ATOM 6716 O O . GLU A 1 870 ? 38.865 18.316 -9.964 1.00 73.75 870 GLU A O 1
ATOM 6721 N N . CYS A 1 871 ? 38.236 20.472 -9.915 1.00 74.12 871 CYS A N 1
ATOM 6722 C CA . CYS A 1 871 ? 36.965 20.266 -10.623 1.00 74.12 871 CYS A CA 1
ATOM 6723 C C . CYS A 1 871 ? 37.167 19.615 -11.996 1.00 74.12 871 CYS A C 1
ATOM 6725 O O . CYS A 1 871 ? 36.555 18.594 -12.302 1.00 74.12 871 CYS A O 1
ATOM 6727 N N . CYS A 1 872 ? 38.063 20.162 -12.821 1.00 75.38 872 CYS A N 1
ATOM 6728 C CA . CYS A 1 872 ? 38.265 19.622 -14.161 1.00 75.38 872 CYS A CA 1
ATOM 6729 C C . CYS A 1 872 ? 38.932 18.234 -14.162 1.00 75.38 872 CYS A C 1
ATOM 6731 O O . CYS A 1 872 ? 38.652 17.433 -15.052 1.00 75.38 872 CYS A O 1
ATOM 6733 N N . THR A 1 873 ? 39.772 17.934 -13.163 1.00 78.25 873 THR A N 1
ATOM 6734 C CA . THR A 1 873 ? 40.383 16.603 -12.997 1.00 78.25 873 THR A CA 1
ATOM 6735 C C . THR A 1 873 ? 39.322 15.560 -12.641 1.00 78.25 873 THR A C 1
ATOM 6737 O O . THR A 1 873 ? 39.280 14.496 -13.251 1.00 78.25 873 THR A O 1
ATOM 6740 N N . ASN A 1 874 ? 38.403 15.886 -11.724 1.00 76.94 874 ASN A N 1
ATOM 6741 C CA . ASN A 1 874 ? 37.305 14.991 -11.335 1.00 76.94 874 ASN A CA 1
ATOM 6742 C C . ASN A 1 874 ? 36.310 14.723 -12.478 1.00 76.94 874 ASN A C 1
ATOM 6744 O O . ASN A 1 874 ? 35.619 13.706 -12.469 1.00 76.94 874 ASN A O 1
ATOM 6748 N N . HIS A 1 875 ? 36.251 15.617 -13.468 1.00 74.56 875 HIS A N 1
ATOM 6749 C CA . HIS A 1 875 ? 35.407 15.485 -14.656 1.00 74.56 875 HIS A CA 1
ATOM 6750 C C . HIS A 1 875 ? 36.145 14.973 -15.904 1.00 74.56 875 HIS A C 1
ATOM 6752 O O . HIS A 1 875 ? 35.576 15.028 -16.993 1.00 74.56 875 HIS A O 1
ATOM 6758 N N . ASN A 1 876 ? 37.363 14.436 -15.754 1.00 81.81 876 ASN A N 1
ATOM 6759 C CA . ASN A 1 876 ? 38.140 13.797 -16.825 1.00 81.81 876 ASN A CA 1
ATOM 6760 C C . ASN A 1 876 ? 38.298 14.663 -18.094 1.00 81.81 876 ASN A C 1
ATOM 6762 O O . ASN A 1 876 ? 38.175 14.155 -19.208 1.00 81.81 876 ASN A O 1
ATOM 6766 N N . ILE A 1 877 ? 38.548 15.968 -17.944 1.00 82.19 877 ILE A N 1
ATOM 6767 C CA . ILE A 1 877 ? 38.787 16.863 -19.090 1.00 82.19 877 ILE A CA 1
ATOM 6768 C C . ILE A 1 877 ? 40.088 16.480 -19.809 1.00 82.19 877 ILE A C 1
ATOM 6770 O O . ILE A 1 877 ? 41.101 16.222 -19.159 1.00 82.19 877 ILE A O 1
ATOM 6774 N N . SER A 1 878 ? 40.068 16.482 -21.147 1.00 81.38 878 SER A N 1
ATOM 6775 C CA . SER A 1 878 ? 41.220 16.119 -21.978 1.00 81.38 878 SER A CA 1
ATOM 6776 C C . SER A 1 878 ? 42.479 16.957 -21.707 1.00 81.38 878 SER A C 1
ATOM 6778 O O . SER A 1 878 ? 42.405 18.154 -21.416 1.00 81.38 878 SER A O 1
ATOM 6780 N N . ASP A 1 879 ? 43.659 16.363 -21.921 1.00 78.62 879 ASP A N 1
ATOM 6781 C CA . ASP A 1 879 ? 44.957 17.048 -21.792 1.00 78.62 879 ASP A CA 1
ATOM 6782 C C . ASP A 1 879 ? 45.059 18.299 -22.684 1.00 78.62 879 ASP A C 1
ATOM 6784 O O . ASP A 1 879 ? 45.700 19.283 -22.315 1.00 78.62 879 ASP A O 1
ATOM 6788 N N . SER A 1 880 ? 44.377 18.303 -23.839 1.00 76.31 880 SER A N 1
ATOM 6789 C CA . SER A 1 880 ? 44.280 19.465 -24.734 1.00 76.31 880 SER A CA 1
ATOM 6790 C C . SER A 1 880 ? 43.468 20.625 -24.154 1.00 76.31 880 SER A C 1
ATOM 6792 O O . SER A 1 880 ? 43.718 21.778 -24.507 1.00 76.31 880 SER A O 1
ATOM 6794 N N . CYS A 1 881 ? 42.519 20.341 -23.262 1.00 75.56 881 CYS A N 1
ATOM 6795 C CA . CYS A 1 881 ? 41.659 21.335 -22.622 1.00 75.56 881 CYS A CA 1
ATOM 6796 C C . CYS A 1 881 ? 42.054 21.658 -21.181 1.00 75.56 881 CYS A C 1
ATOM 6798 O O . CYS A 1 881 ? 41.610 22.661 -20.617 1.00 75.56 881 CYS A O 1
ATOM 6800 N N . MET A 1 882 ? 42.962 20.875 -20.605 1.00 77.06 882 MET A N 1
ATOM 6801 C CA . MET A 1 882 ? 43.453 21.059 -19.249 1.00 77.06 882 MET A CA 1
ATOM 6802 C C . MET A 1 882 ? 44.169 22.387 -18.954 1.00 77.06 882 MET A C 1
ATOM 6804 O O . MET A 1 882 ? 43.979 22.927 -17.858 1.00 77.06 882 MET A O 1
ATOM 6808 N N . PRO A 1 883 ? 44.884 23.009 -19.909 1.00 72.25 883 PRO A N 1
ATOM 6809 C CA . PRO A 1 883 ? 45.427 24.353 -19.724 1.00 72.25 883 PRO A CA 1
ATOM 6810 C C . PRO A 1 883 ? 44.365 25.427 -19.431 1.00 72.25 883 PRO A C 1
ATOM 6812 O O . PRO A 1 883 ? 44.680 26.419 -18.777 1.00 72.25 883 PRO A O 1
ATOM 6815 N N . PHE A 1 884 ? 43.105 25.235 -19.848 1.00 68.31 884 PHE A N 1
ATOM 6816 C CA . PHE A 1 884 ? 42.000 26.166 -19.564 1.00 68.31 884 PHE A CA 1
ATOM 6817 C C . PHE A 1 884 ? 41.414 26.010 -18.150 1.00 68.31 884 PHE A C 1
ATOM 6819 O O . PHE A 1 884 ? 40.553 26.794 -17.749 1.00 68.31 884 PHE A O 1
ATOM 6826 N N . CYS A 1 885 ? 41.896 25.034 -17.377 1.00 68.69 885 CYS A N 1
ATOM 6827 C CA . CYS A 1 885 ? 41.522 24.809 -15.981 1.00 68.69 885 CYS A CA 1
ATOM 6828 C C . CYS A 1 885 ? 42.586 25.274 -14.973 1.00 68.69 885 CYS A C 1
ATOM 6830 O O . CYS A 1 885 ? 42.387 25.127 -13.768 1.00 68.69 885 CYS A O 1
ATOM 6832 N N . GLN A 1 886 ? 43.699 25.852 -15.443 1.00 64.50 886 GLN A N 1
ATOM 6833 C CA . GLN A 1 886 ? 44.764 26.406 -14.604 1.00 64.50 886 GLN A CA 1
ATOM 6834 C C . GLN A 1 886 ? 44.672 27.938 -14.563 1.00 64.50 886 GLN A C 1
ATOM 6836 O O . GLN A 1 886 ? 44.718 28.616 -15.590 1.00 64.50 886 GLN A O 1
ATOM 6841 N N . THR A 1 887 ? 44.552 28.522 -13.369 1.00 55.78 887 THR A N 1
ATOM 6842 C CA . THR A 1 887 ? 44.498 29.983 -13.208 1.00 55.78 887 THR A CA 1
ATOM 6843 C C . THR A 1 887 ? 45.870 30.610 -13.462 1.00 55.78 887 THR A C 1
ATOM 6845 O O . THR A 1 887 ? 46.784 30.400 -12.666 1.00 55.78 887 THR A O 1
ATOM 6848 N N . GLY A 1 888 ? 46.013 31.426 -14.514 1.00 52.16 888 GLY A N 1
ATOM 6849 C CA . GLY A 1 888 ? 47.177 32.316 -14.651 1.00 52.16 888 GLY A CA 1
ATOM 6850 C C . GLY A 1 888 ? 47.687 32.619 -16.060 1.00 52.16 888 GLY A C 1
ATOM 6851 O O . GLY A 1 888 ? 48.415 33.594 -16.211 1.00 52.16 888 GLY A O 1
ATOM 6852 N N . ASN A 1 889 ? 47.298 31.873 -17.096 1.00 43.03 889 ASN A N 1
ATOM 6853 C CA . ASN A 1 889 ? 47.722 32.176 -18.468 1.00 43.03 889 ASN A CA 1
ATOM 6854 C C . ASN A 1 889 ? 46.618 32.889 -19.251 1.00 43.03 889 ASN A C 1
ATOM 6856 O O . ASN A 1 889 ? 45.432 32.654 -19.032 1.00 43.03 889 ASN A O 1
ATOM 6860 N N . ALA A 1 890 ? 47.018 33.803 -20.138 1.00 46.62 890 ALA A N 1
ATOM 6861 C CA . ALA A 1 890 ? 46.129 34.597 -20.977 1.00 46.62 890 ALA A CA 1
ATOM 6862 C C . ALA A 1 890 ? 45.117 33.692 -21.701 1.00 46.62 890 ALA A C 1
ATOM 6864 O O . ALA A 1 890 ? 45.459 33.024 -22.675 1.00 46.62 890 ALA A O 1
ATOM 6865 N N . PHE A 1 891 ? 43.882 33.661 -21.194 1.00 47.19 891 PHE A N 1
ATOM 6866 C CA . PHE A 1 891 ? 42.804 32.830 -21.719 1.00 47.19 891 PHE A CA 1
ATOM 6867 C C . PHE A 1 891 ? 42.542 33.185 -23.188 1.00 47.19 891 PHE A C 1
ATOM 6869 O O . PHE A 1 891 ? 41.948 34.220 -23.501 1.00 47.19 891 PHE A O 1
ATOM 6876 N N . SER A 1 892 ? 42.998 32.317 -24.090 1.00 56.06 892 SER A N 1
ATOM 6877 C CA . SER A 1 892 ? 42.451 32.206 -25.439 1.00 56.06 892 SER A CA 1
ATOM 6878 C C . SER A 1 892 ? 41.097 31.489 -25.365 1.00 56.06 892 SER A C 1
ATOM 6880 O O . SER A 1 892 ? 40.790 30.840 -24.369 1.00 56.06 892 SER A O 1
ATOM 6882 N N . ASN A 1 893 ? 40.246 31.706 -26.369 1.00 57.19 893 ASN A N 1
ATOM 6883 C CA . ASN A 1 893 ? 38.831 31.333 -26.373 1.00 57.19 893 ASN A CA 1
ATOM 6884 C C . ASN A 1 893 ? 38.607 29.828 -26.061 1.00 57.19 893 ASN A C 1
ATOM 6886 O O . ASN A 1 893 ? 38.853 29.014 -26.951 1.00 57.19 893 ASN A O 1
ATOM 6890 N N . PRO A 1 894 ? 38.087 29.445 -24.872 1.00 57.47 894 PRO A N 1
ATOM 6891 C CA . PRO A 1 894 ? 37.859 28.043 -24.512 1.00 57.47 894 PRO A CA 1
ATOM 6892 C C . PRO A 1 894 ? 36.818 27.339 -25.398 1.00 57.47 894 PRO A C 1
ATOM 6894 O O . PRO A 1 894 ? 36.667 26.125 -25.304 1.00 57.47 894 PRO A O 1
ATOM 6897 N N . ALA A 1 895 ? 36.139 28.055 -26.305 1.00 59.78 895 ALA A N 1
ATOM 6898 C CA . ALA A 1 895 ? 35.283 27.460 -27.334 1.00 59.78 895 ALA A CA 1
ATOM 6899 C C . ALA A 1 895 ? 36.005 26.413 -28.209 1.00 59.78 895 ALA A C 1
ATOM 6901 O O . ALA A 1 895 ? 35.350 25.569 -28.816 1.00 59.78 895 ALA A O 1
ATOM 6902 N N . THR A 1 896 ? 37.345 26.418 -28.254 1.00 62.62 896 THR A N 1
ATOM 6903 C CA . THR A 1 896 ? 38.140 25.383 -28.940 1.00 62.62 896 THR A CA 1
ATOM 6904 C C . THR A 1 896 ? 38.056 24.004 -28.280 1.00 62.62 896 THR A C 1
ATOM 6906 O O . THR A 1 896 ? 38.419 23.021 -28.915 1.00 62.62 896 THR A O 1
ATOM 6909 N N . CYS A 1 897 ? 37.544 23.911 -27.047 1.00 64.56 897 CYS A N 1
ATOM 6910 C CA . CYS A 1 897 ? 37.326 22.650 -26.331 1.00 64.56 897 CYS A CA 1
ATOM 6911 C C . CYS A 1 897 ? 36.085 21.867 -26.779 1.00 64.56 897 CYS A C 1
ATOM 6913 O O . CYS A 1 897 ? 35.800 20.795 -26.246 1.00 64.56 897 CYS A O 1
ATOM 6915 N N . GLY A 1 898 ? 35.334 22.375 -27.761 1.00 68.75 898 GLY A N 1
ATOM 6916 C CA . GLY A 1 898 ? 34.212 21.659 -28.361 1.00 68.75 898 GLY A CA 1
ATOM 6917 C C . GLY A 1 898 ? 33.179 21.231 -27.317 1.00 68.75 898 GLY A C 1
ATOM 6918 O O . GLY A 1 898 ? 32.586 22.069 -26.644 1.00 68.75 898 GLY A O 1
ATOM 6919 N N . ASN A 1 899 ? 32.970 19.922 -27.170 1.00 65.81 899 ASN A N 1
ATOM 6920 C CA . ASN A 1 899 ? 31.987 19.370 -26.233 1.00 65.81 899 ASN A CA 1
ATOM 6921 C C . ASN A 1 899 ? 32.419 19.482 -24.755 1.00 65.81 899 ASN A C 1
ATOM 6923 O O . ASN A 1 899 ? 31.575 19.374 -23.873 1.00 65.81 899 ASN A O 1
ATOM 6927 N N . GLU A 1 900 ? 33.703 19.728 -24.470 1.00 69.81 900 GLU A N 1
ATOM 6928 C CA . GLU A 1 900 ? 34.217 19.922 -23.104 1.00 69.81 900 GLU A CA 1
ATOM 6929 C C . GLU A 1 900 ? 34.054 21.375 -22.617 1.00 69.81 900 GLU A C 1
ATOM 6931 O O . GLU A 1 900 ? 34.188 21.659 -21.425 1.00 69.81 900 GLU A O 1
ATOM 6936 N N . PHE A 1 901 ? 33.714 22.305 -23.520 1.00 71.75 901 PHE A N 1
ATOM 6937 C CA . PHE A 1 901 ? 33.581 23.737 -23.236 1.00 71.75 901 PHE A CA 1
ATOM 6938 C C . PHE A 1 901 ? 32.603 24.040 -22.094 1.00 71.75 901 PHE A C 1
ATOM 6940 O O . PHE A 1 901 ? 32.920 24.830 -21.204 1.00 71.75 901 PHE A O 1
ATOM 6947 N N . SER A 1 902 ? 31.432 23.396 -22.082 1.00 66.56 902 SER A N 1
ATOM 6948 C CA . SER A 1 902 ? 30.416 23.614 -21.046 1.00 66.56 902 SER A CA 1
ATOM 6949 C C . SER A 1 902 ? 30.917 23.242 -19.653 1.00 66.56 902 SER A C 1
ATOM 6951 O O . SER A 1 902 ? 30.652 23.958 -18.690 1.00 66.56 902 SER A O 1
ATOM 6953 N N . THR A 1 903 ? 31.685 22.159 -19.553 1.00 72.94 903 THR A N 1
ATOM 6954 C CA . THR A 1 903 ? 32.237 21.657 -18.292 1.00 72.94 903 THR A CA 1
ATOM 6955 C C . THR A 1 903 ? 33.399 22.527 -17.814 1.00 72.94 903 THR A C 1
ATOM 6957 O O . THR A 1 903 ? 33.466 22.868 -16.637 1.00 72.94 903 THR A O 1
ATOM 6960 N N . VAL A 1 904 ? 34.266 22.977 -18.729 1.00 73.19 904 VAL A N 1
ATOM 6961 C CA . VAL A 1 904 ? 35.370 23.901 -18.415 1.00 73.19 904 VAL A CA 1
ATOM 6962 C C . VAL A 1 904 ? 34.840 25.246 -17.903 1.00 73.19 904 VAL A C 1
ATOM 6964 O O . VAL A 1 904 ? 35.338 25.752 -16.899 1.00 73.19 904 VAL A O 1
ATOM 6967 N N . VAL A 1 905 ? 33.805 25.812 -18.538 1.00 72.50 905 VAL A N 1
ATOM 6968 C CA . VAL A 1 905 ? 33.180 27.079 -18.108 1.00 72.50 905 VAL A CA 1
ATOM 6969 C C . VAL A 1 905 ? 32.435 26.922 -16.779 1.00 72.50 905 VAL A C 1
ATOM 6971 O O . VAL A 1 905 ? 32.525 27.811 -15.933 1.00 72.50 905 VAL A O 1
ATOM 6974 N N . ALA A 1 906 ? 31.761 25.791 -16.553 1.00 71.75 906 ALA A N 1
ATOM 6975 C CA . ALA A 1 906 ? 31.091 25.500 -15.286 1.00 71.75 906 ALA A CA 1
ATOM 6976 C C . ALA A 1 906 ? 32.076 25.293 -14.118 1.00 71.75 906 ALA A C 1
ATOM 6978 O O . ALA A 1 906 ? 31.834 25.787 -13.017 1.00 71.75 906 ALA A O 1
ATOM 6979 N N . CYS A 1 907 ? 33.219 24.636 -14.349 1.00 73.12 907 CYS A N 1
ATOM 6980 C CA . CYS A 1 907 ? 34.295 24.555 -13.356 1.00 73.12 907 CYS A CA 1
ATOM 6981 C C . CYS A 1 907 ? 34.957 25.924 -13.112 1.00 73.12 907 CYS A C 1
ATOM 6983 O O . CYS A 1 907 ? 35.352 26.227 -11.985 1.00 73.12 907 CYS A O 1
ATOM 6985 N N . ALA A 1 908 ? 35.070 26.765 -14.149 1.00 71.88 908 ALA A N 1
ATOM 6986 C CA . ALA A 1 908 ? 35.660 28.102 -14.055 1.00 71.88 908 ALA A CA 1
ATOM 6987 C C . ALA A 1 908 ? 34.802 29.095 -13.265 1.00 71.88 908 ALA A C 1
ATOM 6989 O O . ALA A 1 908 ? 35.348 29.970 -12.599 1.00 71.88 908 ALA A O 1
ATOM 6990 N N . SER A 1 909 ? 33.475 28.962 -13.311 1.00 70.88 909 SER A N 1
ATOM 6991 C CA . SER A 1 909 ? 32.550 29.836 -12.583 1.00 70.88 909 SER A CA 1
ATOM 6992 C C . SER A 1 909 ? 32.419 29.498 -11.097 1.00 70.88 909 SER A C 1
ATOM 6994 O O . SER A 1 909 ? 31.489 30.002 -10.475 1.00 70.88 909 SER A O 1
ATOM 6996 N N . ASP A 1 910 ? 33.263 28.597 -10.569 1.00 64.94 910 ASP A N 1
ATOM 6997 C CA . ASP A 1 910 ? 33.445 28.242 -9.150 1.00 64.94 910 ASP A CA 1
ATOM 6998 C C . ASP A 1 910 ? 32.166 28.009 -8.320 1.00 64.94 910 ASP A C 1
ATOM 7000 O O . ASP A 1 910 ? 32.173 28.123 -7.096 1.00 64.94 910 ASP A O 1
ATOM 7004 N N . GLY A 1 911 ? 31.056 27.665 -8.980 1.00 63.09 911 GLY A N 1
ATOM 7005 C CA . GLY A 1 911 ? 29.740 27.549 -8.349 1.00 63.09 911 GLY A CA 1
ATOM 7006 C C . GLY A 1 911 ? 29.162 28.875 -7.825 1.00 63.09 911 GLY A C 1
ATOM 7007 O O . GLY A 1 911 ? 28.299 28.848 -6.949 1.00 63.09 911 GLY A O 1
ATOM 7008 N N . LYS A 1 912 ? 29.612 30.036 -8.321 1.00 67.88 912 LYS A N 1
ATOM 7009 C CA . LYS A 1 912 ? 29.132 31.371 -7.912 1.00 67.88 912 LYS A CA 1
ATOM 7010 C C . LYS A 1 912 ? 28.432 32.100 -9.065 1.00 67.88 912 LYS A C 1
ATOM 7012 O O . LYS A 1 912 ? 28.659 31.821 -10.242 1.00 67.88 912 LYS A O 1
ATOM 7017 N N . ASN A 1 913 ? 27.556 33.052 -8.733 1.00 71.06 913 ASN A N 1
ATOM 7018 C CA . ASN A 1 913 ? 26.825 33.845 -9.723 1.00 71.06 913 ASN A CA 1
ATOM 7019 C C . ASN A 1 913 ? 27.531 35.181 -10.001 1.00 71.06 913 ASN A C 1
ATOM 7021 O O . ASN A 1 913 ? 27.338 36.170 -9.295 1.00 71.06 913 ASN A O 1
ATOM 7025 N N . HIS A 1 914 ? 28.309 35.235 -11.084 1.00 74.88 914 HIS A N 1
ATOM 7026 C CA . HIS A 1 914 ? 29.092 36.420 -11.457 1.00 74.88 914 HIS A CA 1
ATOM 7027 C C . HIS A 1 914 ? 28.318 37.424 -12.326 1.00 74.88 914 HIS A C 1
ATOM 7029 O O . HIS A 1 914 ? 28.918 38.334 -12.901 1.00 74.88 914 HIS A O 1
ATOM 7035 N N . SER A 1 915 ? 26.988 37.305 -12.430 1.00 72.31 915 SER A N 1
ATOM 7036 C CA . SER A 1 915 ? 26.172 38.137 -13.334 1.00 72.31 915 SER A CA 1
ATOM 7037 C C . SER A 1 915 ? 26.286 39.627 -13.074 1.00 72.31 915 SER A C 1
ATOM 7039 O O . SER A 1 915 ? 26.262 40.401 -14.024 1.00 72.31 915 SER A O 1
ATOM 7041 N N . SER A 1 916 ? 26.443 40.037 -11.814 1.00 69.25 916 SER A N 1
ATOM 7042 C CA . SER A 1 916 ? 26.643 41.448 -11.459 1.00 69.25 916 SER A CA 1
ATOM 7043 C C . SER A 1 916 ? 27.936 41.997 -12.078 1.00 69.25 916 SER A C 1
ATOM 7045 O O . SER A 1 916 ? 27.911 43.006 -12.784 1.00 69.25 916 SER A O 1
ATOM 7047 N N . CYS A 1 917 ? 29.053 41.275 -11.923 1.00 74.88 917 CYS A N 1
ATOM 7048 C CA . CYS A 1 917 ? 30.322 41.628 -12.562 1.00 74.88 917 CYS A CA 1
ATOM 7049 C C . CYS A 1 917 ? 30.206 41.608 -14.091 1.00 74.88 917 CYS A C 1
ATOM 7051 O O . CYS A 1 917 ? 30.679 42.522 -14.761 1.00 74.88 917 CYS A O 1
ATOM 7053 N N . CYS A 1 918 ? 29.543 40.599 -14.655 1.00 74.19 918 CYS A N 1
ATOM 7054 C CA . CYS A 1 918 ? 29.355 40.486 -16.097 1.00 74.19 918 CYS A CA 1
ATOM 7055 C C . CYS A 1 918 ? 28.527 41.623 -16.695 1.00 74.19 918 CYS A C 1
ATOM 7057 O O . CYS A 1 918 ? 28.889 42.156 -17.742 1.00 74.19 918 CYS A O 1
ATOM 7059 N N . GLN A 1 919 ? 27.439 42.021 -16.033 1.00 72.50 919 GLN A N 1
ATOM 7060 C CA . GLN A 1 919 ? 26.635 43.171 -16.446 1.00 72.50 919 GLN A CA 1
ATOM 7061 C C . GLN A 1 919 ? 27.475 44.451 -16.420 1.00 72.50 919 GLN A C 1
ATOM 7063 O O . GLN A 1 919 ? 27.452 45.205 -17.388 1.00 72.50 919 GLN A O 1
ATOM 7068 N N . GLN A 1 920 ? 28.269 44.661 -15.362 1.00 68.94 920 GLN A N 1
ATOM 7069 C CA . GLN A 1 920 ? 29.186 45.805 -15.259 1.00 68.94 920 GLN A CA 1
ATOM 7070 C C . GLN A 1 920 ? 30.292 45.771 -16.318 1.00 68.94 920 GLN A C 1
ATOM 7072 O O . GLN A 1 920 ? 30.716 46.817 -16.802 1.00 68.94 920 GLN A O 1
ATOM 7077 N N . ALA A 1 921 ? 30.746 44.578 -16.704 1.00 68.62 921 ALA A N 1
ATOM 7078 C CA . ALA A 1 921 ? 31.705 44.404 -17.782 1.00 68.62 921 ALA A CA 1
ATOM 7079 C C . ALA A 1 921 ? 31.089 44.686 -19.164 1.00 68.62 921 ALA A C 1
ATOM 7081 O O . ALA A 1 921 ? 31.847 44.954 -20.087 1.00 68.62 921 ALA A O 1
ATOM 7082 N N . GLY A 1 922 ? 29.757 44.669 -19.314 1.00 65.19 922 GLY A N 1
ATOM 7083 C CA . GLY A 1 922 ? 29.055 44.895 -20.584 1.00 65.19 922 GLY A CA 1
ATOM 7084 C C . GLY A 1 922 ? 28.603 43.616 -21.299 1.00 65.19 922 GLY A C 1
ATOM 7085 O O . GLY A 1 922 ? 28.437 43.621 -22.517 1.00 65.19 922 GLY A O 1
ATOM 7086 N N . VAL A 1 923 ? 28.432 42.506 -20.573 1.00 73.12 923 VAL A N 1
ATOM 7087 C CA . VAL A 1 923 ? 27.867 41.257 -21.110 1.00 73.12 923 VAL A CA 1
ATOM 7088 C C . VAL A 1 923 ? 26.339 41.401 -21.264 1.00 73.12 923 VAL A C 1
ATOM 7090 O O . VAL A 1 923 ? 25.672 41.769 -20.291 1.00 73.12 923 VAL A O 1
ATOM 7093 N N . PRO A 1 924 ? 25.754 41.094 -22.442 1.00 62.06 924 PRO A N 1
ATOM 7094 C CA . PRO A 1 924 ? 24.314 41.201 -22.673 1.00 62.06 924 PRO A CA 1
ATOM 7095 C C . PRO A 1 924 ? 23.495 40.340 -21.709 1.00 62.06 924 PRO A C 1
ATOM 7097 O O . PRO A 1 924 ? 23.915 39.242 -21.341 1.00 62.06 924 PRO A O 1
ATOM 7100 N N . ARG A 1 925 ? 22.275 40.783 -21.360 1.00 60.91 925 ARG A N 1
ATOM 7101 C CA . ARG A 1 925 ? 21.369 40.033 -20.459 1.00 60.91 925 ARG A CA 1
ATOM 7102 C C . ARG A 1 925 ? 21.113 38.594 -20.914 1.00 60.91 925 ARG A C 1
ATOM 7104 O O . ARG A 1 925 ? 21.056 37.699 -20.079 1.00 60.91 925 ARG A O 1
ATOM 7111 N N . SER A 1 926 ? 21.017 38.375 -22.224 1.00 58.25 926 SER A N 1
ATOM 7112 C CA . SER A 1 926 ? 20.851 37.056 -22.847 1.00 58.25 926 SER A CA 1
ATOM 7113 C C . SER A 1 926 ? 22.047 36.115 -22.639 1.00 58.25 926 SER A C 1
ATOM 7115 O O . SER A 1 926 ? 21.892 34.903 -22.756 1.00 58.25 926 SER A O 1
ATOM 7117 N N . CYS A 1 927 ? 23.216 36.657 -22.291 1.00 71.75 927 CYS A N 1
ATOM 7118 C CA . CYS A 1 927 ? 24.461 35.924 -22.069 1.00 71.75 927 CYS A CA 1
ATOM 7119 C C . CYS A 1 927 ? 24.839 35.774 -20.590 1.00 71.75 927 CYS A C 1
ATOM 7121 O O . CYS A 1 927 ? 25.819 35.104 -20.280 1.00 71.75 927 CYS A O 1
ATOM 7123 N N . LEU A 1 928 ? 24.064 36.342 -19.661 1.00 72.56 928 LEU A N 1
ATOM 7124 C CA . LEU A 1 928 ? 24.322 36.216 -18.222 1.00 72.56 928 LEU A CA 1
ATOM 7125 C C . LEU A 1 928 ? 24.281 34.786 -17.672 1.00 72.56 928 LEU A C 1
ATOM 7127 O O . LEU A 1 928 ? 25.032 34.536 -16.733 1.00 72.56 928 LEU A O 1
ATOM 7131 N N . PRO A 1 929 ? 23.525 33.824 -18.241 1.00 74.38 929 PRO A N 1
ATOM 7132 C CA . PRO A 1 929 ? 23.621 32.436 -17.797 1.00 74.38 929 PRO A CA 1
ATOM 7133 C C . PRO A 1 929 ? 25.046 31.862 -17.844 1.00 74.38 929 PRO A C 1
ATOM 7135 O O . PRO A 1 929 ? 25.458 31.134 -16.940 1.00 74.38 929 PRO A O 1
ATOM 7138 N N . TYR A 1 930 ? 25.852 32.291 -18.820 1.00 74.31 930 TYR A N 1
ATOM 7139 C CA . TYR A 1 930 ? 27.254 31.884 -18.929 1.00 74.31 930 TYR A CA 1
ATOM 7140 C C . TYR A 1 930 ? 28.096 32.394 -17.753 1.00 74.31 930 TYR A C 1
ATOM 7142 O O . TYR A 1 930 ? 29.090 31.772 -17.402 1.00 74.31 930 TYR A O 1
ATOM 7150 N N . CYS A 1 931 ? 27.675 33.476 -17.092 1.00 74.56 931 CYS A N 1
ATOM 7151 C CA . CYS A 1 931 ? 28.353 34.071 -15.940 1.00 74.56 931 CYS A CA 1
ATOM 7152 C C . CYS A 1 931 ? 28.150 33.320 -14.622 1.00 74.56 931 CYS A C 1
ATOM 7154 O O . CYS A 1 931 ? 28.737 33.693 -13.609 1.00 74.56 931 CYS A O 1
ATOM 7156 N N . TRP A 1 932 ? 27.335 32.272 -14.609 1.00 70.06 932 TRP A N 1
ATOM 7157 C CA . TRP A 1 932 ? 27.225 31.352 -13.477 1.00 70.06 932 TRP A CA 1
ATOM 7158 C C . TRP A 1 932 ? 27.429 29.893 -13.901 1.00 70.06 932 TRP A C 1
ATOM 7160 O O . TRP A 1 932 ? 26.985 28.977 -13.213 1.00 70.06 932 TRP A O 1
ATOM 7170 N N . GLY A 1 933 ? 28.070 29.677 -15.057 1.00 66.50 933 GLY A N 1
ATOM 7171 C CA . GLY A 1 933 ? 28.411 28.346 -15.560 1.00 66.50 933 GLY A CA 1
ATOM 7172 C C . GLY A 1 933 ? 27.282 27.618 -16.294 1.00 66.50 933 GLY A C 1
ATOM 7173 O O . GLY A 1 933 ? 27.464 26.463 -16.669 1.00 66.50 933 GLY A O 1
ATOM 7174 N N . ALA A 1 934 ? 26.127 28.254 -16.530 1.00 67.31 934 ALA A N 1
ATOM 7175 C CA . ALA A 1 934 ? 25.049 27.663 -17.323 1.00 67.31 934 ALA A CA 1
ATOM 7176 C C . ALA A 1 934 ? 25.276 27.949 -18.815 1.00 67.31 934 ALA A C 1
ATOM 7178 O O . ALA A 1 934 ? 25.103 29.074 -19.289 1.00 67.31 934 ALA A O 1
ATOM 7179 N N . VAL A 1 935 ? 25.674 26.917 -19.557 1.00 60.47 935 VAL A N 1
ATOM 7180 C CA . VAL A 1 935 ? 25.964 27.000 -20.993 1.00 60.47 935 VAL A CA 1
ATOM 7181 C C . VAL A 1 935 ? 24.757 26.491 -21.784 1.00 60.47 935 VAL A C 1
ATOM 7183 O O . VAL A 1 935 ? 24.233 25.417 -21.498 1.00 60.47 935 VAL A O 1
ATOM 7186 N N . MET A 1 936 ? 24.285 27.287 -22.749 1.00 56.31 936 MET A N 1
ATOM 7187 C CA . MET A 1 936 ? 23.216 26.881 -23.675 1.00 56.31 936 MET A CA 1
ATOM 7188 C C . MET A 1 936 ? 23.758 25.906 -24.725 1.00 56.31 936 MET A C 1
ATOM 7190 O O . MET A 1 936 ? 24.961 25.888 -24.975 1.00 56.31 936 MET A O 1
ATOM 7194 N N . ASP A 1 937 ? 22.873 25.133 -25.364 1.00 54.41 937 ASP A N 1
ATOM 7195 C CA . ASP A 1 937 ? 23.251 24.254 -26.476 1.00 54.41 937 ASP A CA 1
ATOM 7196 C C . ASP A 1 937 ? 24.063 25.033 -27.532 1.00 54.41 937 ASP A C 1
ATOM 7198 O O . ASP A 1 937 ? 23.711 26.160 -27.896 1.00 54.41 937 ASP A O 1
ATOM 7202 N N . LYS A 1 938 ? 25.172 24.448 -27.994 1.00 47.91 938 LYS A N 1
ATOM 7203 C CA . LYS A 1 938 ? 26.150 25.074 -28.902 1.00 47.91 938 LYS A CA 1
ATOM 7204 C C . LYS A 1 938 ? 25.541 25.480 -30.248 1.00 47.91 938 LYS A C 1
ATOM 7206 O O . LYS A 1 938 ? 26.045 26.405 -30.892 1.00 47.91 938 LYS A O 1
ATOM 7211 N N . ASP A 1 939 ? 24.445 24.822 -30.625 1.00 46.94 939 ASP A N 1
ATOM 7212 C CA . ASP A 1 939 ? 23.693 25.063 -31.857 1.00 46.94 939 ASP A CA 1
ATOM 7213 C C . ASP A 1 939 ? 22.612 26.154 -31.685 1.00 46.94 939 ASP A C 1
ATOM 7215 O O . ASP A 1 939 ? 21.962 26.566 -32.649 1.00 46.94 939 ASP A O 1
ATOM 7219 N N . HIS A 1 940 ? 22.440 26.691 -30.468 1.00 50.53 940 HIS A N 1
ATOM 7220 C CA . HIS A 1 940 ? 21.521 27.791 -30.197 1.00 50.53 940 HIS A CA 1
ATOM 7221 C C . HIS A 1 940 ? 22.094 29.128 -30.721 1.00 50.53 940 HIS A C 1
ATOM 7223 O O . HIS A 1 940 ? 23.222 29.493 -30.377 1.00 50.53 940 HIS A O 1
ATOM 7229 N N . PRO A 1 941 ? 21.333 29.947 -31.475 1.00 47.47 941 PRO A N 1
ATOM 7230 C CA . PRO A 1 941 ? 21.845 31.182 -32.091 1.00 47.47 941 PRO A CA 1
ATOM 7231 C C . PRO A 1 941 ? 22.424 32.188 -31.086 1.00 47.47 941 PRO A C 1
ATOM 7233 O O . PRO A 1 941 ? 23.372 32.914 -31.380 1.00 47.47 941 PRO A O 1
ATOM 7236 N N . VAL A 1 942 ? 21.872 32.208 -29.868 1.00 49.97 942 VAL A N 1
ATOM 7237 C CA . VAL A 1 942 ? 22.349 33.067 -28.773 1.00 49.97 942 VAL A CA 1
ATOM 7238 C C . VAL A 1 942 ? 23.674 32.557 -28.195 1.00 49.97 942 VAL A C 1
ATOM 7240 O O . VAL A 1 942 ? 24.479 33.366 -27.752 1.00 49.97 942 VAL A O 1
ATOM 7243 N N . ALA A 1 943 ? 23.956 31.248 -28.247 1.00 56.88 943 ALA A N 1
ATOM 7244 C CA . ALA A 1 943 ? 25.222 30.694 -27.766 1.00 56.88 943 ALA A CA 1
ATOM 7245 C C . ALA A 1 943 ? 26.407 31.254 -28.568 1.00 56.88 943 ALA A C 1
ATOM 7247 O O . ALA A 1 943 ? 27.350 31.769 -27.975 1.00 56.88 943 ALA A O 1
ATOM 7248 N N . GLN A 1 944 ? 26.307 31.283 -29.901 1.00 55.94 944 GLN A N 1
ATOM 7249 C CA . GLN A 1 944 ? 27.337 31.848 -30.787 1.00 55.94 944 GLN A CA 1
ATOM 7250 C C . GLN A 1 944 ? 27.589 33.344 -30.536 1.00 55.94 944 GLN A C 1
ATOM 7252 O O . GLN A 1 944 ? 28.736 33.792 -30.538 1.00 55.94 944 GLN A O 1
ATOM 7257 N N . LEU A 1 945 ? 26.534 34.111 -30.238 1.00 59.34 945 LEU A N 1
ATOM 7258 C CA . LEU A 1 945 ? 26.659 35.510 -29.825 1.00 59.34 945 LEU A CA 1
ATOM 7259 C C . LEU A 1 945 ? 27.406 35.626 -28.486 1.00 59.34 945 LEU A C 1
ATOM 7261 O O . LEU A 1 945 ? 28.326 36.432 -28.359 1.00 59.34 945 LEU A O 1
ATOM 7265 N N . CYS A 1 946 ? 27.060 34.797 -27.500 1.00 65.94 946 CYS A N 1
ATOM 7266 C CA . CYS A 1 946 ? 27.652 34.832 -26.162 1.00 65.94 946 CYS A CA 1
ATOM 7267 C C . CYS A 1 946 ? 29.112 34.357 -26.116 1.00 65.94 946 CYS A C 1
ATOM 7269 O O . CYS A 1 946 ? 29.880 34.861 -25.295 1.00 65.94 946 CYS A O 1
ATOM 7271 N N . LEU A 1 947 ? 29.535 33.481 -27.036 1.00 66.88 947 LEU A N 1
ATOM 7272 C CA . LEU A 1 947 ? 30.938 33.072 -27.190 1.00 66.88 947 LEU A CA 1
ATOM 7273 C C . LEU A 1 947 ? 31.865 34.266 -27.472 1.00 66.88 947 LEU A C 1
ATOM 7275 O O . LEU A 1 947 ? 33.016 34.271 -27.028 1.00 66.88 947 LEU A O 1
ATOM 7279 N N . SER A 1 948 ? 31.368 35.317 -28.131 1.00 62.59 948 SER A N 1
ATOM 7280 C CA . SER A 1 948 ? 32.144 36.544 -28.361 1.00 62.59 948 SER A CA 1
ATOM 7281 C C . SER A 1 948 ? 32.442 37.336 -27.071 1.00 62.59 948 SER A C 1
ATOM 7283 O O . SER A 1 948 ? 33.422 38.081 -27.017 1.00 62.59 948 SER A O 1
ATOM 7285 N N . TYR A 1 949 ? 31.678 37.102 -25.995 1.00 69.56 949 TYR A N 1
ATOM 7286 C CA . TYR A 1 949 ? 31.843 37.726 -24.675 1.00 69.56 949 TYR A CA 1
ATOM 7287 C C . TYR A 1 949 ? 32.648 36.860 -23.690 1.00 69.56 949 TYR A C 1
ATOM 7289 O O . TYR A 1 949 ? 32.821 37.246 -22.532 1.00 69.56 949 TYR A O 1
ATOM 7297 N N . THR A 1 950 ? 33.200 35.725 -24.141 1.00 69.19 950 THR A N 1
ATOM 7298 C CA . THR A 1 950 ? 33.885 34.739 -23.284 1.00 69.19 950 THR A CA 1
ATOM 7299 C C . THR A 1 950 ? 34.994 35.329 -22.432 1.00 69.19 950 THR A C 1
ATOM 7301 O O . THR A 1 950 ? 35.096 35.057 -21.238 1.00 69.19 950 THR A O 1
ATOM 7304 N N . ARG A 1 951 ? 35.779 36.240 -23.004 1.00 67.56 951 ARG A N 1
ATOM 7305 C CA . ARG A 1 951 ? 36.844 36.928 -22.271 1.00 67.56 951 ARG A CA 1
ATOM 7306 C C . ARG A 1 951 ? 36.317 37.738 -21.078 1.00 67.56 951 ARG A C 1
ATOM 7308 O O . ARG A 1 951 ? 37.004 37.852 -20.065 1.00 67.56 951 ARG A O 1
ATOM 7315 N N . MET A 1 952 ? 35.120 38.308 -21.189 1.00 70.44 952 MET A N 1
ATOM 7316 C CA . MET A 1 952 ? 34.559 39.240 -20.208 1.00 70.44 952 MET A CA 1
ATOM 7317 C C . MET A 1 952 ? 34.040 38.504 -18.973 1.00 70.44 952 MET A C 1
ATOM 7319 O O . MET A 1 952 ? 34.380 38.891 -17.857 1.00 70.44 952 MET A O 1
ATOM 7323 N N . PHE A 1 953 ? 33.318 37.395 -19.149 1.00 71.69 953 PHE A N 1
ATOM 7324 C CA . PHE A 1 953 ? 32.864 36.601 -18.008 1.00 71.69 953 PHE A CA 1
ATOM 7325 C C . PHE A 1 953 ? 33.984 35.763 -17.370 1.00 71.69 953 PHE A C 1
ATOM 7327 O O . PHE A 1 953 ? 34.047 35.689 -16.147 1.00 71.69 953 PHE A O 1
ATOM 7334 N N . VAL A 1 954 ? 34.964 35.275 -18.143 1.00 67.12 954 VAL A N 1
ATOM 7335 C CA . VAL A 1 954 ? 36.174 34.629 -17.586 1.00 67.12 954 VAL A CA 1
ATOM 7336 C C . VAL A 1 954 ? 36.996 35.604 -16.724 1.00 67.12 954 VAL A C 1
ATOM 7338 O O . VAL A 1 954 ? 37.497 35.245 -15.656 1.00 67.12 954 VAL A O 1
ATOM 7341 N N . THR A 1 955 ? 37.076 36.878 -17.123 1.00 69.25 955 THR A N 1
ATOM 7342 C CA . THR A 1 955 ? 37.687 37.933 -16.291 1.00 69.25 955 THR A CA 1
ATOM 7343 C C . THR A 1 955 ? 36.901 38.156 -14.993 1.00 69.25 955 THR A C 1
ATOM 7345 O O . THR A 1 955 ? 37.492 38.422 -13.947 1.00 69.25 955 THR A O 1
ATOM 7348 N N . CYS A 1 956 ? 35.576 38.021 -15.030 1.00 71.69 956 CYS A N 1
ATOM 7349 C CA . CYS A 1 956 ? 34.746 38.112 -13.835 1.00 71.69 956 CYS A CA 1
ATOM 7350 C C . CYS A 1 956 ? 34.939 36.936 -12.880 1.00 71.69 956 CYS A C 1
ATOM 7352 O O . CYS A 1 956 ? 35.017 37.179 -11.684 1.00 71.69 956 CYS A O 1
ATOM 7354 N N . PHE A 1 957 ? 35.126 35.709 -13.370 1.00 73.00 957 PHE A N 1
ATOM 7355 C CA . PHE A 1 957 ? 35.377 34.544 -12.510 1.00 73.00 957 PHE A CA 1
ATOM 7356 C C . PHE A 1 957 ? 36.638 34.723 -11.663 1.00 73.00 957 PHE A C 1
ATOM 7358 O O . PHE A 1 957 ? 36.617 34.581 -10.443 1.00 73.00 957 PHE A O 1
ATOM 7365 N N . THR A 1 958 ? 37.723 35.169 -12.297 1.00 64.19 958 THR A N 1
ATOM 7366 C CA . THR A 1 958 ? 38.999 35.427 -11.607 1.00 64.19 958 THR A CA 1
ATOM 7367 C C . THR A 1 958 ? 38.932 36.566 -10.579 1.00 64.19 958 THR A C 1
ATOM 7369 O O . THR A 1 958 ? 39.642 36.517 -9.574 1.00 64.19 958 THR A O 1
ATOM 7372 N N . LYS A 1 959 ? 38.063 37.572 -10.774 1.00 61.47 959 LYS A N 1
ATOM 7373 C CA . LYS A 1 959 ? 37.829 38.665 -9.805 1.00 61.47 959 LYS A CA 1
ATOM 7374 C C . LYS A 1 959 ? 36.797 38.311 -8.719 1.00 61.47 959 LYS A C 1
ATOM 7376 O O . LYS A 1 959 ? 36.938 38.739 -7.572 1.00 61.47 959 LYS A O 1
ATOM 7381 N N . GLY A 1 960 ? 35.764 37.550 -9.073 1.00 58.50 960 GLY A N 1
ATOM 7382 C CA . GLY A 1 960 ? 34.610 37.215 -8.237 1.00 58.50 960 GLY A CA 1
ATOM 7383 C C . GLY A 1 960 ? 34.852 36.053 -7.275 1.00 58.50 960 GLY A C 1
ATOM 7384 O O . GLY A 1 960 ? 34.266 36.031 -6.191 1.00 58.50 960 GLY A O 1
ATOM 7385 N N . ALA A 1 961 ? 35.789 35.153 -7.599 1.00 57.38 961 ALA A N 1
ATOM 7386 C CA . ALA A 1 961 ? 36.124 33.988 -6.776 1.00 57.38 961 ALA A CA 1
ATOM 7387 C C . ALA A 1 961 ? 36.541 34.336 -5.334 1.00 57.38 961 ALA A C 1
ATOM 7389 O O . ALA A 1 961 ? 36.394 33.514 -4.432 1.00 57.38 961 ALA A O 1
ATOM 7390 N N . ARG A 1 962 ? 37.011 35.570 -5.087 1.00 58.88 962 ARG A N 1
ATOM 7391 C CA . ARG A 1 962 ? 37.414 36.065 -3.757 1.00 58.88 962 ARG A CA 1
ATOM 7392 C C . ARG A 1 962 ? 36.451 37.072 -3.123 1.00 58.88 962 ARG A C 1
ATOM 7394 O O . ARG A 1 962 ? 36.786 37.595 -2.065 1.00 58.88 962 ARG A O 1
ATOM 7401 N N . THR A 1 963 ? 35.316 37.397 -3.747 1.00 65.62 963 THR A N 1
ATOM 7402 C CA . THR A 1 963 ? 34.456 38.519 -3.313 1.00 65.62 963 THR A CA 1
ATOM 7403 C C . THR A 1 963 ? 32.961 38.195 -3.233 1.00 65.62 963 THR A C 1
ATOM 7405 O O . THR A 1 963 ? 32.284 38.785 -2.394 1.00 65.62 963 THR A O 1
ATOM 7408 N N . ILE A 1 964 ? 32.438 37.252 -4.023 1.00 72.56 964 ILE A N 1
ATOM 7409 C CA . ILE A 1 964 ? 31.010 36.872 -4.018 1.00 72.56 964 ILE A CA 1
ATOM 7410 C C . ILE A 1 964 ? 30.746 35.784 -2.953 1.00 72.56 964 ILE A C 1
ATOM 7412 O O . ILE A 1 964 ? 31.565 34.861 -2.848 1.00 72.56 964 ILE A O 1
ATOM 7416 N N . PRO A 1 965 ? 29.641 35.854 -2.171 1.00 74.62 965 PRO A N 1
ATOM 7417 C CA . PRO A 1 965 ? 29.314 34.855 -1.153 1.00 74.62 965 PRO A CA 1
ATOM 7418 C C . PRO A 1 965 ? 29.167 33.457 -1.752 1.00 74.62 965 PRO A C 1
ATOM 7420 O O . PRO A 1 965 ? 28.654 33.300 -2.864 1.00 74.62 965 PRO A O 1
ATOM 7423 N N . SER A 1 966 ? 29.567 32.427 -1.005 1.00 72.94 966 SER A N 1
ATOM 7424 C CA . SER A 1 966 ? 29.219 31.052 -1.369 1.00 72.94 966 SER A CA 1
ATOM 7425 C C . SER A 1 966 ? 27.718 30.778 -1.164 1.00 72.94 966 SER A C 1
ATOM 7427 O O . SER A 1 966 ? 26.972 31.578 -0.592 1.00 72.94 966 SER A O 1
ATOM 7429 N N . MET A 1 967 ? 27.238 29.654 -1.688 1.00 74.50 967 MET A N 1
ATOM 7430 C CA . MET A 1 967 ? 25.866 29.195 -1.464 1.00 74.50 967 MET A CA 1
ATOM 7431 C C . MET A 1 967 ? 25.612 28.955 0.037 1.00 74.50 967 MET A C 1
ATOM 7433 O O . MET A 1 967 ? 26.512 28.531 0.765 1.00 74.50 967 MET A O 1
ATOM 7437 N N . ILE A 1 968 ? 24.394 29.240 0.509 1.00 80.44 968 ILE A N 1
ATOM 7438 C CA . ILE A 1 968 ? 24.007 28.974 1.905 1.00 80.44 968 ILE A CA 1
ATOM 7439 C C . ILE A 1 968 ? 23.945 27.463 2.184 1.00 80.44 968 ILE A C 1
ATOM 7441 O O . ILE A 1 968 ? 23.704 26.669 1.272 1.00 80.44 968 ILE A O 1
ATOM 7445 N N . ARG A 1 969 ? 24.117 27.059 3.449 1.00 77.44 969 ARG A N 1
ATOM 7446 C CA . ARG A 1 969 ? 24.027 25.651 3.887 1.00 77.44 969 ARG A CA 1
ATOM 7447 C C . ARG A 1 969 ? 22.887 25.450 4.881 1.00 77.44 969 ARG A C 1
ATOM 7449 O O . ARG A 1 969 ? 22.387 26.415 5.444 1.00 77.44 969 ARG A O 1
ATOM 7456 N N . GLY A 1 970 ? 22.458 24.205 5.086 1.00 71.12 970 GLY A N 1
ATOM 7457 C CA . GLY A 1 970 ? 21.454 23.864 6.104 1.00 71.12 970 GLY A CA 1
ATOM 7458 C C . GLY A 1 970 ? 20.080 24.520 5.907 1.00 71.12 970 GLY A C 1
ATOM 7459 O O . GLY A 1 970 ? 19.378 24.747 6.886 1.00 71.12 970 GLY A O 1
ATOM 7460 N N . PHE A 1 971 ? 19.713 24.871 4.669 1.00 84.94 971 PHE A N 1
ATOM 7461 C CA . PHE A 1 971 ? 18.415 25.479 4.371 1.00 84.94 971 PHE A CA 1
ATOM 7462 C C . PHE A 1 971 ? 17.279 24.472 4.583 1.00 84.94 971 PHE A C 1
ATOM 7464 O O . PHE A 1 971 ? 17.250 23.427 3.935 1.00 84.94 971 PHE A O 1
ATOM 7471 N N . SER A 1 972 ? 16.358 24.790 5.490 1.00 75.38 972 SER A N 1
ATOM 7472 C CA . SER A 1 972 ? 15.230 23.935 5.867 1.00 75.38 972 SER A CA 1
ATOM 7473 C C . SER A 1 972 ? 14.031 24.757 6.356 1.00 75.38 972 SER A C 1
ATOM 7475 O O . SER A 1 972 ? 14.166 25.926 6.729 1.00 75.38 972 SER A O 1
ATOM 7477 N N . ALA A 1 973 ? 12.846 24.143 6.350 1.00 80.38 973 ALA A N 1
ATOM 7478 C CA . ALA A 1 973 ? 11.675 24.664 7.048 1.00 80.38 973 ALA A CA 1
ATOM 7479 C C . ALA A 1 973 ? 11.665 24.104 8.472 1.00 80.38 973 ALA A C 1
ATOM 7481 O O . ALA A 1 973 ? 11.745 22.892 8.658 1.00 80.38 973 ALA A O 1
ATOM 7482 N N . ILE A 1 974 ? 11.578 24.991 9.460 1.00 78.56 974 ILE A N 1
ATOM 7483 C CA . ILE A 1 974 ? 11.591 24.637 10.884 1.00 78.56 974 ILE A CA 1
ATOM 7484 C C . ILE A 1 974 ? 10.188 24.622 11.507 1.00 78.56 974 ILE A C 1
ATOM 7486 O O . ILE A 1 974 ? 10.001 23.990 12.540 1.00 78.56 974 ILE A O 1
ATOM 7490 N N . ASP A 1 975 ? 9.204 25.278 10.883 1.00 70.31 975 ASP A N 1
ATOM 7491 C CA . ASP A 1 975 ? 7.781 25.169 11.238 1.00 70.31 975 ASP A CA 1
ATOM 7492 C C . ASP A 1 975 ? 6.920 25.340 9.977 1.00 70.31 975 ASP A C 1
ATOM 7494 O O . ASP A 1 975 ? 7.192 26.206 9.145 1.00 70.31 975 ASP A O 1
ATOM 7498 N N . ILE A 1 976 ? 5.896 24.503 9.813 1.00 79.31 976 ILE A N 1
ATOM 7499 C CA . ILE A 1 976 ? 4.986 24.515 8.661 1.00 79.31 976 ILE A CA 1
ATOM 7500 C C . ILE A 1 976 ? 3.564 24.407 9.196 1.00 79.31 976 ILE A C 1
ATOM 7502 O O . ILE A 1 976 ? 3.175 23.363 9.722 1.00 79.31 976 ILE A O 1
ATOM 7506 N N . GLN A 1 977 ? 2.776 25.459 9.006 1.00 78.88 977 GLN A N 1
ATOM 7507 C CA . GLN A 1 977 ? 1.379 25.527 9.419 1.00 78.88 977 GLN A CA 1
ATOM 7508 C C . GLN A 1 977 ? 0.444 25.699 8.220 1.00 78.88 977 GLN A C 1
ATOM 7510 O O . GLN A 1 977 ? 0.862 25.663 7.062 1.00 78.88 977 GLN A O 1
ATOM 7515 N N . ALA A 1 978 ? -0.856 25.839 8.490 1.00 67.94 978 ALA A N 1
ATOM 7516 C CA . ALA A 1 978 ? -1.858 26.008 7.441 1.00 67.94 978 ALA A CA 1
ATOM 7517 C C . ALA A 1 978 ? -1.721 27.338 6.687 1.00 67.94 978 ALA A C 1
ATOM 7519 O O . ALA A 1 978 ? -2.033 27.408 5.505 1.00 67.94 978 ALA A O 1
ATOM 7520 N N . THR A 1 979 ? -1.231 28.386 7.355 1.00 77.62 979 THR A N 1
ATOM 7521 C CA . THR A 1 979 ? -1.176 29.745 6.792 1.00 77.62 979 THR A CA 1
ATOM 7522 C C . THR A 1 979 ? 0.195 30.408 6.881 1.00 77.62 979 THR A C 1
ATOM 7524 O O . THR A 1 979 ? 0.343 31.561 6.469 1.00 77.62 979 THR A O 1
ATOM 7527 N N . TYR A 1 980 ? 1.213 29.717 7.398 1.00 80.25 980 TYR A N 1
ATOM 7528 C CA . TYR A 1 980 ? 2.571 30.250 7.453 1.00 80.25 980 TYR A CA 1
ATOM 7529 C C . TYR A 1 980 ? 3.639 29.149 7.454 1.00 80.25 980 TYR A C 1
ATOM 7531 O O . TYR A 1 980 ? 3.361 27.997 7.790 1.00 80.25 980 TYR A O 1
ATOM 7539 N N . VAL A 1 981 ? 4.864 29.518 7.078 1.00 83.06 981 VAL A N 1
ATOM 7540 C CA . VAL A 1 981 ? 6.058 28.664 7.079 1.00 83.06 981 VAL A CA 1
ATOM 7541 C C . VAL A 1 981 ? 7.235 29.444 7.655 1.00 83.06 981 VAL A C 1
ATOM 7543 O O . VAL A 1 981 ? 7.535 30.549 7.206 1.00 83.06 981 VAL A O 1
ATOM 7546 N N . VAL A 1 982 ? 7.943 28.845 8.609 1.00 84.31 982 VAL A N 1
ATOM 7547 C CA . VAL A 1 982 ? 9.172 29.392 9.192 1.00 84.31 982 VAL A CA 1
ATOM 7548 C C . VAL A 1 982 ? 10.376 28.649 8.625 1.00 84.31 982 VAL A C 1
ATOM 7550 O O . VAL A 1 982 ? 10.433 27.420 8.630 1.00 84.31 982 VAL A O 1
ATOM 7553 N N . LEU A 1 983 ? 11.360 29.402 8.145 1.00 88.38 983 LEU A N 1
ATOM 7554 C CA . LEU A 1 983 ? 12.554 28.915 7.463 1.00 88.38 983 LEU A CA 1
ATOM 7555 C C . LEU A 1 983 ? 13.810 29.217 8.278 1.00 88.38 983 LEU A C 1
ATOM 7557 O O . LEU A 1 983 ? 13.884 30.244 8.956 1.00 88.38 983 LEU A O 1
ATOM 7561 N N . SER A 1 984 ? 14.821 28.359 8.151 1.00 86.38 984 SER A N 1
ATOM 7562 C CA . SER A 1 984 ? 16.147 28.559 8.734 1.00 86.38 984 SER A CA 1
ATOM 7563 C C . SER A 1 984 ? 17.253 28.092 7.793 1.00 86.38 984 SER A C 1
ATOM 7565 O O . SER A 1 984 ? 17.069 27.167 7.002 1.00 86.38 984 SER A O 1
ATOM 7567 N N . TRP A 1 985 ? 18.406 28.753 7.859 1.00 88.69 985 TRP A N 1
ATOM 7568 C CA . TRP A 1 985 ? 19.618 28.363 7.147 1.00 88.69 985 TRP A CA 1
ATOM 7569 C C . TRP A 1 985 ? 20.880 28.756 7.919 1.00 88.69 985 TRP A C 1
ATOM 7571 O O . TRP A 1 985 ? 20.843 29.474 8.916 1.00 88.69 985 TRP A O 1
ATOM 7581 N N . MET A 1 986 ? 22.026 28.287 7.439 1.00 82.69 986 MET A N 1
ATOM 7582 C CA . MET A 1 986 ? 23.352 28.694 7.888 1.00 82.69 986 MET A CA 1
ATOM 7583 C C . MET A 1 986 ? 23.945 29.709 6.911 1.00 82.69 986 MET A C 1
ATOM 7585 O O . MET A 1 986 ? 23.719 29.646 5.697 1.00 82.69 986 MET A O 1
ATOM 7589 N N . LYS A 1 987 ? 24.743 30.638 7.442 1.00 80.44 987 LYS A N 1
ATOM 7590 C CA . LYS A 1 987 ? 25.480 31.605 6.624 1.00 80.44 987 LYS A CA 1
ATOM 7591 C C . LYS A 1 987 ? 26.447 30.904 5.646 1.00 80.44 987 LYS A C 1
ATOM 7593 O O . LYS A 1 987 ? 26.929 29.813 5.955 1.00 80.44 987 LYS A O 1
ATOM 7598 N N . PRO A 1 988 ? 26.766 31.525 4.500 1.00 80.12 988 PRO A N 1
ATOM 7599 C CA . PRO A 1 988 ? 27.823 31.063 3.607 1.00 80.12 988 PRO A CA 1
ATOM 7600 C C . PRO A 1 988 ? 29.186 30.961 4.302 1.00 80.12 988 PRO A C 1
ATOM 7602 O O . PRO A 1 988 ? 29.554 31.837 5.084 1.00 80.12 988 PRO A O 1
ATOM 7605 N N . ASP A 1 989 ? 29.960 29.928 3.971 1.00 71.56 989 ASP A N 1
ATOM 7606 C CA . ASP A 1 989 ? 31.300 29.710 4.543 1.00 71.56 989 ASP A CA 1
ATOM 7607 C C . ASP A 1 989 ? 32.349 30.709 4.044 1.00 71.56 989 ASP A C 1
ATOM 7609 O O . ASP A 1 989 ? 33.378 30.911 4.687 1.00 71.56 989 ASP A O 1
ATOM 7613 N N . GLN A 1 990 ? 32.114 31.314 2.877 1.00 70.25 990 GLN A N 1
ATOM 7614 C CA . GLN A 1 990 ? 33.040 32.242 2.242 1.00 70.25 990 GLN A CA 1
ATOM 7615 C C . GLN A 1 990 ? 32.351 33.565 1.924 1.00 70.25 990 GLN A C 1
ATOM 7617 O O . GLN A 1 990 ? 31.212 33.600 1.455 1.00 70.25 990 GLN A O 1
ATOM 7622 N N . ASN A 1 991 ? 33.096 34.656 2.126 1.00 69.94 991 ASN A N 1
ATOM 7623 C CA . ASN A 1 991 ? 32.749 36.005 1.670 1.00 69.94 991 ASN A CA 1
ATOM 7624 C C . ASN A 1 991 ? 31.434 36.566 2.240 1.00 69.94 991 ASN A C 1
ATOM 7626 O O . ASN A 1 991 ? 30.774 37.383 1.592 1.00 69.94 991 ASN A O 1
ATOM 7630 N N . CYS A 1 992 ? 31.082 36.142 3.461 1.00 72.31 992 CYS A N 1
ATOM 7631 C CA . CYS A 1 992 ? 29.846 36.526 4.129 1.00 72.31 992 CYS A CA 1
ATOM 7632 C C . CYS A 1 992 ? 29.996 36.586 5.663 1.00 72.31 992 CYS A C 1
ATOM 7634 O O . CYS A 1 992 ? 29.930 35.569 6.356 1.00 72.31 992 CYS A O 1
ATOM 7636 N N . ASN A 1 993 ? 30.202 37.794 6.195 1.00 66.25 993 ASN A N 1
ATOM 7637 C CA . ASN A 1 993 ? 30.240 38.077 7.636 1.00 66.25 993 ASN A CA 1
ATOM 7638 C C . ASN A 1 993 ? 28.894 38.667 8.111 1.00 66.25 993 ASN A C 1
ATOM 7640 O O . ASN A 1 993 ? 28.086 39.084 7.283 1.00 66.25 993 ASN A O 1
ATOM 7644 N N . GLU A 1 994 ? 28.642 38.720 9.428 1.00 54.44 994 GLU A N 1
ATOM 7645 C CA . GLU A 1 994 ? 27.333 39.086 10.025 1.00 54.44 994 GLU A CA 1
ATOM 7646 C C . GLU A 1 994 ? 26.757 40.445 9.572 1.00 54.44 994 GLU A C 1
ATOM 7648 O O . GLU A 1 994 ? 25.544 40.634 9.601 1.00 54.44 994 GLU A O 1
ATOM 7653 N N . SER A 1 995 ? 27.594 41.380 9.113 1.00 58.66 995 SER A N 1
ATOM 7654 C CA . SER A 1 995 ? 27.181 42.700 8.610 1.00 58.66 995 SER A CA 1
ATOM 7655 C C . SER A 1 995 ? 27.145 42.830 7.083 1.00 58.66 995 SER A C 1
ATOM 7657 O O . SER A 1 995 ? 26.574 43.797 6.578 1.00 58.66 995 SER A O 1
ATOM 7659 N N . ASP A 1 996 ? 27.763 41.897 6.354 1.00 68.00 996 ASP A N 1
ATOM 7660 C CA . ASP A 1 996 ? 28.134 42.085 4.941 1.00 68.00 996 ASP A CA 1
ATOM 7661 C C . ASP A 1 996 ? 27.145 41.458 3.956 1.00 68.00 996 ASP A C 1
ATOM 7663 O O . ASP A 1 996 ? 27.188 41.762 2.761 1.00 68.00 996 ASP A O 1
ATOM 7667 N N . CYS A 1 997 ? 26.249 40.599 4.443 1.00 76.62 997 CYS A N 1
ATOM 7668 C CA . CYS A 1 997 ? 25.305 39.868 3.612 1.00 76.62 997 CYS A CA 1
ATOM 7669 C C . CYS A 1 997 ? 23.853 40.113 3.986 1.00 76.62 997 CYS A C 1
ATOM 7671 O O . CYS A 1 997 ? 23.471 40.224 5.149 1.00 76.62 997 CYS A O 1
ATOM 7673 N N . ARG A 1 998 ? 23.034 40.090 2.946 1.00 85.12 998 ARG A N 1
ATOM 7674 C CA . ARG A 1 998 ? 21.583 40.099 2.981 1.00 85.12 998 ARG A CA 1
ATOM 7675 C C . ARG A 1 998 ? 21.068 38.804 2.368 1.00 85.12 998 ARG A C 1
ATOM 7677 O O . ARG A 1 998 ? 21.654 38.324 1.406 1.00 85.12 998 ARG A O 1
ATOM 7684 N N . TYR A 1 999 ? 19.968 38.271 2.872 1.00 85.81 999 TYR A N 1
ATOM 7685 C CA . TYR A 1 999 ? 19.326 37.084 2.320 1.00 85.81 999 TYR A CA 1
ATOM 7686 C C . TYR A 1 999 ? 18.040 37.460 1.588 1.00 85.81 999 TYR A C 1
ATOM 7688 O O . TYR A 1 999 ? 17.258 38.285 2.068 1.00 85.81 999 TYR A O 1
ATOM 7696 N N . ASP A 1 1000 ? 17.849 36.853 0.421 1.00 82.25 1000 ASP A N 1
ATOM 7697 C CA . ASP A 1 1000 ? 16.697 37.055 -0.451 1.00 82.25 1000 ASP A CA 1
ATOM 7698 C C . ASP A 1 1000 ? 15.910 35.748 -0.539 1.00 82.25 1000 ASP A C 1
ATOM 7700 O O . ASP A 1 1000 ? 16.448 34.742 -1.005 1.00 82.25 1000 ASP A O 1
ATOM 7704 N N . VAL A 1 1001 ? 14.660 35.764 -0.063 1.00 84.31 1001 VAL A N 1
ATOM 7705 C CA . VAL A 1 1001 ? 13.778 34.589 0.002 1.00 84.31 1001 VAL A CA 1
ATOM 7706 C C . VAL A 1 1001 ? 12.719 34.705 -1.089 1.00 84.31 1001 VAL A C 1
ATOM 7708 O O . VAL A 1 1001 ? 11.987 35.693 -1.165 1.00 84.31 1001 VAL A O 1
ATOM 7711 N N . GLN A 1 1002 ? 12.632 33.689 -1.941 1.00 81.94 1002 GLN A N 1
ATOM 7712 C CA . GLN A 1 1002 ? 11.669 33.612 -3.039 1.00 81.94 1002 GLN A CA 1
ATOM 7713 C C . GLN A 1 1002 ? 10.777 32.395 -2.856 1.00 81.94 1002 GLN A C 1
ATOM 7715 O O . GLN A 1 1002 ? 11.288 31.315 -2.566 1.00 81.94 1002 GLN A O 1
ATOM 7720 N N . TRP A 1 1003 ? 9.468 32.559 -3.059 1.00 82.50 1003 TRP A N 1
ATOM 7721 C CA . TRP A 1 1003 ? 8.530 31.441 -3.080 1.00 82.50 1003 TRP A CA 1
ATOM 7722 C C . TRP A 1 1003 ? 7.530 31.546 -4.232 1.00 82.50 1003 TRP A C 1
ATOM 7724 O O . TRP A 1 1003 ? 7.033 32.626 -4.562 1.00 82.50 1003 TRP A O 1
ATOM 7734 N N . LEU A 1 1004 ? 7.238 30.398 -4.842 1.00 78.25 1004 LEU A N 1
ATOM 7735 C CA . LEU A 1 1004 ? 6.306 30.254 -5.958 1.00 78.25 1004 LEU A CA 1
ATOM 7736 C C . LEU A 1 1004 ? 5.103 29.407 -5.534 1.00 78.25 1004 LEU A C 1
ATOM 7738 O O . LEU A 1 1004 ? 5.287 28.334 -4.962 1.00 78.25 1004 LEU A O 1
ATOM 7742 N N . SER A 1 1005 ? 3.895 29.859 -5.876 1.00 68.81 1005 SER A N 1
ATOM 7743 C CA . SER A 1 1005 ? 2.664 29.061 -5.803 1.00 68.81 1005 SER A CA 1
ATOM 7744 C C . SER A 1 1005 ? 1.771 29.381 -6.998 1.00 68.81 1005 SER A C 1
ATOM 7746 O O . SER A 1 1005 ? 1.599 30.551 -7.341 1.00 68.81 1005 SER A O 1
ATOM 7748 N N . ASN A 1 1006 ? 1.250 28.353 -7.678 1.00 58.25 1006 ASN A N 1
ATOM 7749 C CA . ASN A 1 1006 ? 0.332 28.482 -8.821 1.00 58.25 1006 ASN A CA 1
ATOM 7750 C C . ASN A 1 1006 ? 0.774 29.506 -9.892 1.00 58.25 1006 ASN A C 1
ATOM 7752 O O . ASN A 1 1006 ? -0.028 30.278 -10.412 1.00 58.25 1006 ASN A O 1
ATOM 7756 N N . GLY A 1 1007 ? 2.075 29.550 -10.205 1.00 53.91 1007 GLY A N 1
ATOM 7757 C CA . GLY A 1 1007 ? 2.648 30.465 -11.204 1.00 53.91 1007 GLY A CA 1
ATOM 7758 C C . GLY A 1 1007 ? 2.818 31.924 -10.749 1.00 53.91 1007 GLY A C 1
ATOM 7759 O O . GLY A 1 1007 ? 3.349 32.735 -11.509 1.00 53.91 1007 GLY A O 1
ATOM 7760 N N . GLN A 1 1008 ? 2.429 32.273 -9.519 1.00 53.81 1008 GLN A N 1
ATOM 7761 C CA . GLN A 1 1008 ? 2.696 33.578 -8.914 1.00 53.81 1008 GLN A CA 1
ATOM 7762 C C . GLN A 1 1008 ? 3.983 33.523 -8.082 1.00 53.81 1008 GLN A C 1
ATOM 7764 O O . GLN A 1 1008 ? 4.083 32.786 -7.101 1.00 53.81 1008 GLN A O 1
ATOM 7769 N N . SER A 1 1009 ? 4.986 34.299 -8.503 1.00 62.62 1009 SER A N 1
ATOM 7770 C CA . SER A 1 1009 ? 6.267 34.439 -7.803 1.00 62.62 1009 SER A CA 1
ATOM 7771 C C . SER A 1 1009 ? 6.195 35.606 -6.832 1.00 62.62 1009 SER A C 1
ATOM 7773 O O . SER A 1 1009 ? 6.025 36.748 -7.260 1.00 62.62 1009 SER A O 1
ATOM 7775 N N . ASN A 1 1010 ? 6.384 35.321 -5.548 1.00 67.19 1010 ASN A N 1
ATOM 7776 C CA . ASN A 1 1010 ? 6.544 36.325 -4.506 1.00 67.19 1010 ASN A CA 1
ATOM 7777 C C . ASN A 1 1010 ? 8.003 36.348 -4.039 1.00 67.19 1010 ASN A C 1
ATOM 7779 O O . ASN A 1 1010 ? 8.721 35.346 -4.091 1.00 67.19 1010 ASN A O 1
ATOM 7783 N N . THR A 1 1011 ? 8.481 37.519 -3.635 1.00 63.94 1011 THR A N 1
ATOM 7784 C CA . THR A 1 1011 ? 9.844 37.689 -3.133 1.00 63.94 1011 THR A CA 1
ATOM 7785 C C . THR A 1 1011 ? 9.817 38.631 -1.949 1.00 63.94 1011 THR A C 1
ATOM 7787 O O . THR A 1 1011 ? 9.327 39.754 -2.063 1.00 63.94 1011 THR A O 1
ATOM 7790 N N . GLU A 1 1012 ? 10.369 38.179 -0.830 1.00 65.38 1012 GLU A N 1
ATOM 7791 C CA . GLU A 1 1012 ? 10.646 39.038 0.310 1.00 65.38 1012 GLU A CA 1
ATOM 7792 C C . GLU A 1 1012 ? 12.106 39.473 0.234 1.00 65.38 1012 GLU A C 1
ATOM 7794 O O . GLU A 1 1012 ? 13.035 38.658 0.246 1.00 65.38 1012 GLU A O 1
ATOM 7799 N N . TYR A 1 1013 ? 12.306 40.780 0.084 1.00 58.25 1013 TYR A N 1
ATOM 7800 C CA . TYR A 1 1013 ? 13.632 41.361 -0.040 1.00 58.25 1013 TYR A CA 1
ATOM 7801 C C . TYR A 1 1013 ? 14.139 41.806 1.332 1.00 58.25 1013 TYR A C 1
ATOM 7803 O O . TYR A 1 1013 ? 13.447 42.516 2.057 1.00 58.25 1013 TYR A O 1
ATOM 7811 N N . ALA A 1 1014 ? 15.410 41.500 1.597 1.00 59.22 1014 ALA A N 1
ATOM 7812 C CA . ALA A 1 1014 ? 16.242 42.157 2.603 1.00 59.22 1014 ALA A CA 1
ATOM 7813 C C . ALA A 1 1014 ? 16.199 41.674 4.061 1.00 59.22 1014 ALA A C 1
ATOM 7815 O O . ALA A 1 1014 ? 16.190 42.485 4.988 1.00 59.22 1014 ALA A O 1
ATOM 7816 N N . LEU A 1 1015 ? 16.342 40.365 4.277 1.00 69.12 1015 LEU A N 1
ATOM 7817 C CA . LEU A 1 1015 ? 16.607 39.825 5.613 1.00 69.12 1015 LEU A CA 1
ATOM 7818 C C . LEU A 1 1015 ? 18.101 39.920 5.959 1.00 69.12 1015 LEU A C 1
ATOM 7820 O O . LEU A 1 1015 ? 18.965 39.615 5.138 1.00 69.12 1015 LEU A O 1
ATOM 7824 N N . LYS A 1 1016 ? 18.419 40.337 7.189 1.00 71.94 1016 LYS A N 1
ATOM 7825 C CA . LYS A 1 1016 ? 19.786 40.275 7.754 1.00 71.94 1016 LYS A CA 1
ATOM 7826 C C . LYS A 1 1016 ? 20.004 39.046 8.641 1.00 71.94 1016 LYS A C 1
ATOM 7828 O O . LYS A 1 1016 ? 21.124 38.758 9.044 1.00 71.94 1016 LYS A O 1
ATOM 7833 N N . THR A 1 1017 ? 18.926 38.337 8.954 1.00 78.88 1017 THR A N 1
ATOM 7834 C CA . THR A 1 1017 ? 18.902 37.142 9.796 1.00 78.88 1017 THR A CA 1
ATOM 7835 C C . THR A 1 1017 ? 18.942 35.883 8.944 1.00 78.88 1017 THR A C 1
ATOM 7837 O O . THR A 1 1017 ? 18.578 35.903 7.770 1.00 78.88 1017 THR A O 1
ATOM 7840 N N . THR A 1 1018 ? 19.351 34.766 9.543 1.00 85.19 1018 THR A N 1
ATOM 7841 C CA . THR A 1 1018 ? 19.349 33.449 8.891 1.00 85.19 1018 THR A CA 1
ATOM 7842 C C . THR A 1 1018 ? 18.044 32.670 9.113 1.00 85.19 1018 THR A C 1
ATOM 7844 O O . THR A 1 1018 ? 18.024 31.438 9.106 1.00 85.19 1018 THR A O 1
ATOM 7847 N N . THR A 1 1019 ? 16.954 33.399 9.353 1.00 82.69 1019 THR A N 1
ATOM 7848 C CA . THR A 1 1019 ? 15.596 32.884 9.548 1.00 82.69 1019 THR A CA 1
ATOM 7849 C C . THR A 1 1019 ? 14.580 33.808 8.878 1.00 82.69 1019 THR A C 1
ATOM 7851 O O . THR A 1 1019 ? 14.784 35.026 8.843 1.00 82.69 1019 THR A O 1
ATOM 7854 N N . ALA A 1 1020 ? 13.490 33.231 8.364 1.00 83.25 1020 ALA A N 1
ATOM 7855 C CA . ALA A 1 1020 ? 12.371 33.950 7.744 1.00 83.25 1020 ALA A CA 1
ATOM 7856 C C . ALA A 1 1020 ? 11.026 33.357 8.175 1.00 83.25 1020 ALA A C 1
ATOM 7858 O O . ALA A 1 1020 ? 10.943 32.156 8.419 1.00 83.25 1020 ALA A O 1
ATOM 7859 N N . ASN A 1 1021 ? 9.975 34.176 8.224 1.00 86.69 1021 ASN A N 1
ATOM 7860 C CA . ASN A 1 1021 ? 8.607 33.720 8.468 1.00 86.69 1021 ASN A CA 1
ATOM 7861 C C . ASN A 1 1021 ? 7.694 34.191 7.332 1.00 86.69 1021 ASN A C 1
ATOM 7863 O O . ASN A 1 1021 ? 7.349 35.369 7.259 1.00 86.69 1021 ASN A O 1
ATOM 7867 N N . ILE A 1 1022 ? 7.297 33.263 6.467 1.00 86.12 1022 ILE A N 1
ATOM 7868 C CA . ILE A 1 1022 ? 6.388 33.526 5.356 1.00 86.12 1022 ILE A CA 1
ATOM 7869 C C . ILE A 1 1022 ? 4.962 33.317 5.858 1.00 86.12 1022 ILE A C 1
ATOM 7871 O O . ILE A 1 1022 ? 4.593 32.204 6.214 1.00 86.12 1022 ILE A O 1
ATOM 7875 N N . THR A 1 1023 ? 4.153 34.372 5.871 1.00 82.50 1023 THR A N 1
ATOM 7876 C CA . THR A 1 1023 ? 2.770 34.356 6.381 1.00 82.50 1023 THR A CA 1
ATOM 7877 C C . THR A 1 1023 ? 1.744 34.544 5.258 1.00 82.50 1023 THR A C 1
ATOM 7879 O O . THR A 1 1023 ? 2.110 34.829 4.118 1.00 82.50 1023 THR A O 1
ATOM 7882 N N . ASN A 1 1024 ? 0.451 34.398 5.573 1.00 76.38 1024 ASN A N 1
ATOM 7883 C CA . ASN A 1 1024 ? -0.676 34.517 4.631 1.00 76.38 1024 ASN A CA 1
ATOM 7884 C C . ASN A 1 1024 ? -0.641 33.503 3.476 1.00 76.38 1024 ASN A C 1
ATOM 7886 O O . ASN A 1 1024 ? -1.057 33.791 2.353 1.00 76.38 1024 ASN A O 1
ATOM 7890 N N . LEU A 1 1025 ? -0.134 32.308 3.760 1.00 81.62 1025 LEU A N 1
ATOM 7891 C CA . LEU A 1 1025 ? -0.153 31.189 2.833 1.00 81.62 1025 LEU A CA 1
ATOM 7892 C C . LEU A 1 1025 ? -1.544 30.547 2.790 1.00 81.62 1025 LEU A C 1
ATOM 7894 O O . LEU A 1 1025 ? -2.316 30.625 3.746 1.00 81.62 1025 LEU A O 1
ATOM 7898 N N . GLN A 1 1026 ? -1.864 29.920 1.664 1.00 78.81 1026 GLN A N 1
ATOM 7899 C CA . GLN A 1 1026 ? -3.094 29.159 1.493 1.00 78.81 1026 GLN A CA 1
ATOM 7900 C C . GLN A 1 1026 ? -2.920 27.771 2.115 1.00 78.81 1026 GLN A C 1
ATOM 7902 O O . GLN A 1 1026 ? -1.856 27.182 1.921 1.00 78.81 1026 GLN A O 1
ATOM 7907 N N . PRO A 1 1027 ? -3.922 27.230 2.828 1.00 73.69 1027 PRO A N 1
ATOM 7908 C CA . PRO A 1 1027 ? -3.897 25.858 3.333 1.00 73.69 1027 PRO A CA 1
ATOM 7909 C C . PRO A 1 1027 ? -3.772 24.817 2.217 1.00 73.69 1027 PRO A C 1
ATOM 7911 O O . PRO A 1 1027 ? -4.181 25.058 1.081 1.00 73.69 1027 PRO A O 1
ATOM 7914 N N . GLU A 1 1028 ? -3.198 23.661 2.556 1.00 74.00 1028 GLU A N 1
ATOM 7915 C CA . GLU A 1 1028 ? -3.020 22.492 1.670 1.00 74.00 1028 GLU A CA 1
ATOM 7916 C C . GLU A 1 1028 ? -2.348 22.767 0.318 1.00 74.00 1028 GLU A C 1
ATOM 7918 O O . GLU A 1 1028 ? -2.470 21.970 -0.617 1.00 74.00 1028 GLU A O 1
ATOM 7923 N N . SER A 1 1029 ? -1.618 23.871 0.216 1.00 78.75 1029 SER A N 1
ATOM 7924 C CA . SER A 1 1029 ? -1.057 24.376 -1.030 1.00 78.75 1029 SER A CA 1
ATOM 7925 C C . SER A 1 1029 ? 0.448 24.150 -1.078 1.00 78.75 1029 SER A C 1
ATOM 7927 O O . SER A 1 1029 ? 1.147 24.285 -0.071 1.00 78.75 1029 SER A O 1
ATOM 7929 N N . ASP A 1 1030 ? 0.942 23.811 -2.265 1.00 82.75 1030 ASP A N 1
ATOM 7930 C CA . ASP A 1 1030 ? 2.362 23.595 -2.509 1.00 82.75 1030 ASP A CA 1
ATOM 7931 C C . ASP A 1 1030 ? 3.080 24.920 -2.790 1.00 82.75 1030 ASP A C 1
ATOM 7933 O O . ASP A 1 1030 ? 2.619 25.776 -3.557 1.00 82.75 1030 ASP A O 1
ATOM 7937 N N . TYR A 1 1031 ? 4.241 25.067 -2.159 1.00 79.38 1031 TYR A N 1
ATOM 7938 C CA . TYR A 1 1031 ? 5.136 26.204 -2.276 1.00 79.38 1031 TYR A CA 1
ATOM 7939 C C . TYR A 1 1031 ? 6.549 25.725 -2.596 1.00 79.38 1031 TYR A C 1
ATOM 7941 O O . TYR A 1 1031 ? 7.096 24.838 -1.938 1.00 79.38 1031 TYR A O 1
ATOM 7949 N N . HIS A 1 1032 ? 7.165 26.359 -3.589 1.00 83.56 1032 HIS A N 1
ATOM 7950 C CA . HIS A 1 1032 ? 8.560 26.126 -3.954 1.00 83.56 1032 HIS A CA 1
ATOM 7951 C C . HIS A 1 1032 ? 9.406 27.302 -3.491 1.00 83.56 1032 HIS A C 1
ATOM 7953 O O . HIS A 1 1032 ? 9.211 28.411 -3.986 1.00 83.56 1032 HIS A O 1
ATOM 7959 N N . ILE A 1 1033 ? 10.319 27.070 -2.549 1.00 84.44 1033 ILE A N 1
ATOM 7960 C CA . ILE A 1 1033 ? 11.044 28.130 -1.844 1.00 84.44 1033 ILE A CA 1
ATOM 7961 C C . ILE A 1 1033 ? 12.548 28.030 -2.119 1.00 84.44 1033 ILE A C 1
ATOM 7963 O O . ILE A 1 1033 ? 13.138 26.953 -2.025 1.00 84.44 1033 ILE A O 1
ATOM 7967 N N . THR A 1 1034 ? 13.188 29.161 -2.416 1.00 84.19 1034 THR A N 1
ATOM 7968 C CA . THR A 1 1034 ? 14.649 29.277 -2.543 1.00 84.19 1034 THR A CA 1
ATOM 7969 C C . THR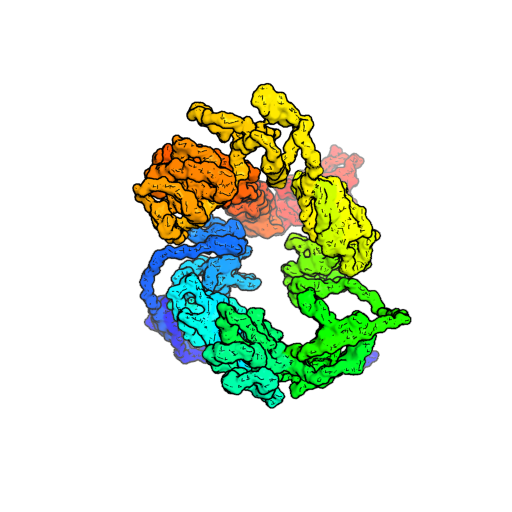 A 1 1034 ? 15.184 30.495 -1.805 1.00 84.19 1034 THR A C 1
ATOM 7971 O O . THR A 1 1034 ? 14.491 31.507 -1.700 1.00 84.19 1034 THR A O 1
ATOM 7974 N N . VAL A 1 1035 ? 16.436 30.425 -1.348 1.00 85.56 1035 VAL A N 1
ATOM 7975 C CA . VAL A 1 1035 ? 17.123 31.529 -0.668 1.00 85.56 1035 VAL A CA 1
ATOM 7976 C C . VAL A 1 1035 ? 18.508 31.754 -1.267 1.00 85.56 1035 VAL A C 1
ATOM 7978 O O . VAL A 1 1035 ? 19.257 30.803 -1.483 1.00 85.56 1035 VAL A O 1
ATOM 7981 N N . SER A 1 1036 ? 18.869 33.013 -1.508 1.00 83.50 1036 SER A N 1
ATOM 7982 C CA . SER A 1 1036 ? 20.212 33.421 -1.949 1.00 83.50 1036 SER A CA 1
ATOM 7983 C C . SER A 1 1036 ? 20.825 34.442 -0.992 1.00 83.50 1036 SER A C 1
ATOM 7985 O O . SER A 1 1036 ? 20.109 35.262 -0.420 1.00 83.50 1036 SER A O 1
ATOM 7987 N N . ALA A 1 1037 ? 22.150 34.414 -0.829 1.00 84.12 1037 ALA A N 1
ATOM 7988 C CA . ALA A 1 1037 ? 22.892 35.389 -0.029 1.00 84.12 1037 ALA A CA 1
ATOM 7989 C C . ALA A 1 1037 ? 23.535 36.440 -0.940 1.00 84.12 1037 ALA A C 1
ATOM 7991 O O . ALA A 1 1037 ? 24.197 36.097 -1.911 1.00 84.12 1037 ALA A O 1
ATOM 7992 N N . THR A 1 1038 ? 23.382 37.715 -0.612 1.00 81.38 1038 THR A N 1
ATOM 7993 C CA . THR A 1 1038 ? 23.788 38.855 -1.434 1.00 81.38 1038 THR A CA 1
ATOM 7994 C C . THR A 1 1038 ? 24.685 39.785 -0.626 1.00 81.38 1038 THR A C 1
ATOM 7996 O O . THR A 1 1038 ? 24.283 40.252 0.437 1.00 81.38 1038 THR A O 1
ATOM 7999 N N . ASN A 1 1039 ? 25.880 40.093 -1.134 1.00 78.81 1039 ASN A N 1
ATOM 8000 C CA . ASN A 1 1039 ? 26.754 41.141 -0.597 1.00 78.81 1039 ASN A CA 1
ATOM 8001 C C . ASN A 1 1039 ? 26.953 42.269 -1.632 1.00 78.81 1039 ASN A C 1
ATOM 8003 O O . ASN A 1 1039 ? 26.344 42.266 -2.701 1.00 78.81 1039 ASN A O 1
ATOM 8007 N N . GLN A 1 1040 ? 27.818 43.243 -1.333 1.00 68.50 1040 GLN A N 1
ATOM 8008 C CA . GLN A 1 1040 ? 28.089 44.387 -2.220 1.00 68.50 1040 GLN A CA 1
ATOM 8009 C C . GLN A 1 1040 ? 28.685 44.024 -3.599 1.00 68.50 1040 GLN A C 1
ATOM 8011 O O . GLN A 1 1040 ? 28.646 44.843 -4.515 1.00 68.50 1040 GLN A O 1
ATOM 8016 N N . PHE A 1 1041 ? 29.240 42.820 -3.758 1.00 69.81 1041 PHE A N 1
ATOM 8017 C CA . PHE A 1 1041 ? 29.873 42.352 -4.994 1.00 69.81 1041 PHE A CA 1
ATOM 8018 C C . PHE A 1 1041 ? 28.958 41.442 -5.826 1.00 69.81 1041 PHE A C 1
ATOM 8020 O O . PHE A 1 1041 ? 29.132 41.349 -7.043 1.00 69.81 1041 PHE A O 1
ATOM 8027 N N . GLY A 1 1042 ? 27.959 40.801 -5.212 1.00 68.25 1042 GLY A N 1
ATOM 8028 C CA . GLY A 1 1042 ? 26.988 39.972 -5.922 1.00 68.25 1042 GLY A CA 1
ATOM 8029 C C . GLY A 1 1042 ? 26.206 39.020 -5.023 1.00 68.25 1042 GLY A C 1
ATOM 8030 O O . GLY A 1 1042 ? 26.357 39.017 -3.800 1.00 68.25 1042 GLY A O 1
ATOM 8031 N N . SER A 1 1043 ? 25.370 38.201 -5.658 1.00 73.31 1043 SER A N 1
ATOM 8032 C CA . SER A 1 1043 ? 24.572 37.162 -5.005 1.00 73.31 1043 SER A CA 1
ATOM 8033 C C . SER A 1 1043 ? 25.196 35.787 -5.211 1.00 73.31 1043 SER A C 1
ATOM 8035 O O . SER A 1 1043 ? 25.800 35.518 -6.247 1.00 73.31 1043 SER A O 1
ATOM 8037 N N . SER A 1 1044 ? 25.031 34.901 -4.239 1.00 76.50 1044 SER A N 1
ATOM 8038 C CA . SER A 1 1044 ? 25.322 33.482 -4.391 1.00 76.50 1044 SER A CA 1
ATOM 8039 C C . SER A 1 1044 ? 24.289 32.799 -5.293 1.00 76.50 1044 SER A C 1
ATOM 8041 O O . SER A 1 1044 ? 23.273 33.390 -5.677 1.00 76.50 1044 SER A O 1
ATOM 8043 N N . LEU A 1 1045 ? 24.548 31.542 -5.663 1.00 73.94 1045 LEU A N 1
ATOM 8044 C CA . LEU A 1 1045 ? 23.521 30.712 -6.293 1.00 73.94 1045 LEU A CA 1
ATOM 8045 C C . LEU A 1 1045 ? 22.346 30.481 -5.320 1.00 73.94 1045 LEU A C 1
ATOM 8047 O O . LEU A 1 1045 ? 22.583 30.364 -4.112 1.00 73.94 1045 LEU A O 1
ATOM 8051 N N . PRO A 1 1046 ? 21.096 30.384 -5.819 1.00 77.31 1046 PRO A N 1
ATOM 8052 C CA . PRO A 1 1046 ? 19.955 30.018 -4.988 1.00 77.31 1046 PRO A CA 1
ATOM 8053 C C . PRO A 1 1046 ? 20.177 28.660 -4.320 1.00 77.31 1046 PRO A C 1
ATOM 8055 O O . PRO A 1 1046 ? 20.760 27.757 -4.926 1.00 77.31 1046 PRO A O 1
ATOM 8058 N N . SER A 1 1047 ? 19.672 28.508 -3.097 1.00 78.69 1047 SER A N 1
ATOM 8059 C CA . SER A 1 1047 ? 19.608 27.232 -2.382 1.00 78.69 1047 SER A CA 1
ATOM 8060 C C . SER A 1 1047 ? 18.933 26.132 -3.223 1.00 78.69 1047 SER A C 1
ATOM 8062 O O . SER A 1 1047 ? 18.238 26.425 -4.206 1.00 78.69 1047 SER A O 1
ATOM 8064 N N . PRO A 1 1048 ? 19.084 24.842 -2.862 1.00 76.75 1048 PRO A N 1
ATOM 8065 C CA . PRO A 1 1048 ? 18.255 23.805 -3.454 1.00 76.75 1048 PRO A CA 1
ATOM 8066 C C . PRO A 1 1048 ? 16.787 24.139 -3.169 1.00 76.75 1048 PRO A C 1
ATOM 8068 O O . PRO A 1 1048 ? 16.465 24.709 -2.123 1.00 76.75 1048 PRO A O 1
ATOM 8071 N N . MET A 1 1049 ? 15.914 23.815 -4.122 1.00 76.19 1049 MET A N 1
ATOM 8072 C CA . MET A 1 1049 ? 14.498 24.146 -4.017 1.00 76.19 1049 MET A CA 1
ATOM 8073 C C . MET A 1 1049 ? 13.871 23.356 -2.874 1.00 76.19 1049 MET A C 1
ATOM 8075 O O . MET A 1 1049 ? 13.870 22.125 -2.901 1.00 76.19 1049 MET A O 1
ATOM 8079 N N . LEU A 1 1050 ? 13.360 24.073 -1.877 1.00 78.25 1050 LEU A N 1
ATOM 8080 C CA . LEU A 1 1050 ? 12.633 23.489 -0.765 1.00 78.25 1050 LEU A CA 1
ATOM 8081 C C . LEU A 1 1050 ? 11.151 23.455 -1.128 1.00 78.25 1050 LEU A C 1
ATOM 8083 O O . LEU A 1 1050 ? 10.525 24.498 -1.315 1.00 78.25 1050 LEU A O 1
ATOM 8087 N N . ASN A 1 1051 ? 10.611 22.247 -1.241 1.00 82.69 1051 ASN A N 1
ATOM 8088 C CA . ASN A 1 1051 ? 9.198 22.028 -1.510 1.00 82.69 1051 ASN A CA 1
ATOM 8089 C C . ASN A 1 1051 ? 8.469 21.901 -0.177 1.00 82.69 1051 ASN A C 1
ATOM 8091 O O . ASN A 1 1051 ? 8.774 21.003 0.607 1.00 82.69 1051 ASN A O 1
ATOM 8095 N N . VAL A 1 1052 ? 7.527 22.803 0.075 1.00 80.50 1052 VAL A N 1
ATOM 8096 C CA . VAL A 1 1052 ? 6.729 22.819 1.299 1.00 80.50 1052 VAL A CA 1
ATOM 8097 C C . VAL A 1 1052 ? 5.261 22.786 0.926 1.00 80.50 1052 VAL A C 1
ATOM 8099 O O . VAL A 1 1052 ? 4.815 23.608 0.131 1.00 80.50 1052 VAL A O 1
ATOM 8102 N N . ARG A 1 1053 ? 4.505 21.880 1.543 1.00 85.81 1053 ARG A N 1
ATOM 8103 C CA . ARG A 1 1053 ? 3.045 21.895 1.493 1.00 85.81 1053 ARG A CA 1
ATOM 8104 C C . ARG A 1 1053 ? 2.500 22.393 2.823 1.00 85.81 1053 ARG A C 1
ATOM 8106 O O . ARG A 1 1053 ? 2.836 21.834 3.867 1.00 85.81 1053 ARG A O 1
ATOM 8113 N N . THR A 1 1054 ? 1.693 23.448 2.799 1.00 79.69 1054 THR A N 1
ATOM 8114 C CA . THR A 1 1054 ? 1.022 23.958 4.005 1.00 79.69 1054 THR A CA 1
ATOM 8115 C C . THR A 1 1054 ? 0.004 22.948 4.532 1.00 79.69 1054 THR A C 1
ATOM 8117 O O . THR A 1 1054 ? -0.538 22.127 3.790 1.00 79.69 1054 THR A O 1
ATOM 8120 N N . ARG A 1 1055 ? -0.256 22.981 5.842 1.00 71.50 1055 ARG A N 1
ATOM 8121 C CA . ARG A 1 1055 ? -1.180 22.036 6.494 1.00 71.50 1055 ARG A CA 1
ATOM 8122 C C . ARG A 1 1055 ? -2.656 22.361 6.178 1.00 71.50 1055 ARG A C 1
ATOM 8124 O O . ARG A 1 1055 ? -2.965 23.501 5.833 1.00 71.50 1055 ARG A O 1
ATOM 8131 N N . PRO A 1 1056 ? -3.586 21.402 6.311 1.00 60.41 1056 PRO A N 1
ATOM 8132 C CA . PRO A 1 1056 ? -5.019 21.696 6.305 1.00 60.41 1056 PRO A CA 1
ATOM 8133 C C . PRO A 1 1056 ? -5.449 22.502 7.537 1.00 60.41 1056 PRO A C 1
ATOM 8135 O O . PRO A 1 1056 ? -4.844 22.401 8.607 1.00 60.41 1056 PRO A O 1
ATOM 8138 N N . ILE A 1 1057 ? -6.528 23.281 7.400 1.00 56.25 1057 ILE A N 1
ATOM 8139 C CA . ILE A 1 1057 ? -7.233 23.864 8.551 1.00 56.25 1057 ILE A CA 1
ATOM 8140 C C . ILE A 1 1057 ? -8.129 22.770 9.145 1.00 56.25 1057 ILE A C 1
ATOM 8142 O O . ILE A 1 1057 ? -9.142 22.401 8.553 1.00 56.25 1057 ILE A O 1
ATOM 8146 N N . TYR A 1 1058 ? -7.759 22.244 10.314 1.00 52.66 1058 TYR A N 1
ATOM 8147 C CA . TYR A 1 1058 ? -8.542 21.220 11.008 1.00 52.66 1058 TYR A CA 1
ATOM 8148 C C . TYR A 1 1058 ? -9.785 21.830 11.670 1.00 52.66 1058 TYR A C 1
ATOM 8150 O O . TYR A 1 1058 ? -9.667 22.663 12.567 1.00 52.66 1058 TYR A O 1
ATOM 8158 N N . LYS A 1 1059 ? -10.978 21.375 11.270 1.00 54.19 1059 LYS A N 1
ATOM 8159 C CA . LYS A 1 1059 ? -12.201 21.514 12.077 1.00 54.19 1059 LYS A CA 1
ATOM 8160 C C . LYS A 1 1059 ? -12.232 20.367 13.088 1.00 54.19 1059 LYS A C 1
ATOM 8162 O O . LYS A 1 1059 ? -12.035 19.222 12.693 1.00 54.19 1059 LYS A O 1
ATOM 8167 N N . PHE A 1 1060 ? -12.468 20.664 14.364 1.00 62.12 1060 PHE A N 1
ATOM 8168 C CA . PHE A 1 1060 ? -12.514 19.659 15.429 1.00 62.12 1060 PHE A CA 1
ATOM 8169 C C . PHE A 1 1060 ? -13.915 19.529 16.028 1.00 62.12 1060 PHE A C 1
ATOM 8171 O O . PHE A 1 1060 ? -14.658 20.507 16.125 1.00 62.12 1060 PHE A O 1
ATOM 8178 N N . GLU A 1 1061 ? -14.272 18.310 16.427 1.00 68.12 1061 GLU A N 1
ATOM 8179 C CA . GLU A 1 1061 ? -15.560 17.986 17.044 1.00 68.12 1061 GLU A CA 1
ATOM 8180 C C . GLU A 1 1061 ? -15.393 17.690 18.536 1.00 68.12 1061 GLU A C 1
ATOM 8182 O O . GLU A 1 1061 ? -14.366 17.169 18.974 1.00 68.12 1061 GLU A O 1
ATOM 8187 N N . VAL A 1 1062 ? -16.413 18.031 19.328 1.00 78.38 1062 VAL A N 1
ATOM 8188 C CA . VAL A 1 1062 ? -16.422 17.833 20.784 1.00 78.38 1062 VAL A CA 1
ATOM 8189 C C . VAL A 1 1062 ? -17.681 17.070 21.180 1.00 78.38 1062 VAL A C 1
ATOM 8191 O O . VAL A 1 1062 ? -18.792 17.556 20.946 1.00 78.38 1062 VAL A O 1
ATOM 8194 N N . ASN A 1 1063 ? -17.507 15.916 21.823 1.00 84.19 1063 ASN A N 1
ATOM 8195 C CA . ASN A 1 1063 ? -18.586 15.117 22.402 1.00 84.19 1063 ASN A CA 1
ATOM 8196 C C . ASN A 1 1063 ? -18.493 15.155 23.928 1.00 84.19 1063 ASN A C 1
ATOM 8198 O O . ASN A 1 1063 ? -17.447 14.849 24.490 1.00 84.19 1063 ASN A O 1
ATOM 8202 N N . PHE A 1 1064 ? -19.587 15.510 24.605 1.00 91.25 1064 PHE A N 1
ATOM 8203 C CA . PHE A 1 1064 ? -19.631 15.597 26.066 1.00 91.25 1064 PHE A CA 1
ATOM 8204 C C . PHE A 1 1064 ? -20.770 14.738 26.619 1.00 91.25 1064 PHE A C 1
ATOM 8206 O O . PHE A 1 1064 ? -21.930 14.964 26.271 1.00 91.25 1064 PHE A O 1
ATOM 8213 N N . TYR A 1 1065 ? -20.449 13.720 27.424 1.00 84.81 1065 TYR A N 1
ATOM 8214 C CA . TYR A 1 1065 ? -21.419 12.706 27.854 1.00 84.81 1065 TYR A CA 1
ATOM 8215 C C . TYR A 1 1065 ? -21.078 12.034 29.203 1.00 84.81 1065 TYR A C 1
ATOM 8217 O O . TYR A 1 1065 ? -20.028 12.285 29.788 1.00 84.81 1065 TYR A O 1
ATOM 8225 N N . ILE A 1 1066 ? -22.003 11.216 29.734 1.00 84.94 1066 ILE A N 1
ATOM 8226 C CA . ILE A 1 1066 ? -21.957 10.627 31.090 1.00 84.94 1066 ILE A CA 1
ATOM 8227 C C . ILE A 1 1066 ? -21.800 9.104 31.011 1.00 84.94 1066 ILE A C 1
ATOM 8229 O O . ILE A 1 1066 ? -22.560 8.447 30.299 1.00 84.94 1066 ILE A O 1
ATOM 8233 N N . ARG A 1 1067 ? -20.897 8.516 31.805 1.00 78.06 1067 ARG A N 1
ATOM 8234 C CA . ARG A 1 1067 ? -20.826 7.065 32.038 1.00 78.06 1067 ARG A CA 1
ATOM 8235 C C . ARG A 1 1067 ? -21.095 6.716 33.511 1.00 78.06 1067 ARG A C 1
ATOM 8237 O O . ARG A 1 1067 ? -20.418 7.255 34.385 1.00 78.06 1067 ARG A O 1
ATOM 8244 N N . PRO A 1 1068 ? -22.022 5.779 33.797 1.00 65.62 1068 PRO A N 1
ATOM 8245 C CA . PRO A 1 1068 ? -22.952 5.126 32.863 1.00 65.62 1068 PRO A CA 1
ATOM 8246 C C . PRO A 1 1068 ? -24.045 6.089 32.349 1.00 65.62 1068 PRO A C 1
ATOM 8248 O O . PRO A 1 1068 ? -24.476 6.977 33.076 1.00 65.62 1068 PRO A O 1
ATOM 8251 N N . HIS A 1 1069 ? -24.545 5.879 31.121 1.00 60.41 1069 HIS A N 1
ATOM 8252 C CA . HIS A 1 1069 ? -25.631 6.667 30.504 1.00 60.41 1069 HIS A CA 1
ATOM 8253 C C . HIS A 1 1069 ? -27.005 6.377 31.145 1.00 60.41 1069 HIS A C 1
ATOM 8255 O O . HIS A 1 1069 ? -27.905 5.811 30.521 1.00 60.41 1069 HIS A O 1
ATOM 8261 N N . LYS A 1 1070 ? -27.169 6.705 32.429 1.00 65.38 1070 LYS A N 1
ATOM 8262 C CA . LYS A 1 1070 ? -28.416 6.544 33.187 1.00 65.38 1070 LYS A CA 1
ATOM 8263 C C . LYS A 1 1070 ? -28.619 7.730 34.126 1.00 65.38 1070 LYS A C 1
ATOM 8265 O O . LYS A 1 1070 ? -27.670 8.410 34.492 1.00 65.38 1070 LYS A O 1
ATOM 8270 N N . VAL A 1 1071 ? -29.867 7.940 34.551 1.00 76.12 1071 VAL A N 1
ATOM 8271 C CA . VAL A 1 1071 ? -30.166 8.778 35.722 1.00 76.12 1071 VAL A CA 1
ATOM 8272 C C . VAL A 1 1071 ? -29.397 8.214 36.914 1.00 76.12 1071 VAL A C 1
ATOM 8274 O O . VAL A 1 1071 ? -29.546 7.027 37.222 1.00 76.12 1071 VAL A O 1
ATOM 8277 N N . ILE A 1 1072 ? -28.585 9.047 37.562 1.00 86.00 1072 ILE A N 1
ATOM 8278 C CA . ILE A 1 1072 ? -27.664 8.596 38.602 1.00 86.00 1072 ILE A CA 1
ATOM 8279 C C . ILE A 1 1072 ? -28.357 8.656 39.953 1.00 86.00 1072 ILE A C 1
ATOM 8281 O O . ILE A 1 1072 ? -28.884 9.685 40.360 1.00 86.00 1072 ILE A O 1
ATOM 8285 N N . ASP A 1 1073 ? -28.384 7.534 40.653 1.00 86.94 1073 ASP A N 1
ATOM 8286 C CA . ASP A 1 1073 ? -28.939 7.464 41.995 1.00 86.94 1073 ASP A CA 1
ATOM 8287 C C . ASP A 1 1073 ? -27.953 8.091 42.994 1.00 86.94 1073 ASP A C 1
ATOM 8289 O O . ASP A 1 1073 ? -26.758 7.795 42.950 1.00 86.94 1073 ASP A O 1
ATOM 8293 N N . SER A 1 1074 ? -28.442 8.935 43.908 1.00 86.38 1074 SER A N 1
ATOM 8294 C CA . SER A 1 1074 ? -27.591 9.549 44.933 1.00 86.38 1074 SER A CA 1
ATOM 8295 C C . SER A 1 1074 ? -26.833 8.481 45.737 1.00 86.38 1074 SER A C 1
ATOM 8297 O O . SER A 1 1074 ? -27.405 7.453 46.106 1.00 86.38 1074 SER A O 1
ATOM 8299 N N . GLY A 1 1075 ? -25.539 8.716 45.968 1.00 83.31 1075 GLY A N 1
ATOM 8300 C CA . GLY A 1 1075 ? -24.600 7.769 46.572 1.00 83.31 1075 GLY A CA 1
ATOM 8301 C C . GLY A 1 1075 ? -23.841 6.883 45.574 1.00 83.31 1075 GLY A C 1
ATOM 8302 O O . GLY A 1 1075 ? -23.016 6.085 46.004 1.00 83.31 1075 GLY A O 1
ATOM 8303 N N . SER A 1 1076 ? -24.106 7.003 44.269 1.00 86.62 1076 SER A N 1
ATOM 8304 C CA . SER A 1 1076 ? -23.381 6.271 43.213 1.00 86.62 1076 SER A CA 1
ATOM 8305 C C . SER A 1 1076 ? -22.207 7.087 42.666 1.00 86.62 1076 SER A C 1
ATOM 8307 O O . SER A 1 1076 ? -22.216 8.310 42.788 1.00 86.62 1076 SER A O 1
ATOM 8309 N N . ALA A 1 1077 ? -21.260 6.424 42.000 1.00 85.62 1077 ALA A N 1
ATOM 8310 C CA . ALA A 1 1077 ? -20.189 7.080 41.253 1.00 85.62 1077 ALA A CA 1
ATOM 8311 C C . ALA A 1 1077 ? -20.602 7.368 39.799 1.00 85.62 1077 ALA A C 1
ATOM 8313 O O . ALA A 1 1077 ? -21.359 6.596 39.197 1.00 85.62 1077 ALA A O 1
ATOM 8314 N N . VAL A 1 1078 ? -20.090 8.455 39.221 1.00 88.75 1078 VAL A N 1
ATOM 8315 C CA . VAL A 1 1078 ? -20.292 8.807 37.810 1.00 88.75 1078 VAL A CA 1
ATOM 8316 C C . VAL A 1 1078 ? -19.056 9.482 37.219 1.00 88.75 1078 VAL A C 1
ATOM 8318 O O . VAL A 1 1078 ? -18.365 10.227 37.910 1.00 88.75 1078 VAL A O 1
ATOM 8321 N N . ARG A 1 1079 ? -18.824 9.265 35.921 1.00 90.56 1079 ARG A N 1
ATOM 8322 C CA . ARG A 1 1079 ? -17.781 9.934 35.140 1.00 90.56 1079 ARG A CA 1
ATOM 8323 C C . ARG A 1 1079 ? -18.386 10.777 34.023 1.00 90.56 1079 ARG A C 1
ATOM 8325 O O . ARG A 1 1079 ? -19.195 10.274 33.240 1.00 90.56 1079 ARG A O 1
ATOM 8332 N N . LEU A 1 1080 ? -17.981 12.040 33.921 1.00 90.88 1080 LEU A N 1
ATOM 8333 C CA . LEU A 1 1080 ? -18.289 12.907 32.783 1.00 90.88 1080 LEU A CA 1
ATOM 8334 C C . LEU A 1 1080 ? -17.082 12.933 31.845 1.00 90.88 1080 LEU A C 1
ATOM 8336 O O . LEU A 1 1080 ? -15.965 13.175 32.293 1.00 90.88 1080 LEU A O 1
ATOM 8340 N N . LEU A 1 1081 ? -17.310 12.697 30.555 1.00 88.81 1081 LEU A N 1
ATOM 8341 C CA . LEU A 1 1081 ? -16.272 12.558 29.533 1.00 88.81 1081 LEU A CA 1
ATOM 8342 C C . LEU A 1 1081 ? -16.454 13.618 28.452 1.00 88.81 1081 LEU A C 1
ATOM 8344 O O . LEU A 1 1081 ? -17.507 13.659 27.813 1.00 88.81 1081 LEU A O 1
ATOM 8348 N N . CYS A 1 1082 ? -15.438 14.458 28.248 1.00 88.75 1082 CYS A N 1
ATOM 8349 C CA . CYS A 1 1082 ? -15.358 15.420 27.156 1.00 88.75 1082 CYS A CA 1
ATOM 8350 C C . CYS A 1 1082 ? -14.296 15.004 26.133 1.00 88.75 1082 CYS A C 1
ATOM 8352 O O . CYS A 1 1082 ? -13.102 15.269 26.283 1.00 88.75 1082 CYS A O 1
ATOM 8354 N N . GLU A 1 1083 ? -14.750 14.347 25.074 1.00 84.50 1083 GLU A N 1
ATOM 8355 C CA . GLU A 1 1083 ? -13.908 13.825 24.008 1.00 84.50 1083 GLU A CA 1
ATOM 8356 C C . GLU A 1 1083 ? -13.745 14.857 22.892 1.00 84.50 1083 GLU A C 1
ATOM 8358 O O . GLU A 1 1083 ? -14.724 15.394 22.370 1.00 84.50 1083 GLU A O 1
ATOM 8363 N N . VAL A 1 1084 ? -12.491 15.120 22.521 1.00 80.00 1084 VAL A N 1
ATOM 8364 C CA . VAL A 1 1084 ? -12.121 16.043 21.443 1.00 80.00 1084 VAL A CA 1
ATOM 8365 C C . VAL A 1 1084 ? -11.549 15.238 20.287 1.00 80.00 1084 VAL A C 1
ATOM 8367 O O . VAL A 1 1084 ? -10.523 14.573 20.438 1.00 80.00 1084 VAL A O 1
ATOM 8370 N N . PHE A 1 1085 ? -12.192 15.333 19.129 1.00 67.69 1085 PHE A N 1
ATOM 8371 C CA . PHE A 1 1085 ? -11.812 14.635 17.908 1.00 67.69 1085 PHE A CA 1
ATOM 8372 C C . PHE A 1 1085 ? -11.184 15.617 16.919 1.00 67.69 1085 PHE A C 1
ATOM 8374 O O . PHE A 1 1085 ? -11.756 16.661 16.615 1.00 67.69 1085 PHE A O 1
ATOM 8381 N N . GLY A 1 1086 ? -9.996 15.285 16.410 1.00 55.28 1086 GLY A N 1
ATOM 8382 C CA . GLY A 1 1086 ? -9.331 16.060 15.356 1.00 55.28 1086 GLY A CA 1
ATOM 8383 C C . GLY A 1 1086 ? -8.493 17.267 15.812 1.00 55.28 1086 GLY A C 1
ATOM 8384 O O . GLY A 1 1086 ? -7.898 17.916 14.958 1.00 55.28 1086 GLY A O 1
ATOM 8385 N N . ALA A 1 1087 ? -8.385 17.562 17.117 1.00 59.34 1087 ALA A N 1
ATOM 8386 C CA . ALA A 1 1087 ? -7.507 18.620 17.649 1.00 59.34 1087 ALA A CA 1
ATOM 8387 C C . ALA A 1 1087 ? -6.706 18.156 18.889 1.00 59.34 1087 ALA A C 1
ATOM 8389 O O . ALA A 1 1087 ? -7.194 18.267 20.017 1.00 59.34 1087 ALA A O 1
ATOM 8390 N N . PRO A 1 1088 ? -5.472 17.640 18.712 1.00 56.19 1088 PRO A N 1
ATOM 8391 C CA . PRO A 1 1088 ? -4.652 17.136 19.819 1.00 56.19 1088 PRO A CA 1
ATOM 8392 C C . PRO A 1 1088 ? -4.113 18.244 20.740 1.00 56.19 1088 PRO A C 1
ATOM 8394 O O . PRO A 1 1088 ? -3.957 18.008 21.933 1.00 56.19 1088 PRO A O 1
ATOM 8397 N N . GLU A 1 1089 ? -3.904 19.462 20.226 1.00 60.97 1089 GLU A N 1
ATOM 8398 C CA . GLU A 1 1089 ? -3.404 20.623 20.988 1.00 60.97 1089 GLU A CA 1
ATOM 8399 C C . GLU A 1 1089 ? -4.526 21.527 21.533 1.00 60.97 1089 GLU A C 1
ATOM 8401 O O . GLU A 1 1089 ? -4.346 22.728 21.726 1.00 60.97 1089 GLU A O 1
ATOM 8406 N N . ALA A 1 1090 ? -5.725 20.987 21.749 1.00 69.81 1090 ALA A N 1
ATOM 8407 C CA . ALA A 1 1090 ? -6.811 21.754 22.341 1.00 69.81 1090 ALA A CA 1
ATOM 8408 C C . ALA A 1 1090 ? -6.764 21.696 23.875 1.00 69.81 1090 ALA A C 1
ATOM 8410 O O . ALA A 1 1090 ? -6.689 20.623 24.475 1.00 69.81 1090 ALA A O 1
ATOM 8411 N N . THR A 1 1091 ? -6.865 22.858 24.515 1.00 81.94 1091 THR A N 1
ATOM 8412 C CA . THR A 1 1091 ? -7.071 22.955 25.965 1.00 81.94 1091 THR A CA 1
ATOM 8413 C C . THR A 1 1091 ? -8.535 22.685 26.291 1.00 81.94 1091 THR A C 1
ATOM 8415 O O . THR A 1 1091 ? -9.421 23.261 25.657 1.00 81.94 1091 THR A O 1
ATOM 8418 N N . VAL A 1 1092 ? -8.790 21.803 27.258 1.00 86.31 1092 VAL A N 1
ATOM 8419 C CA . VAL A 1 1092 ? -10.136 21.381 27.670 1.00 86.31 1092 VAL A CA 1
ATOM 8420 C C . VAL A 1 1092 ? -10.398 21.853 29.096 1.00 86.31 1092 VAL A C 1
ATOM 8422 O O . VAL A 1 1092 ? -9.492 21.905 29.923 1.00 86.31 1092 VAL A O 1
ATOM 8425 N N . SER A 1 1093 ? -11.635 22.224 29.403 1.00 89.12 1093 SER A N 1
ATOM 8426 C CA . SER A 1 1093 ? -12.068 22.424 30.781 1.00 89.12 1093 SER A CA 1
ATOM 8427 C C . SER A 1 1093 ? -13.519 22.017 30.969 1.00 89.12 1093 SER A C 1
ATOM 8429 O O . SER A 1 1093 ? -14.381 22.356 30.160 1.00 89.12 1093 SER A O 1
ATOM 8431 N N . ILE A 1 1094 ? -13.797 21.305 32.060 1.00 92.31 1094 ILE A N 1
ATOM 8432 C CA . ILE A 1 1094 ? -15.153 20.959 32.485 1.00 92.31 1094 ILE A CA 1
ATOM 8433 C C . ILE A 1 1094 ? -15.509 21.848 33.672 1.00 92.31 1094 ILE A C 1
ATOM 8435 O O . ILE A 1 1094 ? -14.788 21.913 34.670 1.00 92.31 1094 ILE A O 1
ATOM 8439 N N . SER A 1 1095 ? -16.636 22.543 33.574 1.00 89.81 1095 SER A N 1
ATOM 8440 C CA . SER A 1 1095 ? -17.122 23.476 34.588 1.00 89.81 1095 SER A CA 1
ATOM 8441 C C . SER A 1 1095 ? -18.546 23.153 35.031 1.00 89.81 1095 SER A C 1
ATOM 8443 O O . SER A 1 1095 ? -19.331 22.587 34.274 1.00 89.81 1095 SER A O 1
ATOM 8445 N N . PHE A 1 1096 ? -18.879 23.522 36.268 1.00 89.44 1096 PHE A N 1
ATOM 8446 C CA . PHE A 1 1096 ? -20.215 23.410 36.854 1.00 89.44 1096 PHE A CA 1
ATOM 8447 C C . PHE A 1 1096 ? -20.601 24.742 37.494 1.00 89.44 1096 PHE A C 1
ATOM 8449 O O . PHE A 1 1096 ? -19.870 25.244 38.354 1.00 89.44 1096 PHE A O 1
ATOM 8456 N N . LYS A 1 1097 ? -21.738 25.325 37.079 1.00 72.62 1097 LYS A N 1
ATOM 8457 C CA . LYS A 1 1097 ? -22.238 26.623 37.581 1.00 72.62 1097 LYS A CA 1
ATOM 8458 C C . LYS A 1 1097 ? -21.129 27.692 37.623 1.00 72.62 1097 LYS A C 1
ATOM 8460 O O . LYS A 1 1097 ? -20.968 28.365 38.635 1.00 72.62 1097 LYS A O 1
ATOM 8465 N N . THR A 1 1098 ? -20.345 27.805 36.542 1.00 70.69 1098 THR A N 1
ATOM 8466 C CA . THR A 1 1098 ? -19.173 28.698 36.326 1.00 70.69 1098 THR A CA 1
ATOM 8467 C C . THR A 1 1098 ? -17.846 28.316 36.993 1.00 70.69 1098 THR A C 1
ATOM 8469 O O . THR A 1 1098 ? -16.807 28.853 36.615 1.00 70.69 1098 THR A O 1
ATOM 8472 N N . ASN A 1 1099 ? -17.831 27.350 37.913 1.00 83.19 1099 ASN A N 1
ATOM 8473 C CA . ASN A 1 1099 ? -16.590 26.878 38.527 1.00 83.19 1099 ASN A CA 1
ATOM 8474 C C . ASN A 1 1099 ? -15.939 25.792 37.671 1.00 83.19 1099 ASN A C 1
ATOM 8476 O O . ASN A 1 1099 ? -16.564 24.762 37.413 1.00 83.19 1099 ASN A O 1
ATOM 8480 N N . VAL A 1 1100 ? -14.680 25.991 37.273 1.00 86.56 1100 VAL A N 1
ATOM 8481 C CA . VAL A 1 1100 ? -13.875 24.944 36.627 1.00 86.56 1100 VAL A CA 1
ATOM 8482 C C . VAL A 1 1100 ? -13.658 23.819 37.635 1.00 86.56 1100 VAL A C 1
ATOM 8484 O O . VAL A 1 1100 ? -13.086 24.034 38.701 1.00 86.56 1100 VAL A O 1
ATOM 8487 N N . LYS A 1 1101 ? -14.174 22.633 37.314 1.00 88.50 1101 LYS A N 1
ATOM 8488 C CA . LYS A 1 1101 ? -14.051 21.426 38.137 1.00 88.50 1101 LYS A CA 1
ATOM 8489 C C . LYS A 1 1101 ? -12.795 20.645 37.790 1.00 88.50 1101 LYS A C 1
ATOM 8491 O O . LYS A 1 1101 ? -12.166 20.099 38.685 1.00 88.50 1101 LYS A O 1
ATOM 8496 N N . THR A 1 1102 ? -12.427 20.632 36.513 1.00 87.12 1102 THR A N 1
ATOM 8497 C CA . THR A 1 1102 ? -11.185 20.029 36.031 1.00 87.12 1102 THR A CA 1
ATOM 8498 C C . THR A 1 1102 ? -10.754 20.671 34.710 1.00 87.12 1102 THR A C 1
ATOM 8500 O O . THR A 1 1102 ? -11.582 21.205 33.964 1.00 87.12 1102 THR A O 1
ATOM 8503 N N . THR A 1 1103 ? -9.451 20.640 34.440 1.00 85.94 1103 THR A N 1
ATOM 8504 C CA . THR A 1 1103 ? -8.844 20.951 33.133 1.00 85.94 1103 THR A CA 1
ATOM 8505 C C . THR A 1 1103 ? -8.526 19.690 32.327 1.00 85.94 1103 THR A C 1
ATOM 8507 O O . THR A 1 1103 ? -7.976 19.774 31.232 1.00 85.94 1103 THR A O 1
ATOM 8510 N N . ASP A 1 1104 ? -8.866 18.524 32.869 1.00 84.38 1104 ASP A N 1
ATOM 8511 C CA . ASP A 1 1104 ? -8.750 17.247 32.183 1.00 84.38 1104 ASP A CA 1
ATOM 8512 C C . ASP A 1 1104 ? -9.992 16.971 31.328 1.00 84.38 1104 ASP A C 1
ATOM 8514 O O . ASP A 1 1104 ? -11.031 17.634 31.429 1.00 84.38 1104 ASP A O 1
ATOM 8518 N N . ARG A 1 1105 ? -9.884 15.959 30.463 1.00 86.62 1105 ARG A N 1
ATOM 8519 C CA . ARG A 1 1105 ? -10.985 15.501 29.601 1.00 86.62 1105 ARG A CA 1
ATOM 8520 C C . ARG A 1 1105 ? -12.043 14.696 30.356 1.00 86.62 1105 ARG A C 1
ATOM 8522 O O . ARG A 1 1105 ? -13.105 14.428 29.800 1.00 86.62 1105 ARG A O 1
ATOM 8529 N N . GLU A 1 1106 ? -11.774 14.329 31.604 1.00 90.38 1106 GLU A N 1
ATOM 8530 C CA . GLU A 1 1106 ? -12.652 13.501 32.426 1.00 90.38 1106 GLU A CA 1
ATOM 8531 C C . GLU A 1 1106 ? -12.861 14.139 33.801 1.00 90.38 1106 GLU A C 1
ATOM 8533 O O . GLU A 1 1106 ? -11.926 14.677 34.393 1.00 90.38 1106 GLU A O 1
ATOM 8538 N N . LEU A 1 1107 ? -14.088 14.060 34.316 1.00 92.69 1107 LEU A N 1
ATOM 8539 C CA . LEU A 1 1107 ? -14.427 14.427 35.688 1.00 92.69 1107 LEU A CA 1
ATOM 8540 C C . LEU A 1 1107 ? -15.090 13.239 36.384 1.00 92.69 1107 LEU A C 1
ATOM 8542 O O . LEU A 1 1107 ? -16.206 12.860 36.021 1.00 92.69 1107 LEU A O 1
ATOM 8546 N N . ASP A 1 1108 ? -14.421 12.708 37.403 1.00 90.12 1108 ASP A N 1
ATOM 8547 C CA . ASP A 1 1108 ? -14.951 11.670 38.285 1.00 90.12 1108 ASP A CA 1
ATOM 8548 C C . ASP A 1 1108 ? -15.646 12.273 39.507 1.00 90.12 1108 ASP A C 1
ATOM 8550 O O . ASP A 1 1108 ? -15.114 13.156 40.182 1.00 90.12 1108 ASP A O 1
ATOM 8554 N N . ILE A 1 1109 ? -16.854 11.785 39.791 1.00 90.75 1109 ILE A N 1
ATOM 8555 C CA . ILE A 1 1109 ? -17.609 12.087 41.006 1.00 90.75 1109 ILE A CA 1
ATOM 8556 C C . ILE A 1 1109 ? -17.898 10.754 41.694 1.00 90.75 1109 ILE A C 1
ATOM 8558 O O . ILE A 1 1109 ? -18.808 10.028 41.295 1.00 90.75 1109 ILE A O 1
ATOM 8562 N N . ASP A 1 1110 ? -17.121 10.432 42.728 1.00 85.50 1110 ASP A N 1
ATOM 8563 C CA . ASP A 1 1110 ? -17.178 9.131 43.412 1.00 85.50 1110 ASP A CA 1
ATOM 8564 C C . ASP A 1 1110 ? -18.486 8.904 44.182 1.00 85.50 1110 ASP A C 1
ATOM 8566 O O . ASP A 1 1110 ? -18.977 7.780 44.280 1.00 85.50 1110 ASP A O 1
ATOM 8570 N N . ILE A 1 1111 ? -19.057 9.974 44.744 1.00 87.38 1111 ILE A N 1
ATOM 8571 C CA . ILE A 1 1111 ? -20.291 9.928 45.535 1.00 87.38 1111 ILE A CA 1
ATOM 8572 C C . ILE A 1 1111 ? -21.196 11.080 45.108 1.00 87.38 1111 ILE A C 1
ATOM 8574 O O . ILE A 1 1111 ? -21.050 12.209 45.567 1.00 87.38 1111 ILE A O 1
ATOM 8578 N N . VAL A 1 1112 ? -22.162 10.783 44.242 1.00 88.50 1112 VAL A N 1
ATOM 8579 C CA . VAL A 1 1112 ? -23.091 11.779 43.701 1.00 88.50 1112 VAL A CA 1
ATOM 8580 C C . VAL A 1 1112 ? -24.144 12.191 44.734 1.00 88.50 1112 VAL A C 1
ATOM 8582 O O . VAL A 1 1112 ? -24.873 11.362 45.293 1.00 88.50 1112 VAL A O 1
ATOM 8585 N N . SER A 1 1113 ? -24.286 13.496 44.945 1.00 87.31 1113 SER A N 1
ATOM 8586 C CA . SER A 1 1113 ? -25.268 14.117 45.835 1.00 87.31 1113 SER A CA 1
ATOM 8587 C C . SER A 1 1113 ? -26.299 14.949 45.062 1.00 87.31 1113 SER A C 1
ATOM 8589 O O . SER A 1 1113 ? -26.200 15.145 43.851 1.00 87.31 1113 SER A O 1
ATOM 8591 N N . LYS A 1 1114 ? -27.309 15.475 45.766 1.00 82.81 1114 LYS A N 1
ATOM 8592 C CA . LYS A 1 1114 ? -28.279 16.410 45.171 1.00 82.81 1114 LYS A CA 1
ATOM 8593 C C . LYS A 1 1114 ? -27.630 17.707 44.664 1.00 82.81 1114 LYS A C 1
ATOM 8595 O O . LYS A 1 1114 ? -28.179 18.339 43.769 1.00 82.81 1114 LYS A O 1
ATOM 8600 N N . ASP A 1 1115 ? -26.482 18.094 45.222 1.00 84.69 1115 ASP A N 1
ATOM 8601 C CA . ASP A 1 1115 ? -25.815 19.362 44.906 1.00 84.69 1115 ASP A CA 1
ATOM 8602 C C . ASP A 1 1115 ? -24.982 19.280 43.615 1.00 84.69 1115 ASP A C 1
ATOM 8604 O O . ASP A 1 1115 ? -24.701 20.312 42.996 1.00 84.69 1115 ASP A O 1
ATOM 8608 N N . ASP A 1 1116 ? -24.666 18.057 43.178 1.00 86.69 1116 ASP A N 1
ATOM 8609 C CA . ASP A 1 1116 ? -23.980 17.759 41.916 1.00 86.69 1116 ASP A CA 1
ATOM 8610 C C . ASP A 1 1116 ? -24.942 17.768 40.717 1.00 86.69 1116 ASP A C 1
ATOM 8612 O O . ASP A 1 1116 ? -24.517 17.807 39.567 1.00 86.69 1116 ASP A O 1
ATOM 8616 N N . ALA A 1 1117 ? -26.257 17.767 40.955 1.00 83.69 1117 ALA A N 1
ATOM 8617 C CA . ALA A 1 1117 ? -27.243 17.858 39.886 1.00 83.69 1117 ALA A CA 1
ATOM 8618 C C . ALA A 1 1117 ? -27.198 19.233 39.191 1.00 83.69 1117 ALA A C 1
ATOM 8620 O O . ALA A 1 1117 ? -27.221 20.288 39.839 1.00 83.69 1117 ALA A O 1
ATOM 8621 N N . GLY A 1 1118 ? -27.193 19.226 37.857 1.00 79.00 1118 GLY A N 1
ATOM 8622 C CA . GLY A 1 1118 ? -27.258 20.442 37.044 1.00 79.00 1118 GLY A CA 1
ATOM 8623 C C . GLY A 1 1118 ? -26.469 20.366 35.740 1.00 79.00 1118 GLY A C 1
ATOM 8624 O O . GLY A 1 1118 ? -26.031 19.296 35.320 1.00 79.00 1118 GLY A O 1
ATOM 8625 N N . GLU A 1 1119 ? -26.313 21.520 35.093 1.00 86.44 1119 GLU A N 1
ATOM 8626 C CA . GLU A 1 1119 ? -25.622 21.638 33.810 1.00 86.44 1119 GLU A CA 1
ATOM 8627 C C . GLU A 1 1119 ? -24.105 21.743 34.007 1.00 86.44 1119 GLU A C 1
ATOM 8629 O O . GLU A 1 1119 ? -23.591 22.643 34.682 1.00 86.44 1119 GLU A O 1
ATOM 8634 N N . TYR A 1 1120 ? -23.388 20.820 33.380 1.00 91.06 1120 TYR A N 1
ATOM 8635 C CA . TYR A 1 1120 ? -21.947 20.861 33.213 1.00 91.06 1120 TYR A CA 1
ATOM 8636 C C . TYR A 1 1120 ? -21.625 21.406 31.829 1.00 91.06 1120 TYR A C 1
ATOM 8638 O O . TYR 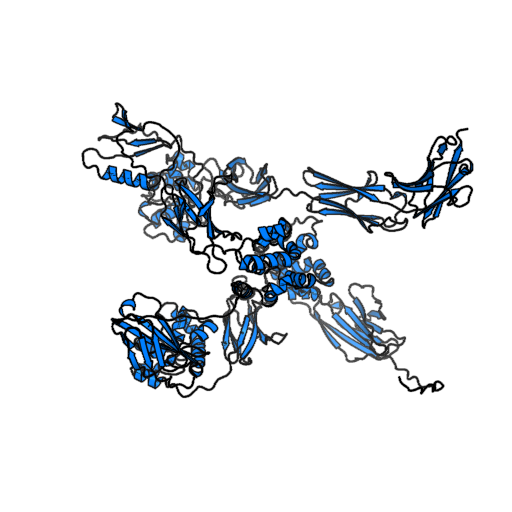A 1 1120 ? -22.337 21.148 30.861 1.00 91.06 1120 TYR A O 1
ATOM 8646 N N . THR A 1 1121 ? -20.528 22.145 31.720 1.00 90.94 1121 THR A N 1
ATOM 8647 C CA . THR A 1 1121 ? -20.063 22.720 30.458 1.00 90.94 1121 THR A CA 1
ATOM 8648 C C . THR A 1 1121 ? -18.635 22.286 30.189 1.00 90.94 1121 THR A C 1
ATOM 8650 O O . THR A 1 1121 ? -17.745 22.596 30.982 1.00 90.94 1121 THR A O 1
ATOM 8653 N N . CYS A 1 1122 ? -18.415 21.623 29.059 1.00 91.88 1122 CYS A N 1
ATOM 8654 C CA . CYS A 1 1122 ? -17.093 21.404 28.505 1.00 91.88 1122 CYS A CA 1
ATOM 8655 C C . CYS A 1 1122 ? -16.727 22.529 27.529 1.00 91.88 1122 CYS A C 1
ATOM 8657 O O . CYS A 1 1122 ? -17.467 22.806 26.585 1.00 91.88 1122 CYS A O 1
ATOM 8659 N N . THR A 1 1123 ? -15.581 23.166 27.748 1.00 88.06 1123 THR A N 1
ATOM 8660 C CA . THR A 1 1123 ? -15.013 24.200 26.878 1.00 88.06 1123 THR A CA 1
ATOM 8661 C C . THR A 1 1123 ? -13.706 23.704 26.283 1.00 88.06 1123 THR A C 1
ATOM 8663 O O . THR A 1 1123 ? -12.841 23.228 27.012 1.00 88.06 1123 THR A O 1
ATOM 8666 N N . VAL A 1 1124 ? -13.546 23.857 24.971 1.00 85.44 1124 VAL A N 1
ATOM 8667 C CA . VAL A 1 1124 ? -12.372 23.409 24.218 1.00 85.44 1124 VAL A CA 1
ATOM 8668 C C . VAL A 1 1124 ? -11.811 24.585 23.420 1.00 85.44 1124 VAL A C 1
ATOM 8670 O O . VAL A 1 1124 ? -12.542 25.190 22.637 1.00 85.44 1124 VAL A O 1
ATOM 8673 N N . LYS A 1 1125 ? -10.535 24.934 23.622 1.00 79.38 1125 LYS A N 1
ATOM 8674 C CA . LYS A 1 1125 ? -9.857 26.061 22.947 1.00 79.38 1125 LYS A CA 1
ATOM 8675 C C . LYS A 1 1125 ? -8.584 25.611 22.238 1.00 79.38 1125 LYS A C 1
ATOM 8677 O O . LYS A 1 1125 ? -7.761 24.930 22.847 1.00 79.38 1125 LYS A O 1
ATOM 8682 N N . GLN A 1 1126 ? -8.380 26.060 21.002 1.00 69.31 1126 GLN A N 1
ATOM 8683 C CA . GLN A 1 1126 ? -7.197 25.736 20.195 1.00 69.31 1126 GLN A CA 1
ATOM 8684 C C . GLN A 1 1126 ? -6.015 26.692 20.474 1.00 69.31 1126 GLN A C 1
ATOM 8686 O O . GLN A 1 1126 ? -6.157 27.911 20.361 1.00 69.31 1126 GLN A O 1
ATOM 8691 N N . THR A 1 1127 ? -4.836 26.162 20.820 1.00 57.91 1127 THR A N 1
ATOM 8692 C CA . THR A 1 1127 ? -3.576 26.933 20.959 1.00 57.91 1127 THR A CA 1
ATOM 8693 C C . THR A 1 1127 ? -2.752 26.926 19.658 1.00 57.91 1127 THR A C 1
ATOM 8695 O O . THR A 1 1127 ? -2.918 25.987 18.884 1.00 57.91 1127 THR A O 1
ATOM 8698 N N . PRO A 1 1128 ? -1.894 27.942 19.368 1.00 45.38 1128 PRO A N 1
ATOM 8699 C CA . PRO A 1 1128 ? -1.478 29.077 20.213 1.00 45.38 1128 PRO A CA 1
ATOM 8700 C C . PRO A 1 1128 ? -2.287 30.376 20.035 1.00 45.38 1128 PRO A C 1
ATOM 8702 O O . PRO A 1 1128 ? -2.132 31.283 20.847 1.00 45.38 1128 PRO A O 1
ATOM 8705 N N . ASN A 1 1129 ? -3.155 30.482 19.020 1.00 46.12 1129 ASN A N 1
ATOM 8706 C CA . ASN A 1 1129 ? -3.798 31.755 18.647 1.00 46.12 1129 ASN A CA 1
ATOM 8707 C C . ASN A 1 1129 ? -5.312 31.847 18.920 1.00 46.12 1129 ASN A C 1
ATOM 8709 O O . ASN A 1 1129 ? -5.943 32.766 18.411 1.00 46.12 1129 ASN A O 1
ATOM 8713 N N . ALA A 1 1130 ? -5.888 30.950 19.732 1.00 47.31 1130 ALA A N 1
ATOM 8714 C CA . ALA A 1 1130 ? -7.222 31.077 20.345 1.00 47.31 1130 ALA A CA 1
ATOM 8715 C C . ALA A 1 1130 ? -8.346 31.603 19.421 1.00 47.31 1130 ALA A C 1
ATOM 8717 O O . ALA A 1 1130 ? -9.184 32.390 19.860 1.00 47.31 1130 ALA A O 1
ATOM 8718 N N . VAL A 1 1131 ? -8.360 31.194 18.147 1.00 51.81 1131 VAL A N 1
ATOM 8719 C CA . VAL A 1 1131 ? -9.334 31.704 17.165 1.00 51.81 1131 VAL A CA 1
ATOM 8720 C C . VAL A 1 1131 ? -10.686 30.997 17.310 1.00 51.81 1131 VAL A C 1
ATOM 8722 O O . VAL A 1 1131 ? -11.715 31.660 17.233 1.00 51.81 1131 VAL A O 1
ATOM 8725 N N . ASP A 1 1132 ? -10.689 29.697 17.630 1.00 59.28 1132 ASP A N 1
ATOM 8726 C CA . ASP A 1 1132 ? -11.907 28.893 17.780 1.00 59.28 1132 ASP A CA 1
ATOM 8727 C C . ASP A 1 1132 ? -12.045 28.304 19.197 1.00 59.28 1132 ASP A C 1
ATOM 8729 O O . ASP A 1 1132 ? -11.153 27.623 19.717 1.00 59.28 1132 ASP A O 1
ATOM 8733 N N . THR A 1 1133 ? -13.189 28.583 19.835 1.00 71.25 1133 THR A N 1
ATOM 8734 C CA . THR A 1 1133 ? -13.615 28.003 21.121 1.00 71.25 1133 THR A CA 1
ATOM 8735 C C . THR A 1 1133 ? -14.921 27.241 20.918 1.00 71.25 1133 THR A C 1
ATOM 8737 O O . THR A 1 1133 ? -15.926 27.834 20.531 1.00 71.25 1133 THR A O 1
ATOM 8740 N N . VAL A 1 1134 ? -14.927 25.943 21.220 1.00 77.25 1134 VAL A N 1
ATOM 8741 C CA . VAL A 1 1134 ? -16.124 25.094 21.151 1.00 77.25 1134 VAL A CA 1
ATOM 8742 C C . VAL A 1 1134 ? -16.621 24.808 22.564 1.00 77.25 1134 VAL A C 1
ATOM 8744 O O . VAL A 1 1134 ? -15.851 24.402 23.432 1.00 77.25 1134 VAL A O 1
ATOM 8747 N N . VAL A 1 1135 ? -17.918 25.020 22.795 1.00 85.88 1135 VAL A N 1
ATOM 8748 C CA . VAL A 1 1135 ? -18.574 24.806 24.091 1.00 85.88 1135 VAL A CA 1
ATOM 8749 C C . VAL A 1 1135 ? -19.684 23.767 23.934 1.00 85.88 1135 VAL A C 1
ATOM 8751 O O . VAL A 1 1135 ? -20.523 23.882 23.040 1.00 85.88 1135 VAL A O 1
ATOM 8754 N N . LYS A 1 1136 ? -19.696 22.748 24.799 1.00 88.19 1136 LYS A N 1
ATOM 8755 C CA . LYS A 1 1136 ? -20.732 21.706 24.870 1.00 88.19 1136 LYS A CA 1
ATOM 8756 C C . LYS A 1 1136 ? -21.278 21.603 26.287 1.00 88.19 1136 LYS A C 1
ATOM 8758 O O . LYS A 1 1136 ? -20.502 21.581 27.237 1.00 88.19 1136 LYS A O 1
ATOM 8763 N N . THR A 1 1137 ? -22.596 21.507 26.430 1.00 86.44 1137 THR A N 1
ATOM 8764 C CA . THR A 1 1137 ? -23.255 21.372 27.734 1.00 86.44 1137 THR A CA 1
ATOM 8765 C C . THR A 1 1137 ? -23.879 19.992 27.917 1.00 86.44 1137 THR A C 1
ATOM 8767 O O . THR A 1 1137 ? -24.216 19.310 26.949 1.00 86.44 1137 THR A O 1
ATOM 8770 N N . LEU A 1 1138 ? -23.983 19.560 29.174 1.00 85.31 1138 LEU A N 1
ATOM 8771 C CA . LEU A 1 1138 ? -24.493 18.255 29.579 1.00 85.31 1138 LEU A CA 1
ATOM 8772 C C . LEU A 1 1138 ? -25.249 18.374 30.901 1.00 85.31 1138 LEU A C 1
ATOM 8774 O O . LEU A 1 1138 ? -24.701 18.862 31.887 1.00 85.31 1138 LEU A O 1
ATOM 8778 N N . GLN A 1 1139 ? -26.481 17.872 30.949 1.00 84.00 1139 GLN A N 1
ATOM 8779 C CA . GLN A 1 1139 ? -27.297 17.888 32.163 1.00 84.00 1139 GLN A CA 1
ATOM 8780 C C . GLN A 1 1139 ? -27.091 16.606 32.986 1.00 84.00 1139 GLN A C 1
ATOM 8782 O O . GLN A 1 1139 ? -27.495 15.523 32.558 1.00 84.00 1139 GLN A O 1
ATOM 8787 N N . LEU A 1 1140 ? -26.530 16.721 34.194 1.00 84.81 1140 LEU A N 1
ATOM 8788 C CA . LEU A 1 1140 ? -26.456 15.615 35.153 1.00 84.81 1140 LEU A CA 1
ATOM 8789 C C . LEU A 1 1140 ? -27.754 15.536 35.968 1.00 84.81 1140 LEU A C 1
ATOM 8791 O O . LEU A 1 1140 ? -28.057 16.410 36.782 1.00 84.81 1140 LEU A O 1
ATOM 8795 N N . MET A 1 1141 ? -28.519 14.465 35.752 1.00 80.12 1141 MET A N 1
ATOM 8796 C CA . MET A 1 1141 ? -29.758 14.179 36.477 1.00 80.12 1141 MET A CA 1
ATOM 8797 C C . MET A 1 1141 ? -29.502 13.213 37.635 1.00 80.12 1141 MET A C 1
ATOM 8799 O O . MET A 1 1141 ? -29.164 12.047 37.411 1.00 80.12 1141 MET A O 1
ATOM 8803 N N . VAL A 1 1142 ? -29.722 13.685 38.865 1.00 84.50 1142 VAL A N 1
ATOM 8804 C CA . VAL A 1 1142 ? -29.541 12.888 40.086 1.00 84.50 1142 VAL A CA 1
ATOM 8805 C C . VAL A 1 1142 ? -30.891 12.521 40.695 1.00 84.50 1142 VAL A C 1
ATOM 8807 O O . VAL A 1 1142 ? -31.737 13.378 40.949 1.00 84.50 1142 VAL A O 1
ATOM 8810 N N . ARG A 1 1143 ? -31.099 11.233 40.972 1.00 85.94 1143 ARG A N 1
ATOM 8811 C CA . ARG A 1 1143 ? -32.270 10.724 41.685 1.00 85.94 1143 ARG A CA 1
ATOM 8812 C C . ARG A 1 1143 ? -31.980 10.674 43.183 1.00 85.94 1143 ARG A C 1
ATOM 8814 O O . ARG A 1 1143 ? -31.151 9.894 43.637 1.00 85.94 1143 ARG A O 1
ATOM 8821 N N . TYR A 1 1144 ? -32.713 11.478 43.941 1.00 87.25 1144 TYR A N 1
ATOM 8822 C CA . TYR A 1 1144 ? -32.764 11.499 45.406 1.00 87.25 1144 TYR A CA 1
ATOM 8823 C C . TYR A 1 1144 ? -34.228 11.575 45.854 1.00 87.25 1144 TYR A C 1
ATOM 8825 O O . TYR A 1 1144 ? -35.121 11.622 45.005 1.00 87.25 1144 TYR A O 1
ATOM 8833 N N . LYS A 1 1145 ? -34.494 11.533 47.166 1.00 87.94 1145 LYS A N 1
ATOM 8834 C CA . LYS A 1 1145 ? -35.859 11.572 47.719 1.00 87.94 1145 LYS A CA 1
ATOM 8835 C C . LYS A 1 1145 ? -36.674 12.718 47.074 1.00 87.94 1145 LYS A C 1
ATOM 8837 O O . LYS A 1 1145 ? -36.201 13.850 47.135 1.00 87.94 1145 LYS A O 1
ATOM 8842 N N . PRO A 1 1146 ? -37.850 12.453 46.467 1.00 87.62 1146 PRO A N 1
ATOM 8843 C CA . PRO A 1 1146 ? -38.667 13.497 45.866 1.00 87.62 1146 PRO A CA 1
ATOM 8844 C C . PRO A 1 1146 ? -39.233 14.408 46.955 1.00 87.62 1146 PRO A C 1
ATOM 8846 O O . PRO A 1 1146 ? -39.641 13.916 48.004 1.00 87.62 1146 PRO A O 1
ATOM 8849 N N . GLU A 1 1147 ? -39.280 15.706 46.688 1.00 87.88 1147 GLU A N 1
ATOM 8850 C CA . GLU A 1 1147 ? -39.831 16.746 47.558 1.00 87.88 1147 GLU A CA 1
ATOM 8851 C C . GLU A 1 1147 ? -40.831 17.577 46.756 1.00 87.88 1147 GLU A C 1
ATOM 8853 O O . GLU A 1 1147 ? -40.534 18.018 45.644 1.00 87.88 1147 GLU A O 1
ATOM 8858 N N . VAL A 1 1148 ? -42.031 17.795 47.287 1.00 87.81 1148 VAL A N 1
ATOM 8859 C CA . VAL A 1 1148 ? -43.044 18.606 46.612 1.00 87.81 1148 VAL A CA 1
ATOM 8860 C C . VAL A 1 1148 ? -42.666 20.071 46.735 1.00 87.81 1148 VAL A C 1
ATOM 8862 O O . VAL A 1 1148 ? -42.708 20.664 47.808 1.00 87.81 1148 VAL A O 1
ATOM 8865 N N . LEU A 1 1149 ? -42.312 20.660 45.601 1.00 82.81 1149 LEU A N 1
ATOM 8866 C CA . LEU A 1 1149 ? -41.833 22.027 45.513 1.00 82.81 1149 LEU A CA 1
ATOM 8867 C C . LEU A 1 1149 ? -43.012 23.005 45.427 1.00 82.81 1149 LEU A C 1
ATOM 8869 O O . LEU A 1 1149 ? -43.119 23.927 46.233 1.00 82.81 1149 LEU A O 1
ATOM 8873 N N . HIS A 1 1150 ? -43.949 22.763 44.504 1.00 82.56 1150 HIS A N 1
ATOM 8874 C CA . HIS A 1 1150 ? -45.160 23.575 44.347 1.00 82.56 1150 HIS A CA 1
ATOM 8875 C C . HIS A 1 1150 ? -46.379 22.728 43.985 1.00 82.56 1150 HIS A C 1
ATOM 8877 O O . HIS A 1 1150 ? -46.280 21.736 43.262 1.00 82.56 1150 HIS A O 1
ATOM 8883 N N . VAL A 1 1151 ? -47.550 23.174 44.437 1.00 85.62 1151 VAL A N 1
ATOM 8884 C CA . VAL A 1 1151 ? -48.850 22.612 44.067 1.00 85.62 1151 VAL A CA 1
ATOM 8885 C C . VAL A 1 1151 ? -49.762 23.718 43.551 1.00 85.62 1151 VAL A C 1
ATOM 8887 O O . VAL A 1 1151 ? -49.813 24.807 44.118 1.00 85.62 1151 VAL A O 1
ATOM 8890 N N . PHE A 1 1152 ? -50.498 23.435 42.484 1.00 84.12 1152 PHE A N 1
ATOM 8891 C CA . PHE A 1 1152 ? -51.445 24.360 41.874 1.00 84.12 1152 PHE A CA 1
ATOM 8892 C C . PHE A 1 1152 ? -52.834 23.731 41.904 1.00 84.12 1152 PHE A C 1
ATOM 8894 O O . PHE A 1 1152 ? -53.107 22.762 41.191 1.00 84.12 1152 PHE A O 1
ATOM 8901 N N . GLY A 1 1153 ? -53.692 24.278 42.764 1.00 78.94 1153 GLY A N 1
ATOM 8902 C CA . GLY A 1 1153 ? -55.127 24.010 42.751 1.00 78.94 1153 GLY A CA 1
ATOM 8903 C C . GLY A 1 1153 ? -55.838 24.834 41.679 1.00 78.94 1153 GLY A C 1
ATOM 8904 O O . GLY A 1 1153 ? -55.306 25.833 41.196 1.00 78.94 1153 GLY A O 1
ATOM 8905 N N . ALA A 1 1154 ? -57.057 24.434 41.332 1.00 79.75 1154 ALA A N 1
ATOM 8906 C CA . ALA A 1 1154 ? -57.894 25.151 40.376 1.00 79.75 1154 ALA A CA 1
ATOM 8907 C C . ALA A 1 1154 ? -59.163 25.684 41.056 1.00 79.75 1154 ALA A C 1
ATOM 8909 O O . ALA A 1 1154 ? -59.762 25.006 41.896 1.00 79.75 1154 ALA A O 1
ATOM 8910 N N . HIS A 1 1155 ? -59.575 26.887 40.654 1.00 76.19 1155 HIS A N 1
ATOM 8911 C CA . HIS A 1 1155 ? -60.866 27.483 40.995 1.00 76.19 1155 HIS A CA 1
ATOM 8912 C C . HIS A 1 1155 ? -61.730 27.485 39.743 1.00 76.19 1155 HIS A C 1
ATOM 8914 O O . HIS A 1 1155 ? -61.298 27.986 38.704 1.00 76.19 1155 HIS A O 1
ATOM 8920 N N . VAL A 1 1156 ? -62.918 26.889 39.816 1.00 73.12 1156 VAL A N 1
ATOM 8921 C CA . VAL A 1 1156 ? -63.762 26.698 38.635 1.00 73.12 1156 VAL A CA 1
ATOM 8922 C C . VAL A 1 1156 ? -65.226 26.967 38.968 1.00 73.12 1156 VAL A C 1
ATOM 8924 O O . VAL A 1 1156 ? -65.715 26.525 40.004 1.00 73.12 1156 VAL A O 1
ATOM 8927 N N . GLU A 1 1157 ? -65.930 27.693 38.097 1.00 62.19 1157 GLU A N 1
ATOM 8928 C CA . GLU A 1 1157 ? -67.387 27.839 38.184 1.00 62.19 1157 GLU A CA 1
ATOM 8929 C C . GLU A 1 1157 ? -68.081 26.512 37.831 1.00 62.19 1157 GLU A C 1
ATOM 8931 O O . GLU A 1 1157 ? -67.746 25.906 36.803 1.00 62.19 1157 GLU A O 1
ATOM 8936 N N . PRO A 1 1158 ? -69.051 26.051 38.643 1.00 56.25 1158 PRO A N 1
ATOM 8937 C CA . PRO A 1 1158 ? -69.885 24.906 38.296 1.00 56.25 1158 PRO A CA 1
ATOM 8938 C C . PRO A 1 1158 ? -70.532 25.101 36.916 1.00 56.25 1158 PRO A C 1
ATOM 8940 O O . PRO A 1 1158 ? -71.064 26.167 36.625 1.00 56.25 1158 PRO A O 1
ATOM 8943 N N . ASP A 1 1159 ? -70.463 24.076 36.063 1.00 57.94 1159 ASP A N 1
ATOM 8944 C CA . ASP A 1 1159 ? -71.124 24.005 34.750 1.00 57.94 1159 ASP A CA 1
ATOM 8945 C C . ASP A 1 1159 ? -70.673 25.012 33.658 1.00 57.94 1159 ASP A C 1
ATOM 8947 O O . ASP A 1 1159 ? -71.208 24.976 32.548 1.00 57.94 1159 ASP A O 1
ATOM 8951 N N . ALA A 1 1160 ? -69.640 25.838 33.897 1.00 53.75 1160 ALA A N 1
ATOM 8952 C CA . ALA A 1 1160 ? -69.095 26.781 32.902 1.00 53.75 1160 ALA A CA 1
ATOM 8953 C C . ALA A 1 1160 ? -67.767 26.330 32.250 1.00 53.75 1160 ALA A C 1
ATOM 8955 O O . ALA A 1 1160 ? -67.569 26.530 31.048 1.00 53.75 1160 ALA A O 1
ATOM 8956 N N . ALA A 1 1161 ? -66.853 25.685 32.993 1.00 55.94 1161 ALA A N 1
ATOM 8957 C CA . ALA A 1 1161 ? -65.582 25.193 32.443 1.00 55.94 1161 ALA A CA 1
ATOM 8958 C C . ALA A 1 1161 ? -65.588 23.671 32.232 1.00 55.94 1161 ALA A C 1
ATOM 8960 O O . ALA A 1 1161 ? -65.882 22.892 33.137 1.00 55.94 1161 ALA A O 1
ATOM 8961 N N . LYS A 1 1162 ? -65.194 23.222 31.033 1.00 66.56 1162 LYS A N 1
ATOM 8962 C CA . LYS A 1 1162 ? -65.193 21.792 30.675 1.00 66.56 1162 LYS A CA 1
ATOM 8963 C C . LYS A 1 1162 ? -64.057 20.982 31.317 1.00 66.56 1162 LYS A C 1
ATOM 8965 O O . LYS A 1 1162 ? -64.138 19.760 31.283 1.00 66.56 1162 LYS A O 1
ATOM 8970 N N . THR A 1 1163 ? -62.985 21.602 31.831 1.00 78.31 1163 THR A N 1
ATOM 8971 C CA . THR A 1 1163 ? -61.797 20.900 32.373 1.00 78.31 1163 THR A CA 1
ATOM 8972 C C . THR A 1 1163 ? -61.084 21.712 33.464 1.00 78.31 1163 THR A C 1
ATOM 8974 O O . THR A 1 1163 ? -60.901 22.914 33.294 1.00 78.31 1163 THR A O 1
ATOM 8977 N N . ALA A 1 1164 ? -60.647 21.060 34.547 1.00 82.56 1164 ALA A N 1
ATOM 8978 C CA . ALA A 1 1164 ? -59.782 21.611 35.596 1.00 82.56 1164 ALA A CA 1
ATOM 8979 C C . ALA A 1 1164 ? -58.389 20.983 35.528 1.00 82.56 1164 ALA A C 1
ATOM 8981 O O . ALA A 1 1164 ? -58.264 19.812 35.182 1.00 82.56 1164 ALA A O 1
ATOM 8982 N N . TYR A 1 1165 ? -57.363 21.738 35.919 1.00 84.94 1165 TYR A N 1
ATOM 8983 C CA . TYR A 1 1165 ? -55.970 21.293 35.918 1.00 84.94 1165 TYR A CA 1
ATOM 8984 C C . TYR A 1 1165 ? -55.397 21.402 37.327 1.00 84.94 1165 TYR A C 1
ATOM 8986 O O . TYR A 1 1165 ? -55.321 22.492 37.888 1.00 84.94 1165 TYR A O 1
ATOM 8994 N N . LEU A 1 1166 ? -54.998 20.271 37.892 1.00 88.00 1166 LEU A N 1
ATOM 8995 C CA . LEU A 1 1166 ? -54.337 20.177 39.187 1.00 88.00 1166 LEU A CA 1
ATOM 8996 C C . LEU A 1 1166 ? -52.887 19.769 38.945 1.00 88.00 1166 LEU A C 1
ATOM 8998 O O . LEU A 1 1166 ? -52.646 18.711 38.374 1.00 88.00 1166 LEU A O 1
ATOM 9002 N N . LYS A 1 1167 ? -51.916 20.597 39.336 1.00 88.50 1167 LYS A N 1
ATOM 9003 C CA . LYS A 1 1167 ? -50.496 20.372 39.010 1.00 88.50 1167 LYS A CA 1
ATOM 9004 C C . LYS A 1 1167 ? -49.651 20.253 40.270 1.00 88.50 1167 LYS A C 1
ATOM 9006 O O . LYS A 1 1167 ? -49.759 21.093 41.158 1.00 88.50 1167 LYS A O 1
ATOM 9011 N N . CYS A 1 1168 ? -48.772 19.260 40.311 1.00 88.56 1168 CYS A N 1
ATOM 9012 C CA . CYS A 1 1168 ? -47.738 19.112 41.329 1.00 88.56 1168 CYS A CA 1
ATOM 9013 C C . CYS A 1 1168 ? -46.360 19.154 40.698 1.00 88.56 1168 CYS A C 1
ATOM 9015 O O . CYS A 1 1168 ? -46.146 18.539 39.660 1.00 88.56 1168 CYS A O 1
ATOM 9017 N N . ILE A 1 1169 ? -45.436 19.878 41.321 1.00 86.94 1169 ILE A N 1
ATOM 9018 C CA . ILE A 1 1169 ? -44.041 19.987 40.901 1.00 86.94 1169 ILE A CA 1
ATOM 9019 C C . ILE A 1 1169 ? -43.170 19.377 41.994 1.00 86.94 1169 ILE A C 1
ATOM 9021 O O . ILE A 1 1169 ? -43.273 19.772 43.152 1.00 86.94 1169 ILE A O 1
ATOM 9025 N N . PHE A 1 1170 ? -42.322 18.430 41.614 1.00 85.88 1170 PHE A N 1
ATOM 9026 C CA . PHE A 1 1170 ? -41.398 17.704 42.470 1.00 85.88 1170 PHE A CA 1
ATOM 9027 C C . PHE A 1 1170 ? -39.959 18.126 42.173 1.00 85.88 1170 PHE A C 1
ATOM 9029 O O . PHE A 1 1170 ? -39.547 18.211 41.012 1.00 85.88 1170 PHE A O 1
ATOM 9036 N N . ASN A 1 1171 ? -39.195 18.339 43.236 1.00 81.50 1171 ASN A N 1
ATOM 9037 C CA . ASN A 1 1171 ? -37.744 18.360 43.224 1.00 81.50 1171 ASN A CA 1
ATOM 9038 C C . ASN A 1 1171 ? -37.222 16.958 43.566 1.00 81.50 1171 ASN A C 1
ATOM 9040 O O . ASN A 1 1171 ? -37.811 16.278 44.399 1.00 81.50 1171 ASN A O 1
ATOM 9044 N N . GLY A 1 1172 ? -36.136 16.505 42.942 1.00 73.38 1172 GLY A N 1
ATOM 9045 C CA . GLY A 1 1172 ? -35.749 15.089 42.986 1.00 73.38 1172 GLY A CA 1
ATOM 9046 C C . GLY A 1 1172 ? -36.675 14.220 42.128 1.00 73.38 1172 GLY A C 1
ATOM 9047 O O . GLY A 1 1172 ? -37.846 14.527 41.937 1.00 73.38 1172 GLY A O 1
ATOM 9048 N N . LEU A 1 1173 ? -36.139 13.150 41.537 1.00 81.00 1173 LEU A N 1
ATOM 9049 C CA . LEU A 1 1173 ? -36.818 12.434 40.451 1.00 81.00 1173 LEU A CA 1
ATOM 9050 C C . LEU A 1 1173 ? -37.752 11.318 40.980 1.00 81.00 1173 LEU A C 1
ATOM 9052 O O . LEU A 1 1173 ? -37.242 10.246 41.337 1.00 81.00 1173 LEU A O 1
ATOM 9056 N N . PRO A 1 1174 ? -39.093 11.498 41.045 1.00 80.81 1174 PRO A N 1
ATOM 9057 C CA . PRO A 1 1174 ? -40.013 10.414 41.382 1.00 80.81 1174 PRO A CA 1
ATOM 9058 C C . PRO A 1 1174 ? -40.015 9.334 40.293 1.00 80.81 1174 PRO A C 1
ATOM 9060 O O . PRO A 1 1174 ? -40.010 9.623 39.101 1.00 80.81 1174 PRO A O 1
ATOM 9063 N N . LEU A 1 1175 ? -40.045 8.071 40.716 1.00 79.50 1175 LEU A N 1
ATOM 9064 C CA . LEU A 1 1175 ? -40.276 6.921 39.843 1.00 79.50 1175 LEU A CA 1
ATOM 9065 C C . LEU A 1 1175 ? -41.769 6.783 39.508 1.00 79.50 1175 LEU A C 1
ATOM 9067 O O . LEU A 1 1175 ? -42.116 6.369 38.407 1.00 79.50 1175 LEU A O 1
ATOM 9071 N N . GLN A 1 1176 ? -42.645 7.130 40.455 1.00 81.44 1176 GLN A N 1
ATOM 9072 C CA . GLN A 1 1176 ? -44.094 7.051 40.294 1.00 81.44 1176 GLN A CA 1
ATOM 9073 C C . GLN A 1 1176 ? -44.787 8.216 41.006 1.00 81.44 1176 GLN A C 1
ATOM 9075 O O . GLN A 1 1176 ? -44.492 8.489 42.173 1.00 81.44 1176 GLN A O 1
ATOM 9080 N N . VAL A 1 1177 ? -45.746 8.854 40.325 1.00 84.44 1177 VAL A N 1
ATOM 9081 C CA . VAL A 1 1177 ? -46.655 9.850 40.908 1.00 84.44 1177 VAL A CA 1
ATOM 9082 C C . VAL A 1 1177 ? -48.070 9.272 40.951 1.00 84.44 1177 VAL A C 1
ATOM 9084 O O . VAL A 1 1177 ? -48.551 8.707 39.971 1.00 84.44 1177 VAL A O 1
ATOM 9087 N N . THR A 1 1178 ? -48.729 9.358 42.107 1.00 87.50 1178 THR A N 1
ATOM 9088 C CA . THR A 1 1178 ? -50.095 8.849 42.304 1.00 87.50 1178 THR A CA 1
ATOM 9089 C C . THR A 1 1178 ? -51.019 9.938 42.824 1.00 87.50 1178 THR A C 1
ATOM 9091 O O . THR A 1 1178 ? -50.643 10.696 43.714 1.00 87.50 1178 THR A O 1
ATOM 9094 N N . TRP A 1 1179 ? -52.243 9.989 42.295 1.00 89.62 1179 TRP A N 1
ATOM 9095 C CA . TRP A 1 1179 ? -53.261 10.952 42.709 1.00 89.62 1179 TRP A CA 1
ATOM 9096 C C . TRP A 1 1179 ? -54.330 10.301 43.585 1.00 89.62 1179 TRP A C 1
ATOM 9098 O O . TRP A 1 1179 ? -54.834 9.214 43.288 1.00 89.62 1179 TRP A O 1
ATOM 9108 N N . LYS A 1 1180 ? -54.708 10.990 44.659 1.00 88.69 1180 LYS A N 1
ATOM 9109 C CA . LYS A 1 1180 ? -55.805 10.620 45.557 1.00 88.69 1180 LYS A CA 1
ATOM 9110 C C . LYS A 1 1180 ? -56.752 11.800 45.740 1.00 88.69 1180 LYS A C 1
ATOM 9112 O O . LYS A 1 1180 ? -56.325 12.949 45.680 1.00 88.69 1180 LYS A O 1
ATOM 9117 N N . LYS A 1 1181 ? -58.025 11.513 45.996 1.00 88.75 1181 LYS A N 1
ATOM 9118 C CA . LYS A 1 1181 ? -59.036 12.481 46.428 1.00 88.75 1181 LYS A CA 1
ATOM 9119 C C . LYS A 1 1181 ? -59.518 12.078 47.815 1.00 88.75 1181 LYS A C 1
ATOM 9121 O O . LYS A 1 1181 ? -59.957 10.943 47.993 1.00 88.75 1181 LYS A O 1
ATOM 9126 N N . ASP A 1 1182 ? -59.434 12.996 48.772 1.00 83.94 1182 ASP A N 1
ATOM 9127 C CA . ASP A 1 1182 ? -59.872 12.788 50.157 1.00 83.94 1182 ASP A CA 1
ATOM 9128 C C . ASP A 1 1182 ? -59.312 11.464 50.736 1.00 83.94 1182 ASP A C 1
ATOM 9130 O O . ASP A 1 1182 ? -60.048 10.602 51.214 1.00 83.94 1182 ASP A O 1
ATOM 9134 N N . GLU A 1 1183 ? -57.992 11.271 50.587 1.00 80.81 1183 GLU A N 1
ATOM 9135 C CA . GLU A 1 1183 ? -57.206 10.091 51.012 1.00 80.81 1183 GLU A CA 1
ATOM 9136 C C . GLU A 1 1183 ? -57.513 8.760 50.301 1.00 80.81 1183 GLU A C 1
ATOM 9138 O O . GLU A 1 1183 ? -56.820 7.759 50.514 1.00 80.81 1183 GLU A O 1
ATOM 9143 N N . LYS A 1 1184 ? -58.485 8.736 49.388 1.00 83.50 1184 LYS A N 1
ATOM 9144 C CA . LYS A 1 1184 ? -58.854 7.554 48.598 1.00 83.50 1184 LYS A CA 1
ATOM 9145 C C . LYS A 1 1184 ? -58.374 7.684 47.150 1.00 83.50 1184 LYS A C 1
ATOM 9147 O O . LYS A 1 1184 ? -58.179 8.800 46.669 1.00 83.50 1184 LYS A O 1
ATOM 9152 N N . PRO A 1 1185 ? -58.168 6.571 46.421 1.00 84.38 1185 PRO A N 1
ATOM 9153 C CA . PRO A 1 1185 ? -57.877 6.630 44.991 1.00 84.38 1185 PRO A CA 1
ATOM 9154 C C . PRO A 1 1185 ? -58.925 7.470 44.257 1.00 84.38 1185 PRO A C 1
ATOM 9156 O O . PRO A 1 1185 ? -60.114 7.385 44.581 1.00 84.38 1185 PRO A O 1
ATOM 9159 N N . VAL A 1 1186 ? -58.496 8.272 43.278 1.00 85.94 1186 VAL A N 1
ATOM 9160 C CA . VAL A 1 1186 ? -59.432 9.040 42.446 1.00 85.94 1186 VAL A CA 1
ATOM 9161 C C . VAL A 1 1186 ? -60.428 8.054 41.806 1.00 85.94 1186 VAL A C 1
ATOM 9163 O O . VAL A 1 1186 ? -59.994 7.091 41.171 1.00 85.94 1186 VAL A O 1
ATOM 9166 N N . PRO A 1 1187 ? -61.752 8.222 42.002 1.00 80.19 1187 PRO A N 1
ATOM 9167 C CA . PRO A 1 1187 ? -62.738 7.275 41.491 1.00 80.19 1187 PRO A CA 1
ATOM 9168 C C . PRO A 1 1187 ? -62.634 7.106 39.972 1.00 80.19 1187 PRO A C 1
ATOM 9170 O O . PRO A 1 1187 ? -62.716 8.089 39.245 1.00 80.19 1187 PRO A O 1
ATOM 9173 N N . ALA A 1 1188 ? -62.568 5.863 39.482 1.00 77.62 1188 ALA A N 1
ATOM 9174 C CA . ALA A 1 1188 ? -62.410 5.554 38.051 1.00 77.62 1188 ALA A CA 1
ATOM 9175 C C . ALA A 1 1188 ? -63.522 6.118 37.139 1.00 77.62 1188 ALA A C 1
ATOM 9177 O O . ALA A 1 1188 ? -63.356 6.209 35.929 1.00 77.62 1188 ALA A O 1
ATOM 9178 N N . ARG A 1 1189 ? -64.666 6.504 37.719 1.00 72.81 1189 ARG A N 1
ATOM 9179 C CA . ARG A 1 1189 ? -65.774 7.176 37.020 1.00 72.81 1189 ARG A CA 1
ATOM 9180 C C . ARG A 1 1189 ? -65.495 8.650 36.689 1.00 72.81 1189 ARG A C 1
ATOM 9182 O O . ARG A 1 1189 ? -66.284 9.252 35.969 1.00 72.81 1189 ARG A O 1
ATOM 9189 N N . TYR A 1 1190 ? -64.451 9.256 37.258 1.00 80.81 1190 TYR A N 1
ATOM 9190 C CA . TYR A 1 1190 ? -64.073 10.636 36.960 1.00 80.81 1190 TYR A CA 1
ATOM 9191 C C . TYR A 1 1190 ? -63.242 10.651 35.671 1.00 80.81 1190 TYR A C 1
ATOM 9193 O O . TYR A 1 1190 ? -62.273 9.899 35.577 1.00 80.81 1190 TYR A O 1
ATOM 9201 N N . PRO A 1 1191 ? -63.604 11.465 34.664 1.00 75.56 1191 PRO A N 1
ATOM 9202 C CA . PRO A 1 1191 ? -62.872 11.518 33.405 1.00 75.56 1191 PRO A CA 1
ATOM 9203 C C . PRO A 1 1191 ? -61.584 12.322 33.613 1.00 75.56 1191 PRO A C 1
ATOM 9205 O O . PRO A 1 1191 ? -61.558 13.538 33.420 1.00 75.56 1191 PRO A O 1
ATOM 9208 N N . THR A 1 1192 ? -60.532 11.639 34.064 1.00 78.19 1192 THR A N 1
ATOM 9209 C CA . THR A 1 1192 ? -59.244 12.256 34.388 1.00 78.19 1192 THR A CA 1
ATOM 9210 C C . THR A 1 1192 ? -58.110 11.757 33.508 1.00 78.19 1192 THR A C 1
ATOM 9212 O O . THR A 1 1192 ? -58.015 10.556 33.256 1.00 78.19 1192 THR A O 1
ATOM 9215 N N . THR A 1 1193 ? -57.201 12.649 33.128 1.00 75.19 1193 THR A N 1
ATOM 9216 C CA . THR A 1 1193 ? -55.928 12.316 32.473 1.00 75.19 1193 THR A CA 1
ATOM 9217 C C . THR A 1 1193 ? -54.776 12.874 33.303 1.00 75.19 1193 THR A C 1
ATOM 9219 O O . THR A 1 1193 ? -54.870 13.978 33.831 1.00 75.19 1193 THR A O 1
ATOM 9222 N N . ALA A 1 1194 ? -53.698 12.108 33.471 1.00 72.62 1194 ALA A N 1
ATOM 9223 C CA . ALA A 1 1194 ? -52.497 12.563 34.172 1.00 72.62 1194 ALA A CA 1
ATOM 9224 C C . ALA A 1 1194 ? -51.345 12.711 33.173 1.00 72.62 1194 ALA A C 1
ATOM 9226 O O . ALA A 1 1194 ? -51.132 11.828 32.340 1.00 72.62 1194 ALA A O 1
ATOM 9227 N N . HIS A 1 1195 ? -50.627 13.829 33.246 1.00 73.88 1195 HIS A N 1
ATOM 9228 C CA . HIS A 1 1195 ? -49.527 14.160 32.346 1.00 73.88 1195 HIS A CA 1
ATOM 9229 C C . HIS A 1 1195 ? -48.281 14.563 33.132 1.00 73.88 1195 HIS A C 1
ATOM 9231 O O . HIS A 1 1195 ? -48.248 15.633 33.743 1.00 73.88 1195 HIS A O 1
ATOM 9237 N N . VAL A 1 1196 ? -47.239 13.735 33.029 1.00 72.69 1196 VAL A N 1
ATOM 9238 C CA . VAL A 1 1196 ? -45.918 13.990 33.611 1.00 72.69 1196 VAL A CA 1
ATOM 9239 C C . VAL A 1 1196 ? -45.040 14.725 32.595 1.00 72.69 1196 VAL A C 1
ATOM 9241 O O . VAL A 1 1196 ? -44.897 14.288 31.455 1.00 72.69 1196 VAL A O 1
ATOM 9244 N N . VAL A 1 1197 ? -44.440 15.836 33.012 1.00 75.31 1197 VAL A N 1
ATOM 9245 C CA . VAL A 1 1197 ? -43.585 16.723 32.216 1.00 75.31 1197 VAL A CA 1
ATOM 9246 C C . VAL A 1 1197 ? -42.285 16.983 32.973 1.00 75.31 1197 VAL A C 1
ATOM 9248 O O . VAL A 1 1197 ? -42.312 17.393 34.133 1.00 75.31 1197 VAL A O 1
ATOM 9251 N N . PHE A 1 1198 ? -41.149 16.793 32.303 1.00 67.94 1198 PHE A N 1
ATOM 9252 C CA . PHE A 1 1198 ? -39.839 17.227 32.792 1.00 67.94 1198 PHE A CA 1
ATOM 9253 C C . PHE A 1 1198 ? -39.651 18.706 32.452 1.00 67.94 1198 PHE A C 1
ATOM 9255 O O . PHE A 1 1198 ? -39.703 19.088 31.283 1.00 67.94 1198 PHE A O 1
ATOM 9262 N N . ASN A 1 1199 ? -39.469 19.542 33.468 1.00 68.88 1199 ASN A N 1
ATOM 9263 C CA . ASN A 1 1199 ? -39.264 20.972 33.294 1.00 68.88 1199 ASN A CA 1
ATOM 9264 C C . ASN A 1 1199 ? -37.783 21.268 33.000 1.00 68.88 1199 ASN A C 1
ATOM 9266 O O . ASN A 1 1199 ? -36.888 20.522 33.400 1.00 68.88 1199 ASN A O 1
ATOM 9270 N N . ALA A 1 1200 ? -37.520 22.384 32.314 1.00 54.03 1200 ALA A N 1
ATOM 9271 C CA . ALA A 1 1200 ? -36.167 22.800 31.926 1.00 54.03 1200 ALA A CA 1
ATOM 9272 C C . ALA A 1 1200 ? -35.237 23.085 33.124 1.00 54.03 1200 ALA A C 1
ATOM 9274 O O . ALA A 1 1200 ? -34.021 23.028 32.987 1.00 54.03 1200 ALA A O 1
ATOM 9275 N N . ASP A 1 1201 ? -35.804 23.356 34.301 1.00 61.62 1201 ASP A N 1
ATOM 9276 C CA . ASP A 1 1201 ? -35.078 23.543 35.562 1.00 61.62 1201 ASP A CA 1
ATOM 9277 C C . ASP A 1 1201 ? -34.689 22.216 36.251 1.00 61.62 1201 ASP A C 1
ATOM 9279 O O . ASP A 1 1201 ? -34.120 22.227 37.341 1.00 61.62 1201 ASP A O 1
ATOM 9283 N N . GLY A 1 1202 ? -34.986 21.069 35.629 1.00 60.12 1202 GLY A N 1
ATOM 9284 C CA . GLY A 1 1202 ? -34.714 19.737 36.169 1.00 60.12 1202 GLY A CA 1
ATOM 9285 C C . GLY A 1 1202 ? -35.782 19.211 37.134 1.00 60.12 1202 GLY A C 1
ATOM 9286 O O . GLY A 1 1202 ? -35.667 18.072 37.590 1.00 60.12 1202 GLY A O 1
ATOM 9287 N N . SER A 1 1203 ? -36.831 19.989 37.425 1.00 75.94 1203 SER A N 1
ATOM 9288 C CA . SER A 1 1203 ? -37.975 19.526 38.215 1.00 75.94 1203 SER A CA 1
ATOM 9289 C C . SER A 1 1203 ? -38.928 18.666 37.376 1.00 75.94 1203 SER A C 1
ATOM 9291 O O . SER A 1 1203 ? -39.017 18.804 36.155 1.00 75.94 1203 SER A O 1
ATOM 9293 N N . ILE A 1 1204 ? -39.678 17.769 38.017 1.00 78.81 1204 ILE A N 1
ATOM 9294 C CA . ILE A 1 1204 ? -40.751 17.015 37.354 1.00 78.81 1204 ILE A CA 1
ATOM 9295 C C . ILE A 1 1204 ? -42.081 17.615 37.764 1.00 78.81 1204 ILE A C 1
ATOM 9297 O O . ILE A 1 1204 ? -42.340 17.780 38.950 1.00 78.81 1204 ILE A O 1
ATOM 9301 N N . SER A 1 1205 ? -42.962 17.882 36.806 1.00 83.69 1205 SER A N 1
ATOM 9302 C CA . SER A 1 1205 ? -44.346 18.218 37.103 1.00 83.69 1205 SER A CA 1
ATOM 9303 C C . SER A 1 1205 ? -45.316 17.158 36.618 1.00 83.69 1205 SER A C 1
ATOM 9305 O O . SER A 1 1205 ? -45.200 16.689 35.497 1.00 83.69 1205 SER A O 1
ATOM 9307 N N . ASP A 1 1206 ? -46.283 16.795 37.447 1.00 85.50 1206 ASP A N 1
ATOM 9308 C CA . ASP A 1 1206 ? -47.395 15.934 37.063 1.00 85.50 1206 ASP A CA 1
ATOM 9309 C C . ASP A 1 1206 ? -48.698 16.725 37.157 1.00 85.50 1206 ASP A C 1
ATOM 9311 O O . ASP A 1 1206 ? -48.928 17.441 38.136 1.00 85.50 1206 ASP A O 1
ATOM 9315 N N . THR A 1 1207 ? -49.523 16.649 36.116 1.00 87.62 1207 THR A N 1
ATOM 9316 C CA . THR A 1 1207 ? -50.770 17.411 36.002 1.00 87.62 1207 THR A CA 1
ATOM 9317 C C . THR A 1 1207 ? -51.951 16.472 35.828 1.00 87.62 1207 THR A C 1
ATOM 9319 O O . THR A 1 1207 ? -52.074 15.824 34.791 1.00 87.62 1207 THR A O 1
ATOM 9322 N N . LEU A 1 1208 ? -52.852 16.453 36.809 1.00 87.94 1208 LEU A N 1
ATOM 9323 C CA . LEU A 1 1208 ? -54.147 15.793 36.737 1.00 87.94 1208 LEU A CA 1
ATOM 9324 C C . LEU A 1 1208 ? -55.173 16.738 36.100 1.00 87.94 1208 LEU A C 1
ATOM 9326 O O . LEU A 1 1208 ? -55.574 17.740 36.696 1.00 87.94 1208 LEU A O 1
ATOM 9330 N N . GLN A 1 1209 ? -55.608 16.413 34.889 1.00 87.88 1209 GLN A N 1
ATOM 9331 C CA . GLN A 1 1209 ? -56.730 17.062 34.224 1.00 87.88 1209 GLN A CA 1
ATOM 9332 C C . GLN A 1 1209 ? -58.020 16.353 34.624 1.00 87.88 1209 GLN A C 1
ATOM 9334 O O . GLN A 1 1209 ? -58.078 15.126 34.637 1.00 87.88 1209 GLN A O 1
ATOM 9339 N N . ILE A 1 1210 ? -59.057 17.115 34.951 1.00 86.31 1210 ILE A N 1
ATOM 9340 C CA . ILE A 1 1210 ? -60.367 16.603 35.355 1.00 86.31 1210 ILE A CA 1
ATOM 9341 C C . ILE A 1 1210 ? -61.403 17.219 34.422 1.00 86.31 1210 ILE A C 1
ATOM 9343 O O . ILE A 1 1210 ? -61.649 18.422 34.486 1.00 86.31 1210 ILE A O 1
ATOM 9347 N N . HIS A 1 1211 ? -61.995 16.416 33.541 1.00 83.50 1211 HIS A N 1
ATOM 9348 C CA . HIS A 1 1211 ? -62.982 16.875 32.561 1.00 83.50 1211 HIS A CA 1
ATOM 9349 C C . HIS A 1 1211 ? -64.415 16.844 33.126 1.00 83.50 1211 HIS A C 1
ATOM 9351 O O . HIS A 1 1211 ? -64.691 16.153 34.104 1.00 83.50 1211 HIS A O 1
ATOM 9357 N N . ASN A 1 1212 ? -65.347 17.561 32.489 1.00 80.06 1212 ASN A N 1
ATOM 9358 C CA . ASN A 1 1212 ? -66.786 17.563 32.796 1.00 80.06 1212 ASN A CA 1
ATOM 9359 C C . ASN A 1 1212 ? -67.084 17.675 34.304 1.00 80.06 1212 ASN A C 1
ATOM 9361 O O . ASN A 1 1212 ? -67.729 16.799 34.887 1.00 80.06 1212 ASN A O 1
ATOM 9365 N N . ILE A 1 1213 ? -66.559 18.731 34.927 1.00 80.75 1213 ILE A N 1
ATOM 9366 C CA . ILE A 1 1213 ? -66.552 18.920 36.382 1.00 80.75 1213 ILE A CA 1
ATOM 9367 C C . ILE A 1 1213 ? -67.983 18.976 36.927 1.00 80.75 1213 ILE A C 1
ATOM 9369 O O . ILE A 1 1213 ? -68.817 19.716 36.416 1.00 80.75 1213 ILE A O 1
ATOM 9373 N N . ARG A 1 1214 ? -68.242 18.222 38.001 1.00 80.00 1214 ARG A N 1
ATOM 9374 C CA . ARG A 1 1214 ? -69.513 18.200 38.746 1.00 80.00 1214 ARG A CA 1
ATOM 9375 C C . ARG A 1 1214 ? -69.293 18.537 40.215 1.00 80.00 1214 ARG A C 1
ATOM 9377 O O . ARG A 1 1214 ? -68.173 18.422 40.716 1.00 80.00 1214 ARG A O 1
ATOM 9384 N N . SER A 1 1215 ? -70.368 18.856 40.934 1.00 77.62 1215 SER A N 1
ATOM 9385 C CA . SER A 1 1215 ? -70.328 19.166 42.370 1.00 77.62 1215 SER A CA 1
ATOM 9386 C C . SER A 1 1215 ? -69.629 18.092 43.222 1.00 77.62 1215 SER A C 1
ATOM 9388 O O . SER A 1 1215 ? -68.930 18.433 44.172 1.00 77.62 1215 SER A O 1
ATOM 9390 N N . GLU A 1 1216 ? -69.731 16.798 42.880 1.00 81.25 1216 GLU A N 1
ATOM 9391 C CA . GLU A 1 1216 ? -69.051 15.723 43.629 1.00 81.25 1216 GLU A CA 1
ATOM 9392 C C . GLU A 1 1216 ? -67.521 15.636 43.413 1.00 81.25 1216 GLU A C 1
ATOM 9394 O O . GLU A 1 1216 ? -66.825 14.878 44.104 1.00 81.25 1216 GLU A O 1
ATOM 9399 N N . MET A 1 1217 ? -66.982 16.373 42.436 1.00 84.06 1217 MET A N 1
ATOM 9400 C CA . MET A 1 1217 ? -65.563 16.338 42.065 1.00 84.06 1217 MET A CA 1
ATOM 9401 C C . MET A 1 1217 ? -64.725 17.376 42.823 1.00 84.06 1217 MET A C 1
ATOM 9403 O O . MET A 1 1217 ? -63.509 17.210 42.907 1.00 84.06 1217 MET A O 1
ATOM 9407 N N . PHE A 1 1218 ? -65.342 18.390 43.436 1.00 85.94 1218 PHE A N 1
ATOM 9408 C CA . PHE A 1 1218 ? -64.651 19.325 44.331 1.00 85.94 1218 PHE A CA 1
ATOM 9409 C C . PHE A 1 1218 ? -64.156 18.610 45.602 1.00 85.94 1218 PHE A C 1
ATOM 9411 O O . PHE A 1 1218 ? -64.727 17.605 46.045 1.00 85.94 1218 PHE A O 1
ATOM 9418 N N . GLY A 1 1219 ? -63.055 19.090 46.179 1.00 85.81 1219 GLY A N 1
ATOM 9419 C CA . GLY A 1 1219 ? -62.448 18.472 47.362 1.00 85.81 1219 GLY A CA 1
ATOM 9420 C C . GLY A 1 1219 ? -60.933 18.613 47.421 1.00 85.81 1219 GLY A C 1
ATOM 9421 O O . GLY A 1 1219 ? -60.331 19.350 46.634 1.00 85.81 1219 GLY A O 1
ATOM 9422 N N . THR A 1 1220 ? -60.321 17.907 48.375 1.00 89.69 1220 THR A N 1
ATOM 9423 C CA . THR A 1 1220 ? -58.865 17.923 48.553 1.00 89.69 1220 THR A CA 1
ATOM 9424 C C . THR A 1 1220 ? -58.250 16.775 47.769 1.00 89.69 1220 THR A C 1
ATOM 9426 O O . THR A 1 1220 ? -58.573 15.607 47.977 1.00 89.69 1220 THR A O 1
ATOM 9429 N N . TYR A 1 1221 ? -57.341 17.116 46.871 1.00 91.75 1221 TYR A N 1
ATOM 9430 C CA . TYR A 1 1221 ? -56.543 16.183 46.101 1.00 91.75 1221 TYR A CA 1
ATOM 9431 C C . TYR A 1 1221 ? -55.133 16.108 46.673 1.00 91.75 1221 TYR A C 1
ATOM 9433 O O . TYR A 1 1221 ? -54.609 17.074 47.228 1.00 91.75 1221 TYR A O 1
ATOM 9441 N N . GLN A 1 1222 ? -54.535 14.932 46.541 1.00 91.19 1222 GLN A N 1
ATOM 9442 C CA . GLN A 1 1222 ? -53.184 14.638 46.983 1.00 91.19 1222 GLN A CA 1
ATOM 9443 C C . GLN A 1 1222 ? -52.411 14.039 45.820 1.00 91.19 1222 GLN A C 1
ATOM 9445 O O . GLN A 1 1222 ? -52.888 13.089 45.201 1.00 91.19 1222 GLN A O 1
ATOM 9450 N N . CYS A 1 1223 ? -51.223 14.560 45.554 1.00 90.94 1223 CYS A N 1
ATOM 9451 C CA . CYS A 1 1223 ? -50.263 13.971 44.631 1.00 90.94 1223 CYS A CA 1
ATOM 9452 C C . CYS A 1 1223 ? -49.103 13.397 45.446 1.00 90.94 1223 CYS A C 1
ATOM 9454 O O . CYS A 1 1223 ? -48.506 14.088 46.264 1.00 90.94 1223 CYS A O 1
ATOM 9456 N N . ASN A 1 1224 ? -48.796 12.121 45.260 1.00 89.38 1224 ASN A N 1
ATOM 9457 C CA . ASN A 1 1224 ? -47.739 11.434 45.989 1.00 89.38 1224 ASN A CA 1
ATOM 9458 C C . ASN A 1 1224 ? -46.653 10.996 45.011 1.00 89.38 1224 ASN A C 1
ATOM 9460 O O . ASN A 1 1224 ? -46.898 10.107 44.191 1.00 89.38 1224 ASN A O 1
ATOM 9464 N N . GLY A 1 1225 ? -45.486 11.630 45.104 1.00 88.50 1225 GLY A N 1
ATOM 9465 C CA . GLY A 1 1225 ? -44.300 11.305 44.320 1.00 88.50 1225 GLY A CA 1
ATOM 9466 C C . GLY A 1 1225 ? -43.391 10.376 45.110 1.00 88.50 1225 GLY A C 1
ATOM 9467 O O . GLY A 1 1225 ? -42.961 10.707 46.209 1.00 88.50 1225 GLY A O 1
ATOM 9468 N N . THR A 1 1226 ? -43.087 9.209 44.549 1.00 85.25 1226 THR A N 1
ATOM 9469 C CA . THR A 1 1226 ? -42.344 8.141 45.230 1.00 85.25 1226 THR A CA 1
ATOM 9470 C C . THR A 1 1226 ? -41.130 7.728 44.407 1.00 85.25 1226 THR A C 1
ATOM 9472 O O . THR A 1 1226 ? -41.190 7.665 43.179 1.00 85.25 1226 THR A O 1
ATOM 9475 N N . ASN A 1 1227 ? -40.016 7.417 45.065 1.00 85.69 1227 ASN A N 1
ATOM 9476 C CA . ASN A 1 1227 ? -38.916 6.650 44.488 1.00 85.69 1227 ASN A CA 1
ATOM 9477 C C . ASN A 1 1227 ? -38.234 5.793 45.573 1.00 85.69 1227 ASN A C 1
ATOM 9479 O O . ASN A 1 1227 ? -38.688 5.730 46.714 1.00 85.69 1227 ASN A O 1
ATOM 9483 N N . LYS A 1 1228 ? -37.125 5.127 45.228 1.00 83.94 1228 LYS A N 1
ATOM 9484 C CA . LYS A 1 1228 ? -36.400 4.231 46.146 1.00 83.94 1228 LYS A CA 1
ATOM 9485 C C . LYS A 1 1228 ? -35.789 4.912 47.384 1.00 83.94 1228 LYS A C 1
ATOM 9487 O O . LYS A 1 1228 ? -35.440 4.221 48.332 1.00 83.94 1228 LYS A O 1
ATOM 9492 N N . PHE A 1 1229 ? -35.641 6.236 47.373 1.00 86.50 1229 PHE A N 1
ATOM 9493 C CA . PHE A 1 1229 ? -35.085 7.026 48.477 1.00 86.50 1229 PHE A CA 1
ATOM 9494 C C . PHE A 1 1229 ? -36.164 7.596 49.408 1.00 86.50 1229 PHE A C 1
ATOM 9496 O O . PHE A 1 1229 ? -35.843 8.160 50.452 1.00 86.50 1229 PHE A O 1
ATOM 9503 N N . GLY A 1 1230 ? -37.440 7.464 49.042 1.00 87.06 1230 GLY A N 1
ATOM 9504 C CA . GLY A 1 1230 ? -38.569 7.907 49.847 1.00 87.06 1230 GLY A CA 1
ATOM 9505 C C . GLY A 1 1230 ? -39.697 8.479 49.000 1.00 87.06 1230 GLY A C 1
ATOM 9506 O O . GLY A 1 1230 ? -39.737 8.323 47.779 1.00 87.06 1230 GLY A O 1
ATOM 9507 N N . TYR A 1 1231 ? -40.628 9.148 49.666 1.00 89.31 1231 TYR A N 1
ATOM 9508 C CA . TYR A 1 1231 ? -41.766 9.791 49.027 1.00 89.31 1231 TYR A CA 1
ATOM 9509 C C . TYR A 1 1231 ? -42.094 11.120 49.695 1.00 89.31 1231 TYR A C 1
ATOM 9511 O O . TYR A 1 1231 ? -41.685 11.355 50.839 1.00 89.31 1231 TYR A O 1
ATOM 9519 N N . ASP A 1 1232 ? -42.842 11.952 48.979 1.00 91.06 1232 ASP A N 1
ATOM 9520 C CA . ASP A 1 1232 ? -43.433 13.173 49.510 1.00 91.06 1232 ASP A CA 1
ATOM 9521 C C . ASP A 1 1232 ? -44.802 13.448 48.871 1.00 91.06 1232 ASP A C 1
ATOM 9523 O O . ASP A 1 1232 ? -45.105 12.971 47.770 1.00 91.06 1232 ASP A O 1
ATOM 9527 N N . VAL A 1 1233 ? -45.652 14.179 49.595 1.00 90.31 1233 VAL A N 1
ATOM 9528 C CA . VAL A 1 1233 ? -47.074 14.343 49.272 1.00 90.31 1233 VAL A CA 1
ATOM 9529 C C . VAL A 1 1233 ? -47.465 15.814 49.221 1.00 90.31 1233 VAL A C 1
ATOM 9531 O O . VAL A 1 1233 ? -47.318 16.551 50.191 1.00 90.31 1233 VAL A O 1
ATOM 9534 N N . GLY A 1 1234 ? -48.049 16.220 48.096 1.00 89.19 1234 GLY A N 1
ATOM 9535 C CA . GLY A 1 1234 ? -48.577 17.558 47.877 1.00 89.19 1234 GLY A CA 1
ATOM 9536 C C . GLY A 1 1234 ? -50.087 17.571 48.030 1.00 89.19 1234 GLY A C 1
ATOM 9537 O O . GLY A 1 1234 ? -50.763 16.703 47.483 1.00 89.19 1234 GLY A O 1
ATOM 9538 N N . TYR A 1 1235 ? -50.622 18.560 48.744 1.00 89.44 1235 TYR A N 1
ATOM 9539 C CA . TYR A 1 1235 ? -52.058 18.714 48.982 1.00 89.44 1235 TYR A CA 1
ATOM 9540 C C . TYR A 1 1235 ? -52.575 19.950 48.256 1.00 89.44 1235 TYR A C 1
ATOM 9542 O O . TYR A 1 1235 ? -52.067 21.050 48.450 1.00 89.44 1235 TYR A O 1
ATOM 9550 N N . LEU A 1 1236 ? -53.616 19.784 47.449 1.00 90.00 1236 LEU A N 1
ATOM 9551 C CA . LEU A 1 1236 ? -54.221 20.853 46.666 1.00 90.00 1236 LEU A CA 1
ATOM 9552 C C . LEU A 1 1236 ? -55.736 20.727 46.662 1.00 90.00 1236 LEU A C 1
ATOM 9554 O O . LEU A 1 1236 ? -56.287 19.652 46.871 1.00 90.00 1236 LEU A O 1
ATOM 9558 N N . LYS A 1 1237 ? -56.430 21.841 46.445 1.00 86.19 1237 LYS A N 1
ATOM 9559 C CA . LYS A 1 1237 ? -57.892 21.867 46.437 1.00 86.19 1237 LYS A CA 1
ATOM 9560 C C . LYS A 1 1237 ? -58.414 22.218 45.053 1.00 86.19 1237 LYS A C 1
ATOM 9562 O O . LYS A 1 1237 ? -57.901 23.125 44.403 1.00 86.19 1237 LYS A O 1
ATOM 9567 N N . LEU A 1 1238 ? -59.454 21.499 44.639 1.00 86.38 1238 LEU A N 1
ATOM 9568 C CA . LEU A 1 1238 ? -60.342 21.919 43.562 1.00 86.38 1238 LEU A CA 1
ATOM 9569 C C . LEU A 1 1238 ? -61.545 22.595 44.220 1.00 86.38 1238 LEU A C 1
ATOM 9571 O O . LEU A 1 1238 ? -62.284 21.931 44.955 1.00 86.38 1238 LEU A O 1
ATOM 9575 N N . GLN A 1 1239 ? -61.708 23.900 43.999 1.00 81.31 1239 GLN A N 1
ATOM 9576 C CA . GLN A 1 1239 ? -62.723 24.724 44.665 1.00 81.31 1239 GLN A CA 1
ATOM 9577 C C . GLN A 1 1239 ? -63.700 25.335 43.656 1.00 81.31 1239 GLN A C 1
ATOM 9579 O O . GLN A 1 1239 ? -63.324 25.667 42.531 1.00 81.31 1239 GLN A O 1
ATOM 9584 N N . SER A 1 1240 ? -64.958 25.467 44.078 1.00 75.44 1240 SER A N 1
ATOM 9585 C CA . SER A 1 1240 ? -65.975 26.229 43.349 1.00 75.44 1240 SER A CA 1
ATOM 9586 C C . SER A 1 1240 ? -65.650 27.724 43.439 1.00 75.44 1240 SER A C 1
ATOM 9588 O O . SER A 1 1240 ? -65.179 28.171 44.484 1.00 75.44 1240 SER A O 1
ATOM 9590 N N . MET A 1 1241 ? -65.887 28.491 42.369 1.00 66.81 1241 MET A N 1
ATOM 9591 C CA . MET A 1 1241 ? -65.790 29.966 42.393 1.00 66.81 1241 MET A CA 1
ATOM 9592 C C . MET A 1 1241 ? -67.004 30.667 43.033 1.00 66.81 1241 MET A C 1
ATOM 9594 O O . MET A 1 1241 ? -66.989 31.888 43.165 1.00 66.81 1241 MET A O 1
ATOM 9598 N N . ILE A 1 1242 ? -68.025 29.901 43.435 1.00 54.88 1242 ILE A N 1
ATOM 9599 C CA . ILE A 1 1242 ? -69.212 30.375 44.173 1.00 54.88 1242 ILE A CA 1
ATOM 9600 C C . ILE A 1 1242 ? -68.970 30.336 45.678 1.00 54.88 1242 ILE A C 1
ATOM 9602 O O . ILE A 1 1242 ? -68.500 29.270 46.146 1.00 54.88 1242 ILE A O 1
#

InterPro domains:
  IPR002602 Domain of unknown function DB [PF01682] (150-241)
  IPR002602 Domain of unknown function DB [PF01682] (356-445)
  IPR002602 Domain of unknown function DB [PF01682] (571-661)
  IPR002602 Domain of unknown function DB [PF01682] (871-957)
  IPR003598 Immunoglobulin subtype 2 [SM00408] (38-122)
  IPR003598 Immunoglobulin subtype 2 [SM00408] (1073-1129)
  IPR003598 Immunoglobulin subtype 2 [SM00408] (1159-1230)
  IPR003599 Immunoglobulin domain subtype [SM00409] (32-131)
  IPR003599 Immunoglobulin domain subtype [SM00409] (1067-1143)
  IPR003599 Immunoglobulin domain subtype [SM00409] (1153-1241)
  IPR003609 PAN/Apple domain [PS50948] (769-846)
  IPR003609 PAN/Apple domain [SM00473] (768-845)
  IPR003961 Fibronectin type III [PF00041] (252-337)
  IPR003961 Fibronectin type III [PF00041] (456-541)
  IPR003961 Fibronectin type III [PF00041] (671-757)
  IPR003961 Fibronectin type III [PF00041] (969-1051)
  IPR003961 Fibronectin type III [PS50853] (248-343)
  IPR003961 Fibronectin type III [PS50853] (456-552)
  IPR003961 Fibronectin type III [PS50853] (671-764)
  IPR003961 Fibronectin type III [PS50853] (964-1057)

Secondary structure (DSSP, 8-state):
----------------------PPPEES--S-EEEEEETT--EEEEEEEE--TT--EEEEETTTTEEEEETTEE-SS-TTTEEEEEE--SSTTSPEEEEEEE-S--GGG-EEEEEEETTSS-EEEEEEEEEPPPPPPPPPPP----HHHHHHHTT--TTTGGGG-TTS----TT--HHHHSTTTHHHHHHHHHTTB--HHHHHHTT--GGGHHHHTT---SS--GGGHHHHHTHHHHHHHHHHHTTTSPPPPEEEEEEEETTEEEEEEEPPSTTGGG--EEEEEEEETT-SS-EEPPPEETT-SEEEEESPPTT-EEEEEEEEE-SS-BBPP---EEEEPPPP-PPPPTT--HHHHHHHTT--HHHHHHHSSTTTTTS--HHHHHHTGGGHHHHHHHHTTTEE-HHHHHHTT--GGGHHHHHT-PPPSSTTHHHHHTTHHHHHHHHHHHHHHSPPPPEEEEEEEE-SSEEEEEEEPPSSSSPP-EEEEEEEEGGGTTT-SS-EEEEESSSEEEEESPPTT-EEEEEEEEEETTEEEPPPPPEEEE-------------------S--HHHHHHHTT--GGGGGGS-HHHHHHS-HHHHHHHHHHTGGGHHHHHHHHHTTB--HHHHHHTT--GGGTTGGGT---GGGGGGGGGHHHHHHHHHHHHHHSPPPPEEEEEEEE-SS-EEEEEEPPSSSSPPSEEEEEEE-TT--S--TTSEEEESSSEEEE-SPPTT-EEEEEEEEEETTEEBPPPPPEEEEPPPP-----TTSSEEE-TTS-EEE-------PPPHHHHHHHHHHHHH--SS-----EEEETTEEEE----S----TT----GGGS----TT---PPPPSS-TTS--SSHHHHHHHTT--TTTGGGGSTTS----GGGGGGGHHHHHHHHTTT---HHHHHHHT--GGGGGGGGT-PPPTTSHHHHHHHTTHHHHHHHHHHHTTTSPPPPEEEEEEEE-SSEEEEEEEPPSSS--TTT-EEEEEEEETTEEEEEEEE-SSEEEEESPPTT-EEEEEEEEEETTEEPPPPPPEEEEPPP----EEEEEEES-SPEETT--EEEEEEEES-TTEEEEEEETTEEEESSSEEEESS--GGG-EEEEEEEEETTT---EEEEEEEE-EE---EEEEEE-EEE-TTT-SEEEEEEEEES--SEEEEEETTEEPPTTS-EEEEEEE-TTS-EEEEEEEES--GGG-EEEEEEEEETTEEEEEEEEEEE--

Foldseek 3Di:
DDDDDDDDDDDDDDDDDDDDDDDDKDWPDADEAEAEEAQQAKDKDKTWIWPLDPWWKWKAQVVVRGTQDIHQDGPDPPPVQKHWDWDDDPDPGGIIMIMIMGGRDDQVSFAKMWMDIPPDPGIYIYGYHYDYDDDDDDDDDDDDDQLLVQCVVLVQDPLCSVVSCPPPPDDDPQDLCCVSRVVVQLSSLCSLQVQFQLLVQCVSVVPDPLLNCSLRSHDDPDDDPVCVSNSVCVVSSSVSSVVCVQQTAAFWAPWDWAAEFFWIKIFTHGDPPNLVQFQFKWKWKDFPPDPDTDIDPTGGSPDRIDMDGRHHGQTKMKMWMWTGGPVGIGHTDDIDIDHHHHPDDDQDDPQQLLVLCVVLVQDPLLCVQQSDQPNLVRPDPVSCVVRVVCQLSSLCSNLSQFQLLVQCVVSPNDPQLSCSRNSHDHDPDPCVVVNSVCSVSSSVSSRVCLQAWAAFWADKDWDDAAQFKTKIATHGGPDDHDFQKKKKFKDFPVCPPPDPGTDIDMDRHRMDMGGRHHGQTKMKMWMWTGDPNHIGHTDDIDMDTHHHDDDDDDDDDDDDDDDLFAQQLVQLVVVPADPLLSLLSDLCSQQPPDLVVLLVSCVVRVVCVLSSLLSLQQQAQLLVQCVVVVQDPLQSCSLRSHDDSVNSVSSSCRNSSSVSSSVCSAPWAHFFADWDWDDAEQFKIKIFTHWGDIHDGFQKKKKAKDFPPDPDDDPPRIDIDRHRMDMHGRHHGQTKMWMWMWTGDPRGIGHTDDIDIDGHHHDDDPDDPDDQWDADPVRWIWGDDDDDDDDDDPVVVVVVVVVLVPDPDDFHQPDWDDDPGTTTGDTDDDDDDDPPPPPDPPPDDDPPLPPPDQPDQPQPPPDDDPALLSQVVVVVQDPVLSVLSDPDDDDDQSVVSPPCSLSSLQSLLNQWQLLLQLVVLPQDPLLSCSLRSRQDDCPDPVNVVNSVCRNRSSVSSVVCVQAEFAWWAPWDWPDFAFFKTKIATHGGPHNDDLPFKFKKKWKDFPSDIDIDGGDSDRMDMGGRDHGQTKMWMWMWIAGPSGIGDIDDTDIDTHHHDWDKDWDWAKPPNDQAEFQAKIKIFIDIGGASQKFKFKDDPPHTQDRDRMDIDHGDDLVNFAKIKMWIAHPDPRPDIDIDIDGRHYAAEKDWPDWDEDEEAAPPDFKGKTKTKIDGDFPDKAKDFPPHHDDPPWPWDKDWDQDPRRIIMIMIMTGPDDPVNWGKMKIWGDDPNGIDIDIYTHHYPD

Radius of gyration: 47.08 Å; chains: 1; bounding box: 119×111×122 Å